Protein AF-0000000078994897 (afdb_homodimer)

Solvent-accessible surface area (backbone atoms only — not comparable to full-atom values): 41738 Å² total; per-residue (Å²): 117,84,34,31,36,23,27,8,14,18,35,46,46,76,31,21,68,74,25,34,82,73,49,19,31,22,26,33,24,10,27,49,63,30,30,24,38,32,39,39,35,63,34,94,44,81,50,21,41,32,46,32,30,36,81,76,73,40,74,50,73,43,49,36,66,59,52,46,52,52,48,50,54,30,48,75,69,43,41,49,60,52,37,66,70,35,56,87,54,79,42,62,71,50,51,52,51,43,41,67,72,74,37,57,92,31,67,86,41,96,52,30,40,62,53,49,26,49,51,55,50,36,59,70,41,26,62,81,69,56,29,31,27,38,30,34,36,64,60,49,63,79,89,48,70,35,31,51,64,22,8,45,21,33,21,48,32,46,48,33,25,41,73,43,60,76,38,77,67,85,66,46,60,48,72,66,47,45,51,53,29,31,36,46,8,40,46,26,28,31,51,60,67,60,77,67,88,52,58,53,23,43,22,11,38,65,11,17,28,34,37,32,30,45,43,93,88,68,48,71,46,77,44,78,40,81,60,56,77,66,38,56,27,38,40,35,36,52,81,36,79,62,53,58,69,57,47,53,50,52,38,49,50,47,36,71,74,37,43,71,34,41,51,32,43,35,50,15,38,20,42,44,18,53,52,48,51,51,42,45,57,63,56,46,85,84,49,48,62,55,52,39,49,50,37,34,27,49,32,14,48,40,37,32,59,65,30,52,32,65,74,51,47,51,53,35,44,50,34,51,71,67,64,38,48,26,40,26,68,32,55,65,34,46,26,32,24,32,40,32,43,50,43,91,80,59,50,70,66,57,52,51,50,54,48,47,49,40,31,73,76,65,63,31,47,71,42,81,37,25,46,18,42,71,21,32,31,37,35,60,48,79,81,43,58,67,71,57,44,52,52,51,52,49,50,46,63,34,64,77,58,62,57,68,55,49,36,44,56,61,66,34,98,79,20,83,57,73,74,24,74,118,82,35,32,36,23,26,8,14,18,35,46,48,75,31,22,68,74,25,34,82,74,49,19,31,23,25,35,25,10,29,52,62,30,31,25,39,33,40,37,35,62,33,95,43,82,50,20,40,32,44,34,30,37,82,76,74,41,72,51,74,43,49,38,67,60,51,46,53,52,48,52,56,30,48,75,70,43,42,50,60,50,39,68,69,34,55,87,54,82,42,62,70,50,51,53,52,44,41,69,73,73,37,58,92,33,67,87,41,95,53,30,39,61,52,50,26,49,51,55,49,36,58,70,39,25,61,81,68,56,29,31,25,39,32,34,38,65,57,47,65,81,89,48,71,34,31,53,63,22,8,46,21,32,20,49,33,45,49,34,27,41,73,43,60,78,40,77,68,85,64,46,60,48,73,67,48,45,51,52,29,32,35,47,8,42,45,26,29,31,50,60,68,59,76,66,89,51,58,52,22,44,22,9,36,66,12,17,26,33,38,33,31,45,44,93,87,68,47,72,48,79,44,77,38,82,61,57,77,68,38,56,26,38,38,35,37,52,82,37,76,63,52,57,68,56,46,53,50,53,39,48,51,47,35,69,76,38,44,72,33,39,51,32,44,36,49,16,37,20,43,43,16,53,53,50,50,54,42,46,58,62,57,44,85,85,50,46,61,54,52,40,49,50,38,35,27,50,32,14,47,40,37,31,59,65,28,53,34,64,75,49,47,51,53,36,45,50,36,52,72,67,64,36,48,27,42,27,66,32,54,65,35,46,27,32,25,33,42,32,44,50,43,92,82,58,49,70,66,57,51,51,51,52,49,48,49,41,32,73,75,65,62,30,46,71,40,82,35,25,45,17,42,72,20,33,30,37,35,62,47,79,82,44,58,65,72,56,44,53,51,52,53,51,49,46,64,34,64,79,58,62,56,69,56,49,34,45,54,60,67,34,96,78,21,83,56,74,75,26,75

InterPro domains:
  IPR006203 GHMP kinase, ATP-binding, conserved site [PS00627] (140-151)
  IPR006204 GHMP kinase N-terminal domain [PF00288] (130-207)
  IPR006205 Mevalonate kinase [PTHR43290] (4-378)
  IPR006205 Mevalonate kinase [TIGR00549] (8-340)
  IPR013750 GHMP kinase, C-terminal domain [PF08544] (280-352)
  IPR014721 Small ribosomal subunit protein uS5 domain 2-type fold, subgroup [G3DSA:3.30.230.10] (6-376)
  IPR020568 Ribosomal protein uS5 domain 2-type superfamily [SSF54211] (3-216)
  IPR036554 GHMP kinase, C-terminal domain superfamily [G3DSA:3.30.70.890] (228-373)
  IPR036554 GHMP kinase, C-terminal domain superfamily [SSF55060] (228-382)

Foldseek 3Di:
DFKKKKKWFFKFWQFQFLLLVVFFKTKMFGWQQWMKMKIKDFAPDWQWEWEAELQVPDIDIDGLVQLVVLLVVCVVVCNLVVQLVDLPDHRPVSLVSCCVRPQVVCVPPPCSLVVSLLSSLLSNAPSPDIRMYMFMDTNDDPPLQRLRQLRSLLRSLLVSNCNSVVFVDDFAQDPVNLVSSLSRSNVSVCSRPVDDLSQRNNNRRAWFMWMWTQDPVGHIDIDDLRDADWFKKKKKALVDDDDLVVLSVLLVVVCVVCVVPVVVLSVVSSVLNVVLSVCRSVPDPVCPLVNLVSSQVRQVSCVVSVQAEPSQVVLQVLCVVLVFTHKHATHSHPGRMMMGGGDPPDDPVSVVVSQCCCCVVRNMDMDITTTIDGHMWMFGPVVADPVLVVVLVCQSNDSDHDSVRCSCAPPDPNHRTDIHD/DFKKKKKWFFKFWQFQFLLLVVFFKTKMFGWQQWMKMKIKDFAPDWQWEWEAELQVPDIDIDGLVQLVVLLVVCVVVCNLVVQLVDLPDHRPVSLVSCCVRPQVVCVPPPCSLVVSLLSSLLSNAPSPDIRMYMFMDTNDDPPLNRLRQLRSLLRSLLVSNCNSVVDVDDFAQDPVNLVSSLSRSNVSVCSRPVDDLSQRNNNRSAWFMWMWGQDPVGDIDIDDLRDADWFKKKKKALVQDDDLVVLSVLLVVVCVVCVVPVVVLSVVSSVLNVVLSVCRSVPDPVCPLVNLVSSQVRQVSCVVSVQAEPSQVVLQVLCVVLVFTHKHATHSHPGRMMMGGGDPPDDPVSVVVSQCCCCVVRNMDMDITTTIDGHMWMFGPVVADPVLVVVLVCQSNDSDHDSVRCSCAPPDPNHRTDIHD

Organism: Vanderwaltozyma polyspora (strain ATCC 22028 / DSM 70294 / BCRC 21397 / CBS 2163 / NBRC 10782 / NRRL Y-8283 / UCD 57-17) (NCBI:txid436907)

pLDDT: mean 93.04, std 5.74, range [71.88, 98.69]

Sequence (842 aa):
MIPFITSAPGKVIIFGEHSAVYNEPAVAASVSSLRTFLLVEDGAHRDTVALNFPDIKFHHEWRHSEIHQVIKLAEADGLLTKARKDTNNLSQPLVTLLEEKLLGSLKESLHFHAAFCFIYLYVCLCPNVNHVKFSLKSTLPIGAGLGSSASISVALSLAMAKLGGHIKSTESLTSADKKYINSWSFIGEKCIHGTPSGIDNAVATYGNAVLFKKEDNGSTNFQFIDNFPKIPMILTYTRIPRSTKVLVSNVRELVEKYPSIFKPILQSMGHLANDGADILRNLNDKNYNDLLELVRVNHGLLVSLGVSHPGLEIIKSLSDTMDLGSTKLTGAGGGGCSLTILKKDVTQDQIKTFKSILKEKHNYGTYDTDLGGMGCSFVSLDSIPEKDAIVIKAILEARESPREQLTKFLFSDESVLTWKFMIPFITSAPGKVIIFGEHSAVYNEPAVAASVSSLRTFLLVEDGAHRDTVALNFPDIKFHHEWRHSEIHQVIKLAEADGLLTKARKDTNNLSQPLVTLLEEKLLGSLKESLHFHAAFCFIYLYVCLCPNVNHVKFSLKSTLPIGAGLGSSASISVALSLAMAKLGGHIKSTESLTSADKKYINSWSFIGEKCIHGTPSGIDNAVATYGNAVLFKKEDNGSTNFQFIDNFPKIPMILTYTRIPRSTKVLVSNVRELVEKYPSIFKPILQSMGHLANDGADILRNLNDKNYNDLLELVRVNHGLLVSLGVSHPGLEIIKSLSDTMDLGSTKLTGAGGGGCSLTILKKDVTQDQIKTFKSILKEKHNYGTYDTDLGGMGCSFVSLDSIPEKDAIVIKAILEARESPREQLTKFLFSDESVLTWKF

Radius of gyration: 34.96 Å; Cα contacts (8 Å, |Δi|>4): 1777; chains: 2; bounding box: 51×105×79 Å

Structure (mmCIF, N/CA/C/O backbone):
data_AF-0000000078994897-model_v1
#
loop_
_entity.id
_entity.type
_entity.pdbx_description
1 polymer 'Mevalonate kinase'
#
loop_
_atom_site.group_PDB
_atom_site.id
_atom_site.type_symbol
_atom_site.label_atom_id
_atom_site.label_alt_id
_atom_site.label_comp_id
_atom_site.label_asym_id
_atom_site.label_entity_id
_atom_site.label_seq_id
_atom_site.pdbx_PDB_ins_code
_atom_site.Cartn_x
_atom_site.Cartn_y
_atom_site.Cartn_z
_atom_site.occupancy
_atom_site.B_iso_or_equiv
_atom_site.auth_seq_id
_atom_site.auth_comp_id
_atom_site.auth_asym_id
_atom_site.auth_atom_id
_atom_site.pdbx_PDB_model_num
ATOM 1 N N . MET A 1 1 ? -1.262 52.562 16.922 1 82.62 1 MET A N 1
ATOM 2 C CA . MET A 1 1 ? -0.143 51.656 17.094 1 82.62 1 MET A CA 1
ATOM 3 C C . MET A 1 1 ? 0.505 51.312 15.75 1 82.62 1 MET A C 1
ATOM 5 O O . MET A 1 1 ? -0.115 51.5 14.695 1 82.62 1 MET A O 1
ATOM 9 N N . ILE A 1 2 ? 1.735 50.906 15.695 1 87.5 2 ILE A N 1
ATOM 10 C CA . ILE A 1 2 ? 2.385 50.438 14.469 1 87.5 2 ILE A CA 1
ATOM 11 C C . ILE A 1 2 ? 1.785 49.094 14.047 1 87.5 2 ILE A C 1
ATOM 13 O O . ILE A 1 2 ? 1.849 48.125 14.789 1 87.5 2 ILE A O 1
ATOM 17 N N . PRO A 1 3 ? 1.134 49.125 12.953 1 94.81 3 PRO A N 1
ATOM 18 C CA . PRO A 1 3 ? 0.557 47.875 12.492 1 94.81 3 PRO A CA 1
ATOM 19 C C . PRO A 1 3 ? 1.609 46.781 12.281 1 94.81 3 PRO A C 1
ATOM 21 O O . PRO A 1 3 ? 2.734 47.062 11.867 1 94.81 3 PRO A O 1
ATOM 24 N N . PHE A 1 4 ? 1.253 45.562 12.578 1 95.06 4 PHE A N 1
ATOM 25 C CA . PHE A 1 4 ? 2.16 44.469 12.344 1 95.06 4 PHE A CA 1
ATOM 26 C C . PHE A 1 4 ? 1.387 43.219 11.938 1 95.06 4 PHE A C 1
ATOM 28 O O . PHE A 1 4 ? 0.161 43.156 12.062 1 95.06 4 PHE A O 1
ATOM 35 N N . ILE A 1 5 ? 2.09 42.25 11.367 1 95.5 5 ILE A N 1
ATOM 36 C CA . ILE A 1 5 ? 1.519 41 10.914 1 95.5 5 ILE A CA 1
ATOM 37 C C . ILE A 1 5 ? 2.197 39.812 11.633 1 95.5 5 ILE A C 1
ATOM 39 O O . ILE A 1 5 ? 3.418 39.812 11.812 1 95.5 5 ILE A O 1
ATOM 43 N N . THR A 1 6 ? 1.427 38.938 12.141 1 96.88 6 THR A N 1
ATOM 44 C CA . THR A 1 6 ? 1.946 37.656 12.586 1 96.88 6 THR A CA 1
ATOM 45 C C . THR A 1 6 ? 1.545 36.531 11.617 1 96.88 6 THR A C 1
ATOM 47 O O . THR A 1 6 ? 0.562 36.656 10.883 1 96.88 6 THR A O 1
ATOM 50 N N . SER A 1 7 ? 2.328 35.531 11.547 1 96.19 7 SER A N 1
ATOM 51 C CA . SER A 1 7 ? 2.074 34.406 10.641 1 96.19 7 SER A CA 1
ATOM 52 C C . SER A 1 7 ? 2.516 33.094 11.242 1 96.19 7 SER A C 1
ATOM 54 O O . SER A 1 7 ? 3.43 33.031 12.07 1 96.19 7 SER A O 1
ATOM 56 N N . ALA A 1 8 ? 1.842 32.062 10.945 1 97.06 8 ALA A N 1
ATOM 57 C CA . ALA A 1 8 ? 2.176 30.719 11.352 1 97.06 8 ALA A CA 1
ATOM 58 C C . ALA A 1 8 ? 1.811 29.703 10.258 1 97.06 8 ALA A C 1
ATOM 60 O O . ALA A 1 8 ? 0.775 29.844 9.602 1 97.06 8 ALA A O 1
ATOM 61 N N . PRO A 1 9 ? 2.633 28.719 10.07 1 96.31 9 PRO A N 1
ATOM 62 C CA . PRO A 1 9 ? 2.395 27.75 9 1 96.31 9 PRO A CA 1
ATOM 63 C C . PRO A 1 9 ? 1.43 26.641 9.414 1 96.31 9 PRO A C 1
ATOM 65 O O . PRO A 1 9 ? 1.145 26.484 10.609 1 96.31 9 PRO A O 1
ATOM 68 N N . GLY A 1 10 ? 0.905 26 8.398 1 95.69 10 GLY A N 1
ATOM 69 C CA . GLY A 1 10 ? 0.245 24.719 8.641 1 95.69 10 GLY A CA 1
ATOM 70 C C . GLY A 1 10 ? 1.218 23.562 8.82 1 95.69 10 GLY A C 1
ATOM 71 O O . GLY A 1 10 ? 2.418 23.781 9 1 95.69 10 GLY A O 1
ATOM 72 N N . LYS A 1 11 ? 0.668 22.406 8.922 1 95.62 11 LYS A N 1
ATOM 73 C CA . LYS A 1 11 ? 1.518 21.234 9.148 1 95.62 11 LYS A CA 1
ATOM 74 C C . LYS A 1 11 ? 1.029 20.031 8.352 1 95.62 11 LYS A C 1
ATOM 76 O O . LYS A 1 11 ? -0.136 19.984 7.949 1 95.62 11 LYS A O 1
ATOM 81 N N . VAL A 1 12 ? 1.956 19.094 8.117 1 96.75 12 VAL A N 1
ATOM 82 C CA . VAL A 1 12 ? 1.629 17.781 7.594 1 96.75 12 VAL A CA 1
ATOM 83 C C . VAL A 1 12 ? 2.285 16.703 8.461 1 96.75 12 VAL A C 1
ATOM 85 O O . VAL A 1 12 ? 3.303 16.953 9.109 1 96.75 12 VAL A O 1
ATOM 88 N N . ILE A 1 13 ? 1.679 15.617 8.523 1 96.38 13 ILE A N 1
ATOM 89 C CA . ILE A 1 13 ? 2.314 14.453 9.125 1 96.38 13 ILE A CA 1
ATOM 90 C C . ILE A 1 13 ? 3.088 13.672 8.062 1 96.38 13 ILE A C 1
ATOM 92 O O . ILE A 1 13 ? 2.518 13.25 7.055 1 96.38 13 ILE A O 1
ATOM 96 N N . ILE A 1 14 ? 4.379 13.469 8.32 1 97.38 14 ILE A N 1
ATOM 97 C CA . ILE A 1 14 ? 5.223 12.766 7.355 1 97.38 14 ILE A CA 1
ATOM 98 C C . ILE A 1 14 ? 5.207 11.266 7.652 1 97.38 14 ILE A C 1
ATOM 100 O O . ILE A 1 14 ? 5.152 10.445 6.734 1 97.38 14 ILE A O 1
ATOM 104 N N . PHE A 1 15 ? 5.406 10.969 8.914 1 98.12 15 PHE A N 1
ATOM 105 C CA . PHE A 1 15 ? 5.441 9.578 9.344 1 98.12 15 PHE A CA 1
ATOM 106 C C . PHE A 1 15 ? 4.672 9.391 10.641 1 98.12 15 PHE A C 1
ATOM 108 O O . PHE A 1 15 ? 4.59 10.312 11.461 1 98.12 15 PHE A O 1
ATOM 115 N N . GLY A 1 16 ? 4.102 8.18 10.812 1 97.19 16 GLY A N 1
ATOM 116 C CA . GLY A 1 16 ? 3.533 7.82 12.102 1 97.19 16 GLY A CA 1
ATOM 117 C C . GLY A 1 16 ? 2.027 7.996 12.156 1 97.19 16 GLY A C 1
ATOM 118 O O . GLY A 1 16 ? 1.431 7.926 13.234 1 97.19 16 GLY A O 1
ATOM 119 N N . GLU A 1 17 ? 1.338 8.258 11.023 1 94.88 17 GLU A N 1
ATOM 120 C CA . GLU A 1 17 ? -0.122 8.289 11.008 1 94.88 17 GLU A CA 1
ATOM 121 C C . GLU A 1 17 ? -0.71 7.016 11.609 1 94.88 17 GLU A C 1
ATOM 123 O O . GLU A 1 17 ? -0.296 5.91 11.266 1 94.88 17 GLU A O 1
ATOM 128 N N . HIS A 1 18 ? -1.644 7.102 12.531 1 95.69 18 HIS A N 1
ATOM 129 C CA . HIS A 1 18 ? -2.367 6.012 13.172 1 95.69 18 HIS A CA 1
ATOM 130 C C . HIS A 1 18 ? -1.477 5.266 14.156 1 95.69 18 HIS A C 1
ATOM 132 O O . HIS A 1 18 ? -1.926 4.887 15.242 1 95.69 18 HIS A O 1
ATOM 138 N N . SER A 1 19 ? -0.193 5.043 13.828 1 96.81 19 SER A N 1
ATOM 139 C CA . SER A 1 19 ? 0.668 4.332 14.766 1 96.81 19 SER A CA 1
ATOM 140 C C . SER A 1 19 ? 0.91 5.156 16.031 1 96.81 19 SER A C 1
ATOM 142 O O . SER A 1 19 ? 1.141 4.602 17.109 1 96.81 19 SER A O 1
ATOM 144 N N . ALA A 1 20 ? 0.803 6.465 15.953 1 93.94 20 ALA A N 1
ATOM 145 C CA . ALA A 1 20 ? 0.969 7.344 17.109 1 93.94 20 ALA A CA 1
ATOM 146 C C . ALA A 1 20 ? -0.084 7.059 18.172 1 93.94 20 ALA A C 1
ATOM 148 O O . ALA A 1 20 ? 0.171 7.227 19.375 1 93.94 20 ALA A O 1
ATOM 149 N N . VAL A 1 21 ? -1.275 6.684 17.719 1 92 21 VAL A N 1
ATOM 150 C CA . VAL A 1 21 ? -2.359 6.328 18.641 1 92 21 VAL A CA 1
ATOM 151 C C . VAL A 1 21 ? -1.939 5.145 19.5 1 92 21 VAL A C 1
ATOM 153 O O . VAL A 1 21 ? -2.449 4.969 20.609 1 92 21 VAL A O 1
ATOM 156 N N . TYR A 1 22 ? -1.032 4.359 19.016 1 95.12 22 TYR A N 1
ATOM 157 C CA . TYR A 1 22 ? -0.548 3.182 19.734 1 95.12 22 TYR A CA 1
ATOM 158 C C . TYR A 1 22 ? 0.834 3.43 20.312 1 95.12 22 TYR A C 1
ATOM 160 O O . TYR A 1 22 ? 1.657 2.516 20.391 1 95.12 22 TYR A O 1
ATOM 168 N N . ASN A 1 23 ? 1.147 4.668 20.562 1 94.25 23 ASN A N 1
ATOM 169 C CA . ASN A 1 23 ? 2.326 5.125 21.281 1 94.25 23 ASN A CA 1
ATOM 170 C C . ASN A 1 23 ? 3.6 4.93 20.469 1 94.25 23 ASN A C 1
ATOM 172 O O . ASN A 1 23 ? 4.684 4.77 21.031 1 94.25 23 ASN A O 1
ATOM 176 N N . GLU A 1 24 ? 3.484 4.801 19.203 1 96.94 24 GLU A N 1
ATOM 177 C CA . GLU A 1 24 ? 4.652 4.848 18.328 1 96.94 24 GLU A CA 1
ATOM 178 C C . GLU A 1 24 ? 5.016 6.285 17.969 1 96.94 24 GLU A C 1
ATOM 180 O O . GLU A 1 24 ? 4.152 7.168 17.953 1 96.94 24 GLU A O 1
ATOM 185 N N . PRO A 1 25 ? 6.289 6.562 17.688 1 97.06 25 PRO A N 1
ATOM 186 C CA . PRO A 1 25 ? 6.691 7.918 17.328 1 97.06 25 PRO A CA 1
ATOM 187 C C . PRO A 1 25 ? 6.109 8.359 15.977 1 97.06 25 PRO A C 1
ATOM 189 O O . PRO A 1 25 ? 5.797 7.52 15.133 1 97.06 25 PRO A O 1
ATOM 192 N N . ALA A 1 26 ? 5.984 9.625 15.836 1 97.06 26 ALA A N 1
ATOM 193 C CA . ALA A 1 26 ? 5.512 10.227 14.594 1 97.06 26 ALA A CA 1
ATOM 194 C C . ALA A 1 26 ? 6.297 11.5 14.273 1 97.06 26 ALA A C 1
ATOM 196 O O . ALA A 1 26 ? 6.914 12.094 15.156 1 97.06 26 ALA A O 1
ATOM 197 N N . VAL A 1 27 ? 6.336 11.906 13.031 1 97.81 27 VAL A N 1
ATOM 198 C CA . VAL A 1 27 ? 7.035 13.102 12.57 1 97.81 27 VAL A CA 1
ATOM 199 C C . VAL A 1 27 ? 6.059 14.023 11.852 1 97.81 27 VAL A C 1
ATOM 201 O O . VAL A 1 27 ? 5.375 13.609 10.914 1 97.81 27 VAL A O 1
ATOM 204 N N . ALA A 1 28 ? 5.934 15.203 12.297 1 97.12 28 ALA A N 1
ATOM 205 C CA . ALA A 1 28 ? 5.168 16.25 11.633 1 97.12 28 ALA A CA 1
ATOM 206 C C . ALA A 1 28 ? 6.066 17.422 11.242 1 97.12 28 ALA A C 1
ATOM 208 O O . ALA A 1 28 ? 7.098 17.656 11.867 1 97.12 28 ALA A O 1
ATOM 209 N N . ALA A 1 29 ? 5.703 18.062 10.203 1 97.44 29 ALA A N 1
ATOM 210 C CA . ALA A 1 29 ? 6.52 19.172 9.711 1 97.44 29 ALA A CA 1
ATOM 211 C C . ALA A 1 29 ? 5.641 20.344 9.25 1 97.44 29 ALA A C 1
ATOM 213 O O . ALA A 1 29 ? 4.469 20.141 8.922 1 97.44 29 ALA A O 1
ATOM 214 N N . SER A 1 30 ? 6.207 21.516 9.281 1 96.56 30 SER A N 1
ATOM 215 C CA . SER A 1 30 ? 5.516 22.703 8.781 1 96.56 30 SER A CA 1
ATOM 216 C C . SER A 1 30 ? 5.488 22.734 7.258 1 96.56 30 SER A C 1
ATOM 218 O O . SER A 1 30 ? 6.297 22.062 6.605 1 96.56 30 SER A O 1
ATOM 220 N N . VAL A 1 31 ? 4.531 23.359 6.75 1 94.62 31 VAL A N 1
ATOM 221 C CA . VAL A 1 31 ? 4.438 23.641 5.316 1 94.62 31 VAL A CA 1
ATOM 222 C C . VAL A 1 31 ? 4.777 25.094 5.047 1 94.62 31 VAL A C 1
ATOM 224 O O . VAL A 1 31 ? 4.066 26 5.496 1 94.62 31 VAL A O 1
ATOM 227 N N . SER A 1 32 ? 5.723 25.359 4.266 1 89.25 32 SER A N 1
ATOM 228 C CA . SER A 1 32 ? 6.363 26.656 4.191 1 89.25 32 SER A CA 1
ATOM 229 C C . SER A 1 32 ? 5.414 27.719 3.615 1 89.25 32 SER A C 1
ATOM 231 O O . SER A 1 32 ? 5.371 28.844 4.094 1 89.25 32 SER A O 1
ATOM 233 N N . SER A 1 33 ? 4.66 27.344 2.602 1 88.88 33 SER A N 1
ATOM 234 C CA . SER A 1 33 ? 3.939 28.359 1.846 1 88.88 33 SER A CA 1
ATOM 235 C C . SER A 1 33 ? 2.461 28.391 2.225 1 88.88 33 SER A C 1
ATOM 237 O O . SER A 1 33 ? 1.693 29.188 1.692 1 88.88 33 SER A O 1
ATOM 239 N N . LEU A 1 34 ? 2.039 27.562 3 1 92.62 34 LEU A N 1
ATOM 240 C CA . LEU A 1 34 ? 0.669 27.562 3.5 1 92.62 34 LEU A CA 1
ATOM 241 C C . LEU A 1 34 ? 0.618 28.016 4.953 1 92.62 34 LEU A C 1
ATOM 243 O O . LEU A 1 34 ? 0.968 27.25 5.859 1 92.62 34 LEU A O 1
ATOM 247 N N . ARG A 1 35 ? 0.092 29.25 5.09 1 93.94 35 ARG A N 1
ATOM 24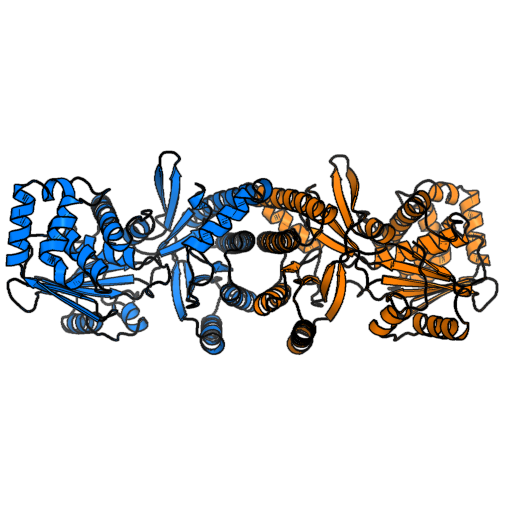8 C CA . ARG A 1 35 ? 0.196 29.891 6.395 1 93.94 35 ARG A CA 1
ATOM 249 C C . ARG A 1 35 ? -1.063 30.688 6.715 1 93.94 35 ARG A C 1
ATOM 251 O O . ARG A 1 35 ? -1.878 30.953 5.828 1 93.94 35 ARG A O 1
ATOM 258 N N . THR A 1 36 ? -1.191 30.984 7.93 1 94.62 36 THR A N 1
ATOM 259 C CA . THR A 1 36 ? -2.146 31.969 8.406 1 94.62 36 THR A CA 1
ATOM 260 C C . THR A 1 36 ? -1.461 33.312 8.633 1 94.62 36 THR A C 1
ATOM 262 O O . THR A 1 36 ? -0.346 33.375 9.156 1 94.62 36 THR A O 1
ATOM 265 N N . PHE A 1 37 ? -2.131 34.344 8.172 1 94.75 37 PHE A N 1
ATOM 266 C CA . PHE A 1 37 ? -1.66 35.719 8.391 1 94.75 37 PHE A CA 1
ATOM 267 C C . PHE A 1 37 ? -2.662 36.5 9.227 1 94.75 37 PHE A C 1
ATOM 269 O O . PHE A 1 37 ? -3.867 36.438 8.977 1 94.75 37 PHE A O 1
ATOM 276 N N . LEU A 1 38 ? -2.133 37.188 10.172 1 96.75 38 LEU A N 1
ATOM 277 C CA . LEU A 1 38 ? -2.951 38 11.055 1 96.75 38 LEU A CA 1
ATOM 278 C C . LEU A 1 38 ? -2.447 39.438 11.078 1 96.75 38 LEU A C 1
ATOM 280 O O . LEU A 1 38 ? -1.332 39.688 11.531 1 96.75 38 LEU A O 1
ATOM 284 N N . LEU A 1 39 ? -3.244 40.312 10.57 1 96.56 39 LEU A N 1
ATOM 285 C CA . LEU A 1 39 ? -2.938 41.75 10.594 1 96.56 39 LEU A CA 1
ATOM 286 C C . LEU A 1 39 ? -3.531 42.406 11.836 1 96.56 39 LEU A C 1
ATOM 288 O O . LEU A 1 39 ? -4.723 42.25 12.117 1 96.56 39 LEU A O 1
ATOM 292 N N . VAL A 1 40 ? -2.684 43.062 12.547 1 97.56 40 VAL A N 1
ATOM 293 C CA . VAL A 1 40 ? -3.121 43.844 13.711 1 97.56 40 VAL A CA 1
ATOM 294 C C . VAL A 1 40 ? -2.939 45.312 13.453 1 97.56 40 VAL A C 1
ATOM 296 O O . VAL A 1 40 ? -1.842 45.781 13.109 1 97.56 40 VAL A O 1
ATOM 299 N N . GLU A 1 41 ? -3.986 46 13.594 1 96.25 41 GLU A N 1
ATOM 300 C CA . GLU A 1 41 ? -3.947 47.469 13.375 1 96.25 41 GLU A CA 1
ATOM 301 C C . GLU A 1 41 ? -4.984 48.156 14.242 1 96.25 41 GLU A C 1
ATOM 303 O O . GLU A 1 41 ? -5.734 47.531 14.977 1 96.25 41 GLU A O 1
ATOM 308 N N . ASP A 1 42 ? -4.941 49.469 14.148 1 95.19 42 ASP A N 1
ATOM 309 C CA . ASP A 1 42 ? -5.922 50.25 14.898 1 95.19 42 ASP A CA 1
ATOM 310 C C . ASP A 1 42 ? -7.336 50 14.375 1 95.19 42 ASP A C 1
ATOM 312 O O . ASP A 1 42 ? -7.551 49.875 13.172 1 95.19 42 ASP A O 1
ATOM 316 N N . GLY A 1 43 ? -8.203 49.844 15.359 1 91.44 43 GLY A N 1
ATOM 317 C CA . GLY A 1 43 ? -9.602 49.688 14.984 1 91.44 43 GLY A CA 1
ATOM 318 C C . GLY A 1 43 ? -10.227 51 14.477 1 91.44 43 GLY A C 1
ATOM 319 O O . GLY A 1 43 ? -9.617 52.062 14.57 1 91.44 43 GLY A O 1
ATOM 320 N N . ALA A 1 44 ? -11.383 50.812 13.93 1 84.62 44 ALA A N 1
ATOM 321 C CA . ALA A 1 44 ? -12.109 51.938 13.367 1 84.62 44 ALA A CA 1
ATOM 322 C C . ALA A 1 44 ? -12.625 52.875 14.461 1 84.62 44 ALA A C 1
ATOM 324 O O . ALA A 1 44 ? -12.742 54.094 14.266 1 84.62 44 ALA A O 1
ATOM 325 N N . HIS A 1 45 ? -13.047 52.281 15.539 1 88.25 45 HIS A N 1
ATOM 326 C CA . HIS A 1 45 ? -13.664 53.062 16.625 1 88.25 45 HIS A CA 1
ATOM 327 C C . HIS A 1 45 ? -12.883 52.906 17.922 1 88.25 45 HIS A C 1
ATOM 329 O O . HIS A 1 45 ? -12.266 51.875 18.156 1 88.25 45 HIS A O 1
ATOM 335 N N . ARG A 1 46 ? -13.062 53.969 18.609 1 89.06 46 ARG A N 1
ATOM 336 C CA . ARG A 1 46 ? -12.461 53.906 19.938 1 89.06 46 ARG A CA 1
ATOM 337 C C . ARG A 1 46 ? -13.219 52.906 20.828 1 89.06 46 ARG A C 1
ATOM 339 O O . ARG A 1 46 ? -14.359 52.562 20.531 1 89.06 46 ARG A O 1
ATOM 346 N N . ASP A 1 47 ? -12.664 52.25 21.734 1 93.31 47 ASP A N 1
ATOM 347 C CA . ASP A 1 47 ? -13.234 51.344 22.719 1 93.31 47 ASP A CA 1
ATOM 348 C C . ASP A 1 47 ? -13.688 50.031 22.078 1 93.31 47 ASP A C 1
ATOM 350 O O . ASP A 1 47 ? -14.719 49.469 22.453 1 93.31 47 ASP A O 1
ATOM 354 N N . THR A 1 48 ? -13.078 49.688 20.984 1 94.75 48 THR A N 1
ATOM 355 C CA . THR A 1 48 ? -13.516 48.469 20.312 1 94.75 48 THR A CA 1
ATOM 356 C C . THR A 1 48 ? -12.352 47.5 20.141 1 94.75 48 THR A C 1
ATOM 358 O O . THR A 1 48 ? -11.203 47.938 19.984 1 94.75 48 THR A O 1
ATOM 361 N N . VAL A 1 49 ? -12.641 46.25 20.234 1 96.5 49 VAL A N 1
ATOM 362 C CA . VAL A 1 49 ? -11.789 45.125 19.844 1 96.5 49 VAL A CA 1
ATOM 363 C C . VAL A 1 49 ? -12.484 44.281 18.766 1 96.5 49 VAL A C 1
ATOM 365 O O . VAL A 1 49 ? -13.586 43.781 18.984 1 96.5 49 VAL A O 1
ATOM 368 N N . ALA A 1 50 ? -11.828 44.188 17.609 1 96.25 50 ALA A N 1
ATOM 369 C CA . ALA A 1 50 ? -12.523 43.562 16.484 1 96.25 50 ALA A CA 1
ATOM 370 C C . ALA A 1 50 ? -11.75 42.375 15.938 1 96.25 50 ALA A C 1
ATOM 372 O O . ALA A 1 50 ? -10.516 42.375 15.93 1 96.25 50 ALA A O 1
ATOM 373 N N . LEU A 1 51 ? -12.438 41.375 15.539 1 95.88 51 LEU A N 1
ATOM 374 C CA . LEU A 1 51 ? -11.93 40.25 14.797 1 95.88 51 LEU A CA 1
ATOM 375 C C . LEU A 1 51 ? -12.586 40.156 13.422 1 95.88 51 LEU A C 1
ATOM 377 O O . LEU A 1 51 ? -13.812 40.125 13.32 1 95.88 51 LEU A O 1
ATOM 381 N N . ASN A 1 52 ? -11.781 40.219 12.406 1 95.31 52 ASN A N 1
ATOM 382 C CA . ASN A 1 52 ? -12.211 40.062 11.023 1 95.31 52 ASN A CA 1
ATOM 383 C C . ASN A 1 52 ? -11.594 38.844 10.352 1 95.31 52 ASN A C 1
ATOM 385 O O . ASN A 1 52 ? -10.367 38.719 10.273 1 95.31 52 ASN A O 1
ATOM 389 N N . PHE A 1 53 ? -12.352 37.906 9.984 1 93.12 53 PHE A N 1
ATOM 390 C CA . PHE A 1 53 ? -11.945 36.688 9.273 1 93.12 53 PHE A CA 1
ATOM 391 C C . PHE A 1 53 ? -12.68 36.562 7.949 1 93.12 53 PHE A C 1
ATOM 393 O O . PHE A 1 53 ? -13.609 35.781 7.82 1 93.12 53 PHE A O 1
ATOM 400 N N . PRO A 1 54 ? -12.148 37.219 6.887 1 91.25 54 PRO A N 1
ATOM 401 C CA . PRO A 1 54 ? -12.859 37.312 5.609 1 91.25 54 PRO A CA 1
ATOM 402 C C . PRO A 1 54 ? -13.086 35.938 4.965 1 91.25 54 PRO A C 1
ATOM 404 O O . PRO A 1 54 ? -14.102 35.719 4.297 1 91.25 54 PRO A O 1
ATOM 407 N N . ASP A 1 55 ? -12.164 35 5.121 1 87.5 55 ASP A N 1
ATOM 408 C CA . ASP A 1 55 ? -12.242 33.719 4.461 1 87.5 55 ASP A CA 1
ATOM 409 C C . ASP A 1 55 ? -13.516 32.969 4.852 1 87.5 55 ASP A C 1
ATOM 411 O O . ASP A 1 55 ? -14.023 32.156 4.086 1 87.5 55 ASP A O 1
ATOM 415 N N . ILE A 1 56 ? -14.039 33.219 6.09 1 86.06 56 ILE A N 1
ATOM 416 C CA . ILE A 1 56 ? -15.25 32.531 6.543 1 86.06 56 ILE A CA 1
ATOM 417 C C . ILE A 1 56 ? -16.359 33.562 6.75 1 86.06 56 ILE A C 1
ATOM 419 O O . ILE A 1 56 ? -17.344 33.281 7.438 1 86.06 56 ILE A O 1
ATOM 423 N N . LYS A 1 57 ? -16.234 34.781 6.258 1 87.25 57 LYS A N 1
ATOM 424 C CA . LYS A 1 57 ? -17.219 35.875 6.305 1 87.25 57 LYS A CA 1
ATOM 425 C C . LYS A 1 57 ? -17.609 36.219 7.742 1 87.25 57 LYS A C 1
ATOM 427 O O . LYS A 1 57 ? -18.797 36.312 8.062 1 87.25 57 LYS A O 1
ATOM 432 N N . PHE A 1 58 ? -16.609 36.281 8.523 1 91.31 58 PHE A N 1
ATOM 433 C CA . PHE A 1 58 ? -16.859 36.562 9.93 1 91.31 58 PHE A CA 1
ATOM 434 C C . PHE A 1 58 ? -16.234 37.906 10.32 1 91.31 58 PHE A C 1
ATOM 436 O O . PHE A 1 58 ? -15.055 38.156 10.086 1 91.31 58 PHE A O 1
ATOM 443 N N . HIS A 1 59 ? -17.016 38.781 10.859 1 92.81 59 HIS A N 1
ATOM 444 C CA . HIS A 1 59 ? -16.609 40.062 11.438 1 92.81 59 HIS A CA 1
ATOM 445 C C . HIS A 1 59 ? -17.391 40.375 12.719 1 92.81 59 HIS A C 1
ATOM 447 O O . HIS A 1 59 ? -18.609 40.344 12.719 1 92.81 59 HIS A O 1
ATOM 453 N N . HIS A 1 60 ? -16.672 40.625 13.727 1 93.56 60 HIS A N 1
ATOM 454 C 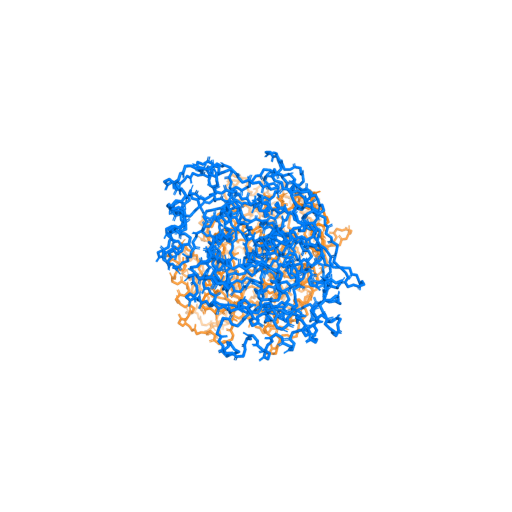CA . HIS A 1 60 ? -17.328 40.938 14.992 1 93.56 60 HIS A CA 1
ATOM 455 C C . HIS A 1 60 ? -16.531 41.969 15.781 1 93.56 60 HIS A C 1
ATOM 457 O O . HIS A 1 60 ? -15.297 41.938 15.789 1 93.56 60 HIS A O 1
ATOM 463 N N . GLU A 1 61 ? -17.266 42.844 16.469 1 94.19 61 GLU A N 1
ATOM 464 C CA . GLU A 1 61 ? -16.672 43.875 17.297 1 94.19 61 GLU A CA 1
ATOM 465 C C . GLU A 1 61 ? -17.234 43.812 18.719 1 94.19 61 GLU A C 1
ATOM 467 O O . GLU A 1 61 ? -18.453 43.75 18.922 1 94.19 61 GLU A O 1
ATOM 472 N N . TRP A 1 62 ? -16.391 43.75 19.625 1 94.94 62 TRP A N 1
ATOM 473 C CA . TRP A 1 62 ? -16.766 43.875 21.031 1 94.94 62 TRP A CA 1
ATOM 474 C C . TRP A 1 62 ? -16.406 45.25 21.562 1 94.94 62 TRP A C 1
ATOM 476 O O . TRP A 1 62 ? -15.406 45.844 21.172 1 94.94 62 TRP A O 1
ATOM 486 N N . ARG A 1 63 ? -17.219 45.75 22.453 1 94.81 63 ARG A N 1
ATOM 487 C CA . ARG A 1 63 ? -16.844 46.938 23.188 1 94.81 63 ARG A CA 1
ATOM 488 C C . ARG A 1 63 ? -15.836 46.625 24.281 1 94.81 63 ARG A C 1
ATOM 490 O O . ARG A 1 63 ? -16.031 45.688 25.062 1 94.81 63 ARG A O 1
ATOM 497 N N . HIS A 1 64 ? -14.82 47.344 24.203 1 95.31 64 HIS A N 1
ATOM 498 C CA . HIS A 1 64 ? -13.773 47.125 25.188 1 95.31 64 HIS A CA 1
ATOM 499 C C . HIS A 1 64 ? -14.305 47.312 26.609 1 95.31 64 HIS A C 1
ATOM 501 O O . HIS A 1 64 ? -13.898 46.594 27.531 1 95.31 64 HIS A O 1
ATOM 507 N N . SER A 1 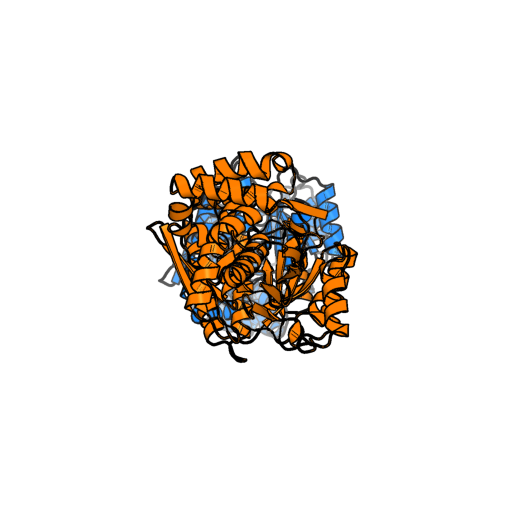65 ? -15.203 48.25 26.797 1 94.44 65 SER A N 1
ATOM 508 C CA . SER A 1 65 ? -15.797 48.531 28.109 1 94.44 65 SER A CA 1
ATOM 509 C C . SER A 1 65 ? -16.547 47.281 28.625 1 94.44 65 SER A C 1
ATOM 511 O O . SER A 1 65 ? -16.484 47 29.812 1 94.44 65 SER A O 1
ATOM 513 N N . GLU A 1 66 ? -17.188 46.625 27.75 1 94.12 66 GLU A N 1
ATOM 514 C CA . GLU A 1 66 ? -17.891 45.406 28.125 1 94.12 66 GLU A CA 1
ATOM 515 C C . GLU A 1 66 ? -16.906 44.312 28.516 1 94.12 66 GLU A C 1
ATOM 517 O O . GLU A 1 66 ? -17.125 43.594 29.484 1 94.12 66 GLU A O 1
ATOM 522 N N . ILE A 1 67 ? -15.852 44.125 27.734 1 95.75 67 ILE A N 1
ATOM 523 C CA . ILE A 1 67 ? -14.82 43.156 28.031 1 95.75 67 ILE A CA 1
ATOM 524 C C . ILE A 1 67 ? -14.18 43.469 29.375 1 95.75 67 ILE A C 1
ATOM 526 O O . ILE A 1 67 ? -13.945 42.562 30.172 1 95.75 67 ILE A O 1
ATOM 530 N N . HIS A 1 68 ? -13.953 44.75 29.578 1 94 68 HIS A N 1
ATOM 531 C CA . HIS A 1 68 ? -13.297 45.188 30.812 1 94 68 HIS A CA 1
ATOM 532 C C . HIS A 1 68 ? -14.141 44.844 32.031 1 94 68 HIS A C 1
ATOM 534 O O . HIS A 1 68 ? -13.602 44.469 33.062 1 94 68 HIS A O 1
ATOM 540 N N . GLN A 1 69 ? -15.43 45 31.922 1 94 69 GLN A N 1
ATOM 541 C CA . GLN A 1 69 ? -16.328 44.625 33 1 94 69 GLN A CA 1
ATOM 542 C C . GLN A 1 69 ? -16.203 43.125 33.344 1 94 69 GLN A C 1
ATOM 544 O O . GLN A 1 69 ? -16.188 42.75 34.5 1 94 69 GLN A O 1
ATOM 549 N N . VAL A 1 70 ? -16.125 42.406 32.344 1 93.31 70 VAL A N 1
ATOM 550 C CA . VAL A 1 70 ? -16.016 40.969 32.5 1 93.31 70 VAL A CA 1
ATOM 551 C C . VAL A 1 70 ? -14.664 40.594 33.094 1 93.31 70 VAL A C 1
ATOM 553 O O . VAL A 1 70 ? -14.57 39.719 33.969 1 93.31 70 VAL A O 1
ATOM 556 N N . ILE A 1 71 ? -13.648 41.281 32.688 1 92.75 71 ILE A N 1
ATOM 557 C CA . ILE A 1 71 ? -12.305 41.062 33.188 1 92.75 71 ILE A CA 1
ATOM 558 C C . ILE A 1 71 ? -12.273 41.375 34.688 1 92.75 71 ILE A C 1
ATOM 560 O O . ILE A 1 71 ? -11.68 40.625 35.469 1 92.75 71 ILE A O 1
ATOM 564 N N . LYS A 1 72 ? -12.906 42.438 35.031 1 93.31 72 LYS A N 1
ATOM 565 C CA . LYS A 1 72 ? -12.961 42.844 36.438 1 93.31 72 LYS A CA 1
ATOM 566 C C . LYS A 1 72 ? -13.648 41.75 37.281 1 93.31 72 LYS A C 1
ATOM 568 O O . LYS A 1 72 ? -13.203 41.438 38.406 1 93.31 72 LYS A O 1
ATOM 573 N N . LEU A 1 73 ? -14.688 41.281 36.781 1 90.81 73 LEU A N 1
ATOM 574 C CA . LEU A 1 73 ? -15.398 40.188 37.469 1 90.81 73 LEU A CA 1
ATOM 575 C C . LEU A 1 73 ? -14.516 38.969 37.594 1 90.81 73 LEU A C 1
ATOM 577 O O . LEU A 1 73 ? -14.492 38.344 38.656 1 90.81 73 LEU A O 1
ATOM 581 N N . ALA A 1 74 ? -13.797 38.625 36.562 1 89.81 74 ALA A N 1
ATOM 582 C CA . ALA A 1 74 ? -12.953 37.438 36.562 1 89.81 74 ALA A CA 1
ATOM 583 C C . ALA A 1 74 ? -11.742 37.594 37.469 1 89.81 74 ALA A C 1
ATOM 585 O O . ALA A 1 74 ? -11.273 36.625 38.094 1 89.81 74 ALA A O 1
ATOM 586 N N . GLU A 1 75 ? -11.312 38.812 37.531 1 88.69 75 GLU A N 1
ATOM 587 C CA . GLU A 1 75 ? -10.18 39.094 38.406 1 88.69 75 GLU A CA 1
ATOM 588 C C . GLU A 1 75 ? -10.586 39 39.875 1 88.69 75 GLU A C 1
ATOM 590 O O . GLU A 1 75 ? -9.828 38.5 40.719 1 88.69 75 GLU A O 1
ATOM 595 N N . ALA A 1 76 ? -11.688 39.594 40.125 1 86.06 76 ALA A N 1
ATOM 596 C CA . ALA A 1 76 ? -12.18 39.625 41.5 1 86.06 76 ALA A CA 1
ATOM 597 C C . ALA A 1 76 ? -12.32 38.219 42.062 1 86.06 76 ALA A C 1
ATOM 599 O O . ALA A 1 76 ? -12.07 37.969 43.25 1 86.06 76 ALA A O 1
ATOM 600 N N . ASP A 1 77 ? -12.578 37.281 41.281 1 85.75 77 ASP A N 1
ATOM 601 C CA . ASP A 1 77 ? -12.805 35.906 41.719 1 85.75 77 ASP A CA 1
ATOM 602 C C . ASP A 1 77 ? -11.578 35.031 41.469 1 85.75 77 ASP A C 1
ATOM 604 O O . ASP A 1 77 ? -11.617 33.812 41.656 1 85.75 77 ASP A O 1
ATOM 608 N N . GLY A 1 78 ? -10.508 35.688 41 1 90.06 78 GLY A N 1
ATOM 609 C CA . GLY A 1 78 ? -9.258 35 40.781 1 90.06 78 GLY A CA 1
ATOM 610 C C . GLY A 1 78 ? -9.289 34.062 39.562 1 90.06 78 GLY A C 1
ATOM 611 O O . GLY A 1 78 ? -8.391 33.25 39.406 1 90.06 78 GLY A O 1
ATOM 612 N N . LEU A 1 79 ? -10.375 34.125 38.844 1 91.12 79 LEU A N 1
ATOM 613 C CA . LEU A 1 79 ? -10.562 33.281 37.688 1 91.12 79 LEU A CA 1
ATOM 614 C C . LEU A 1 79 ? -9.492 33.531 36.656 1 91.12 79 LEU A C 1
ATOM 616 O O . LEU A 1 79 ? -8.977 32.562 36.031 1 91.12 79 LEU A O 1
ATOM 620 N N . LEU A 1 80 ? -9.148 34.719 36.406 1 93.44 80 LEU A N 1
ATOM 621 C CA . LEU A 1 80 ? -8.18 35.094 35.375 1 93.44 80 LEU A CA 1
ATOM 622 C C . LEU A 1 80 ? -6.773 34.656 35.781 1 93.44 80 LEU A C 1
ATOM 624 O O . LEU A 1 80 ? -5.996 34.188 34.938 1 93.44 80 LEU A O 1
ATOM 628 N N . THR A 1 81 ? -6.398 34.812 37.031 1 93.31 81 THR A N 1
ATOM 629 C CA . THR A 1 81 ? -5.098 34.406 37.562 1 93.31 81 THR A CA 1
ATOM 630 C C . THR A 1 81 ? -4.926 32.906 37.406 1 93.31 81 THR A C 1
ATOM 632 O O . THR A 1 81 ? -3.861 32.438 37 1 93.31 81 THR A O 1
ATOM 635 N N . LYS A 1 82 ? -5.953 32.219 37.688 1 93.81 82 LYS A N 1
ATOM 636 C CA . LYS A 1 82 ? -5.922 30.781 37.562 1 93.81 82 LYS A CA 1
ATOM 637 C C . LYS A 1 82 ? -5.762 30.359 36.125 1 93.81 82 LYS A C 1
ATOM 639 O O . LYS A 1 82 ? -5.012 29.422 35.812 1 93.81 82 LYS A O 1
ATOM 644 N N . ALA A 1 83 ? -6.461 30.984 35.281 1 94.56 83 ALA A N 1
ATOM 645 C CA . ALA A 1 83 ? -6.398 30.688 33.844 1 94.56 83 ALA A CA 1
ATOM 646 C C . ALA A 1 83 ? -5.004 30.953 33.281 1 94.56 83 ALA A C 1
ATOM 648 O O . ALA A 1 83 ? -4.504 30.188 32.438 1 94.56 83 ALA A O 1
ATOM 649 N N . ARG A 1 84 ? -4.367 31.984 33.75 1 94.75 84 ARG A N 1
ATOM 650 C CA . ARG A 1 84 ? -3.053 32.406 33.25 1 94.75 84 ARG A CA 1
ATOM 651 C C . ARG A 1 84 ? -1.966 31.453 33.781 1 94.75 84 ARG A C 1
ATOM 653 O O . ARG A 1 84 ? -0.928 31.281 33.125 1 94.75 84 ARG A O 1
ATOM 660 N N . LYS A 1 85 ? -2.23 30.797 34.844 1 92.75 85 LYS A N 1
ATOM 661 C CA . LYS A 1 85 ? -1.247 29.906 35.438 1 92.75 85 LYS A CA 1
ATOM 662 C C . LYS A 1 85 ? -1.326 28.5 34.844 1 92.75 85 LYS A C 1
ATOM 664 O O . LYS A 1 85 ? -0.328 27.781 34.812 1 92.75 85 LYS A O 1
ATOM 669 N N . ASP A 1 86 ? -2.49 28.172 34.406 1 93.5 86 ASP A N 1
ATOM 670 C CA . ASP A 1 86 ? -2.689 26.844 33.875 1 93.5 86 ASP A CA 1
ATOM 671 C C . ASP A 1 86 ? -2.822 26.875 32.344 1 93.5 86 ASP A C 1
ATOM 673 O O . ASP A 1 86 ? -3.93 26.984 31.812 1 93.5 86 ASP A O 1
ATOM 677 N N . THR A 1 87 ? -1.723 26.594 31.688 1 91.25 87 THR A N 1
ATOM 678 C CA . THR A 1 87 ? -1.761 26.625 30.234 1 91.25 87 THR A CA 1
ATOM 679 C C . THR A 1 87 ? -1.896 25.203 29.672 1 91.25 87 THR A C 1
ATOM 681 O O . THR A 1 87 ? -1.562 24.969 28.516 1 91.25 87 THR A O 1
ATOM 684 N N . ASN A 1 88 ? -2.326 24.266 30.469 1 89.25 88 ASN A N 1
ATOM 685 C CA . ASN A 1 88 ? -2.596 22.906 30.016 1 89.25 88 ASN A CA 1
ATOM 686 C C . ASN A 1 88 ? -4.094 22.641 29.859 1 89.25 88 ASN A C 1
ATOM 688 O O . ASN A 1 88 ? -4.504 21.734 29.141 1 89.25 88 ASN A O 1
ATOM 692 N N . ASN A 1 89 ? -4.875 23.5 30.609 1 92.12 89 ASN A N 1
ATOM 693 C CA . ASN A 1 89 ? -6.32 23.297 30.594 1 92.12 89 ASN A CA 1
ATOM 694 C C . ASN A 1 89 ? -7.074 24.609 30.484 1 92.12 89 ASN A C 1
ATOM 696 O O . ASN A 1 89 ? -6.609 25.641 30.969 1 92.12 89 ASN A O 1
ATOM 700 N N . LEU A 1 90 ? -8.227 24.516 29.844 1 93.56 90 LEU A N 1
ATOM 701 C CA . LEU A 1 90 ? -9.133 25.656 29.844 1 93.56 90 LEU A CA 1
ATOM 702 C C . LEU A 1 90 ? -9.75 25.859 31.219 1 93.56 90 LEU A C 1
ATOM 704 O O . LEU A 1 90 ? -10.109 24.891 31.906 1 93.56 90 LEU A O 1
ATOM 708 N N . SER A 1 91 ? -9.836 27.062 31.625 1 94.38 91 SER A N 1
ATOM 709 C CA . SER A 1 91 ? -10.539 27.391 32.844 1 94.38 91 SER A CA 1
ATOM 710 C C . SER A 1 91 ? -12.047 27.391 32.625 1 94.38 91 SER A C 1
ATOM 712 O O . SER A 1 91 ? -12.602 28.344 32.062 1 94.38 91 SER A O 1
ATOM 714 N N . GLN A 1 92 ? -12.656 26.406 33.219 1 93.75 92 GLN A N 1
ATOM 715 C CA . GLN A 1 92 ? -14.086 26.234 32.969 1 93.75 92 GLN A CA 1
ATOM 716 C C . GLN A 1 92 ? -14.883 27.406 33.531 1 93.75 92 GLN A C 1
ATOM 718 O O . GLN A 1 92 ? -15.828 27.875 32.875 1 93.75 92 GLN A O 1
ATOM 723 N N . PRO A 1 93 ? -14.531 27.859 34.688 1 94.5 93 PRO A N 1
ATOM 724 C CA . PRO A 1 93 ? -15.266 29.031 35.188 1 94.5 93 PRO A CA 1
ATOM 725 C C . PRO A 1 93 ? -15.117 30.25 34.281 1 94.5 93 PRO A C 1
ATOM 727 O O . PRO A 1 93 ? -16.078 30.984 34.062 1 94.5 93 PRO A O 1
ATOM 730 N N . LEU A 1 94 ? -13.945 30.5 33.812 1 95 94 LEU A N 1
ATOM 731 C CA . LEU A 1 94 ? -13.734 31.609 32.875 1 95 94 LEU A CA 1
ATOM 732 C C . LEU A 1 94 ? -14.523 31.391 31.594 1 95 94 LEU A C 1
ATOM 734 O O . LEU A 1 94 ? -15.102 32.344 31.047 1 95 94 LEU A O 1
ATOM 738 N N . VAL A 1 95 ? -14.516 30.172 31.047 1 95 95 VAL A N 1
ATOM 739 C CA . VAL A 1 95 ? -15.25 29.828 29.844 1 95 95 VAL A CA 1
ATOM 740 C C . VAL A 1 95 ? -16.734 30.156 30.016 1 95 95 VAL A C 1
ATOM 742 O O . VAL A 1 95 ? -17.328 30.781 29.141 1 95 95 VAL A O 1
ATOM 745 N N . THR A 1 96 ? -17.266 29.75 31.156 1 94.44 96 THR A N 1
ATOM 746 C CA . THR A 1 96 ? -18.672 29.984 31.422 1 94.44 96 THR A CA 1
ATOM 747 C C . THR A 1 96 ? -18.969 31.484 31.453 1 94.44 96 THR A C 1
ATOM 749 O O . THR A 1 96 ? -19.969 31.938 30.891 1 94.44 96 THR A O 1
ATOM 752 N N . LEU A 1 97 ? -18.141 32.219 32.062 1 94.44 97 LEU A N 1
ATOM 753 C CA . LEU A 1 97 ? -18.312 33.656 32.188 1 94.44 97 LEU A CA 1
ATOM 754 C C . LEU A 1 97 ? -18.266 34.312 30.797 1 94.44 97 LEU A C 1
ATOM 756 O O . LEU A 1 97 ? -19.109 35.156 30.469 1 94.44 97 LEU A O 1
ATOM 760 N N . LEU A 1 98 ? -17.297 33.938 29.953 1 94.88 98 LEU A N 1
ATOM 761 C CA . LEU A 1 98 ? -17.125 34.531 28.625 1 94.88 98 LEU A CA 1
ATOM 762 C C . LEU A 1 98 ? -18.312 34.188 27.719 1 94.88 98 LEU A C 1
ATOM 764 O O . LEU A 1 98 ? -18.781 35 26.938 1 94.88 98 LEU A O 1
ATOM 768 N N . GLU A 1 99 ? -18.734 32.969 27.766 1 93.88 99 GLU A N 1
ATOM 769 C CA . GLU A 1 99 ? -19.859 32.531 26.953 1 93.88 99 GLU A CA 1
ATOM 770 C C . GLU A 1 99 ? -21.125 33.281 27.297 1 93.88 99 GLU A C 1
ATOM 772 O O . GLU A 1 99 ? -21.891 33.688 26.406 1 93.88 99 GLU A O 1
ATOM 777 N N . GLU A 1 100 ? -21.312 33.5 28.594 1 93.12 100 GLU A N 1
ATOM 778 C CA . GLU A 1 100 ? -22.531 34.156 29.062 1 93.12 100 GLU A CA 1
ATOM 779 C C . GLU A 1 100 ? -22.5 35.656 28.75 1 93.12 100 GLU A C 1
ATOM 781 O O . GLU A 1 100 ? -23.531 36.219 28.391 1 93.12 100 GLU A O 1
ATOM 786 N N . LYS A 1 101 ? -21.375 36.25 28.797 1 93.75 101 LYS A N 1
ATOM 787 C CA . LYS A 1 101 ? -21.344 37.688 28.797 1 93.75 101 LYS A CA 1
ATOM 788 C C . LYS A 1 101 ? -20.891 38.25 27.438 1 93.75 101 LYS A C 1
ATOM 790 O O . LYS A 1 101 ? -21.266 39.344 27.047 1 93.75 101 LYS A O 1
ATOM 795 N N . LEU A 1 102 ? -20.047 37.469 26.781 1 93.81 102 LEU A N 1
ATOM 796 C CA . LEU A 1 102 ? -19.422 38.094 25.625 1 93.81 102 LEU A CA 1
ATOM 797 C C . LEU A 1 102 ? -19.75 37.312 24.344 1 93.81 102 LEU A C 1
ATOM 799 O O . LEU A 1 102 ? -19.609 37.812 23.234 1 93.81 102 LEU A O 1
ATOM 803 N N . LEU A 1 103 ? -20.172 36 24.406 1 92.25 103 LEU A N 1
ATOM 804 C CA . LEU A 1 103 ? -20.312 35.156 23.219 1 92.25 103 LEU A CA 1
ATOM 805 C C . LEU A 1 103 ? -21.75 34.688 23.047 1 92.25 103 LEU A C 1
ATOM 807 O O . LEU A 1 103 ? -22.031 33.844 22.203 1 92.25 103 LEU A O 1
ATOM 811 N N . GLY A 1 104 ? -22.641 35.125 23.844 1 86 104 GLY A N 1
ATOM 812 C CA . GLY A 1 104 ? -24.031 34.688 23.828 1 86 104 GLY A CA 1
ATOM 813 C C . GLY A 1 104 ? -24.672 34.781 22.453 1 86 104 GLY A C 1
ATOM 814 O O . GLY A 1 104 ? -25.375 33.844 22.031 1 86 104 GLY A O 1
ATOM 815 N N . SER A 1 105 ? -24.344 35.781 21.719 1 82 105 SER A N 1
ATOM 816 C CA . SER A 1 105 ? -24.984 36 20.422 1 82 105 SER A CA 1
ATOM 817 C C . SER A 1 105 ? -24.391 35.094 19.344 1 82 105 SER A C 1
ATOM 819 O O . SER A 1 105 ? -24.984 34.938 18.281 1 82 105 SER A O 1
ATOM 821 N N . LEU A 1 106 ? -23.328 34.438 19.641 1 85.62 106 LEU A N 1
ATOM 822 C CA . LEU A 1 106 ? -22.609 33.656 18.641 1 85.62 106 LEU A CA 1
ATOM 823 C C . LEU A 1 106 ? -22.75 32.156 18.938 1 85.62 106 LEU A C 1
ATOM 825 O O . LEU A 1 106 ? -22.234 31.328 18.188 1 85.62 106 LEU A O 1
ATOM 829 N N . LYS A 1 107 ? -23.391 31.75 19.922 1 81.44 107 LYS A N 1
ATOM 830 C CA . LYS A 1 107 ? -23.438 30.375 20.391 1 81.44 107 LYS A CA 1
ATOM 831 C C . LYS A 1 107 ? -23.938 29.422 19.312 1 81.44 107 LYS A C 1
ATOM 833 O O . LYS A 1 107 ? -23.453 28.297 19.172 1 81.44 107 LYS A O 1
ATOM 838 N N . GLU A 1 108 ? -24.734 29.906 18.531 1 77 108 GLU A N 1
ATOM 839 C CA . GLU A 1 108 ? -25.312 29.016 17.516 1 77 108 GLU A CA 1
ATOM 840 C C . GLU A 1 108 ? -24.688 29.266 16.156 1 77 108 GLU A C 1
ATOM 842 O O . GLU A 1 108 ? -25.094 28.656 15.156 1 77 108 GLU A O 1
ATOM 847 N N . SER A 1 109 ? -23.656 29.984 16.234 1 77.38 109 SER A N 1
ATOM 848 C CA . SER A 1 109 ? -23.047 30.344 14.953 1 77.38 109 SER A CA 1
ATOM 849 C C . SER A 1 109 ? -21.906 29.406 14.594 1 77.38 109 SER A C 1
ATOM 851 O O . SER A 1 109 ? -21.312 28.781 15.477 1 77.38 109 SER A O 1
ATOM 853 N N . LEU A 1 110 ? -21.672 29.266 13.297 1 74.94 110 LEU A N 1
ATOM 854 C CA . LEU A 1 110 ? -20.562 28.484 12.781 1 74.94 110 LEU A CA 1
ATOM 855 C C . LEU A 1 110 ? -19.219 29.109 13.164 1 74.94 110 LEU A C 1
ATOM 857 O O . LEU A 1 110 ? -18.172 28.469 13.078 1 74.94 110 LEU A O 1
ATOM 861 N N . HIS A 1 111 ? -19.375 30.281 13.727 1 86.19 111 HIS A N 1
ATOM 862 C CA . HIS A 1 111 ? -18.172 31.047 13.992 1 86.19 111 HIS A CA 1
ATOM 863 C C . HIS A 1 111 ? -17.844 31.062 15.484 1 86.19 111 HIS A C 1
ATOM 865 O O . HIS A 1 111 ? -16.875 31.688 15.906 1 86.19 111 HIS A O 1
ATOM 871 N N . PHE A 1 112 ? -18.594 30.406 16.219 1 89.62 112 PHE A N 1
ATOM 872 C CA . PHE A 1 112 ? -18.484 30.438 17.672 1 89.62 112 PHE A CA 1
ATOM 873 C C . PHE A 1 112 ? -17.078 30.094 18.125 1 89.62 112 PHE A C 1
ATOM 875 O O . PHE A 1 112 ? -16.484 30.797 18.938 1 89.62 112 PHE A O 1
ATOM 882 N N . HIS A 1 113 ? -16.5 29.078 17.547 1 89.31 113 HIS A N 1
ATOM 883 C CA . HIS A 1 113 ? -15.211 28.578 18.031 1 89.31 113 HIS A CA 1
ATOM 884 C C . HIS A 1 113 ? -14.086 29.562 17.734 1 89.31 113 HIS A C 1
ATOM 886 O O . HIS A 1 113 ? -13.164 29.719 18.531 1 89.31 113 HIS A O 1
ATOM 892 N N . ALA A 1 114 ? -14.18 30.172 16.625 1 89.38 114 ALA A N 1
ATOM 893 C CA . ALA A 1 114 ? -13.188 31.188 16.297 1 89.38 114 ALA A CA 1
ATOM 894 C C . ALA A 1 114 ? -13.281 32.375 17.25 1 89.38 114 ALA A C 1
ATOM 896 O O . ALA A 1 114 ? -12.266 32.875 17.719 1 89.38 114 ALA A O 1
ATOM 897 N N . ALA A 1 115 ? -14.484 32.812 17.5 1 94.25 115 ALA A N 1
ATOM 898 C CA . ALA A 1 115 ? -14.719 33.938 18.422 1 94.25 115 ALA A CA 1
ATOM 899 C C . ALA A 1 115 ? -14.312 33.562 19.844 1 94.25 115 ALA A C 1
ATOM 901 O O . ALA A 1 115 ? -13.711 34.406 20.547 1 94.25 115 ALA A O 1
ATOM 902 N N . PHE A 1 116 ? -14.68 32.375 20.203 1 95.56 116 PHE A N 1
ATOM 903 C CA . PHE A 1 116 ? -14.359 31.891 21.531 1 95.56 116 PHE A CA 1
ATOM 904 C C . PHE A 1 116 ? -12.852 31.859 21.75 1 95.56 116 PHE A C 1
ATOM 906 O O . PHE A 1 116 ? -12.352 32.375 22.75 1 95.56 116 PHE A O 1
ATOM 913 N N . CYS A 1 117 ? -12.117 31.266 20.797 1 96.06 117 CYS A N 1
ATOM 914 C CA . CYS A 1 117 ? -10.664 31.219 20.859 1 96.06 117 CYS A CA 1
ATOM 915 C C . CYS A 1 117 ? -10.078 32.625 20.953 1 96.06 117 CYS A C 1
ATOM 917 O O . CYS A 1 117 ? -9.219 32.906 21.797 1 96.06 117 CYS A O 1
ATOM 919 N N . PHE A 1 118 ? -10.602 33.5 20.219 1 97.06 118 PHE A N 1
ATOM 920 C CA . PHE A 1 118 ? -10.133 34.875 20.172 1 97.06 118 PHE A CA 1
ATOM 921 C C . PHE A 1 118 ? -10.305 35.562 21.516 1 97.06 118 PHE A C 1
ATOM 923 O O . PHE A 1 118 ? -9.352 36.125 22.062 1 97.06 118 PHE A O 1
ATOM 930 N N . ILE A 1 119 ? -11.461 35.531 22.031 1 96.88 119 ILE A N 1
ATOM 931 C CA . ILE A 1 119 ? -11.797 36.281 23.234 1 96.88 119 ILE A CA 1
ATOM 932 C C . ILE A 1 119 ? -11.062 35.688 24.438 1 96.88 119 ILE A C 1
ATOM 934 O O . ILE A 1 119 ? -10.609 36.406 25.312 1 96.88 119 ILE A O 1
ATOM 938 N N . TYR A 1 120 ? -11.016 34.375 24.484 1 97.31 120 TYR A N 1
ATOM 939 C CA . TYR A 1 120 ? -10.312 33.75 25.594 1 97.31 120 TYR A CA 1
ATOM 940 C C . TYR A 1 120 ? -8.852 34.156 25.641 1 97.31 120 TYR A C 1
ATOM 942 O O . TYR A 1 120 ? -8.344 34.562 26.703 1 97.31 120 TYR A O 1
ATOM 950 N N . LEU A 1 121 ? -8.211 34.094 24.516 1 98 121 LEU A N 1
ATOM 951 C CA . LEU A 1 121 ? -6.809 34.469 24.453 1 98 121 LEU A CA 1
ATOM 952 C C . LEU A 1 121 ? -6.641 35.969 24.719 1 98 121 LEU A C 1
ATOM 954 O O . LEU A 1 121 ? -5.699 36.375 25.406 1 98 121 LEU A O 1
ATOM 958 N N . TYR A 1 122 ? -7.527 36.75 24.203 1 97.94 122 TYR A N 1
ATOM 959 C CA . TYR A 1 122 ? -7.465 38.188 24.391 1 97.94 122 TYR A CA 1
ATOM 960 C C . TYR A 1 122 ? -7.52 38.562 25.859 1 97.94 122 TYR A C 1
ATOM 962 O O . TYR A 1 122 ? -6.672 39.312 26.344 1 97.94 122 TYR A O 1
ATOM 970 N N . VAL A 1 123 ? -8.453 38 26.531 1 97.12 123 VAL A N 1
ATOM 971 C CA . VAL A 1 123 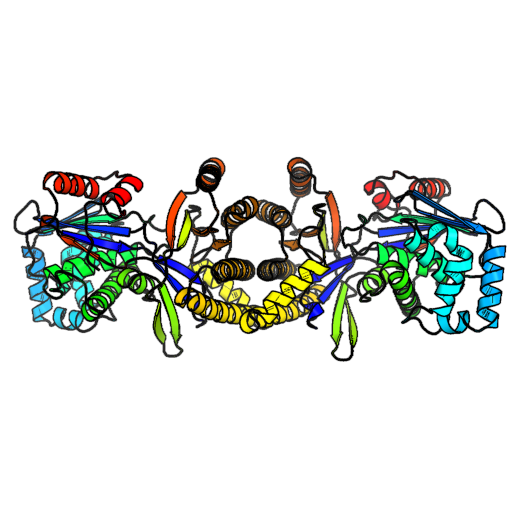? -8.672 38.375 27.938 1 97.12 123 VAL A CA 1
ATOM 972 C C . VAL A 1 123 ? -7.488 37.906 28.781 1 97.12 123 VAL A C 1
ATOM 974 O O . VAL A 1 123 ? -7.105 38.562 29.75 1 97.12 123 VAL A O 1
ATOM 977 N N . CYS A 1 124 ? -6.895 36.875 28.375 1 97 124 CYS A N 1
ATOM 978 C CA . CYS A 1 124 ? -5.801 36.312 29.156 1 97 124 CYS A CA 1
ATOM 979 C C . CYS A 1 124 ? -4.484 37 28.828 1 97 124 CYS A C 1
ATOM 981 O O . CYS A 1 124 ? -3.637 37.188 29.703 1 97 124 CYS A O 1
ATOM 983 N N . LEU A 1 125 ? -4.32 37.438 27.594 1 97.31 125 LEU A N 1
ATOM 984 C CA . LEU A 1 125 ? -2.979 37.812 27.156 1 97.31 125 LEU A CA 1
ATOM 985 C C . LEU A 1 125 ? -2.859 39.312 27 1 97.31 125 LEU A C 1
ATOM 987 O O . LEU A 1 125 ? -1.771 39.875 27.156 1 97.31 125 LEU A O 1
ATOM 991 N N . CYS A 1 126 ? -3.947 40 26.625 1 96.56 126 CYS A N 1
ATOM 992 C CA . CYS A 1 126 ? -3.83 41.438 26.391 1 96.56 126 CYS A CA 1
ATOM 993 C C . CYS A 1 126 ? -5.141 42.156 26.703 1 96.56 126 CYS A C 1
ATOM 995 O O . CYS A 1 126 ? -5.652 42.906 25.875 1 96.56 126 CYS A O 1
ATOM 997 N N . PRO A 1 127 ? -5.621 42 27.906 1 93.88 127 PRO A N 1
ATOM 998 C CA . PRO A 1 127 ? -6.945 42.5 28.266 1 93.88 127 PRO A CA 1
ATOM 999 C C . PRO A 1 127 ? -7.02 44.031 28.25 1 93.88 127 PRO A C 1
ATOM 1001 O O . PRO A 1 127 ? -8.109 44.594 28.172 1 93.88 127 PRO A O 1
ATOM 1004 N N . ASN A 1 128 ? -5.938 44.719 28.297 1 93.12 128 ASN A N 1
ATOM 1005 C CA . ASN A 1 128 ? -5.949 46.188 28.406 1 93.12 128 ASN A CA 1
ATOM 1006 C C . ASN A 1 128 ? -5.785 46.844 27.047 1 93.12 128 ASN A C 1
ATOM 1008 O O . ASN A 1 128 ? -5.859 48.062 26.938 1 93.12 128 ASN A O 1
ATOM 1012 N N . VAL A 1 129 ? -5.504 46.062 26.062 1 95.19 129 VAL A N 1
ATOM 1013 C CA . VAL A 1 129 ? -5.328 46.625 24.719 1 95.19 129 VAL A CA 1
ATOM 1014 C C . VAL A 1 129 ? -6.691 46.969 24.141 1 95.19 129 VAL A C 1
ATOM 1016 O O . VAL A 1 129 ? -7.59 46.125 24.078 1 95.19 129 VAL A O 1
ATOM 1019 N N . ASN A 1 130 ? -6.859 48.188 23.844 1 94.75 130 ASN A N 1
ATOM 1020 C CA . ASN A 1 130 ? -8.094 48.688 23.266 1 94.75 130 ASN A CA 1
ATOM 1021 C C . ASN A 1 130 ? -7.863 49.312 21.875 1 94.75 130 ASN A C 1
ATOM 1023 O O . ASN A 1 130 ? -6.723 49.406 21.422 1 94.75 130 ASN A O 1
ATOM 1027 N N . HIS A 1 131 ? -8.961 49.562 21.125 1 96.06 131 HIS A N 1
ATOM 1028 C CA . HIS A 1 131 ? -8.891 50.188 19.812 1 96.06 131 HIS A CA 1
ATOM 1029 C C . HIS A 1 131 ? -8.016 49.406 18.859 1 96.06 131 HIS A C 1
ATOM 1031 O O . HIS A 1 131 ? -7.074 49.938 18.266 1 96.06 131 HIS A O 1
ATOM 1037 N N . VAL A 1 132 ? -8.32 48.125 18.766 1 97.12 132 VAL A N 1
ATOM 1038 C CA . VAL A 1 132 ? -7.473 47.219 17.969 1 97.12 132 VAL A CA 1
ATOM 1039 C C . VAL A 1 132 ? -8.344 46.344 17.078 1 97.12 132 VAL A C 1
ATOM 1041 O O . VAL A 1 132 ? -9.445 45.969 17.469 1 97.12 132 VAL A O 1
ATOM 1044 N N . LYS A 1 133 ? -7.914 46.094 15.891 1 97 133 LYS A N 1
ATOM 1045 C CA . LYS A 1 133 ? -8.562 45.188 14.922 1 97 133 LYS A CA 1
ATOM 1046 C C . LYS A 1 133 ? -7.617 44.094 14.492 1 97 133 LYS A C 1
ATOM 1048 O O . LYS A 1 133 ? -6.465 44.344 14.133 1 97 133 LYS A O 1
ATOM 1053 N N . PHE A 1 134 ? -8.094 42.875 14.617 1 97.62 134 PHE A N 1
ATOM 1054 C CA . PHE A 1 134 ? -7.398 41.719 14.141 1 97.62 134 PHE A CA 1
ATOM 1055 C C . PHE A 1 134 ? -8.031 41.188 12.852 1 97.62 134 PHE A C 1
ATOM 1057 O O . PHE A 1 134 ? -9.219 40.844 12.828 1 97.62 134 PHE A O 1
ATOM 1064 N N . SER A 1 135 ? -7.277 41.125 11.773 1 96.25 135 SER A N 1
ATOM 1065 C CA . SER A 1 135 ? -7.762 40.562 10.508 1 96.25 135 SER A CA 1
ATOM 1066 C C . SER A 1 135 ? -7 39.281 10.133 1 96.25 135 SER A C 1
ATOM 1068 O O . SER A 1 135 ? -5.781 39.312 9.953 1 96.25 135 SER A O 1
ATOM 1070 N N . LEU A 1 136 ? -7.742 38.25 10 1 94.69 136 LEU A N 1
ATOM 1071 C CA . LEU A 1 136 ? -7.164 36.938 9.758 1 94.69 136 LEU A CA 1
ATOM 1072 C C . LEU A 1 136 ? -7.359 36.531 8.305 1 94.69 136 LEU A C 1
ATOM 1074 O O . LEU A 1 136 ? -8.445 36.688 7.742 1 94.69 136 LEU A O 1
ATOM 1078 N N . LYS A 1 137 ? -6.293 36.031 7.699 1 92.94 137 LYS A N 1
ATOM 1079 C CA . LYS A 1 137 ? -6.312 35.406 6.375 1 92.94 137 LYS A CA 1
ATOM 1080 C C . LYS A 1 137 ? -5.516 34.125 6.363 1 92.94 137 LYS A C 1
ATOM 1082 O O . LYS A 1 137 ? -4.383 34.062 6.852 1 92.94 137 LYS A O 1
ATOM 1087 N N . SER A 1 138 ? -6.105 33.094 5.855 1 91.56 138 SER A N 1
ATOM 1088 C CA . SER A 1 138 ? -5.414 31.797 5.844 1 91.56 138 SER A CA 1
ATOM 1089 C C . SER A 1 138 ? -5.297 31.25 4.426 1 91.56 138 SER A C 1
ATOM 1091 O O . SER A 1 138 ? -6.25 31.312 3.646 1 91.56 138 SER A O 1
ATOM 1093 N N . THR A 1 139 ? -4.113 30.781 4.059 1 90.31 139 THR A N 1
ATOM 1094 C CA . THR A 1 139 ? -3.916 30.125 2.77 1 90.31 139 THR A CA 1
ATOM 1095 C C . THR A 1 139 ? -4.098 28.625 2.895 1 90.31 139 THR A C 1
ATOM 1097 O O . THR A 1 139 ? -4.008 27.891 1.902 1 90.31 139 THR A O 1
ATOM 1100 N N . LEU A 1 140 ? -4.363 28.141 4.102 1 89.94 140 LEU A N 1
ATOM 1101 C CA . LEU A 1 140 ? -4.652 26.734 4.328 1 89.94 140 LEU A CA 1
ATOM 1102 C C . LEU A 1 140 ? -6.102 26.406 3.977 1 89.94 140 LEU A C 1
ATOM 1104 O O . LEU A 1 140 ? -7.02 27.125 4.391 1 89.94 140 LEU A O 1
ATOM 1108 N N . PRO A 1 141 ? -6.246 25.344 3.174 1 84 141 PRO A N 1
ATOM 1109 C CA . PRO A 1 141 ? -7.637 24.938 2.984 1 84 141 PRO A CA 1
ATOM 1110 C C . PRO A 1 141 ? -8.312 24.5 4.289 1 84 141 PRO A C 1
ATOM 1112 O O . PRO A 1 141 ? -7.754 23.703 5.039 1 84 141 PRO A O 1
ATOM 1115 N N . ILE A 1 142 ? -9.43 25.047 4.531 1 75.06 142 ILE A N 1
ATOM 1116 C CA . ILE A 1 142 ? -10.141 24.797 5.777 1 75.06 142 ILE A CA 1
ATOM 1117 C C . ILE A 1 142 ? -10.656 23.359 5.801 1 75.06 142 ILE A C 1
ATOM 1119 O O . ILE A 1 142 ? -11.258 22.891 4.828 1 75.06 142 ILE A O 1
ATOM 1123 N N . GLY A 1 143 ? -10.383 22.734 6.844 1 75.5 143 GLY A N 1
ATOM 1124 C CA . GLY A 1 143 ? -10.922 21.391 7.035 1 75.5 143 GLY A CA 1
ATOM 1125 C C . GLY A 1 143 ? -10.109 20.312 6.336 1 75.5 143 GLY A C 1
ATOM 1126 O O . GLY A 1 143 ? -10.523 19.156 6.277 1 75.5 143 GLY A O 1
ATOM 1127 N N . ALA A 1 144 ? -8.969 20.656 5.812 1 81.69 144 ALA A N 1
ATOM 1128 C CA . ALA A 1 144 ? -8.172 19.719 5.027 1 81.69 144 ALA A CA 1
ATOM 1129 C C . ALA A 1 144 ? -7.215 18.938 5.922 1 81.69 144 ALA A C 1
ATOM 1131 O O . ALA A 1 144 ? -6.508 18.031 5.453 1 81.69 144 ALA A O 1
ATOM 1132 N N . GLY A 1 145 ? -7.199 19.203 7.18 1 85.56 145 GLY A N 1
ATOM 1133 C CA . GLY A 1 145 ? -6.332 18.484 8.094 1 85.56 145 GLY A CA 1
ATOM 1134 C C . GLY A 1 145 ? -4.895 18.969 8.07 1 85.56 145 GLY A C 1
ATOM 1135 O O . GLY A 1 145 ? -3.98 18.25 8.469 1 85.56 145 GLY A O 1
ATOM 1136 N N . LEU A 1 146 ? -4.68 20.188 7.703 1 91.12 146 LEU A N 1
ATOM 1137 C CA . LEU A 1 146 ? -3.336 20.734 7.547 1 91.12 146 LEU A CA 1
ATOM 1138 C C . LEU A 1 146 ? -2.973 21.625 8.727 1 91.12 146 LEU A C 1
ATOM 1140 O O . LEU A 1 146 ? -2.014 22.391 8.656 1 91.12 146 LEU A O 1
ATOM 1144 N N . GLY A 1 147 ? -3.803 21.609 9.773 1 92.06 147 GLY A N 1
ATOM 1145 C CA . GLY A 1 147 ? -3.484 22.344 10.984 1 92.06 147 GLY A CA 1
ATOM 1146 C C . GLY A 1 147 ? -3.908 23.812 10.93 1 92.06 147 GLY A C 1
ATOM 1147 O O . GLY A 1 147 ? -3.221 24.688 11.461 1 92.06 147 GLY A O 1
ATOM 1148 N N . SER A 1 148 ? -5.031 24.078 10.266 1 91.62 148 SER A N 1
ATOM 1149 C CA . SER A 1 148 ? -5.504 25.453 10.125 1 91.62 148 SER A CA 1
ATOM 1150 C C . SER A 1 148 ? -5.832 26.062 11.484 1 91.62 148 SER A C 1
ATOM 1152 O O . SER A 1 148 ? -5.473 27.219 11.758 1 91.62 148 SER A O 1
ATOM 1154 N N . SER A 1 149 ? -6.52 25.297 12.32 1 92.38 149 SER A N 1
ATOM 1155 C CA . SER A 1 149 ? -6.895 25.812 13.633 1 92.38 149 SER A CA 1
ATOM 1156 C C . SER A 1 149 ? -5.66 26.141 14.469 1 92.38 149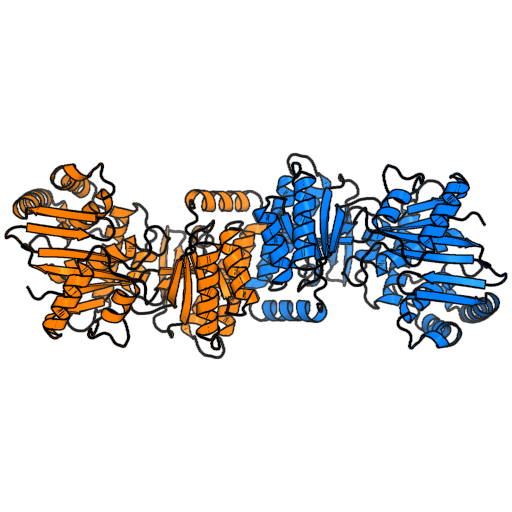 SER A C 1
ATOM 1158 O O . SER A 1 149 ? -5.609 27.172 15.133 1 92.38 149 SER A O 1
ATOM 1160 N N . ALA A 1 150 ? -4.688 25.234 14.422 1 95.12 150 ALA A N 1
ATOM 1161 C CA . ALA A 1 150 ? -3.449 25.469 15.164 1 95.12 150 ALA A CA 1
ATOM 1162 C C . ALA A 1 150 ? -2.705 26.688 14.633 1 95.12 150 ALA A C 1
ATOM 1164 O O . ALA A 1 150 ? -2.162 27.469 15.406 1 95.12 150 ALA A O 1
ATOM 1165 N N . SER A 1 151 ? -2.664 26.781 13.344 1 96.19 151 SER A N 1
ATOM 1166 C CA . SER A 1 151 ? -2.008 27.922 12.727 1 96.19 151 SER A CA 1
ATOM 1167 C C . SER A 1 151 ? -2.65 29.234 13.164 1 96.19 151 SER A C 1
ATOM 1169 O O . SER A 1 151 ? -1.951 30.203 13.461 1 96.19 151 SER A O 1
ATOM 1171 N N . ILE A 1 152 ? -3.932 29.266 13.242 1 95.69 152 ILE A N 1
ATOM 1172 C CA . ILE A 1 152 ? -4.68 30.438 13.688 1 95.69 152 ILE A CA 1
ATOM 1173 C C . ILE A 1 152 ? -4.375 30.719 15.156 1 95.69 152 ILE A C 1
ATOM 1175 O O . ILE A 1 152 ? -4.094 31.859 15.523 1 95.69 152 ILE A O 1
ATOM 1179 N N . SER A 1 153 ? -4.426 29.703 15.945 1 97.25 153 SER A N 1
ATOM 1180 C CA . SER A 1 153 ? -4.176 29.859 17.375 1 97.25 153 SER A CA 1
ATOM 1181 C C . SER A 1 153 ? -2.775 30.391 17.641 1 97.25 153 SER A C 1
ATOM 1183 O O . SER A 1 153 ? -2.584 31.234 18.516 1 97.25 153 SER A O 1
ATOM 1185 N N . VAL A 1 154 ? -1.848 29.906 16.859 1 98.25 154 VAL A N 1
ATOM 1186 C CA . VAL A 1 154 ? -0.466 30.344 17.031 1 98.25 154 VAL A CA 1
ATOM 1187 C C . VAL A 1 154 ? -0.329 31.797 16.609 1 98.25 154 VAL A C 1
ATOM 1189 O O . VAL A 1 154 ? 0.307 32.594 17.297 1 98.25 154 VAL A O 1
ATOM 1192 N N . ALA A 1 155 ? -0.897 32.188 15.516 1 97.94 155 ALA A N 1
ATOM 1193 C CA . ALA A 1 155 ? -0.839 33.562 15.039 1 97.94 155 ALA A CA 1
ATOM 1194 C C . ALA A 1 155 ? -1.479 34.531 16.031 1 97.94 155 ALA A C 1
ATOM 1196 O O . ALA A 1 155 ? -0.94 35.594 16.312 1 97.94 155 ALA A O 1
ATOM 1197 N N . LEU A 1 156 ? -2.561 34.156 16.562 1 98.31 156 LEU A N 1
ATOM 1198 C CA . LEU A 1 156 ? -3.266 34.969 17.562 1 98.31 156 LEU A CA 1
ATOM 1199 C C . LEU A 1 156 ? -2.451 35.062 18.844 1 98.31 156 LEU A C 1
ATOM 1201 O O . LEU A 1 156 ? -2.314 36.156 19.406 1 98.31 156 LEU A O 1
ATOM 1205 N N . SER A 1 157 ? -1.976 33.938 19.297 1 98.62 157 SER A N 1
ATOM 1206 C CA . SER A 1 157 ? -1.2 33.938 20.547 1 98.62 157 SER A CA 1
ATOM 1207 C C . SER A 1 157 ? 0.03 34.812 20.438 1 98.62 157 SER A C 1
ATOM 1209 O O . SER A 1 157 ? 0.354 35.562 21.375 1 98.62 157 SER A O 1
ATOM 1211 N N . LEU A 1 158 ? 0.71 34.719 19.328 1 98.38 158 LEU A N 1
ATOM 1212 C CA . LEU A 1 158 ? 1.887 35.562 19.109 1 98.38 158 LEU A CA 1
ATOM 1213 C C . LEU A 1 158 ? 1.514 37.031 19.125 1 98.38 158 LEU A C 1
ATOM 1215 O O . LEU A 1 158 ? 2.162 37.844 19.797 1 98.38 158 LEU A O 1
ATOM 1219 N N . ALA A 1 159 ? 0.49 37.406 18.406 1 98.12 159 ALA A N 1
ATOM 1220 C CA . ALA A 1 159 ? 0.066 38.812 18.312 1 98.12 159 ALA A CA 1
ATOM 1221 C C . ALA A 1 159 ? -0.346 39.344 19.672 1 98.12 159 ALA A C 1
ATOM 1223 O O . ALA A 1 159 ? 0.077 40.438 20.062 1 98.12 159 ALA A O 1
ATOM 1224 N N . MET A 1 160 ? -1.104 38.625 20.359 1 98.31 160 MET A N 1
ATOM 1225 C CA . MET A 1 160 ? -1.654 39.094 21.625 1 98.31 160 MET A CA 1
ATOM 1226 C C . MET A 1 160 ? -0.585 39.094 22.719 1 98.31 160 MET A C 1
ATOM 1228 O O . MET A 1 160 ? -0.597 39.938 23.594 1 98.31 160 MET A O 1
ATOM 1232 N N . ALA A 1 161 ? 0.3 38.125 22.625 1 98.12 161 ALA A N 1
ATOM 1233 C CA . ALA A 1 161 ? 1.437 38.156 23.547 1 98.12 161 ALA A CA 1
ATOM 1234 C C . ALA A 1 161 ? 2.285 39.406 23.344 1 98.12 161 ALA A C 1
ATOM 1236 O O . ALA A 1 161 ? 2.779 40 24.297 1 98.12 161 ALA A O 1
ATOM 1237 N N . LYS A 1 162 ? 2.504 39.781 22.141 1 96.62 162 LYS A N 1
ATOM 1238 C CA . LYS A 1 162 ? 3.25 41 21.844 1 96.62 162 LYS A CA 1
ATOM 1239 C C . LYS A 1 162 ? 2.51 42.219 22.359 1 96.62 162 LYS A C 1
ATOM 1241 O O . LYS A 1 162 ? 3.104 43.094 23 1 96.62 162 LYS A O 1
ATOM 1246 N N . LEU A 1 163 ? 1.246 42.281 22.078 1 97 163 LEU A N 1
ATOM 1247 C CA . LEU A 1 163 ? 0.428 43.406 22.484 1 97 163 LEU A CA 1
ATOM 1248 C C . LEU A 1 163 ? 0.379 43.5 24 1 97 163 LEU A C 1
ATOM 1250 O O . LEU A 1 163 ? 0.348 44.625 24.547 1 97 163 LEU A O 1
ATOM 1254 N N . GLY A 1 164 ? 0.322 42.344 24.641 1 96.44 164 GLY A N 1
ATOM 1255 C CA . GLY A 1 164 ? 0.222 42.344 26.094 1 96.44 164 GLY A CA 1
ATOM 1256 C C . GLY A 1 164 ? 1.555 42.531 26.781 1 96.44 164 GLY A C 1
ATOM 1257 O O . GLY A 1 164 ? 1.612 42.656 28.016 1 96.44 164 GLY A O 1
ATOM 1258 N N . GLY A 1 165 ? 2.619 42.5 26.016 1 95.81 165 GLY A N 1
ATOM 1259 C CA . GLY A 1 165 ? 3.936 42.781 26.578 1 95.81 165 GLY A CA 1
ATOM 1260 C C . GLY A 1 165 ? 4.621 41.531 27.109 1 95.81 165 GLY A C 1
ATOM 1261 O O . GLY A 1 165 ? 5.629 41.625 27.812 1 95.81 165 GLY A O 1
ATOM 1262 N N . HIS A 1 166 ? 4.117 40.438 26.797 1 95.94 166 HIS A N 1
ATOM 1263 C CA . HIS A 1 166 ? 4.719 39.188 27.234 1 95.94 166 HIS A CA 1
ATOM 1264 C C . HIS A 1 166 ? 5.926 38.812 26.375 1 95.94 166 HIS A C 1
ATOM 1266 O O . HIS A 1 166 ? 6.785 38.031 26.797 1 95.94 166 HIS A O 1
ATOM 1272 N N . ILE A 1 167 ? 5.895 39.281 25.156 1 94.62 167 ILE A N 1
ATOM 1273 C CA . ILE A 1 167 ? 6.992 39.125 24.203 1 94.62 167 ILE A CA 1
ATOM 1274 C C . ILE A 1 167 ? 7.492 40.5 23.781 1 94.62 167 ILE A C 1
ATOM 1276 O O . ILE A 1 167 ? 6.734 41.312 23.219 1 94.62 167 ILE A O 1
ATOM 1280 N N . LYS A 1 168 ? 8.719 40.75 24.047 1 89.81 168 LYS A N 1
ATOM 1281 C CA . LYS A 1 168 ? 9.266 42.062 23.766 1 89.81 168 LYS A CA 1
ATOM 1282 C C . LYS A 1 168 ? 10.281 42.031 22.625 1 89.81 168 LYS A C 1
ATOM 1284 O O . LYS A 1 168 ? 10.766 43.062 22.188 1 89.81 168 LYS A O 1
ATOM 1289 N N . SER A 1 169 ? 10.539 40.812 22.188 1 84.62 169 SER A N 1
ATOM 1290 C CA . SER A 1 169 ? 11.523 40.656 21.125 1 84.62 169 SER A CA 1
ATOM 1291 C C . SER A 1 169 ? 11.141 41.438 19.891 1 84.62 169 SER A C 1
ATOM 1293 O O . SER A 1 169 ? 9.992 41.406 19.453 1 84.62 169 SER A O 1
ATOM 1295 N N . THR A 1 170 ? 12.109 42.188 19.359 1 83.19 170 THR A N 1
ATOM 1296 C CA . THR A 1 170 ? 11.859 42.969 18.156 1 83.19 170 THR A CA 1
ATOM 1297 C C . THR A 1 170 ? 12.594 42.406 16.953 1 83.19 170 THR A C 1
ATOM 1299 O O . THR A 1 170 ? 12.258 42.688 15.812 1 83.19 170 THR A O 1
ATOM 1302 N N . GLU A 1 171 ? 13.562 41.625 17.156 1 86.81 171 GLU A N 1
ATOM 1303 C CA . GLU A 1 171 ? 14.375 41.094 16.047 1 86.81 171 GLU A CA 1
ATOM 1304 C C . GLU A 1 171 ? 14.086 39.625 15.797 1 86.81 171 GLU A C 1
ATOM 1306 O O . GLU A 1 171 ? 13.914 39.219 14.648 1 86.81 171 GLU A O 1
ATOM 1311 N N . SER A 1 172 ? 14.195 38.812 16.812 1 92.19 172 SER A N 1
ATOM 1312 C CA . SER A 1 172 ? 13.93 37.375 16.688 1 92.19 172 SER A CA 1
ATOM 1313 C C . SER A 1 172 ? 13.258 36.844 17.953 1 92.19 172 SER A C 1
ATOM 1315 O O . SER A 1 172 ? 13.516 37.312 19.062 1 92.19 172 SER A O 1
ATOM 1317 N N . LEU A 1 173 ? 12.398 35.906 17.703 1 95.25 173 LEU A N 1
ATOM 1318 C CA . LEU A 1 173 ? 11.758 35.25 18.844 1 95.25 173 LEU A CA 1
ATOM 1319 C C . LEU A 1 173 ? 12.75 34.375 19.578 1 95.25 173 LEU A C 1
ATOM 1321 O O . LEU A 1 173 ? 13.461 33.562 18.969 1 95.25 173 LEU A O 1
ATOM 1325 N N . THR A 1 174 ? 12.828 34.469 20.844 1 94.94 174 THR A N 1
ATOM 1326 C CA . THR A 1 174 ? 13.664 33.594 21.672 1 94.94 174 THR A CA 1
ATOM 1327 C C . THR A 1 174 ? 12.984 32.25 21.922 1 94.94 174 THR A C 1
ATOM 1329 O O . THR A 1 174 ? 11.797 32.094 21.625 1 94.94 174 THR A O 1
ATOM 1332 N N . SER A 1 175 ? 13.766 31.328 22.484 1 93.38 175 SER A N 1
ATOM 1333 C CA . SER A 1 175 ? 13.195 30.047 22.859 1 93.38 175 SER A CA 1
ATOM 1334 C C . SER A 1 175 ? 12.078 30.203 23.891 1 93.38 175 SER A C 1
ATOM 1336 O O . SER A 1 175 ? 11.094 29.469 23.859 1 93.38 175 SER A O 1
ATOM 1338 N N . ALA A 1 176 ? 12.273 31.109 24.766 1 95.44 176 ALA A N 1
ATOM 1339 C CA . ALA A 1 176 ? 11.258 31.375 25.781 1 95.44 176 ALA A CA 1
ATOM 1340 C C . ALA A 1 176 ? 9.992 31.953 25.156 1 95.44 176 ALA A C 1
ATOM 1342 O O . ALA A 1 176 ? 8.883 31.625 25.594 1 95.44 176 ALA A O 1
ATOM 1343 N N . ASP A 1 177 ? 10.164 32.844 24.234 1 97 177 ASP A N 1
ATOM 1344 C CA . ASP A 1 177 ? 9.023 33.375 23.5 1 97 177 ASP A CA 1
ATOM 1345 C C . ASP A 1 177 ? 8.219 32.281 22.844 1 97 177 ASP A C 1
ATOM 1347 O O . ASP A 1 177 ? 6.988 32.219 22.969 1 97 177 ASP A O 1
ATOM 1351 N N . LYS A 1 178 ? 8.914 31.406 22.156 1 96.38 178 LYS A N 1
ATOM 1352 C CA . LYS A 1 178 ? 8.266 30.312 21.422 1 96.38 178 LYS A CA 1
ATOM 1353 C C . LYS A 1 178 ? 7.543 29.375 22.375 1 96.38 178 LYS A C 1
ATOM 1355 O O . LYS A 1 178 ? 6.449 28.891 22.062 1 96.38 178 LYS A O 1
ATOM 1360 N N . LYS A 1 179 ? 8.195 29.094 23.453 1 95.88 179 LYS A N 1
ATOM 1361 C CA . LYS A 1 179 ? 7.555 28.25 24.453 1 95.88 179 LYS A CA 1
ATOM 1362 C C . LYS A 1 179 ? 6.254 28.875 24.953 1 95.88 179 LYS A C 1
ATOM 1364 O O . LYS A 1 179 ? 5.25 28.172 25.109 1 95.88 179 LYS A O 1
ATOM 1369 N N . TYR A 1 180 ? 6.336 30.156 25.219 1 97.12 180 TYR A N 1
ATOM 1370 C CA . TYR A 1 180 ? 5.168 30.891 25.672 1 97.12 180 TYR A CA 1
ATOM 1371 C C . TYR A 1 180 ? 4.055 30.859 24.641 1 97.12 180 TYR A C 1
ATOM 1373 O O . TYR A 1 180 ? 2.902 30.562 24.969 1 97.12 180 TYR A O 1
ATOM 1381 N N . ILE A 1 181 ? 4.371 31.094 23.391 1 97.94 181 ILE A N 1
ATOM 1382 C CA . ILE A 1 181 ? 3.42 31.078 22.281 1 97.94 181 ILE A CA 1
ATOM 1383 C C . ILE A 1 181 ? 2.814 29.688 22.141 1 97.94 181 ILE A C 1
ATOM 1385 O O . ILE A 1 181 ? 1.601 29.547 21.984 1 97.94 181 ILE A O 1
ATOM 1389 N N . ASN A 1 182 ? 3.635 28.703 22.219 1 96.94 182 ASN A N 1
ATOM 1390 C CA . ASN A 1 182 ? 3.191 27.312 22.078 1 96.94 182 ASN A CA 1
ATOM 1391 C C . ASN A 1 182 ? 2.199 26.922 23.172 1 96.94 182 ASN A C 1
ATOM 1393 O O . ASN A 1 182 ? 1.202 26.25 22.891 1 96.94 182 ASN A O 1
ATOM 1397 N N . SER A 1 183 ? 2.486 27.297 24.359 1 96.5 183 SER A N 1
ATOM 1398 C CA . SER A 1 183 ? 1.61 26.984 25.469 1 96.5 183 SER A CA 1
ATOM 1399 C C . SER A 1 183 ? 0.231 27.609 25.297 1 96.5 183 SER A C 1
ATOM 1401 O O . SER A 1 183 ? -0.788 26.938 25.5 1 96.5 183 SER A O 1
ATOM 1403 N N . TRP A 1 184 ? 0.215 28.797 24.891 1 97.56 184 TRP A N 1
ATOM 1404 C CA . TRP A 1 184 ? -1.058 29.5 24.766 1 97.56 184 TRP A CA 1
ATOM 1405 C C . TRP A 1 184 ? -1.797 29.062 23.5 1 97.56 184 TRP A C 1
ATOM 1407 O O . TRP A 1 184 ? -3.029 29.047 23.469 1 97.56 184 TRP A O 1
ATOM 1417 N N . SER A 1 185 ? -1.001 28.797 22.453 1 97.62 185 SER A N 1
ATOM 1418 C CA . SER A 1 185 ? -1.66 28.281 21.266 1 97.62 185 SER A CA 1
ATOM 1419 C C . SER A 1 185 ? -2.316 26.938 21.531 1 97.62 185 SER A C 1
ATOM 1421 O O . SER A 1 185 ? -3.346 26.609 20.938 1 97.62 185 SER A O 1
ATOM 1423 N N . PHE A 1 186 ? -1.758 26.156 22.422 1 95.69 186 PHE A N 1
ATOM 1424 C CA . PHE A 1 186 ? -2.387 24.922 22.844 1 95.69 186 PHE A CA 1
ATOM 1425 C C . PHE A 1 186 ? -3.756 25.188 23.469 1 95.69 186 PHE A C 1
ATOM 1427 O O . PHE A 1 186 ? -4.723 24.484 23.172 1 95.69 186 PHE A O 1
ATOM 1434 N N . ILE A 1 187 ? -3.811 26.172 24.266 1 96.19 187 ILE A N 1
ATOM 1435 C CA . ILE A 1 187 ? -5.066 26.594 24.875 1 96.19 187 ILE A CA 1
ATOM 1436 C C . ILE A 1 187 ? -6.039 27.047 23.781 1 96.19 187 ILE A C 1
ATOM 1438 O O . ILE A 1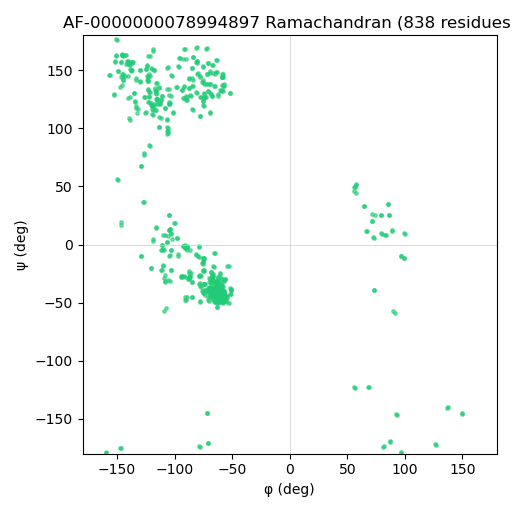 187 ? -7.23 26.719 23.844 1 96.19 187 ILE A O 1
ATOM 1442 N N . GLY A 1 188 ? -5.5 27.812 22.844 1 96.19 188 GLY A N 1
ATOM 1443 C CA . GLY A 1 188 ? -6.336 28.203 21.719 1 96.19 188 GLY A CA 1
ATOM 1444 C C . GLY A 1 188 ? -6.938 27.016 20.984 1 96.19 188 GLY A C 1
ATOM 1445 O O . GLY A 1 188 ? -8.117 27.031 20.641 1 96.19 188 GLY A O 1
ATOM 1446 N N . GLU A 1 189 ? -6.137 26.016 20.75 1 94.19 189 GLU A N 1
ATOM 1447 C CA . GLU A 1 189 ? -6.613 24.812 20.078 1 94.19 189 GLU A CA 1
ATOM 1448 C C . GLU A 1 189 ? -7.691 24.109 20.906 1 94.19 189 GLU A C 1
ATOM 1450 O O . GLU A 1 189 ? -8.625 23.531 20.344 1 94.19 189 GLU A O 1
ATOM 1455 N N . LYS A 1 190 ? -7.547 24.094 22.172 1 94 190 LYS A N 1
ATOM 1456 C CA . LYS A 1 190 ? -8.562 23.5 23.047 1 94 190 LYS A CA 1
ATOM 1457 C C . LYS A 1 190 ? -9.891 24.234 22.906 1 94 190 LYS A C 1
ATOM 1459 O O . LYS A 1 190 ? -10.953 23.625 23.016 1 94 190 LYS A O 1
ATOM 1464 N N . CYS A 1 191 ? -9.812 25.516 22.672 1 93.62 191 CYS A N 1
ATOM 1465 C CA . CYS A 1 191 ? -11.016 26.297 22.453 1 93.62 191 CYS A CA 1
ATOM 1466 C C . CYS A 1 191 ? -11.727 25.859 21.188 1 93.62 191 CYS A C 1
ATOM 1468 O O . CYS A 1 191 ? -12.961 25.859 21.125 1 93.62 191 CYS A O 1
ATOM 1470 N N . ILE A 1 192 ? -10.961 25.484 20.219 1 87.75 192 ILE A N 1
ATOM 1471 C CA . ILE A 1 192 ? -11.516 25.203 18.906 1 87.75 192 ILE A CA 1
ATOM 1472 C C . ILE A 1 192 ? -11.891 23.719 18.812 1 87.75 192 ILE A C 1
ATOM 1474 O O . ILE A 1 192 ? -12.961 23.375 18.297 1 87.75 192 ILE A O 1
ATOM 1478 N N . HIS A 1 193 ? -11 22.812 19.281 1 80 193 HIS A N 1
ATOM 1479 C CA . HIS A 1 193 ? -11.156 21.375 19.047 1 80 193 HIS A CA 1
ATOM 1480 C C . HIS A 1 193 ? -11.477 20.641 20.344 1 80 193 HIS A C 1
ATOM 1482 O O . HIS A 1 193 ? -11.945 19.5 20.312 1 80 193 HIS A O 1
ATOM 1488 N N . GLY A 1 194 ? -11.188 21.141 21.406 1 77.12 194 GLY A N 1
ATOM 1489 C CA . GLY A 1 194 ? -11.43 20.484 22.688 1 77.12 194 GLY A CA 1
ATOM 1490 C C . GLY A 1 194 ? -10.258 19.656 23.156 1 77.12 194 GLY A C 1
ATOM 1491 O O . GLY A 1 194 ? -9.672 19.922 24.203 1 77.12 194 GLY A O 1
ATOM 1492 N N . THR A 1 195 ? -9.805 18.594 22.297 1 78.81 195 THR A N 1
ATOM 1493 C CA . THR A 1 195 ? -8.742 17.703 22.734 1 78.81 195 THR A CA 1
ATOM 1494 C C . THR A 1 195 ? -7.617 17.641 21.703 1 78.81 195 THR A C 1
ATOM 1496 O O . THR A 1 195 ? -7.438 16.625 21.031 1 78.81 195 THR A O 1
ATOM 1499 N N . PRO A 1 196 ? -6.832 18.641 21.734 1 82.94 196 PRO A N 1
ATOM 1500 C CA . PRO A 1 196 ? -5.695 18.625 20.797 1 82.94 196 PRO A CA 1
ATOM 1501 C C . PRO A 1 196 ? -4.52 17.797 21.312 1 82.94 196 PRO A C 1
ATOM 1503 O O . PRO A 1 196 ? -4.391 17.594 22.531 1 82.94 196 PRO A O 1
ATOM 1506 N N . SER A 1 197 ? -3.67 17.328 20.484 1 78.19 197 SER A N 1
ATOM 1507 C CA . SER A 1 197 ? -2.494 16.547 20.859 1 78.19 197 SER A CA 1
ATOM 1508 C C . SER A 1 197 ? -1.31 17.453 21.172 1 78.19 197 SER A C 1
ATOM 1510 O O . SER A 1 197 ? -0.36 17.031 21.844 1 78.19 197 SER A O 1
ATOM 1512 N N . GLY A 1 198 ? -1.34 18.656 20.641 1 88.31 198 GLY A N 1
ATOM 1513 C CA . GLY A 1 198 ? -0.245 19.594 20.859 1 88.31 198 GLY A CA 1
ATOM 1514 C C . GLY A 1 198 ? 0.766 19.594 19.719 1 88.31 198 GLY A C 1
ATOM 1515 O O . GLY A 1 198 ? 1.61 20.484 19.641 1 88.31 198 GLY A O 1
ATOM 1516 N N . ILE A 1 199 ? 0.693 18.719 18.859 1 90.31 199 ILE A N 1
ATOM 1517 C CA . ILE A 1 199 ? 1.688 18.594 17.797 1 90.31 199 ILE A CA 1
ATOM 1518 C C . ILE A 1 199 ? 1.469 19.688 16.75 1 90.31 199 ILE A C 1
ATOM 1520 O O . ILE A 1 199 ? 2.43 20.234 16.203 1 90.31 199 ILE A O 1
ATOM 1524 N N . ASP A 1 200 ? 0.265 19.953 16.453 1 93.56 200 ASP A N 1
ATOM 1525 C CA . ASP A 1 200 ? -0.039 20.938 15.414 1 93.56 200 ASP A CA 1
ATOM 1526 C C . ASP A 1 200 ? 0.487 22.312 15.797 1 93.56 200 ASP A C 1
ATOM 1528 O O . ASP A 1 200 ? 1.18 22.969 15.008 1 93.56 200 ASP A O 1
ATOM 1532 N N . ASN A 1 201 ? 0.149 22.734 17.031 1 95.5 201 ASN A N 1
ATOM 1533 C CA . ASN A 1 201 ? 0.619 24.047 17.453 1 95.5 201 ASN A CA 1
ATOM 1534 C C . ASN A 1 201 ? 2.131 24.062 17.656 1 95.5 201 ASN A C 1
ATOM 1536 O O . ASN A 1 201 ? 2.779 25.094 17.453 1 95.5 201 ASN A O 1
ATOM 1540 N N . ALA A 1 202 ? 2.691 22.922 18.031 1 95.12 202 ALA A N 1
ATOM 1541 C CA . ALA A 1 202 ? 4.145 22.859 18.156 1 95.12 202 ALA A CA 1
ATOM 1542 C C . ALA A 1 202 ? 4.82 23.094 16.812 1 95.12 202 ALA A C 1
ATOM 1544 O O . ALA A 1 202 ? 5.738 23.906 16.703 1 95.12 202 ALA A O 1
ATOM 1545 N N . VAL A 1 203 ? 4.367 22.453 15.844 1 96.56 203 VAL A N 1
ATOM 1546 C CA . VAL A 1 203 ? 4.953 22.594 14.516 1 96.56 203 VAL A CA 1
ATOM 1547 C C . VAL A 1 203 ? 4.727 24 14 1 96.56 203 VAL A C 1
ATOM 1549 O O . VAL A 1 203 ? 5.629 24.609 13.414 1 96.56 203 VAL A O 1
ATOM 1552 N N . ALA A 1 204 ? 3.557 24.484 14.18 1 97.19 204 ALA A N 1
ATOM 1553 C CA . ALA A 1 204 ? 3.234 25.828 13.719 1 97.19 204 ALA A CA 1
ATOM 1554 C C . ALA A 1 204 ? 4.09 26.875 14.43 1 97.19 204 ALA A C 1
ATOM 1556 O O . ALA A 1 204 ? 4.441 27.906 13.852 1 97.19 204 ALA A O 1
ATOM 1557 N N . THR A 1 205 ? 4.426 26.656 15.664 1 97.62 205 THR A N 1
ATOM 1558 C CA . THR A 1 205 ? 5.203 27.594 16.453 1 97.62 205 THR A CA 1
ATOM 1559 C C . THR A 1 205 ? 6.684 27.531 16.094 1 97.62 205 THR A C 1
ATOM 1561 O O . THR A 1 205 ? 7.316 28.547 15.828 1 97.62 205 THR A O 1
ATOM 1564 N N . TYR A 1 206 ? 7.191 26.375 16.062 1 96.06 206 TYR A N 1
ATOM 1565 C CA . TYR A 1 206 ? 8.641 26.219 15.984 1 96.06 206 TYR A CA 1
ATOM 1566 C C . TYR A 1 206 ? 9.102 26.062 14.547 1 96.06 206 TYR A C 1
ATOM 1568 O O . TYR A 1 206 ? 10.258 26.344 14.219 1 96.06 206 TYR A O 1
ATOM 1576 N N . GLY A 1 207 ? 8.266 25.562 13.688 1 95.69 207 GLY A N 1
ATOM 1577 C CA . GLY A 1 207 ? 8.633 25.328 12.297 1 95.69 207 GLY A CA 1
ATOM 1578 C C . GLY A 1 207 ? 9.406 24.031 12.094 1 95.69 207 GLY A C 1
ATOM 1579 O O . GLY A 1 207 ? 9.492 23.203 13.008 1 95.69 207 GLY A O 1
ATOM 1580 N N . ASN A 1 208 ? 9.844 23.859 10.898 1 95.94 208 ASN A N 1
ATOM 1581 C CA . ASN A 1 208 ? 10.617 22.688 10.516 1 95.94 208 ASN A CA 1
ATOM 1582 C C . ASN A 1 208 ? 9.859 21.406 10.82 1 95.94 208 ASN A C 1
ATOM 1584 O O . ASN A 1 208 ? 8.742 21.203 10.336 1 95.94 208 ASN A O 1
ATOM 1588 N N . ALA A 1 209 ? 10.516 20.516 11.641 1 97.19 209 ALA A N 1
ATOM 1589 C CA . ALA A 1 209 ? 9.836 19.25 11.93 1 97.19 209 ALA A CA 1
ATOM 1590 C C . ALA A 1 209 ? 9.953 18.891 13.406 1 97.19 209 ALA A C 1
ATOM 1592 O O . ALA A 1 209 ? 10.82 19.406 14.117 1 97.19 209 ALA A O 1
ATOM 1593 N N . VAL A 1 210 ? 9.031 18.094 13.82 1 96.31 210 VAL A N 1
ATOM 1594 C CA . VAL A 1 210 ? 9 17.641 15.203 1 96.31 210 VAL A CA 1
ATOM 1595 C C . VAL A 1 210 ? 8.742 16.141 15.242 1 96.31 210 VAL A C 1
ATOM 1597 O O . VAL A 1 210 ? 7.816 15.641 14.586 1 96.31 210 VAL A O 1
ATOM 1600 N N . LEU A 1 211 ? 9.648 15.406 15.883 1 96.88 211 LEU A N 1
ATOM 1601 C CA . LEU A 1 211 ? 9.398 14.016 16.25 1 96.88 211 LEU A CA 1
ATOM 1602 C C . LEU A 1 211 ? 8.695 13.93 17.594 1 96.88 211 LEU A C 1
ATOM 1604 O O . LEU A 1 211 ? 9.141 14.547 18.578 1 96.88 211 LEU A O 1
ATOM 1608 N N . PHE A 1 212 ? 7.598 13.211 17.672 1 94 212 PHE A N 1
ATOM 1609 C CA . PHE A 1 212 ? 6.879 13.148 18.938 1 94 212 PHE A CA 1
ATOM 1610 C C . PHE A 1 212 ? 6.418 11.727 19.219 1 94 212 PHE A C 1
ATOM 1612 O O . PHE A 1 212 ? 6.293 10.906 18.312 1 94 212 PHE A O 1
ATOM 1619 N N . LYS A 1 213 ? 6.207 11.469 20.438 1 94.69 213 LYS A N 1
ATOM 1620 C CA . LYS A 1 213 ? 5.746 10.164 20.922 1 94.69 213 LYS A CA 1
ATOM 1621 C C . LYS A 1 213 ? 4.953 10.297 22.219 1 94.69 213 LYS A C 1
ATOM 1623 O O . LYS A 1 213 ? 5.379 11 23.141 1 94.69 213 LYS A O 1
ATOM 1628 N N . LYS A 1 214 ? 3.834 9.719 22.203 1 90.62 214 LYS A N 1
ATOM 1629 C CA . LYS A 1 214 ? 3.057 9.656 23.438 1 90.62 214 LYS A CA 1
ATOM 1630 C C . LYS A 1 214 ? 3.648 8.641 24.422 1 90.62 214 LYS A C 1
ATOM 1632 O O . LYS A 1 214 ? 3.955 7.508 24.031 1 90.62 214 LYS A O 1
ATOM 1637 N N . GLU A 1 215 ? 3.822 9.086 25.594 1 88.94 215 GLU A N 1
ATOM 1638 C CA . GLU A 1 215 ? 4.375 8.211 26.625 1 88.94 215 GLU A CA 1
ATOM 1639 C C . GLU A 1 215 ? 3.27 7.488 27.391 1 88.94 215 GLU A C 1
ATOM 1641 O O . GLU A 1 215 ? 2.096 7.852 27.281 1 88.94 215 GLU A O 1
ATOM 1646 N N . ASP A 1 216 ? 3.658 6.539 28.141 1 86.62 216 ASP A N 1
ATOM 1647 C CA . ASP A 1 216 ? 2.703 5.723 28.875 1 86.62 216 ASP A CA 1
ATOM 1648 C C . ASP A 1 216 ? 1.958 6.555 29.922 1 86.62 216 ASP A C 1
ATOM 1650 O O . ASP A 1 216 ? 0.805 6.266 30.25 1 86.62 216 ASP A O 1
ATOM 1654 N N . ASN A 1 217 ? 2.654 7.523 30.422 1 84.12 217 ASN A N 1
ATOM 1655 C CA . ASN A 1 217 ? 2.045 8.344 31.469 1 84.12 217 ASN A CA 1
ATOM 1656 C C . ASN A 1 217 ? 1.076 9.367 30.875 1 84.12 217 ASN A C 1
ATOM 1658 O O . ASN A 1 217 ? 0.528 10.195 31.594 1 84.12 217 ASN A O 1
ATOM 1662 N N . GLY A 1 218 ? 1.01 9.336 29.578 1 78.38 218 GLY A N 1
ATOM 1663 C CA . GLY A 1 218 ? 0.05 10.219 28.922 1 78.38 218 GLY A CA 1
ATOM 1664 C C . GLY A 1 218 ? 0.679 11.484 28.375 1 78.38 218 GLY A C 1
ATOM 1665 O O . GLY A 1 218 ? 0.073 12.18 27.562 1 78.38 218 GLY A O 1
ATOM 1666 N N . SER A 1 219 ? 1.846 11.711 28.734 1 82.31 219 SER A N 1
ATOM 1667 C CA . SER A 1 219 ? 2.533 12.898 28.219 1 82.31 219 SER A CA 1
ATOM 1668 C C . SER A 1 219 ? 3.084 12.656 26.812 1 82.31 219 SER A C 1
ATOM 1670 O O . SER A 1 219 ? 3.221 11.516 26.391 1 82.31 219 SER A O 1
ATOM 1672 N N . THR A 1 220 ? 3.291 13.789 26.125 1 85.75 220 THR A N 1
ATOM 1673 C CA . THR A 1 220 ? 3.883 13.688 24.797 1 85.75 220 THR A CA 1
ATOM 1674 C C . THR A 1 220 ? 5.297 14.258 24.797 1 85.75 220 THR A C 1
ATOM 1676 O O . THR A 1 220 ? 5.523 15.383 25.266 1 85.75 220 THR A O 1
ATOM 1679 N N . ASN A 1 221 ? 6.176 13.516 24.328 1 90.75 221 ASN A N 1
ATOM 1680 C CA . ASN A 1 221 ? 7.555 13.969 24.172 1 90.75 221 ASN A CA 1
ATOM 1681 C C . ASN A 1 221 ? 7.809 14.539 22.781 1 90.75 221 ASN A C 1
ATOM 1683 O O . ASN A 1 221 ? 7.383 13.961 21.781 1 90.75 221 ASN A O 1
ATOM 1687 N N . PHE A 1 222 ? 8.461 15.727 22.797 1 91.75 222 PHE A N 1
ATOM 1688 C CA . PHE A 1 222 ? 8.766 16.391 21.531 1 91.75 222 PHE A CA 1
ATOM 1689 C C . PHE A 1 222 ? 10.273 16.484 21.328 1 91.75 222 PHE A C 1
ATOM 1691 O O . PHE A 1 222 ? 11.016 16.812 22.25 1 91.75 222 PHE A O 1
ATOM 1698 N N . GLN A 1 223 ? 10.703 16.078 20.219 1 94.44 223 GLN A N 1
ATOM 1699 C CA . GLN A 1 223 ? 12.062 16.328 19.75 1 94.44 223 GLN A CA 1
ATOM 1700 C C . GLN A 1 223 ? 12.062 17.141 18.453 1 94.44 223 GLN A C 1
ATOM 1702 O O . GLN A 1 223 ? 11.672 16.641 17.406 1 94.44 223 GLN A O 1
ATOM 1707 N N . PHE A 1 224 ? 12.625 18.359 18.531 1 94 224 PHE A N 1
ATOM 1708 C CA . PHE A 1 224 ? 12.594 19.266 17.391 1 94 224 PHE A CA 1
ATOM 1709 C C . PHE A 1 224 ? 13.734 18.969 16.422 1 94 224 PHE A C 1
ATOM 1711 O O . PHE A 1 224 ? 14.852 18.656 16.844 1 94 224 PHE A O 1
ATOM 1718 N N . ILE A 1 225 ? 13.367 18.984 15.227 1 94.81 225 ILE A N 1
ATOM 1719 C CA . ILE A 1 225 ? 14.336 18.875 14.141 1 94.81 225 ILE A CA 1
ATOM 1720 C C . ILE A 1 225 ? 14.516 20.234 13.469 1 94.81 225 ILE A C 1
ATOM 1722 O O . ILE A 1 225 ? 13.773 20.578 12.555 1 94.81 225 ILE A O 1
ATOM 1726 N N . ASP A 1 226 ? 15.484 21.016 13.812 1 87.25 226 ASP A N 1
ATOM 1727 C CA . ASP A 1 226 ? 15.547 22.453 13.617 1 87.25 226 ASP A CA 1
ATOM 1728 C C . ASP A 1 226 ? 16.125 22.812 12.25 1 87.25 226 ASP A C 1
ATOM 1730 O O . ASP A 1 226 ? 15.859 23.875 11.703 1 87.25 226 ASP A O 1
ATOM 1734 N N . ASN A 1 227 ? 16.953 21.969 11.805 1 84.94 227 ASN A N 1
ATOM 1735 C CA . ASN A 1 227 ? 17.578 22.5 10.594 1 84.94 227 ASN A CA 1
ATOM 1736 C C . ASN A 1 227 ? 17.75 21.422 9.531 1 84.94 227 ASN A C 1
ATOM 1738 O O . ASN A 1 227 ? 18.469 20.438 9.75 1 84.94 227 ASN A O 1
ATOM 1742 N N . PHE A 1 228 ? 16.922 21.562 8.484 1 87.5 228 PHE A N 1
ATOM 1743 C CA . PHE A 1 228 ? 17.094 20.859 7.227 1 87.5 228 PHE A CA 1
ATOM 1744 C C . PHE A 1 228 ? 16.578 21.688 6.062 1 87.5 228 PHE A C 1
ATOM 1746 O O . PHE A 1 228 ? 15.773 22.609 6.254 1 87.5 228 PHE A O 1
ATOM 1753 N N . PRO A 1 229 ? 17.203 21.5 4.883 1 90.44 229 PRO A N 1
ATOM 1754 C CA . PRO A 1 229 ? 16.719 22.266 3.729 1 90.44 229 PRO A CA 1
ATOM 1755 C C . PRO A 1 229 ? 15.242 22 3.42 1 90.44 229 PRO A C 1
ATOM 1757 O O . PRO A 1 229 ? 14.766 20.875 3.574 1 90.44 229 PRO A O 1
ATOM 1760 N N . LYS A 1 230 ? 14.594 23.078 2.982 1 91.94 230 LYS A N 1
ATOM 1761 C CA . LYS A 1 230 ? 13.211 22.906 2.537 1 91.94 230 LYS A CA 1
ATOM 1762 C C . LYS A 1 230 ? 13.125 21.875 1.418 1 91.94 230 LYS A C 1
ATOM 1764 O O . LYS A 1 230 ? 13.969 21.844 0.522 1 91.94 230 LYS A O 1
ATOM 1769 N N . ILE A 1 231 ? 12.195 21.031 1.484 1 95.69 231 ILE A N 1
ATOM 1770 C CA . ILE A 1 231 ? 12.031 19.953 0.514 1 95.69 231 ILE A CA 1
ATOM 1771 C C . ILE A 1 231 ? 10.82 20.234 -0.371 1 95.69 231 ILE A C 1
ATOM 1773 O O . ILE A 1 231 ? 9.688 20.297 0.117 1 95.69 231 ILE A O 1
ATOM 1777 N N . PRO A 1 232 ? 11.062 20.391 -1.688 1 96.06 232 PRO A N 1
ATOM 1778 C CA . PRO A 1 232 ? 9.938 20.688 -2.578 1 96.06 232 PRO A CA 1
ATOM 1779 C C . PRO A 1 232 ? 8.875 19.578 -2.572 1 96.06 232 PRO A C 1
ATOM 1781 O O . PRO A 1 232 ? 9.219 18.391 -2.682 1 96.06 232 PRO A O 1
ATOM 1784 N N . MET A 1 233 ? 7.641 19.984 -2.443 1 96.81 233 MET A N 1
ATOM 1785 C CA . MET A 1 233 ? 6.547 19.016 -2.418 1 96.81 233 MET A CA 1
ATOM 1786 C C . MET A 1 233 ? 5.262 19.641 -2.955 1 96.81 233 MET A C 1
ATOM 1788 O O . MET A 1 233 ? 5.137 20.859 -3.023 1 96.81 233 MET A O 1
ATOM 1792 N N . ILE A 1 234 ? 4.355 18.828 -3.41 1 97.25 234 ILE A N 1
ATOM 1793 C CA . ILE A 1 234 ? 3.014 19.234 -3.811 1 97.25 234 ILE A CA 1
ATOM 1794 C C . ILE A 1 234 ? 1.986 18.641 -2.85 1 97.25 234 ILE A C 1
ATOM 1796 O O . ILE A 1 234 ? 1.945 17.422 -2.648 1 97.25 234 ILE A O 1
ATOM 1800 N N . LEU A 1 235 ? 1.251 19.516 -2.256 1 96.69 235 LEU A N 1
ATOM 1801 C CA . LEU A 1 235 ? 0.104 19.062 -1.476 1 96.69 235 LEU A CA 1
ATOM 1802 C C . LEU A 1 235 ? -1.145 18.984 -2.346 1 96.69 235 LEU A C 1
ATOM 1804 O O . LEU A 1 235 ? -1.459 19.922 -3.086 1 96.69 235 LEU A O 1
ATOM 1808 N N . THR A 1 236 ? -1.77 17.859 -2.314 1 97.5 236 THR A N 1
ATOM 1809 C CA . THR A 1 236 ? -2.998 17.672 -3.078 1 97.5 236 THR A CA 1
ATOM 1810 C C . THR A 1 236 ? -4.184 17.438 -2.148 1 97.5 236 THR A C 1
ATOM 1812 O O . THR A 1 236 ? -4.145 16.562 -1.294 1 97.5 236 THR A O 1
ATOM 1815 N N . TYR A 1 237 ? -5.184 18.25 -2.314 1 96.25 237 TYR A N 1
ATOM 1816 C CA . TYR A 1 237 ? -6.43 18.125 -1.567 1 96.25 237 TYR A CA 1
ATOM 1817 C C . TYR A 1 237 ? -7.512 17.469 -2.412 1 96.25 237 TYR A C 1
ATOM 1819 O O . TYR A 1 237 ? -7.988 18.047 -3.389 1 96.25 237 TYR A O 1
ATOM 1827 N N . THR A 1 238 ? -7.938 16.219 -1.983 1 96.31 238 THR A N 1
ATOM 1828 C CA . THR A 1 238 ? -8.867 15.43 -2.785 1 96.31 238 THR A CA 1
ATOM 1829 C C . THR A 1 238 ? -10.281 15.992 -2.689 1 96.31 238 THR A C 1
ATOM 1831 O O . THR A 1 238 ? -11.141 15.664 -3.512 1 96.31 238 THR A O 1
ATOM 1834 N N . ARG A 1 239 ? -10.578 16.75 -1.61 1 94.88 239 ARG A N 1
ATOM 1835 C CA . ARG A 1 239 ? -11.898 17.297 -1.307 1 94.88 239 ARG A CA 1
ATOM 1836 C C . ARG A 1 239 ? -12.891 16.188 -0.983 1 94.88 239 ARG A C 1
ATOM 1838 O O . ARG A 1 239 ? -14.109 16.406 -1 1 94.88 239 ARG A O 1
ATOM 1845 N N . ILE A 1 240 ? -12.383 14.969 -0.795 1 94.06 240 ILE A N 1
ATOM 1846 C CA . ILE A 1 240 ? -13.203 13.852 -0.358 1 94.06 240 ILE A CA 1
ATOM 1847 C C . ILE A 1 240 ? -13.328 13.859 1.164 1 94.06 240 ILE A C 1
ATOM 1849 O O . ILE A 1 240 ? -12.328 13.758 1.875 1 94.06 240 ILE A O 1
ATOM 1853 N N . PRO A 1 241 ? -14.578 14.047 1.572 1 91.75 241 PRO A N 1
ATOM 1854 C CA . PRO A 1 241 ? -14.766 14.094 3.023 1 91.75 241 PRO A CA 1
ATOM 1855 C C . PRO A 1 241 ? -14.414 12.766 3.703 1 91.75 241 PRO A C 1
ATOM 1857 O O . PRO A 1 241 ? -14.602 11.703 3.111 1 91.75 241 PRO A O 1
ATOM 1860 N N . ARG A 1 242 ? -13.953 12.883 4.883 1 90.75 242 ARG A N 1
ATOM 1861 C CA . ARG A 1 242 ? -13.586 11.711 5.668 1 90.75 242 ARG A CA 1
ATOM 1862 C C . ARG A 1 242 ? -13.883 11.93 7.148 1 90.75 242 ARG A C 1
ATOM 1864 O O . ARG A 1 242 ? -14.117 13.062 7.582 1 90.75 242 ARG A O 1
ATOM 1871 N N . SER A 1 243 ? -13.922 10.875 7.863 1 91.75 243 SER A N 1
ATOM 1872 C CA . SER A 1 243 ? -14.094 10.898 9.312 1 91.75 243 SER A CA 1
ATOM 1873 C C . SER A 1 243 ? -12.898 10.266 10.016 1 91.75 243 SER A C 1
ATOM 1875 O O . SER A 1 243 ? -12.711 9.055 9.961 1 91.75 243 SER A O 1
ATOM 1877 N N . THR A 1 244 ? -12.188 11.07 10.68 1 89.69 244 THR A N 1
ATOM 1878 C CA . THR A 1 244 ? -11.031 10.586 11.43 1 89.69 244 THR A CA 1
ATOM 1879 C C . THR A 1 244 ? -11.453 9.523 12.438 1 89.69 244 THR A C 1
ATOM 1881 O O . THR A 1 244 ? -10.781 8.492 12.578 1 89.69 244 THR A O 1
ATOM 1884 N N . LYS A 1 245 ? -12.547 9.797 13.102 1 91.06 245 LYS A N 1
ATOM 1885 C CA . LYS A 1 245 ? -13.055 8.883 14.117 1 91.06 245 LYS A CA 1
ATOM 1886 C C . LYS A 1 245 ? -13.312 7.496 13.539 1 91.06 245 LYS A C 1
ATOM 1888 O O . LYS A 1 245 ? -12.953 6.484 14.141 1 91.06 245 LYS A O 1
ATOM 1893 N N . VAL A 1 246 ? -13.883 7.477 12.367 1 95.5 246 VAL A N 1
ATOM 1894 C CA . VAL A 1 246 ? -14.211 6.211 11.719 1 95.5 246 VAL A CA 1
ATOM 1895 C C . VAL A 1 246 ? -12.93 5.492 11.305 1 95.5 246 VAL A C 1
ATOM 1897 O O . VAL A 1 246 ? -12.797 4.281 11.5 1 95.5 246 VAL A O 1
ATOM 1900 N N . LEU A 1 247 ? -12.008 6.188 10.75 1 96.06 247 LEU A N 1
ATOM 1901 C CA . LEU A 1 247 ? -10.758 5.59 10.305 1 96.06 247 LEU A CA 1
ATOM 1902 C C . LEU A 1 247 ? -9.984 5.004 11.484 1 96.06 247 LEU A C 1
ATOM 1904 O O . LEU A 1 247 ? -9.461 3.889 11.391 1 96.06 247 LEU A O 1
ATOM 1908 N N . VAL A 1 248 ? -9.953 5.707 12.594 1 95.56 248 VAL A N 1
ATOM 1909 C CA . VAL A 1 248 ? -9.25 5.254 13.789 1 95.56 248 VAL A CA 1
ATOM 1910 C C . VAL A 1 248 ? -9.945 4.02 14.367 1 95.56 248 VAL A C 1
ATOM 1912 O O . VAL A 1 248 ? -9.281 3.07 14.789 1 95.56 248 VAL A O 1
ATOM 1915 N N . SER A 1 249 ? -11.234 4.082 14.352 1 97.19 249 SER A N 1
ATOM 1916 C CA . SER A 1 249 ? -12.008 2.947 14.852 1 97.19 249 SER A CA 1
ATOM 1917 C C . SER A 1 249 ? -11.773 1.703 14 1 97.19 249 SER A C 1
ATOM 1919 O O . SER A 1 249 ? -11.641 0.598 14.531 1 97.19 249 SER A O 1
ATOM 1921 N N . ASN A 1 250 ? -11.734 1.885 12.688 1 97.31 250 ASN A N 1
ATOM 1922 C CA . ASN A 1 250 ? -11.5 0.764 11.789 1 97.31 250 ASN A CA 1
ATOM 1923 C C . ASN A 1 250 ? -10.133 0.131 12.023 1 97.31 250 ASN A C 1
ATOM 1925 O O . ASN A 1 250 ? -10 -1.094 12.008 1 97.31 250 ASN A O 1
ATOM 1929 N N . VAL A 1 251 ? -9.117 0.932 12.211 1 98.06 251 VAL A N 1
ATOM 1930 C CA . VAL A 1 251 ? -7.777 0.422 12.477 1 98.06 251 VAL A CA 1
ATOM 1931 C C . VAL A 1 251 ? -7.77 -0.342 13.805 1 98.06 251 VAL A C 1
ATOM 1933 O O . VAL A 1 251 ? -7.164 -1.41 13.906 1 98.06 251 VAL A O 1
ATOM 1936 N N . ARG A 1 252 ? -8.453 0.236 14.773 1 97.81 252 ARG A N 1
ATOM 1937 C CA . ARG A 1 252 ? -8.539 -0.427 16.078 1 97.81 252 ARG A CA 1
ATOM 1938 C C . ARG A 1 252 ? -9.164 -1.811 15.938 1 97.81 252 ARG A C 1
ATOM 1940 O O . ARG A 1 252 ? -8.688 -2.775 16.531 1 97.81 252 ARG A O 1
ATOM 1947 N N . GLU A 1 253 ? -10.203 -1.882 15.211 1 97.81 253 GLU A N 1
ATOM 1948 C CA . GLU A 1 253 ? -10.875 -3.16 14.992 1 97.81 253 GLU A CA 1
ATOM 1949 C C . GLU A 1 253 ? -9.93 -4.18 14.359 1 97.81 253 GLU A C 1
ATOM 1951 O O . GLU A 1 253 ? -9.93 -5.352 14.742 1 97.81 253 GLU A O 1
ATOM 1956 N N . LEU A 1 254 ? -9.141 -3.787 13.406 1 97.56 254 LEU A N 1
ATOM 1957 C CA . LEU A 1 254 ? -8.18 -4.672 12.75 1 97.56 254 LEU A CA 1
ATOM 1958 C C . LEU A 1 254 ? -7.113 -5.141 13.734 1 97.56 254 LEU A C 1
ATOM 1960 O O . LEU A 1 254 ? -6.758 -6.32 13.75 1 97.56 254 LEU A O 1
ATOM 1964 N N . VAL A 1 255 ? -6.621 -4.219 14.531 1 98.19 255 VAL A N 1
ATOM 1965 C CA . VAL A 1 255 ? -5.57 -4.531 15.492 1 98.19 255 VAL A CA 1
ATOM 1966 C C . VAL A 1 255 ? -6.098 -5.527 16.531 1 98.19 255 VAL A C 1
ATOM 1968 O O . VAL A 1 255 ? -5.383 -6.441 16.938 1 98.19 255 VAL A O 1
ATOM 1971 N N . GLU A 1 256 ? -7.328 -5.297 16.922 1 98.06 256 GLU A N 1
ATOM 1972 C CA . GLU A 1 256 ? -7.938 -6.191 17.906 1 98.06 256 GLU A CA 1
ATOM 1973 C C . GLU A 1 256 ? -8.211 -7.566 17.297 1 98.06 256 GLU A C 1
ATOM 1975 O O . GLU A 1 256 ? -8.023 -8.586 17.969 1 98.06 256 GLU A O 1
ATOM 1980 N N . LYS A 1 257 ? -8.625 -7.609 16.078 1 97.12 257 LYS A N 1
ATOM 1981 C CA . LYS A 1 257 ? -9 -8.852 15.414 1 97.12 257 LYS A CA 1
ATOM 1982 C C . LYS A 1 257 ? -7.762 -9.664 15.039 1 97.12 257 LYS A C 1
ATOM 1984 O O . LYS A 1 257 ? -7.773 -10.891 15.125 1 97.12 257 LYS A O 1
ATOM 1989 N N . TYR A 1 258 ? -6.707 -8.977 14.539 1 97.94 258 TYR A N 1
ATOM 1990 C CA . TYR A 1 258 ? -5.484 -9.633 14.086 1 97.94 258 TYR A CA 1
ATOM 1991 C C . TYR A 1 258 ? -4.254 -8.992 14.719 1 97.94 258 TYR A C 1
ATOM 1993 O O . TYR A 1 258 ? -3.383 -8.477 14.016 1 97.94 258 TYR A O 1
ATOM 2001 N N . PRO A 1 259 ? -4.062 -9.125 16 1 98.12 259 PRO A N 1
ATOM 2002 C CA . PRO A 1 259 ? -2.949 -8.445 16.672 1 98.12 259 PRO A CA 1
ATOM 2003 C C . PRO A 1 259 ? -1.586 -8.922 16.172 1 98.12 259 PRO A C 1
ATOM 2005 O O . PRO A 1 259 ? -0.644 -8.133 16.094 1 98.12 259 PRO A O 1
ATOM 2008 N N . SER A 1 260 ? -1.476 -10.156 15.828 1 97.94 260 SER A N 1
ATOM 2009 C CA . SER A 1 260 ? -0.191 -10.695 15.398 1 97.94 260 SER A CA 1
ATOM 2010 C C . SER A 1 260 ? 0.241 -10.094 14.062 1 97.94 260 SER A C 1
ATOM 2012 O O . SER A 1 260 ? 1.435 -10.023 13.766 1 97.94 260 SER A O 1
ATOM 2014 N N . ILE A 1 261 ? -0.729 -9.68 13.258 1 98.44 261 ILE A N 1
ATOM 2015 C CA . ILE A 1 261 ? -0.44 -9.086 11.953 1 98.44 261 ILE A CA 1
ATOM 2016 C C . ILE A 1 261 ? -0.157 -7.594 12.109 1 98.44 261 ILE A C 1
ATOM 2018 O O . ILE A 1 261 ? 0.842 -7.086 11.602 1 98.44 261 ILE A O 1
ATOM 2022 N N . PHE A 1 262 ? -0.98 -6.918 12.883 1 98.62 262 PHE A N 1
ATOM 2023 C CA . PHE A 1 262 ? -0.988 -5.461 12.797 1 98.62 262 PHE A CA 1
ATOM 2024 C C . PHE A 1 262 ? -0.05 -4.852 13.828 1 98.62 262 PHE A C 1
ATOM 2026 O O . PHE A 1 262 ? 0.498 -3.768 13.617 1 98.62 262 PHE A O 1
ATOM 2033 N N . LYS A 1 263 ? 0.236 -5.484 14.977 1 98.12 263 LYS A N 1
ATOM 2034 C CA . LYS A 1 263 ? 1.16 -4.93 15.961 1 98.12 263 LYS A CA 1
ATOM 2035 C C . LYS A 1 263 ? 2.559 -4.77 15.367 1 98.12 263 LYS A C 1
ATOM 2037 O O . LYS A 1 263 ? 3.186 -3.717 15.523 1 98.12 263 LYS A O 1
ATOM 2042 N N . PRO A 1 264 ? 3.029 -5.785 14.625 1 98.31 264 PRO A N 1
ATOM 2043 C CA . PRO A 1 264 ? 4.332 -5.59 13.992 1 98.31 264 PRO A CA 1
ATOM 2044 C C . PRO A 1 264 ? 4.316 -4.473 12.945 1 98.31 264 PRO A C 1
ATOM 2046 O O . PRO A 1 264 ? 5.316 -3.775 12.766 1 98.31 264 PRO A O 1
ATOM 2049 N N . ILE A 1 265 ? 3.23 -4.332 12.242 1 98.5 265 ILE A N 1
ATOM 2050 C CA . ILE A 1 265 ? 3.113 -3.27 11.25 1 98.5 265 ILE A CA 1
ATOM 2051 C C . ILE A 1 265 ? 3.246 -1.909 11.93 1 98.5 265 ILE A C 1
ATOM 2053 O O . ILE A 1 265 ? 3.998 -1.048 11.469 1 98.5 265 ILE A O 1
ATOM 2057 N N . LEU A 1 266 ? 2.543 -1.756 13.078 1 98.5 266 LEU A N 1
ATOM 2058 C CA . LEU A 1 266 ? 2.588 -0.504 13.828 1 98.5 266 LEU A CA 1
ATOM 2059 C C . LEU A 1 266 ? 3.988 -0.245 14.367 1 98.5 266 LEU A C 1
ATOM 2061 O O . LEU A 1 266 ? 4.461 0.894 14.359 1 98.5 266 LEU A O 1
ATOM 2065 N N . GLN A 1 267 ? 4.633 -1.258 14.781 1 98.06 267 GLN A N 1
ATOM 2066 C CA . GLN A 1 267 ? 6.012 -1.143 15.25 1 98.06 267 GLN A CA 1
ATOM 2067 C C . GLN A 1 267 ? 6.938 -0.694 14.117 1 98.06 267 GLN A C 1
ATOM 2069 O O . GLN A 1 267 ? 7.824 0.135 14.328 1 98.06 267 GLN A O 1
ATOM 2074 N N . SER A 1 268 ? 6.75 -1.309 12.984 1 98.62 268 SER A N 1
ATOM 2075 C CA . SER A 1 268 ? 7.527 -0.919 11.812 1 98.62 268 SER A CA 1
ATOM 2076 C C . SER A 1 268 ? 7.344 0.561 11.492 1 98.62 268 SER A C 1
ATOM 2078 O O . SER A 1 268 ? 8.305 1.246 11.133 1 98.62 268 SER A O 1
ATOM 2080 N N . MET A 1 269 ? 6.16 1.05 11.617 1 98.62 269 MET A N 1
ATOM 2081 C CA . MET A 1 269 ? 5.875 2.459 11.367 1 98.62 269 MET A CA 1
ATOM 2082 C C . MET A 1 269 ? 6.613 3.35 12.359 1 98.62 269 MET A C 1
ATOM 2084 O O . MET A 1 269 ? 7.078 4.434 12.008 1 98.62 269 MET A O 1
ATOM 2088 N N . GLY A 1 270 ? 6.66 2.916 13.641 1 98.5 270 GLY A N 1
ATOM 2089 C CA . GLY A 1 270 ? 7.438 3.646 14.625 1 98.5 270 GLY A CA 1
ATOM 2090 C C . GLY A 1 270 ? 8.914 3.746 14.273 1 98.5 270 GLY A C 1
ATOM 2091 O O . GLY A 1 270 ? 9.508 4.82 14.367 1 98.5 270 GLY A O 1
ATOM 2092 N N . HIS A 1 271 ? 9.461 2.607 13.875 1 98.62 271 HIS A N 1
ATOM 2093 C CA . HIS A 1 271 ? 10.859 2.59 13.461 1 98.62 271 HIS A CA 1
ATOM 2094 C C . HIS A 1 271 ? 11.078 3.469 12.234 1 98.62 271 HIS A C 1
ATOM 2096 O O . HIS A 1 271 ? 12.109 4.141 12.125 1 98.62 271 HIS A O 1
ATOM 2102 N N . LEU A 1 272 ? 10.133 3.391 11.359 1 98.69 272 LEU A N 1
ATOM 2103 C CA . LEU A 1 272 ? 10.188 4.211 10.156 1 98.69 272 LEU A CA 1
ATOM 2104 C C . LEU A 1 272 ? 10.219 5.695 10.508 1 98.69 272 LEU A C 1
ATOM 2106 O O . LEU A 1 272 ? 10.984 6.461 9.922 1 98.69 272 LEU A O 1
ATOM 2110 N N . ALA A 1 273 ? 9.406 6.109 11.461 1 98.44 273 ALA A N 1
ATOM 2111 C CA . ALA A 1 273 ? 9.383 7.5 11.914 1 98.44 273 ALA A CA 1
ATOM 2112 C C . ALA A 1 273 ? 10.734 7.914 12.492 1 98.44 273 ALA A C 1
ATOM 2114 O O . ALA A 1 273 ? 11.227 9.008 12.211 1 98.44 273 ALA A O 1
ATOM 2115 N N . ASN A 1 274 ? 11.297 7.043 13.258 1 98.25 274 ASN A N 1
ATOM 2116 C CA . ASN A 1 274 ? 12.602 7.328 13.836 1 98.25 274 ASN A CA 1
ATOM 2117 C C . ASN A 1 274 ? 13.672 7.469 12.758 1 98.25 274 ASN A C 1
ATOM 2119 O O . ASN A 1 274 ? 14.477 8.406 12.789 1 98.25 274 ASN A O 1
ATOM 2123 N N . ASP A 1 275 ? 13.703 6.492 11.867 1 98.19 275 ASP A N 1
ATOM 2124 C CA . ASP A 1 275 ? 14.68 6.543 10.781 1 98.19 275 ASP A CA 1
ATOM 2125 C C . ASP A 1 275 ? 14.453 7.773 9.906 1 98.19 275 ASP A C 1
ATOM 2127 O O . ASP A 1 275 ? 15.414 8.398 9.453 1 98.19 275 ASP A O 1
ATOM 2131 N N . GLY A 1 276 ? 13.164 8.078 9.617 1 97.88 276 GLY A N 1
ATOM 2132 C CA . GLY A 1 276 ? 12.844 9.281 8.859 1 97.88 276 GLY A CA 1
ATOM 2133 C C . GLY A 1 276 ? 13.328 10.555 9.531 1 97.88 276 GLY A C 1
ATOM 2134 O O . GLY A 1 276 ? 13.867 11.445 8.875 1 97.88 276 GLY A O 1
ATOM 2135 N N . ALA A 1 277 ? 13.102 10.656 10.852 1 97.44 277 ALA A N 1
ATOM 2136 C CA . ALA A 1 277 ? 13.578 11.805 11.609 1 97.44 277 ALA A CA 1
ATOM 2137 C C . ALA A 1 277 ? 15.094 11.938 11.516 1 97.44 277 ALA A C 1
ATOM 2139 O O . ALA A 1 277 ? 15.625 13.047 11.391 1 97.44 277 ALA A O 1
ATOM 2140 N N . ASP A 1 278 ? 15.758 10.82 11.586 1 97.25 278 ASP A N 1
ATOM 2141 C CA . ASP A 1 278 ? 17.219 10.82 11.484 1 97.25 278 ASP A CA 1
ATOM 2142 C C . ASP A 1 278 ? 17.672 11.312 10.117 1 97.25 278 ASP A C 1
ATOM 2144 O O . ASP A 1 278 ? 18.656 12.047 10.008 1 97.25 278 ASP A O 1
ATOM 2148 N N . ILE A 1 279 ? 17.031 10.867 9.125 1 97.44 279 ILE A N 1
ATOM 2149 C CA . ILE A 1 279 ? 17.344 11.312 7.777 1 97.44 279 ILE A CA 1
ATOM 2150 C C . ILE A 1 279 ? 17.156 12.828 7.672 1 97.44 279 ILE A C 1
ATOM 2152 O O . ILE A 1 279 ? 18.016 13.531 7.129 1 97.44 279 ILE A O 1
ATOM 2156 N N . LEU A 1 280 ? 16.047 13.352 8.203 1 96.94 280 LEU A N 1
ATOM 2157 C CA . LEU A 1 280 ? 15.766 14.781 8.148 1 96.94 280 LEU A CA 1
ATOM 2158 C C . LEU A 1 280 ? 16.828 15.578 8.898 1 96.94 280 LEU A C 1
ATOM 2160 O O . LEU A 1 280 ? 17.266 16.641 8.438 1 96.94 280 LEU A O 1
ATOM 2164 N N . ARG A 1 281 ? 17.312 15.07 10.023 1 95.88 281 ARG A N 1
ATOM 2165 C CA . ARG A 1 281 ? 18.312 15.742 10.836 1 95.88 281 ARG A CA 1
ATOM 2166 C C . ARG A 1 281 ? 19.625 15.93 10.062 1 95.88 281 ARG A C 1
ATOM 2168 O O . ARG A 1 281 ? 20.344 16.906 10.266 1 95.88 281 ARG A O 1
ATOM 2175 N N . ASN A 1 282 ? 19.812 15.031 9.148 1 95.38 282 ASN A N 1
ATOM 2176 C CA . ASN A 1 282 ? 21.078 15.047 8.406 1 95.38 282 ASN A CA 1
ATOM 2177 C C . ASN A 1 282 ? 20.844 15.055 6.898 1 95.38 282 ASN A C 1
ATOM 2179 O O . ASN A 1 282 ? 21.578 14.43 6.145 1 95.38 282 ASN A O 1
ATOM 2183 N N . LEU A 1 283 ? 19.859 15.727 6.527 1 95.38 283 LEU A N 1
ATOM 2184 C CA . LEU A 1 283 ? 19.422 15.641 5.133 1 95.38 283 LEU A CA 1
ATOM 2185 C C . LEU A 1 283 ? 20.469 16.25 4.207 1 95.38 283 LEU A C 1
ATOM 2187 O O . LEU A 1 283 ? 20.984 17.344 4.461 1 95.38 283 LEU A O 1
ATOM 2191 N N . ASN A 1 284 ? 20.875 15.516 3.215 1 94 284 ASN A N 1
ATOM 2192 C CA . ASN A 1 284 ? 21.766 15.938 2.148 1 94 284 ASN A CA 1
ATOM 2193 C C . ASN A 1 284 ? 21.422 15.258 0.825 1 94 284 ASN A C 1
ATOM 2195 O O . ASN A 1 284 ? 20.406 14.586 0.711 1 94 284 ASN A O 1
ATOM 2199 N N . ASP A 1 285 ? 22.188 15.461 -0.189 1 91.88 285 ASP A N 1
ATOM 2200 C CA . ASP A 1 285 ? 21.906 14.938 -1.521 1 91.88 285 ASP A CA 1
ATOM 2201 C C . ASP A 1 285 ? 21.984 13.414 -1.545 1 91.88 285 ASP A C 1
ATOM 2203 O O . ASP A 1 285 ? 21.266 12.758 -2.293 1 91.88 285 ASP A O 1
ATOM 2207 N N . LYS A 1 286 ? 22.797 12.844 -0.658 1 91.19 286 LYS A N 1
ATOM 2208 C CA . LYS A 1 286 ? 23.062 11.406 -0.67 1 91.19 286 LYS A CA 1
ATOM 2209 C C . LYS A 1 286 ? 21.906 10.625 -0.057 1 91.19 286 LYS A C 1
ATOM 2211 O O . LYS A 1 286 ? 21.641 9.492 -0.459 1 91.19 286 LYS A O 1
ATOM 2216 N N . ASN A 1 287 ? 21.219 11.188 0.928 1 95.06 287 ASN A N 1
ATOM 2217 C CA . ASN A 1 287 ? 20.188 10.43 1.612 1 95.06 287 ASN A CA 1
ATOM 2218 C C . ASN A 1 287 ? 18.797 10.953 1.273 1 95.06 287 ASN A C 1
ATOM 2220 O O . ASN A 1 287 ? 17.812 10.594 1.924 1 95.06 287 ASN A O 1
ATOM 2224 N N . TYR A 1 288 ? 18.75 11.891 0.296 1 97.31 288 TYR A N 1
ATOM 2225 C CA . TYR A 1 288 ? 17.453 12.398 -0.166 1 97.31 288 TYR A CA 1
ATOM 2226 C C . TYR A 1 288 ? 16.594 11.266 -0.706 1 97.31 288 TYR A C 1
ATOM 2228 O O . TYR A 1 288 ? 15.391 11.203 -0.42 1 97.31 288 TYR A O 1
ATOM 2236 N N . ASN A 1 289 ? 17.219 10.414 -1.401 1 96.12 289 ASN A N 1
ATOM 2237 C CA . ASN A 1 289 ? 16.5 9.289 -1.968 1 96.12 289 ASN A CA 1
ATOM 2238 C C . ASN A 1 289 ? 16.016 8.328 -0.882 1 96.12 289 ASN A C 1
ATOM 2240 O O . ASN A 1 289 ? 14.984 7.664 -1.047 1 96.12 289 ASN A O 1
ATOM 2244 N N . ASP A 1 290 ? 16.734 8.266 0.223 1 97.44 290 ASP A N 1
ATOM 2245 C CA . ASP A 1 290 ? 16.297 7.453 1.356 1 97.44 290 ASP A CA 1
ATOM 2246 C C . ASP A 1 290 ? 14.984 7.984 1.933 1 97.44 290 ASP A C 1
ATOM 2248 O O . ASP A 1 290 ? 14.117 7.203 2.334 1 97.44 290 ASP A O 1
ATOM 2252 N N . LEU A 1 291 ? 14.891 9.281 1.965 1 97.88 291 LEU A N 1
ATOM 2253 C CA . LEU A 1 291 ? 13.648 9.891 2.436 1 97.88 291 LEU A CA 1
ATOM 2254 C C . LEU A 1 291 ? 12.484 9.508 1.531 1 97.88 291 LEU A C 1
ATOM 2256 O O . LEU A 1 291 ? 11.414 9.133 2.016 1 97.88 291 LEU A O 1
ATOM 2260 N N . LEU A 1 292 ? 12.719 9.625 0.227 1 97.81 292 LEU A N 1
ATOM 2261 C CA . LEU A 1 292 ? 11.688 9.258 -0.737 1 97.81 292 LEU A CA 1
ATOM 2262 C C . LEU A 1 292 ? 11.266 7.801 -0.556 1 97.81 292 LEU A C 1
ATOM 2264 O O . LEU A 1 292 ? 10.078 7.48 -0.625 1 97.81 292 LEU A O 1
ATOM 2268 N N . GLU A 1 293 ? 12.227 6.969 -0.295 1 97.38 293 GLU A N 1
ATOM 2269 C CA . GLU A 1 293 ? 11.969 5.547 -0.087 1 97.38 293 GLU A CA 1
ATOM 2270 C C . GLU A 1 293 ? 11.094 5.32 1.14 1 97.38 293 GLU A C 1
ATOM 2272 O O . GLU A 1 293 ? 10.125 4.555 1.083 1 97.38 293 GLU A O 1
ATOM 2277 N N . LEU A 1 294 ? 11.367 5.969 2.195 1 98.38 294 LEU A N 1
ATOM 2278 C CA . LEU A 1 294 ? 10.609 5.785 3.428 1 98.38 294 LEU A CA 1
ATOM 2279 C C . LEU A 1 294 ? 9.188 6.312 3.273 1 98.38 294 LEU A C 1
ATOM 2281 O O . LEU A 1 294 ? 8.25 5.762 3.855 1 98.38 294 LEU A O 1
ATOM 2285 N N . VAL A 1 295 ? 9.047 7.355 2.484 1 98.38 295 VAL A N 1
ATOM 2286 C CA . VAL A 1 295 ? 7.719 7.895 2.215 1 98.38 295 VAL A CA 1
ATOM 2287 C C . VAL A 1 295 ? 6.883 6.855 1.471 1 98.38 295 VAL A C 1
ATOM 2289 O O . VAL A 1 295 ? 5.719 6.621 1.812 1 98.38 295 VAL A O 1
ATOM 2292 N N . ARG A 1 296 ? 7.504 6.258 0.512 1 96.94 296 ARG A N 1
ATOM 2293 C CA . ARG A 1 296 ? 6.824 5.203 -0.238 1 96.94 296 ARG A CA 1
ATOM 2294 C C . ARG A 1 296 ? 6.457 4.035 0.67 1 96.94 296 ARG A C 1
ATOM 2296 O O . ARG A 1 296 ? 5.34 3.52 0.605 1 96.94 296 ARG A O 1
ATOM 2303 N N . VAL A 1 297 ? 7.398 3.588 1.478 1 98.31 297 VAL A N 1
ATOM 2304 C CA . VAL A 1 297 ? 7.18 2.477 2.398 1 98.31 297 VAL A CA 1
ATOM 2305 C C . VAL A 1 297 ? 6.012 2.797 3.328 1 98.31 297 VAL A C 1
ATOM 2307 O O . VAL A 1 297 ? 5.133 1.959 3.545 1 98.31 297 VAL A O 1
ATOM 2310 N N . ASN A 1 298 ? 6.043 3.982 3.832 1 98.62 298 ASN A N 1
ATOM 2311 C CA . ASN A 1 298 ? 5.004 4.383 4.777 1 98.62 298 ASN A CA 1
ATOM 2312 C C . ASN A 1 298 ? 3.621 4.352 4.133 1 98.62 298 ASN A C 1
ATOM 2314 O O . ASN A 1 298 ? 2.641 3.969 4.773 1 98.62 298 ASN A O 1
ATOM 2318 N N . HIS A 1 299 ? 3.516 4.832 2.904 1 98.31 299 HIS A N 1
ATOM 2319 C CA . HIS A 1 299 ? 2.221 4.793 2.236 1 98.31 299 HIS A CA 1
ATOM 2320 C C . HIS A 1 299 ? 1.702 3.365 2.121 1 98.31 299 HIS A C 1
ATOM 2322 O O . HIS A 1 299 ? 0.511 3.113 2.322 1 98.31 299 HIS A O 1
ATOM 2328 N N . GLY A 1 300 ? 2.588 2.475 1.762 1 97.81 300 GLY A N 1
ATOM 2329 C CA . GLY A 1 300 ? 2.195 1.076 1.684 1 97.81 300 GLY A CA 1
ATOM 2330 C C . GLY A 1 300 ? 1.661 0.533 2.994 1 97.81 300 GLY A C 1
ATOM 2331 O O . GLY A 1 300 ? 0.676 -0.208 3.01 1 97.81 300 GLY A O 1
ATOM 2332 N N . LEU A 1 301 ? 2.32 0.844 4.066 1 98.62 301 LEU A N 1
ATOM 2333 C CA . LEU A 1 301 ? 1.873 0.398 5.383 1 98.62 301 LEU A CA 1
ATOM 2334 C C . LEU A 1 301 ? 0.498 0.97 5.711 1 98.62 301 LEU A C 1
ATOM 2336 O O . LEU A 1 301 ? -0.342 0.281 6.297 1 98.62 301 LEU A O 1
ATOM 2340 N N . LEU A 1 302 ? 0.307 2.219 5.312 1 98.44 302 LEU A N 1
ATOM 2341 C CA . LEU A 1 302 ? -0.991 2.842 5.543 1 98.44 302 LEU A CA 1
ATOM 2342 C C . LEU A 1 302 ? -2.076 2.158 4.719 1 98.44 302 LEU A C 1
ATOM 2344 O O . LEU A 1 302 ? -3.211 2.01 5.18 1 98.44 302 LEU A O 1
ATOM 2348 N N . VAL A 1 303 ? -1.759 1.766 3.518 1 96.94 303 VAL A N 1
ATOM 2349 C CA . VAL A 1 303 ? -2.684 0.989 2.697 1 96.94 303 VAL A CA 1
ATOM 2350 C C . VAL A 1 303 ? -3.02 -0.323 3.4 1 96.94 303 VAL A C 1
ATOM 2352 O O . VAL A 1 303 ? -4.18 -0.748 3.416 1 96.94 303 VAL A O 1
ATOM 2355 N N . SER A 1 304 ? -2.035 -0.958 3.975 1 97.75 304 SER A N 1
ATOM 2356 C CA . SER A 1 304 ? -2.25 -2.209 4.699 1 97.75 304 SER A CA 1
ATOM 2357 C C . SER A 1 304 ? -3.195 -2.01 5.879 1 97.75 304 SER A C 1
ATOM 2359 O O . SER A 1 304 ? -3.973 -2.906 6.215 1 97.75 304 SER A O 1
ATOM 2361 N N . LEU A 1 305 ? -3.123 -0.837 6.457 1 98.06 305 LEU A N 1
ATOM 2362 C CA . LEU A 1 305 ? -3.992 -0.528 7.586 1 98.06 305 LEU A CA 1
ATOM 2363 C C . LEU A 1 305 ? -5.418 -0.248 7.117 1 98.06 305 LEU A C 1
ATOM 2365 O O . LEU A 1 305 ? -6.344 -0.197 7.93 1 98.06 305 LEU A O 1
ATOM 2369 N N . GLY A 1 306 ? -5.586 -0.037 5.836 1 96.38 306 GLY A N 1
ATOM 2370 C CA . GLY A 1 306 ? -6.914 0.178 5.277 1 96.38 306 GLY A CA 1
ATOM 2371 C C . GLY A 1 306 ? -7.359 1.627 5.34 1 96.38 306 GLY A C 1
ATOM 2372 O O . GLY A 1 306 ? -8.555 1.914 5.352 1 96.38 306 GLY A O 1
ATOM 2373 N N . VAL A 1 307 ? -6.367 2.549 5.371 1 97.56 307 VAL A N 1
ATOM 2374 C CA . VAL A 1 307 ? -6.781 3.922 5.641 1 97.56 307 VAL A CA 1
ATOM 2375 C C . VAL A 1 307 ? -6.633 4.766 4.375 1 97.56 307 VAL A C 1
ATOM 2377 O O . VAL A 1 307 ? -6.965 5.953 4.371 1 97.56 307 VAL A O 1
ATOM 2380 N N . SER A 1 308 ? -6.094 4.199 3.324 1 96.06 308 SER A N 1
ATOM 2381 C CA . SER A 1 308 ? -6.059 4.938 2.066 1 96.06 308 SER A CA 1
ATOM 2382 C C . SER A 1 308 ? -7.449 5.066 1.46 1 96.06 308 SER A C 1
ATOM 2384 O O . SER A 1 308 ? -8.453 4.879 2.15 1 96.06 308 SER A O 1
ATOM 2386 N N . HIS A 1 309 ? -7.539 5.527 0.29 1 94.88 309 HIS A N 1
ATOM 2387 C CA . HIS A 1 309 ? -8.75 5.746 -0.491 1 94.88 309 HIS A CA 1
ATOM 2388 C C . HIS A 1 309 ? -8.453 5.754 -1.986 1 94.88 309 HIS A C 1
ATOM 2390 O O . HIS A 1 309 ? -7.383 6.203 -2.406 1 94.88 309 HIS A O 1
ATOM 2396 N N . PRO A 1 310 ? -9.445 5.227 -2.807 1 93.06 310 PRO A N 1
ATOM 2397 C CA . PRO A 1 310 ? -9.211 5.25 -4.25 1 93.06 310 PRO A CA 1
ATOM 2398 C C . PRO A 1 310 ? -8.805 6.633 -4.758 1 93.06 310 PRO A C 1
ATOM 2400 O O . PRO A 1 310 ? -7.957 6.742 -5.648 1 93.06 310 PRO A O 1
ATOM 2403 N N . GLY A 1 311 ? -9.422 7.648 -4.215 1 94.56 311 GLY A N 1
ATOM 2404 C CA . GLY A 1 311 ? -9.062 9.008 -4.602 1 94.56 311 GLY A CA 1
ATOM 2405 C C . GLY A 1 311 ? -7.621 9.352 -4.289 1 94.56 311 GLY A C 1
ATOM 2406 O O . GLY A 1 311 ? -6.969 10.055 -5.062 1 94.56 311 GLY A O 1
ATOM 2407 N N . LEU A 1 312 ? -7.102 8.914 -3.207 1 96.19 312 LEU A N 1
ATOM 2408 C CA . LEU A 1 312 ? -5.707 9.125 -2.838 1 96.19 312 LEU A CA 1
ATOM 2409 C C . LEU A 1 312 ? -4.773 8.305 -3.721 1 96.19 312 LEU A C 1
ATOM 2411 O O . LEU A 1 312 ? -3.701 8.766 -4.105 1 96.19 312 LEU A O 1
ATOM 2415 N N . GLU A 1 313 ? -5.23 7.102 -4.035 1 95 313 GLU A N 1
ATOM 2416 C CA . GLU A 1 313 ? -4.422 6.207 -4.855 1 95 313 GLU A CA 1
ATOM 2417 C C . GLU A 1 313 ? -4.27 6.742 -6.273 1 95 313 GLU A C 1
ATOM 2419 O O . GLU A 1 313 ? -3.246 6.508 -6.926 1 95 313 GLU A O 1
ATOM 2424 N N . ILE A 1 314 ? -5.211 7.438 -6.734 1 94.06 314 ILE A N 1
ATOM 2425 C CA . ILE A 1 314 ? -5.125 8.078 -8.039 1 94.06 314 ILE A CA 1
ATOM 2426 C C . ILE A 1 314 ? -3.932 9.031 -8.07 1 94.06 314 ILE A C 1
ATOM 2428 O O . ILE A 1 314 ? -3.178 9.062 -9.047 1 94.06 314 ILE A O 1
ATOM 2432 N N . ILE A 1 315 ? -3.773 9.789 -7.004 1 96.81 315 ILE A N 1
ATOM 2433 C CA . ILE A 1 315 ? -2.678 10.75 -6.918 1 96.81 315 ILE A CA 1
ATOM 2434 C C . ILE A 1 315 ? -1.343 10.008 -6.922 1 96.81 315 ILE A C 1
ATOM 2436 O O . ILE A 1 315 ? -0.423 10.375 -7.656 1 96.81 315 ILE A O 1
ATOM 2440 N N . LYS A 1 316 ? -1.298 9.047 -6.09 1 96.31 316 LYS A N 1
ATOM 2441 C CA . LYS A 1 316 ? -0.073 8.258 -5.977 1 96.31 316 LYS A CA 1
ATOM 2442 C C . LYS A 1 316 ? 0.29 7.609 -7.309 1 96.31 316 LYS A C 1
ATOM 2444 O O . LYS A 1 316 ? 1.447 7.652 -7.73 1 96.31 316 LYS A O 1
ATOM 2449 N N . SER A 1 317 ? -0.691 6.98 -7.934 1 92.5 317 SER A N 1
ATOM 2450 C CA . SER A 1 317 ? -0.469 6.297 -9.203 1 92.5 317 SER A CA 1
ATOM 2451 C C . SER A 1 317 ? 0.009 7.273 -10.281 1 92.5 317 SER A C 1
ATOM 2453 O O . SER A 1 317 ? 0.905 6.949 -11.062 1 92.5 317 SER A O 1
ATOM 2455 N N . LEU A 1 318 ? -0.606 8.359 -10.352 1 94.5 318 LEU A N 1
ATOM 2456 C CA . LEU A 1 318 ? -0.214 9.367 -11.328 1 94.5 318 LEU A CA 1
ATOM 2457 C C . LEU A 1 318 ? 1.21 9.852 -11.07 1 94.5 318 LEU A C 1
ATOM 2459 O O . LEU A 1 318 ? 2.002 9.992 -12 1 94.5 318 LEU A O 1
ATOM 2463 N N . SER A 1 319 ? 1.503 10.164 -9.805 1 96.88 319 SER A N 1
ATOM 2464 C CA . SER A 1 319 ? 2.846 10.594 -9.43 1 96.88 319 SER A CA 1
ATOM 2465 C C . SER A 1 319 ? 3.889 9.555 -9.82 1 96.88 319 SER A C 1
ATOM 2467 O O . SER A 1 319 ? 4.953 9.898 -10.336 1 96.88 319 SER A O 1
ATOM 2469 N N . ASP A 1 320 ? 3.568 8.289 -9.578 1 94.44 320 ASP A N 1
ATOM 2470 C CA . ASP A 1 320 ? 4.48 7.203 -9.93 1 94.44 320 ASP A CA 1
ATOM 2471 C C . ASP A 1 320 ? 4.684 7.121 -11.438 1 94.44 320 ASP A C 1
ATOM 2473 O O . ASP A 1 320 ? 5.816 6.98 -11.914 1 94.44 320 ASP A O 1
ATOM 2477 N N . THR A 1 321 ? 3.582 7.141 -12.141 1 92 321 THR A N 1
ATOM 2478 C CA . THR A 1 321 ? 3.631 7.02 -13.594 1 92 321 THR A CA 1
ATOM 2479 C C . THR A 1 321 ? 4.469 8.141 -14.203 1 92 321 THR A C 1
ATOM 2481 O O . THR A 1 321 ? 5.199 7.922 -15.172 1 92 321 THR A O 1
ATOM 2484 N N . MET A 1 322 ? 4.41 9.289 -13.633 1 95.25 322 MET A N 1
ATOM 2485 C CA . MET A 1 322 ? 5.121 10.461 -14.156 1 95.25 322 MET A CA 1
ATOM 2486 C C . MET A 1 322 ? 6.512 10.57 -13.539 1 95.25 322 MET A C 1
ATOM 2488 O O . MET A 1 322 ? 7.273 11.477 -13.883 1 95.25 322 MET A O 1
ATOM 2492 N N . ASP A 1 323 ? 6.809 9.68 -12.648 1 94.88 323 ASP A N 1
ATOM 2493 C CA . ASP A 1 323 ? 8.109 9.625 -11.984 1 94.88 323 ASP A CA 1
ATOM 2494 C C . ASP A 1 323 ? 8.438 10.945 -11.297 1 94.88 323 ASP A C 1
ATOM 2496 O O . ASP A 1 323 ? 9.523 11.492 -11.477 1 94.88 323 ASP A O 1
ATOM 2500 N N . LEU A 1 324 ? 7.52 11.484 -10.516 1 97.44 324 LEU A N 1
ATOM 2501 C CA . LEU A 1 324 ? 7.652 12.797 -9.891 1 97.44 324 LEU A CA 1
ATOM 2502 C C . LEU A 1 324 ? 8.383 12.695 -8.555 1 97.44 324 LEU A C 1
ATOM 2504 O O . LEU A 1 324 ? 9 13.656 -8.109 1 97.44 324 LEU A O 1
ATOM 2508 N N . GLY A 1 325 ? 8.281 11.586 -7.91 1 97.25 325 GLY A N 1
ATOM 2509 C CA . GLY A 1 325 ? 8.781 11.375 -6.562 1 97.25 325 GLY A CA 1
ATOM 2510 C C . GLY A 1 325 ? 7.977 10.359 -5.777 1 97.25 325 GLY A C 1
ATOM 2511 O O . GLY A 1 325 ? 7.555 9.336 -6.324 1 97.25 325 GLY A O 1
ATOM 2512 N N . SER A 1 326 ? 7.836 10.578 -4.473 1 97.75 326 SER A N 1
ATOM 2513 C CA . SER A 1 326 ? 7.074 9.664 -3.631 1 97.75 326 SER A CA 1
ATOM 2514 C C . SER A 1 326 ? 5.852 10.352 -3.031 1 97.75 326 SER A C 1
ATOM 2516 O O . SER A 1 326 ? 5.941 11.477 -2.539 1 97.75 326 SER A O 1
ATOM 2518 N N . THR A 1 327 ? 4.73 9.672 -3.152 1 98 327 THR A N 1
ATOM 2519 C CA . THR A 1 327 ? 3.453 10.203 -2.695 1 98 327 THR A CA 1
ATOM 2520 C C . THR A 1 327 ? 2.891 9.359 -1.555 1 98 327 THR A C 1
ATOM 2522 O O . THR A 1 327 ? 2.98 8.133 -1.585 1 98 327 THR A O 1
ATOM 2525 N N . LYS A 1 328 ? 2.354 9.977 -0.584 1 98.06 328 LYS A N 1
ATOM 2526 C CA . LYS A 1 328 ? 1.607 9.297 0.471 1 98.06 328 LYS A CA 1
ATOM 2527 C C . LYS A 1 328 ? 0.464 10.172 0.983 1 98.06 328 LYS A C 1
ATOM 2529 O O . LYS A 1 328 ? 0.489 11.391 0.828 1 98.06 328 LYS A O 1
ATOM 2534 N N . LEU A 1 329 ? -0.448 9.492 1.528 1 97.75 329 LEU A N 1
ATOM 2535 C CA . LEU A 1 329 ? -1.481 10.266 2.211 1 97.75 329 LEU A CA 1
ATOM 2536 C C . LEU A 1 329 ? -0.936 10.898 3.488 1 97.75 329 LEU A C 1
ATOM 2538 O O . LEU A 1 329 ? 0.073 10.438 4.027 1 97.75 329 LEU A O 1
ATOM 2542 N N . THR A 1 330 ? -1.479 11.938 3.979 1 96.88 330 THR A N 1
ATOM 2543 C CA . THR A 1 330 ? -1.141 12.562 5.25 1 96.88 330 THR A CA 1
ATOM 2544 C C . THR A 1 330 ? -2.396 12.812 6.082 1 96.88 330 THR A C 1
ATOM 2546 O O . THR A 1 330 ? -3.447 13.156 5.535 1 96.88 330 THR A O 1
ATOM 2549 N N . GLY A 1 331 ? -2.242 12.57 7.375 1 92.88 331 GLY A N 1
ATOM 2550 C CA . GLY A 1 331 ? -3.393 12.664 8.258 1 92.88 331 GLY A CA 1
ATOM 2551 C C . GLY A 1 331 ? -4.105 11.336 8.453 1 92.88 331 GLY A C 1
ATOM 2552 O O . GLY A 1 331 ? -3.467 10.281 8.492 1 92.88 331 GLY A O 1
ATOM 2553 N N . ALA A 1 332 ? -5.41 11.391 8.609 1 91.69 332 ALA A N 1
ATOM 2554 C CA . ALA A 1 332 ? -6.184 10.203 8.945 1 91.69 332 ALA A CA 1
ATOM 2555 C C . ALA A 1 332 ? -6.387 9.312 7.727 1 91.69 332 ALA A C 1
ATOM 2557 O O . ALA A 1 332 ? -6.555 8.094 7.855 1 91.69 332 ALA A O 1
ATOM 2558 N N . GLY A 1 333 ? -6.379 9.859 6.562 1 94.56 333 GLY A N 1
ATOM 2559 C CA . GLY A 1 333 ? -6.684 9.109 5.355 1 94.56 333 GLY A CA 1
ATOM 2560 C C . GLY A 1 333 ? -8.172 9.062 5.039 1 94.56 333 GLY A C 1
ATOM 2561 O O . GLY A 1 333 ? -8.953 9.836 5.602 1 94.56 333 GLY A O 1
ATOM 2562 N N . GLY A 1 334 ? -8.523 8.203 4.066 1 94.88 334 GLY A N 1
ATOM 2563 C CA . GLY A 1 334 ? -9.914 8.102 3.65 1 94.88 334 GLY A CA 1
ATOM 2564 C C . GLY A 1 334 ? -10.336 9.211 2.705 1 94.88 334 GLY A C 1
ATOM 2565 O O . GLY A 1 334 ? -11.508 9.281 2.314 1 94.88 334 GLY A O 1
ATOM 2566 N N . GLY A 1 335 ? -9.531 9.961 2.252 1 95.12 335 GLY A N 1
ATOM 2567 C CA . GLY A 1 335 ? -9.664 11.188 1.487 1 95.12 335 GLY A CA 1
ATOM 2568 C C . GLY A 1 335 ? -8.711 12.281 1.941 1 95.12 335 GLY A C 1
ATOM 2569 O O . GLY A 1 335 ? -7.523 12.031 2.148 1 95.12 335 GLY A O 1
ATOM 2570 N N . GLY A 1 336 ? -9.133 13.445 1.988 1 94.38 336 GLY A N 1
ATOM 2571 C CA . GLY A 1 336 ? -8.305 14.523 2.502 1 94.38 336 GLY A CA 1
ATOM 2572 C C . GLY A 1 336 ? -7.121 14.836 1.611 1 94.38 336 GLY A C 1
ATOM 2573 O O . GLY A 1 336 ? -7.285 15.078 0.414 1 94.38 336 GLY A O 1
ATOM 2574 N N . CYS A 1 337 ? -5.902 14.734 2.223 1 96.56 337 CYS A N 1
ATOM 2575 C CA . CYS A 1 337 ? -4.758 15.266 1.497 1 96.56 337 CYS A CA 1
ATOM 2576 C C . CYS A 1 337 ? -3.684 14.203 1.311 1 96.56 337 CYS A C 1
ATOM 2578 O O . CYS A 1 337 ? -3.619 13.234 2.076 1 96.56 337 CYS A O 1
ATOM 2580 N N . SER A 1 338 ? -2.928 14.398 0.294 1 97.62 338 SER A N 1
ATOM 2581 C CA . SER A 1 338 ? -1.685 13.672 0.067 1 97.62 338 SER A CA 1
ATOM 2582 C C . SER A 1 338 ? -0.512 14.633 -0.125 1 97.62 338 SER A C 1
ATOM 2584 O O . SER A 1 338 ? -0.707 15.797 -0.47 1 97.62 338 SER A O 1
ATOM 2586 N N . LEU A 1 339 ? 0.616 14.18 0.234 1 98.06 339 LEU A N 1
ATOM 2587 C CA . LEU A 1 339 ? 1.825 14.93 -0.08 1 98.06 339 LEU A CA 1
ATOM 2588 C C . LEU A 1 339 ? 2.697 14.172 -1.073 1 98.06 339 LEU A C 1
ATOM 2590 O O . LEU A 1 339 ? 2.805 12.945 -0.999 1 98.06 339 LEU A O 1
ATOM 2594 N N . THR A 1 340 ? 3.211 14.836 -2.078 1 98.44 340 THR A N 1
ATOM 2595 C CA . THR A 1 340 ? 4.164 14.32 -3.055 1 98.44 340 THR A CA 1
ATOM 2596 C C . THR A 1 340 ? 5.512 15.023 -2.92 1 98.44 340 THR A C 1
ATOM 2598 O O . THR A 1 340 ? 5.668 16.172 -3.352 1 98.44 340 THR A O 1
ATOM 2601 N N . ILE A 1 341 ? 6.449 14.336 -2.279 1 98.25 341 ILE A N 1
ATOM 2602 C CA . ILE A 1 341 ? 7.809 14.859 -2.232 1 98.25 341 ILE A CA 1
ATOM 2603 C C . ILE A 1 341 ? 8.484 14.672 -3.59 1 98.25 341 ILE A C 1
ATOM 2605 O O . ILE A 1 341 ? 8.555 13.555 -4.105 1 98.25 341 ILE A O 1
ATOM 2609 N N . LEU A 1 342 ? 9.008 15.758 -4.145 1 98.19 342 LEU A N 1
ATOM 2610 C CA . LEU A 1 342 ? 9.492 15.742 -5.52 1 98.19 342 LEU A CA 1
ATOM 2611 C C . LEU A 1 342 ? 10.945 15.289 -5.586 1 98.19 342 LEU A C 1
ATOM 2613 O O . LEU A 1 342 ? 11.742 15.625 -4.707 1 98.19 342 LEU A O 1
ATOM 2617 N N . LYS A 1 343 ? 11.219 14.523 -6.664 1 96.75 343 LYS A N 1
ATOM 2618 C CA . LYS A 1 343 ? 12.609 14.258 -7.008 1 96.75 343 LYS A CA 1
ATOM 2619 C C . LYS A 1 343 ? 13.336 15.547 -7.379 1 96.75 343 LYS A C 1
ATOM 2621 O O . LYS A 1 343 ? 12.711 16.516 -7.816 1 96.75 343 LYS A O 1
ATOM 2626 N N . LYS A 1 344 ? 14.633 15.5 -7.289 1 94.25 344 LYS A N 1
ATOM 2627 C CA . LYS A 1 344 ? 15.438 16.703 -7.504 1 94.25 344 LYS A CA 1
ATOM 2628 C C . LYS A 1 344 ? 15.391 17.141 -8.961 1 94.25 344 LYS A C 1
ATOM 2630 O O . LYS A 1 344 ? 15.516 18.328 -9.266 1 94.25 344 LYS A O 1
ATOM 2635 N N . ASP A 1 345 ? 15.109 16.234 -9.852 1 94.62 345 ASP A N 1
ATOM 2636 C CA . ASP A 1 345 ? 15.234 16.547 -11.273 1 94.62 345 ASP A CA 1
ATOM 2637 C C . ASP A 1 345 ? 13.859 16.766 -11.906 1 94.62 345 ASP A C 1
ATOM 2639 O O . ASP A 1 345 ? 13.742 16.844 -13.133 1 94.62 345 ASP A O 1
ATOM 2643 N N . VAL A 1 346 ? 12.844 16.922 -11.141 1 96.56 346 VAL A N 1
ATOM 2644 C CA . VAL A 1 346 ? 11.5 17.141 -11.68 1 96.56 346 VAL A CA 1
ATOM 2645 C C . VAL A 1 346 ? 11.43 18.516 -12.328 1 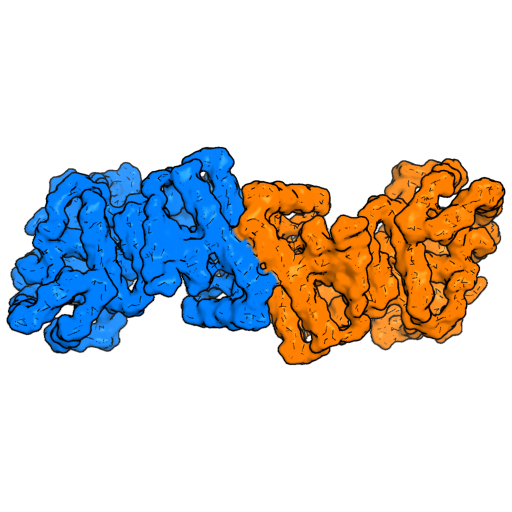96.56 346 VAL A C 1
ATOM 2647 O O . VAL A 1 346 ? 11.969 19.484 -11.805 1 96.56 346 VAL A O 1
ATOM 2650 N N . THR A 1 347 ? 10.789 18.609 -13.477 1 96.5 347 THR A N 1
ATOM 2651 C CA . THR A 1 347 ? 10.688 19.875 -14.203 1 96.5 347 THR A CA 1
ATOM 2652 C C . THR A 1 347 ? 9.375 20.578 -13.875 1 96.5 347 THR A C 1
ATOM 2654 O O . THR A 1 347 ? 8.406 19.938 -13.461 1 96.5 347 THR A O 1
ATOM 2657 N N . GLN A 1 348 ? 9.328 21.844 -14.133 1 95.5 348 GLN A N 1
ATOM 2658 C CA . GLN A 1 348 ? 8.109 22.625 -13.922 1 95.5 348 GLN A CA 1
ATOM 2659 C C . GLN A 1 348 ? 6.992 22.141 -14.844 1 95.5 348 GLN A C 1
ATOM 2661 O O . GLN A 1 348 ? 5.816 22.172 -14.477 1 95.5 348 GLN A O 1
ATOM 2666 N N . ASP A 1 349 ? 7.383 21.703 -15.945 1 97.12 349 ASP A N 1
ATOM 2667 C CA . ASP A 1 349 ? 6.387 21.188 -16.891 1 97.12 349 ASP A CA 1
ATOM 2668 C C . ASP A 1 349 ? 5.711 19.938 -16.359 1 97.12 349 ASP A C 1
ATOM 2670 O O . ASP A 1 349 ? 4.504 19.75 -16.516 1 97.12 349 ASP A O 1
ATOM 2674 N N . GLN A 1 350 ? 6.488 19.078 -15.766 1 97.25 350 GLN A N 1
ATOM 2675 C CA . GLN A 1 350 ? 5.93 17.875 -15.156 1 97.25 350 GLN A CA 1
ATOM 2676 C C . GLN A 1 350 ? 4.957 18.234 -14.039 1 97.25 350 GLN A C 1
ATOM 2678 O O . GLN A 1 350 ? 3.885 17.625 -13.93 1 97.25 350 GLN A O 1
ATOM 2683 N N . ILE A 1 351 ? 5.355 19.188 -13.312 1 97.56 351 ILE A N 1
ATOM 2684 C CA . ILE A 1 351 ? 4.535 19.625 -12.188 1 97.56 351 ILE A CA 1
ATOM 2685 C C . ILE A 1 351 ? 3.219 20.203 -12.703 1 97.56 351 ILE A C 1
ATOM 2687 O O . ILE A 1 351 ? 2.145 19.859 -12.203 1 97.56 351 ILE A O 1
ATOM 2691 N N . LYS A 1 352 ? 3.303 21.031 -13.672 1 97.44 352 LYS A N 1
ATOM 2692 C CA . LYS A 1 352 ? 2.115 21.656 -14.258 1 97.44 352 LYS A CA 1
ATOM 2693 C C . LYS A 1 352 ? 1.169 20.594 -14.828 1 97.44 352 LYS A C 1
ATOM 2695 O O . LYS A 1 352 ? -0.049 20.688 -14.664 1 97.44 352 LYS A O 1
ATOM 2700 N N . THR A 1 353 ? 1.722 19.672 -15.516 1 98.12 353 THR A N 1
ATOM 2701 C CA . THR A 1 353 ? 0.919 18.609 -16.109 1 98.12 353 THR A CA 1
ATOM 2702 C C . THR A 1 353 ? 0.224 17.797 -15.016 1 98.12 353 THR A C 1
ATOM 2704 O O . THR A 1 353 ? -0.965 17.484 -15.133 1 98.12 353 THR A O 1
ATOM 2707 N N . PHE A 1 354 ? 1.013 17.438 -14.047 1 97.69 354 PHE A N 1
ATOM 2708 C CA . PHE A 1 354 ? 0.472 16.703 -12.922 1 97.69 354 PHE A CA 1
ATOM 2709 C C . PHE A 1 354 ? -0.72 17.422 -12.312 1 97.69 354 PHE A C 1
ATOM 2711 O O . PHE A 1 354 ? -1.795 16.844 -12.148 1 97.69 354 PHE A O 1
ATOM 2718 N N . LYS A 1 355 ? -0.567 18.688 -12.031 1 97.94 355 LYS A N 1
ATOM 2719 C CA . LYS A 1 355 ? -1.601 19.516 -11.406 1 97.94 355 LYS A CA 1
ATOM 2720 C C . LYS A 1 355 ? -2.816 19.656 -12.312 1 97.94 355 LYS A C 1
ATOM 2722 O O . LYS A 1 355 ? -3.957 19.578 -11.852 1 97.94 355 LYS A O 1
ATOM 2727 N N . SER A 1 356 ? -2.594 19.812 -13.547 1 98.12 356 SER A N 1
ATOM 2728 C CA . SER A 1 356 ? -3.676 20 -14.508 1 98.12 356 SER A CA 1
ATOM 2729 C C . SER A 1 356 ? -4.539 18.75 -14.609 1 98.12 356 SER A C 1
ATOM 2731 O O . SER A 1 356 ? -5.77 18.844 -14.641 1 98.12 356 SER A O 1
ATOM 2733 N N . ILE A 1 357 ? -3.891 17.609 -14.609 1 97.19 357 ILE A N 1
ATOM 2734 C CA . ILE A 1 357 ? -4.621 16.344 -14.711 1 97.19 357 ILE A CA 1
ATOM 2735 C C . ILE A 1 357 ? -5.512 16.172 -13.484 1 97.19 357 ILE A C 1
ATOM 2737 O O . ILE A 1 357 ? -6.691 15.82 -13.609 1 97.19 357 ILE A O 1
ATOM 2741 N N . LEU A 1 358 ? -4.965 16.391 -12.352 1 97.75 358 LEU A N 1
ATOM 2742 C CA . LEU A 1 358 ? -5.711 16.203 -11.109 1 97.75 358 LEU A CA 1
ATOM 2743 C C . LEU A 1 358 ? -6.879 17.188 -11.023 1 97.75 358 LEU A C 1
ATOM 2745 O O . LEU A 1 358 ? -7.961 16.828 -10.555 1 97.75 358 LEU A O 1
ATOM 2749 N N . LYS A 1 359 ? -6.652 18.391 -11.469 1 97.5 359 LYS A N 1
ATOM 2750 C CA . LYS A 1 359 ? -7.711 19.406 -11.445 1 97.5 359 LYS A CA 1
ATOM 2751 C C . LYS A 1 359 ? -8.789 19.094 -12.469 1 97.5 359 LYS A C 1
ATOM 2753 O O . LYS A 1 359 ? -9.977 19.062 -12.141 1 97.5 359 LYS A O 1
ATOM 2758 N N . GLU A 1 360 ? -8.43 18.797 -13.672 1 97.69 360 GLU A N 1
ATOM 2759 C CA . GLU A 1 360 ? -9.367 18.641 -14.781 1 97.69 360 GLU A CA 1
ATOM 2760 C C . GLU A 1 360 ? -10.148 17.344 -14.664 1 97.69 360 GLU A C 1
ATOM 2762 O O . GLU A 1 360 ? -11.352 17.312 -14.922 1 97.69 360 GLU A O 1
ATOM 2767 N N . LYS A 1 361 ? -9.5 16.312 -14.25 1 95.19 361 LYS A N 1
ATOM 2768 C CA . LYS A 1 361 ? -10.141 15 -14.273 1 95.19 361 LYS A CA 1
ATOM 2769 C C . LYS A 1 361 ? -10.852 14.719 -12.953 1 95.19 361 LYS A C 1
ATOM 2771 O O . LYS A 1 361 ? -11.844 13.984 -12.922 1 95.19 361 LYS A O 1
ATOM 2776 N N . HIS A 1 362 ? -10.328 15.328 -11.875 1 95.69 362 HIS A N 1
ATOM 2777 C CA . HIS A 1 362 ? -10.844 14.891 -10.586 1 95.69 362 HIS A CA 1
ATOM 2778 C C . HIS A 1 362 ? -11.281 16.078 -9.727 1 95.69 362 HIS A C 1
ATOM 2780 O O . HIS A 1 362 ? -11.859 15.891 -8.656 1 95.69 362 HIS A O 1
ATOM 2786 N N . ASN A 1 363 ? -10.969 17.297 -10.133 1 97.12 363 ASN A N 1
ATOM 2787 C CA . ASN A 1 363 ? -11.289 18.531 -9.406 1 97.12 363 ASN A CA 1
ATOM 2788 C C . ASN A 1 363 ? -10.555 18.594 -8.07 1 97.12 363 ASN A C 1
ATOM 2790 O O . ASN A 1 363 ? -11.109 19.047 -7.074 1 97.12 363 ASN A O 1
ATOM 2794 N N . TYR A 1 364 ? -9.383 18.047 -8.016 1 97.25 364 TYR A N 1
ATOM 2795 C CA . TYR A 1 364 ? -8.555 18.125 -6.816 1 97.25 364 TYR A CA 1
ATOM 2796 C C . TYR A 1 364 ? -7.848 19.484 -6.727 1 97.25 364 TYR A C 1
ATOM 2798 O O . TYR A 1 364 ? -7.637 20.141 -7.746 1 97.25 364 TYR A O 1
ATOM 2806 N N . GLY A 1 365 ? -7.625 20 -5.516 1 95.25 365 GLY A N 1
ATOM 2807 C CA . GLY A 1 365 ? -6.789 21.172 -5.293 1 95.25 365 GLY A CA 1
ATOM 2808 C C . GLY A 1 365 ? -5.32 20.828 -5.117 1 95.25 365 GLY A C 1
ATOM 2809 O O . GLY A 1 365 ? -4.984 19.828 -4.469 1 95.25 365 GLY A O 1
ATOM 2810 N N . THR A 1 366 ? -4.461 21.562 -5.77 1 95.38 366 THR A N 1
ATOM 2811 C CA . THR A 1 366 ? -3.029 21.312 -5.652 1 95.38 366 THR A CA 1
ATOM 2812 C C . THR A 1 366 ? -2.303 22.562 -5.184 1 95.38 366 THR A C 1
ATOM 2814 O O . THR A 1 366 ? -2.656 23.688 -5.578 1 95.38 366 THR A O 1
ATOM 2817 N N . TYR A 1 367 ? -1.301 22.391 -4.301 1 93 367 TYR A N 1
ATOM 2818 C CA . TYR A 1 367 ? -0.552 23.484 -3.709 1 93 367 TYR A CA 1
ATOM 2819 C C . TYR A 1 367 ? 0.946 23.219 -3.748 1 93 367 TYR A C 1
ATOM 2821 O O . TYR A 1 367 ? 1.422 22.25 -3.139 1 93 367 TYR A O 1
ATOM 2829 N N . ASP A 1 368 ? 1.617 24.094 -4.461 1 92.06 368 ASP A N 1
ATOM 2830 C CA . ASP A 1 368 ? 3.074 24.031 -4.387 1 92.06 368 ASP A CA 1
ATOM 2831 C C . ASP A 1 368 ? 3.576 24.547 -3.041 1 92.06 368 ASP A C 1
ATOM 2833 O O . ASP A 1 368 ? 3.189 25.641 -2.604 1 92.06 368 ASP A O 1
ATOM 2837 N N . THR A 1 369 ? 4.359 23.766 -2.396 1 91.75 369 THR A N 1
ATOM 2838 C CA . THR A 1 369 ? 4.938 24.188 -1.124 1 91.75 369 THR A CA 1
ATOM 2839 C C . THR A 1 369 ? 6.184 23.359 -0.804 1 91.75 369 THR A C 1
ATOM 2841 O O . THR A 1 369 ? 6.688 22.625 -1.659 1 91.75 369 THR A O 1
ATOM 2844 N N . ASP A 1 370 ? 6.758 23.672 0.327 1 93.62 370 ASP A N 1
ATOM 2845 C CA . ASP A 1 370 ? 7.922 22.938 0.795 1 93.62 370 ASP A CA 1
ATOM 2846 C C . ASP A 1 370 ? 7.668 22.312 2.17 1 93.62 370 ASP A C 1
ATOM 2848 O O . ASP A 1 370 ? 6.902 22.859 2.967 1 93.62 370 ASP A O 1
ATOM 2852 N N . LEU A 1 371 ? 8.258 21.188 2.254 1 94 371 LEU A N 1
ATOM 2853 C CA . LEU A 1 371 ? 8.312 20.578 3.578 1 94 371 LEU A CA 1
ATOM 2854 C C . LEU A 1 371 ? 9.352 21.281 4.453 1 94 371 LEU A C 1
ATOM 2856 O O . LEU A 1 371 ? 10.508 21.422 4.059 1 94 371 LEU A O 1
ATOM 2860 N N . GLY A 1 372 ? 8.859 21.734 5.559 1 93.5 372 GLY A N 1
ATOM 2861 C CA . GLY A 1 372 ? 9.727 22.484 6.457 1 93.5 372 GLY A CA 1
ATOM 2862 C C . GLY A 1 372 ? 9.602 23.984 6.289 1 93.5 372 GLY A C 1
ATOM 2863 O O . GLY A 1 372 ? 8.852 24.453 5.434 1 93.5 372 GLY A O 1
ATOM 2864 N N . GLY A 1 373 ? 10.383 24.719 7.055 1 91.62 373 GLY A N 1
ATOM 2865 C CA . GLY A 1 373 ? 10.375 26.172 7.004 1 91.62 373 GLY A CA 1
ATOM 2866 C C . GLY A 1 373 ? 10.156 26.812 8.359 1 91.62 373 GLY A C 1
ATOM 2867 O O . GLY A 1 373 ? 10.086 26.125 9.375 1 91.62 373 GLY A O 1
ATOM 2868 N N . MET A 1 374 ? 9.984 28.078 8.281 1 92.06 374 MET A N 1
ATOM 2869 C CA . MET A 1 374 ? 9.938 28.891 9.492 1 92.06 374 MET A CA 1
ATOM 2870 C C . MET A 1 374 ? 8.609 28.703 10.227 1 92.06 374 MET A C 1
ATOM 2872 O O . MET A 1 374 ? 7.555 28.625 9.594 1 92.06 374 MET A O 1
ATOM 2876 N N . GLY A 1 375 ? 8.703 28.609 11.57 1 95.38 375 GLY A N 1
ATOM 2877 C CA . GLY A 1 375 ? 7.5 28.609 12.391 1 95.38 375 GLY A CA 1
ATOM 2878 C C . GLY A 1 375 ? 6.812 29.969 12.453 1 95.38 375 GLY A C 1
ATOM 2879 O O . GLY A 1 375 ? 6.797 30.703 11.461 1 95.38 375 GLY A O 1
ATOM 2880 N N . CYS A 1 376 ? 6.262 30.281 13.531 1 97.19 376 CYS A N 1
ATOM 2881 C CA . CYS A 1 376 ? 5.559 31.547 13.656 1 97.19 376 CYS A CA 1
ATOM 2882 C C . CYS A 1 376 ? 6.523 32.719 13.531 1 97.19 376 CYS A C 1
ATOM 2884 O O . CYS A 1 376 ? 7.695 32.594 13.883 1 97.19 376 CYS A O 1
ATOM 2886 N N . SER A 1 377 ? 6.066 33.75 13 1 96.12 377 SER A N 1
ATOM 2887 C CA . SER A 1 377 ? 6.871 34.938 12.703 1 96.12 377 SER A CA 1
ATOM 2888 C C . SER A 1 377 ? 6.023 36.219 12.75 1 96.12 377 SER A C 1
ATOM 2890 O O . SER A 1 377 ? 4.793 36.156 12.766 1 96.12 377 SER A O 1
ATOM 2892 N N . PHE A 1 378 ? 6.715 37.312 12.852 1 95.69 378 PHE A N 1
ATOM 2893 C CA . PHE A 1 378 ? 6.023 38.594 12.852 1 95.69 378 PHE A CA 1
ATOM 2894 C C . PHE A 1 378 ? 6.82 39.625 12.078 1 95.69 378 PHE A C 1
ATOM 2896 O O . PHE A 1 378 ? 8.016 39.469 11.836 1 95.69 378 PHE A O 1
ATOM 2903 N N . VAL A 1 379 ? 6.152 40.594 11.586 1 94.31 379 VAL A N 1
ATOM 2904 C CA . VAL A 1 379 ? 6.805 41.719 10.891 1 94.31 379 VAL A CA 1
ATOM 2905 C C . VAL A 1 379 ? 6.043 43 11.156 1 94.31 379 VAL A C 1
ATOM 2907 O O . VAL A 1 379 ? 4.812 43 11.219 1 94.31 379 VAL A O 1
ATOM 2910 N N . SER A 1 380 ? 6.785 44.031 11.406 1 93.12 380 SER A N 1
ATOM 2911 C CA . SER A 1 380 ? 6.199 45.344 11.547 1 93.12 380 SER A CA 1
ATOM 2912 C C . SER A 1 380 ? 6.023 46.031 10.18 1 93.12 380 SER A C 1
ATOM 2914 O O . SER A 1 380 ? 6.867 45.875 9.297 1 93.12 380 SER A O 1
ATOM 2916 N N . LEU A 1 381 ? 4.992 46.75 9.984 1 91.81 381 LEU A N 1
ATOM 2917 C CA . LEU A 1 381 ? 4.73 47.375 8.695 1 91.81 381 LEU A CA 1
ATOM 2918 C C . LEU A 1 381 ? 5.383 48.75 8.625 1 91.81 381 LEU A C 1
ATOM 2920 O O . LEU A 1 381 ? 5.363 49.406 7.582 1 91.81 381 LEU A O 1
ATOM 2924 N N . ASP A 1 382 ? 5.953 49.156 9.688 1 88.06 382 ASP A N 1
ATOM 2925 C CA . ASP A 1 382 ? 6.66 50.438 9.672 1 88.06 382 ASP A CA 1
ATOM 2926 C C . ASP A 1 382 ? 7.98 50.312 8.914 1 88.06 382 ASP A C 1
ATOM 2928 O O . ASP A 1 382 ? 8.57 51.344 8.531 1 88.06 382 ASP A O 1
ATOM 2932 N N . SER A 1 383 ? 8.352 49.062 8.664 1 80.44 383 SER A N 1
ATOM 2933 C CA . SER A 1 383 ? 9.641 48.844 8.031 1 80.44 383 SER A CA 1
ATOM 2934 C C . SER A 1 383 ? 9.523 48.844 6.508 1 80.44 383 SER A C 1
ATOM 2936 O O . SER A 1 383 ? 10.531 48.75 5.801 1 80.44 383 SER A O 1
ATOM 2938 N N . ILE A 1 384 ? 8.305 49 6.012 1 86.06 384 ILE A N 1
ATOM 2939 C CA . ILE A 1 384 ? 8.133 48.938 4.562 1 86.06 384 ILE A CA 1
ATOM 2940 C C . ILE A 1 384 ? 7.516 50.25 4.07 1 86.06 384 ILE A C 1
ATOM 2942 O O . ILE A 1 384 ? 6.965 51.031 4.859 1 86.06 384 ILE A O 1
ATOM 2946 N N . PRO A 1 385 ? 7.637 50.5 2.738 1 88.62 385 PRO A N 1
ATOM 2947 C CA . PRO A 1 385 ? 7.004 51.688 2.188 1 88.62 385 PRO A CA 1
ATOM 2948 C C . PRO A 1 385 ? 5.496 51.719 2.404 1 88.62 385 PRO A C 1
ATOM 2950 O O . PRO A 1 385 ? 4.836 50.688 2.318 1 88.62 385 PRO A O 1
ATOM 2953 N N . GLU A 1 386 ? 5.035 52.875 2.566 1 90.88 386 GLU A N 1
ATOM 2954 C CA . GLU A 1 386 ? 3.621 53.062 2.869 1 90.88 386 GLU A CA 1
ATOM 2955 C C . GLU A 1 386 ? 2.738 52.469 1.769 1 90.88 386 GLU A C 1
ATOM 2957 O O . GLU A 1 386 ? 1.676 51.906 2.047 1 90.88 386 GLU A O 1
ATOM 2962 N N . LYS A 1 387 ? 3.117 52.656 0.543 1 91.12 387 LYS A N 1
ATOM 2963 C CA . LYS A 1 387 ? 2.346 52.156 -0.582 1 91.12 387 LYS A CA 1
ATOM 2964 C C . LYS A 1 387 ? 2.193 50.625 -0.49 1 91.12 387 LYS A C 1
ATOM 2966 O O . LYS A 1 387 ? 1.123 50.094 -0.78 1 91.12 387 LYS A O 1
ATOM 2971 N N . ASP A 1 388 ? 3.236 50 -0.103 1 90 388 ASP A N 1
ATOM 2972 C CA . ASP A 1 388 ? 3.209 48.562 0.035 1 90 388 ASP A CA 1
ATOM 2973 C C . ASP A 1 388 ? 2.346 48.125 1.221 1 90 388 ASP A C 1
ATOM 2975 O O . ASP A 1 388 ? 1.629 47.125 1.147 1 90 388 ASP A O 1
ATOM 2979 N N . ALA A 1 389 ? 2.463 48.875 2.223 1 90.69 389 ALA A N 1
ATOM 2980 C CA . ALA A 1 389 ? 1.665 48.594 3.412 1 90.69 389 ALA A CA 1
ATOM 2981 C C . ALA A 1 389 ? 0.173 48.656 3.102 1 90.69 389 ALA A C 1
ATOM 2983 O O . ALA A 1 389 ? -0.61 47.844 3.584 1 90.69 389 ALA A O 1
ATOM 2984 N N . ILE A 1 390 ? -0.203 49.625 2.32 1 90.62 390 ILE A N 1
ATOM 2985 C CA . ILE A 1 390 ? -1.6 49.781 1.943 1 90.62 390 ILE A CA 1
ATOM 2986 C C . ILE A 1 390 ? -2.078 48.594 1.13 1 90.62 390 ILE A C 1
ATOM 2988 O O . ILE A 1 390 ? -3.184 48.094 1.345 1 90.62 390 ILE A O 1
ATOM 2992 N N . VAL A 1 391 ? -1.253 48.156 0.285 1 87.94 391 VAL A N 1
ATOM 2993 C CA . VAL A 1 391 ? -1.59 47.031 -0.571 1 87.94 391 VAL A CA 1
ATOM 2994 C C . VAL A 1 391 ? -1.737 45.781 0.276 1 87.94 391 VAL A C 1
ATOM 2996 O O . VAL A 1 391 ? -2.682 45 0.092 1 87.94 391 VAL A O 1
ATOM 2999 N N . ILE A 1 392 ? -0.844 45.594 1.166 1 90.06 392 ILE A N 1
ATOM 3000 C CA . ILE A 1 392 ? -0.839 44.406 2.027 1 90.06 392 ILE A CA 1
ATOM 3001 C C . ILE A 1 392 ? -2.105 44.375 2.881 1 90.06 392 ILE A C 1
ATOM 3003 O O . ILE A 1 392 ? -2.766 43.344 2.998 1 90.06 392 ILE A O 1
ATOM 3007 N N . LYS A 1 393 ? -2.43 45.5 3.422 1 90.94 393 LYS A N 1
ATOM 3008 C CA . LYS A 1 393 ? -3.637 45.594 4.238 1 90.94 393 LYS A CA 1
ATOM 3009 C C . LYS A 1 393 ? -4.883 45.281 3.418 1 90.94 393 LYS A C 1
ATOM 3011 O O . LYS A 1 393 ? -5.773 44.562 3.883 1 90.94 393 LYS A O 1
ATOM 3016 N N . ALA A 1 394 ? -4.879 45.719 2.203 1 89 394 ALA A N 1
ATOM 3017 C CA . ALA A 1 394 ? -6.02 45.469 1.318 1 89 394 ALA A CA 1
ATOM 3018 C C . ALA A 1 394 ? -6.168 44 0.994 1 89 394 ALA A C 1
ATOM 3020 O O . ALA A 1 394 ? -7.281 43.469 0.946 1 89 394 ALA A O 1
ATOM 3021 N N . ILE A 1 395 ? -5.09 43.406 0.835 1 88.19 395 ILE A N 1
ATOM 3022 C CA . ILE A 1 395 ? -5.098 42 0.477 1 88.19 395 ILE A CA 1
ATOM 3023 C C . ILE A 1 395 ? -5.586 41.156 1.66 1 88.19 395 ILE A C 1
ATOM 3025 O O . ILE A 1 395 ? -6.367 40.219 1.486 1 88.19 395 ILE A O 1
ATOM 3029 N N . LEU A 1 396 ? -5.172 41.5 2.832 1 90.88 396 LEU A N 1
ATOM 3030 C CA . LEU A 1 396 ? -5.477 40.719 4.027 1 90.88 396 LEU A CA 1
ATOM 3031 C C . LEU A 1 396 ? -6.918 40.938 4.469 1 90.88 396 LEU A C 1
ATOM 3033 O O . LEU A 1 396 ? -7.496 40.125 5.172 1 90.88 396 LEU A O 1
ATOM 3037 N N . GLU A 1 397 ? -7.527 42 3.947 1 89.38 397 GLU A N 1
ATOM 3038 C CA . GLU A 1 397 ? -8.891 42.344 4.359 1 89.38 397 GLU A CA 1
ATOM 3039 C C . GLU A 1 397 ? -9.898 41.969 3.273 1 89.38 397 GLU A C 1
ATOM 3041 O O . GLU A 1 397 ? -11.102 41.938 3.521 1 89.38 397 GLU A O 1
ATOM 3046 N N . ALA A 1 398 ? -9.344 41.625 2.17 1 85.69 398 ALA A N 1
ATOM 3047 C CA . ALA A 1 398 ? -10.219 41.281 1.052 1 85.69 398 ALA A CA 1
ATOM 3048 C C . ALA A 1 398 ? -10.797 39.875 1.208 1 85.69 398 ALA A C 1
ATOM 3050 O O . ALA A 1 398 ? -10.117 38.969 1.687 1 85.69 398 ALA A O 1
ATOM 3051 N N . ARG A 1 399 ? -12.031 39.75 0.768 1 82.06 399 ARG A N 1
ATOM 3052 C CA . ARG A 1 399 ? -12.68 38.438 0.814 1 82.06 399 ARG A CA 1
ATOM 3053 C C . ARG A 1 399 ? -12.023 37.469 -0.156 1 82.06 399 ARG A C 1
ATOM 3055 O O . ARG A 1 399 ? -11.828 36.281 0.168 1 82.06 399 ARG A O 1
ATOM 3062 N N . GLU A 1 400 ? -11.766 38.031 -1.296 1 78.81 400 GLU A N 1
ATOM 3063 C CA . GLU A 1 400 ? -11.133 37.156 -2.283 1 78.81 400 GLU A CA 1
ATOM 3064 C C . GLU A 1 400 ? -9.703 37.625 -2.568 1 78.81 400 GLU A C 1
ATOM 3066 O O . GLU A 1 400 ? -9.461 38.781 -2.873 1 78.81 400 GLU A O 1
ATOM 3071 N N . SER A 1 401 ? -8.797 36.906 -2.15 1 77.69 401 SER A N 1
ATOM 3072 C CA . SER A 1 401 ? -7.387 37.062 -2.486 1 77.69 401 SER A CA 1
ATOM 3073 C C . SER A 1 401 ? -6.766 35.719 -2.908 1 77.69 401 SER A C 1
ATOM 3075 O O . SER A 1 401 ? -6.68 34.812 -2.109 1 77.69 401 SER A O 1
ATOM 3077 N N . PRO A 1 402 ? -6.34 35.719 -4.191 1 76.75 402 PRO A N 1
ATOM 3078 C CA . PRO A 1 402 ? -5.734 34.469 -4.629 1 76.75 402 PRO A CA 1
ATOM 3079 C C . PRO A 1 402 ? -4.523 34.062 -3.787 1 76.75 402 PRO A C 1
ATOM 3081 O O . PRO A 1 402 ? -3.73 34.938 -3.396 1 76.75 402 PRO A O 1
ATOM 3084 N N . ARG A 1 403 ? -4.379 32.875 -3.441 1 78.5 403 ARG A N 1
ATOM 3085 C CA . ARG A 1 403 ? -3.291 32.312 -2.635 1 78.5 403 ARG A CA 1
ATOM 3086 C C . ARG A 1 403 ? -1.933 32.719 -3.207 1 78.5 403 ARG A C 1
ATOM 3088 O O . ARG A 1 403 ? -1.01 33.031 -2.461 1 78.5 403 ARG A O 1
ATOM 3095 N N . GLU A 1 404 ? -1.854 32.656 -4.434 1 74.69 404 GLU A N 1
ATOM 3096 C CA . GLU A 1 404 ? -0.589 32.969 -5.094 1 74.69 404 GLU A CA 1
ATOM 3097 C C . GLU A 1 404 ? -0.15 34.375 -4.805 1 74.69 404 GLU A C 1
ATOM 3099 O O . GLU A 1 404 ? 1.039 34.656 -4.621 1 74.69 404 GLU A O 1
ATOM 3104 N N . GLN A 1 405 ? -1.097 35.188 -4.766 1 74.62 405 GLN A N 1
ATOM 3105 C CA . GLN A 1 405 ? -0.802 36.594 -4.5 1 74.62 405 GLN A CA 1
ATOM 3106 C C . GLN A 1 405 ? -0.371 36.812 -3.051 1 74.62 405 GLN A C 1
ATOM 3108 O O . GLN A 1 405 ? 0.571 37.531 -2.779 1 74.62 405 GLN A O 1
ATOM 3113 N N . LEU A 1 406 ? -1.032 36.125 -2.227 1 80.81 406 LEU A N 1
ATOM 3114 C CA . LEU A 1 406 ? -0.723 36.219 -0.805 1 80.81 406 LEU A CA 1
ATOM 3115 C C . LEU A 1 406 ? 0.696 35.75 -0.521 1 80.81 406 LEU A C 1
ATOM 3117 O O . LEU A 1 406 ? 1.465 36.438 0.155 1 80.81 406 LEU A O 1
ATOM 3121 N N . THR A 1 407 ? 1.007 34.625 -1.085 1 76.62 407 THR A N 1
ATOM 3122 C CA . THR A 1 407 ? 2.318 34.062 -0.831 1 76.62 407 THR A CA 1
ATOM 3123 C C . THR A 1 407 ? 3.42 34.906 -1.454 1 76.62 407 THR A C 1
ATOM 3125 O O . THR A 1 407 ? 4.469 35.125 -0.84 1 76.62 407 THR A O 1
ATOM 3128 N N . LYS A 1 408 ? 3.197 35.375 -2.588 1 73.88 408 LYS A N 1
ATOM 3129 C CA . LYS A 1 408 ? 4.184 36.188 -3.275 1 73.88 408 LYS A CA 1
ATOM 3130 C C . LYS A 1 408 ? 4.426 37.5 -2.525 1 73.88 408 LYS A C 1
ATOM 3132 O O . LYS A 1 408 ? 5.574 37.906 -2.32 1 73.88 408 LYS A O 1
ATOM 3137 N N . PHE A 1 409 ? 3.383 38.062 -2.023 1 78.44 409 PHE A N 1
ATOM 3138 C CA . PHE A 1 409 ? 3.49 39.406 -1.43 1 78.44 409 PHE A CA 1
ATOM 3139 C C . PHE A 1 409 ? 3.889 39.312 0.039 1 78.44 409 PHE A C 1
ATOM 3141 O O . PHE A 1 409 ? 4.547 40.188 0.566 1 78.44 409 PHE A O 1
ATOM 3148 N N . LEU A 1 410 ? 3.545 38.156 0.558 1 82.5 410 LEU A N 1
ATOM 3149 C CA . LEU A 1 410 ? 3.676 38.125 2.012 1 82.5 410 LEU A CA 1
ATOM 3150 C C . LEU A 1 410 ? 4.828 37.25 2.441 1 82.5 410 LEU A C 1
ATOM 3152 O O . LEU A 1 410 ? 5.387 37.406 3.527 1 82.5 410 LEU A O 1
ATOM 3156 N N . PHE A 1 411 ? 5.203 36.188 1.642 1 78.75 411 PHE A N 1
ATOM 3157 C CA . PHE A 1 411 ? 6.148 35.25 2.23 1 78.75 411 PHE A CA 1
ATOM 3158 C C . PHE A 1 411 ? 7.086 34.688 1.169 1 78.75 411 PHE A C 1
ATOM 3160 O O . PHE A 1 411 ? 7.977 33.906 1.478 1 78.75 411 PHE A O 1
ATOM 3167 N N . SER A 1 412 ? 7.301 35.219 0.037 1 73.88 412 SER A N 1
ATOM 3168 C CA . SER A 1 412 ? 8.258 34.75 -0.961 1 73.88 412 SER A CA 1
ATOM 3169 C C . SER A 1 412 ? 9.602 35.438 -0.812 1 73.88 412 SER A C 1
ATOM 3171 O O . SER A 1 412 ? 9.734 36.406 -0.037 1 73.88 412 SER A O 1
ATOM 3173 N N . ASP A 1 413 ? 10.609 34.812 -1.363 1 72.19 413 ASP A N 1
ATOM 3174 C CA . ASP A 1 413 ? 11.93 35.438 -1.355 1 72.19 413 ASP A CA 1
ATOM 3175 C C . ASP A 1 413 ? 11.867 36.844 -1.959 1 72.19 413 ASP A C 1
ATOM 3177 O O . ASP A 1 413 ? 12.719 37.688 -1.672 1 72.19 413 ASP A O 1
ATOM 3181 N N . GLU A 1 414 ? 10.836 37.062 -2.662 1 72.12 414 GLU A N 1
ATOM 3182 C CA . GLU A 1 414 ? 10.695 38.344 -3.34 1 72.12 414 GLU A CA 1
ATOM 3183 C C . GLU A 1 414 ? 9.812 39.312 -2.541 1 72.12 414 GLU A C 1
ATOM 3185 O O . GLU A 1 414 ? 9.562 40.438 -2.967 1 72.12 414 GLU A O 1
ATOM 3190 N N . SER A 1 415 ? 9.461 38.844 -1.383 1 78.31 415 SER A N 1
ATOM 3191 C CA . SER A 1 415 ? 8.555 39.656 -0.582 1 78.31 415 SER A CA 1
ATOM 3192 C C . SER A 1 415 ? 9.266 40.875 -0.029 1 78.31 415 SER A C 1
ATOM 3194 O O . SER A 1 415 ? 10.469 40.844 0.242 1 78.31 415 SER A O 1
ATOM 3196 N N . VAL A 1 416 ? 8.539 41.938 0.094 1 75.5 416 VAL A N 1
ATOM 3197 C CA . VAL A 1 416 ? 9.07 43.188 0.651 1 75.5 416 VAL A CA 1
ATOM 3198 C C . VAL A 1 416 ? 9.203 43.062 2.166 1 75.5 416 VAL A C 1
ATOM 3200 O O . VAL A 1 416 ? 9.844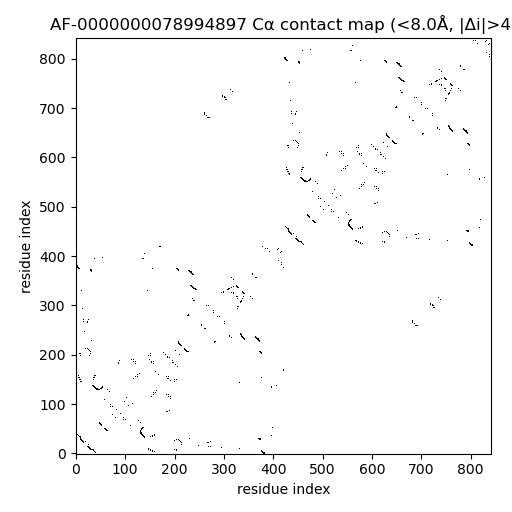 43.875 2.812 1 75.5 416 VAL A O 1
ATOM 3203 N N . LEU A 1 417 ? 8.594 42 2.602 1 86.56 417 LEU A N 1
ATOM 3204 C CA . LEU A 1 417 ? 8.57 41.812 4.051 1 86.56 417 LEU A CA 1
ATOM 3205 C C . LEU A 1 417 ? 9.758 40.969 4.52 1 86.56 417 LEU A C 1
ATOM 3207 O O . LEU A 1 417 ? 10.141 40 3.859 1 86.56 417 LEU A O 1
ATOM 3211 N N . THR A 1 418 ? 10.367 41.438 5.633 1 85.5 418 THR A N 1
ATOM 3212 C CA . THR A 1 418 ? 11.406 40.688 6.305 1 85.5 418 THR A CA 1
ATOM 3213 C C . THR A 1 418 ? 10.875 40.094 7.613 1 85.5 418 THR A C 1
ATOM 3215 O O . THR A 1 418 ? 10.875 40.781 8.641 1 85.5 418 THR A O 1
ATOM 3218 N N . TRP A 1 419 ? 10.562 38.875 7.613 1 89.25 419 TRP A N 1
ATOM 3219 C CA . TRP A 1 419 ? 9.922 38.219 8.742 1 89.25 419 TRP A CA 1
ATOM 3220 C C . TRP A 1 419 ? 10.93 37.938 9.852 1 89.25 419 TRP A C 1
ATOM 3222 O O . TRP A 1 419 ? 12.078 37.562 9.57 1 89.25 419 TRP A O 1
ATOM 3232 N N . LYS A 1 420 ? 10.477 38.156 11.07 1 88.56 420 LYS A N 1
ATOM 3233 C CA . LYS A 1 420 ? 11.25 37.844 12.258 1 88.56 420 LYS A CA 1
ATOM 3234 C C . LYS A 1 420 ? 10.742 36.562 12.914 1 88.56 420 LYS A C 1
ATOM 3236 O O . LYS A 1 420 ? 9.531 36.375 13.094 1 88.56 420 LYS A O 1
ATOM 3241 N N . PHE A 1 421 ? 11.609 35.625 13.18 1 89.38 421 PHE A N 1
ATOM 3242 C CA . PHE A 1 421 ? 11.172 34.344 13.688 1 89.38 421 PHE A CA 1
ATOM 3243 C C . PHE A 1 421 ? 12.156 33.812 14.727 1 89.38 421 PHE A C 1
ATOM 3245 O O . PHE A 1 421 ? 13.32 34.219 14.758 1 89.38 421 PHE A O 1
ATOM 3252 N N . MET B 1 1 ? -3.559 -48.156 -28.203 1 82.62 1 MET B N 1
ATOM 3253 C CA . MET B 1 1 ? -3.914 -47.938 -26.797 1 82.62 1 MET B CA 1
ATOM 3254 C C . MET B 1 1 ? -5.16 -47.062 -26.672 1 82.62 1 MET B C 1
ATOM 3256 O O . MET B 1 1 ? -5.512 -46.344 -27.594 1 82.62 1 MET B O 1
ATOM 3260 N N . ILE B 1 2 ? -5.898 -47.125 -25.594 1 87.31 2 ILE B N 1
ATOM 3261 C CA . ILE B 1 2 ? -7.012 -46.219 -25.328 1 87.31 2 ILE B CA 1
ATOM 3262 C C . ILE B 1 2 ? -6.484 -44.812 -25.047 1 87.31 2 ILE B C 1
ATOM 3264 O O . ILE B 1 2 ? -5.73 -44.625 -24.094 1 87.31 2 ILE B O 1
ATOM 3268 N N . PRO B 1 3 ? -6.777 -43.938 -25.922 1 94.75 3 PRO B N 1
ATOM 3269 C CA . PRO B 1 3 ? -6.312 -42.562 -25.688 1 94.75 3 PRO B CA 1
ATOM 3270 C C . PRO B 1 3 ? -6.832 -42 -24.375 1 94.75 3 PRO B C 1
ATOM 3272 O O . PRO B 1 3 ? -7.953 -42.281 -23.969 1 94.75 3 PRO B O 1
ATOM 3275 N N . PHE B 1 4 ? -6.031 -41.219 -23.734 1 95 4 PHE B N 1
ATOM 3276 C CA . PHE B 1 4 ? -6.461 -40.531 -22.5 1 95 4 PHE B CA 1
ATOM 3277 C C . PHE B 1 4 ? -5.828 -39.156 -22.391 1 95 4 PHE B C 1
ATOM 3279 O O . PHE B 1 4 ? -4.906 -38.812 -23.125 1 95 4 PHE B O 1
ATOM 3286 N N . ILE B 1 5 ? -6.387 -38.344 -21.516 1 95.38 5 ILE B N 1
ATOM 3287 C CA . ILE B 1 5 ? -5.922 -36.969 -21.281 1 95.38 5 ILE B CA 1
ATOM 3288 C C . ILE B 1 5 ? -5.543 -36.812 -19.812 1 95.38 5 ILE B C 1
ATOM 3290 O O . ILE B 1 5 ? -6.246 -37.312 -18.922 1 95.38 5 ILE B O 1
ATOM 3294 N N . THR B 1 6 ? -4.406 -36.281 -19.562 1 96.81 6 THR B N 1
ATOM 3295 C CA . THR B 1 6 ? -4.059 -35.812 -18.219 1 96.81 6 THR B CA 1
ATOM 3296 C C . THR B 1 6 ? -4.098 -34.281 -18.156 1 96.81 6 THR B C 1
ATOM 3298 O O . THR B 1 6 ? -3.963 -33.594 -19.188 1 96.81 6 THR B O 1
ATOM 3301 N N . SER B 1 7 ? -4.359 -33.75 -17.016 1 96.06 7 SER B N 1
ATOM 3302 C CA . SER B 1 7 ? -4.457 -32.312 -16.828 1 96.06 7 SER B CA 1
ATOM 3303 C C . SER B 1 7 ? -3.939 -31.906 -15.461 1 96.06 7 SER B C 1
ATOM 3305 O O . SER B 1 7 ? -3.988 -32.688 -14.508 1 96.06 7 SER B O 1
ATOM 3307 N N . ALA B 1 8 ? -3.383 -30.797 -15.383 1 97 8 ALA B N 1
ATOM 3308 C CA . ALA B 1 8 ? -2.916 -30.188 -14.133 1 97 8 ALA B CA 1
ATOM 3309 C C . ALA B 1 8 ? -3.096 -28.672 -14.156 1 97 8 ALA B C 1
ATOM 3311 O O . ALA B 1 8 ? -2.875 -28.031 -15.188 1 97 8 ALA B O 1
ATOM 3312 N N . PRO B 1 9 ? -3.479 -28.109 -13.055 1 96.25 9 PRO B N 1
ATOM 3313 C CA . PRO B 1 9 ? -3.738 -26.672 -13.008 1 96.25 9 PRO B CA 1
ATOM 3314 C C . PRO B 1 9 ? -2.469 -25.844 -12.789 1 96.25 9 PRO B C 1
ATOM 3316 O O . PRO B 1 9 ? -1.426 -26.391 -12.43 1 96.25 9 PRO B O 1
ATOM 3319 N N . GLY B 1 10 ? -2.596 -24.578 -13.117 1 95.62 10 GLY B N 1
ATOM 3320 C CA . GLY B 1 10 ? -1.595 -23.641 -12.664 1 95.62 10 GLY B CA 1
ATOM 3321 C C . GLY B 1 10 ? -1.771 -23.234 -11.211 1 95.62 10 GLY B C 1
ATOM 3322 O O . GLY B 1 10 ? -2.521 -23.875 -10.469 1 95.62 10 GLY B O 1
ATOM 3323 N N . LYS B 1 11 ? -0.989 -22.297 -10.805 1 95.69 11 LYS B N 1
ATOM 3324 C CA . LYS B 1 11 ? -1.045 -21.875 -9.406 1 95.69 11 LYS B CA 1
ATOM 3325 C C . LYS B 1 11 ? -0.884 -20.359 -9.273 1 95.69 11 LYS B C 1
ATOM 3327 O O . LYS B 1 11 ? -0.349 -19.719 -10.172 1 95.69 11 LYS B O 1
ATOM 3332 N N . VAL B 1 12 ? -1.37 -19.844 -8.148 1 96.75 12 VAL B N 1
ATOM 3333 C CA . VAL B 1 12 ? -1.094 -18.484 -7.727 1 96.75 12 VAL B CA 1
ATOM 3334 C C . VAL B 1 12 ? -0.623 -18.469 -6.273 1 96.75 12 VAL B C 1
ATOM 3336 O O . VAL B 1 12 ? -0.947 -19.375 -5.504 1 96.75 12 VAL B O 1
ATOM 3339 N N . ILE B 1 13 ? 0.156 -17.547 -5.965 1 96.44 13 ILE B N 1
ATOM 3340 C CA . ILE B 1 13 ? 0.493 -17.297 -4.566 1 96.44 13 ILE B CA 1
ATOM 3341 C C . ILE B 1 13 ? -0.502 -16.312 -3.963 1 96.44 13 ILE B C 1
ATOM 3343 O O . ILE B 1 13 ? -0.663 -15.195 -4.465 1 96.44 13 ILE B O 1
ATOM 3347 N N . ILE B 1 14 ? -1.134 -16.719 -2.869 1 97.31 14 ILE B N 1
ATOM 3348 C CA . ILE B 1 14 ? -2.133 -15.867 -2.227 1 97.31 14 ILE B CA 1
ATOM 3349 C C . ILE B 1 14 ? -1.463 -14.992 -1.172 1 97.31 14 ILE B C 1
ATOM 3351 O O . ILE B 1 14 ? -1.791 -13.812 -1.039 1 97.31 14 ILE B O 1
ATOM 3355 N N . PHE B 1 15 ? -0.657 -15.641 -0.368 1 98.12 15 PHE B N 1
ATOM 3356 C CA . PHE B 1 15 ? 0.037 -14.938 0.703 1 98.12 15 PHE B CA 1
ATOM 3357 C C . PHE B 1 15 ? 1.485 -15.398 0.806 1 98.12 15 PHE B C 1
ATOM 3359 O O . PHE B 1 15 ? 1.801 -16.547 0.482 1 98.12 15 PHE B O 1
ATOM 3366 N N . GLY B 1 16 ? 2.357 -14.477 1.248 1 97.12 16 GLY B N 1
ATOM 3367 C CA . GLY B 1 16 ? 3.717 -14.867 1.587 1 97.12 16 GLY B CA 1
ATOM 3368 C C . GLY B 1 16 ? 4.719 -14.555 0.49 1 97.12 16 GLY B C 1
ATOM 3369 O O . GLY B 1 16 ? 5.867 -15 0.546 1 97.12 16 GLY B O 1
ATOM 3370 N N . GLU B 1 17 ? 4.34 -13.805 -0.576 1 94.88 17 GLU B N 1
ATOM 3371 C CA . GLU B 1 17 ? 5.301 -13.367 -1.584 1 94.88 17 GLU B CA 1
ATOM 3372 C C . GLU B 1 17 ? 6.496 -12.672 -0.94 1 94.88 17 GLU B C 1
ATOM 3374 O O . GLU B 1 17 ? 6.332 -11.797 -0.087 1 94.88 17 GLU B O 1
ATOM 3379 N N . HIS B 1 18 ? 7.707 -13.031 -1.268 1 95.62 18 HIS B N 1
ATOM 3380 C CA . HIS B 1 18 ? 8.969 -12.453 -0.815 1 95.62 18 HIS B CA 1
ATOM 3381 C C . HIS B 1 18 ? 9.258 -12.828 0.634 1 95.62 18 HIS B C 1
ATOM 3383 O O . HIS B 1 18 ? 10.406 -13.109 0.987 1 95.62 18 HIS B O 1
ATOM 3389 N N . SER B 1 19 ? 8.242 -12.859 1.506 1 96.81 19 SER B N 1
ATOM 3390 C CA . SER B 1 19 ? 8.508 -13.211 2.895 1 96.81 19 SER B CA 1
ATOM 3391 C C . SER B 1 19 ? 8.938 -14.672 3.02 1 96.81 19 SER B C 1
ATOM 3393 O O . SER B 1 19 ? 9.68 -15.031 3.938 1 96.81 19 SER B O 1
ATOM 3395 N N . ALA B 1 20 ? 8.555 -15.516 2.092 1 93.88 20 ALA B N 1
ATOM 3396 C CA . ALA B 1 20 ? 8.945 -16.922 2.09 1 93.88 20 ALA B CA 1
ATOM 3397 C C . ALA B 1 20 ? 10.453 -17.078 1.971 1 93.88 20 ALA B C 1
ATOM 3399 O O . ALA B 1 20 ? 11.031 -18.031 2.494 1 93.88 20 ALA B O 1
ATOM 3400 N N . VAL B 1 21 ? 11.078 -16.156 1.23 1 91.81 21 VAL B N 1
ATOM 3401 C CA . VAL B 1 21 ? 12.531 -16.156 1.073 1 91.81 21 VAL B CA 1
ATOM 3402 C C . VAL B 1 21 ? 13.195 -16 2.438 1 91.81 21 VAL B C 1
ATOM 3404 O O . VAL B 1 21 ? 14.336 -16.422 2.633 1 91.81 21 VAL B O 1
ATOM 3407 N N . TYR B 1 22 ? 12.5 -15.406 3.359 1 95.06 22 TYR B N 1
ATOM 3408 C CA . TYR B 1 22 ? 13.016 -15.172 4.703 1 95.06 22 TYR B CA 1
ATOM 3409 C C . TYR B 1 22 ? 12.398 -16.141 5.703 1 95.06 22 TYR B C 1
ATOM 3411 O O . TYR B 1 22 ? 12.18 -15.797 6.863 1 95.06 22 TYR B O 1
ATOM 3419 N N . ASN B 1 23 ? 11.969 -17.281 5.219 1 94.06 23 ASN B N 1
ATOM 3420 C CA . ASN B 1 23 ? 11.523 -18.422 6.004 1 94.06 23 ASN B CA 1
ATOM 3421 C C . ASN B 1 23 ? 10.18 -18.156 6.672 1 94.06 23 ASN B C 1
ATOM 3423 O O . ASN B 1 23 ? 9.875 -18.719 7.723 1 94.06 23 ASN B O 1
ATOM 3427 N N . GLU B 1 24 ? 9.453 -17.234 6.184 1 96.88 24 GLU B N 1
ATOM 3428 C CA . GLU B 1 24 ? 8.062 -17.062 6.605 1 96.88 24 GLU B CA 1
ATOM 3429 C C . GLU B 1 24 ? 7.133 -17.969 5.801 1 96.88 24 GLU B C 1
ATOM 3431 O O . GLU B 1 24 ? 7.434 -18.312 4.656 1 96.88 24 GLU B O 1
ATOM 3436 N N . PRO B 1 25 ? 6.004 -18.375 6.383 1 97 25 PRO B N 1
ATOM 3437 C CA . PRO B 1 25 ? 5.062 -19.219 5.648 1 97 25 PRO B CA 1
ATOM 3438 C C . PRO B 1 25 ? 4.418 -18.5 4.465 1 97 25 PRO B C 1
ATOM 3440 O O . PRO B 1 25 ? 4.316 -17.266 4.469 1 97 25 PRO B O 1
ATOM 3443 N N . ALA B 1 26 ? 4.012 -19.266 3.521 1 97 26 ALA B N 1
ATOM 3444 C CA . ALA B 1 26 ? 3.309 -18.766 2.344 1 97 26 ALA B CA 1
ATOM 3445 C C . ALA B 1 26 ? 2.176 -19.703 1.936 1 97 26 ALA B C 1
ATOM 3447 O O . ALA B 1 26 ? 2.166 -20.875 2.311 1 97 26 ALA B O 1
ATOM 3448 N N . VAL B 1 27 ? 1.189 -19.203 1.234 1 97.81 27 VAL B N 1
ATOM 3449 C CA . VAL B 1 27 ? 0.04 -19.969 0.77 1 97.81 27 VAL B CA 1
ATOM 3450 C C . VAL B 1 27 ? -0.069 -19.875 -0.75 1 97.81 27 VAL B C 1
ATOM 3452 O O . VAL B 1 27 ? -0.111 -18.766 -1.305 1 97.81 27 VAL B O 1
ATOM 3455 N N . ALA B 1 28 ? -0.05 -20.953 -1.406 1 97.06 28 ALA B N 1
ATOM 3456 C CA . ALA B 1 28 ? -0.303 -21.047 -2.842 1 97.06 28 ALA B CA 1
ATOM 3457 C C . ALA B 1 28 ? -1.536 -21.891 -3.131 1 97.06 28 ALA B C 1
ATOM 3459 O O . ALA B 1 28 ? -1.886 -22.781 -2.346 1 97.06 28 ALA B O 1
ATOM 3460 N N . ALA B 1 29 ? -2.186 -21.578 -4.184 1 97.38 29 ALA B N 1
ATOM 3461 C CA . ALA B 1 29 ? -3.404 -22.312 -4.527 1 97.38 29 ALA B CA 1
ATOM 3462 C C . ALA B 1 29 ? -3.479 -22.578 -6.031 1 97.38 29 ALA B C 1
ATOM 3464 O O . ALA B 1 29 ? -2.852 -21.875 -6.82 1 97.38 29 ALA B O 1
ATOM 3465 N N . SER B 1 30 ? -4.207 -23.609 -6.387 1 96.5 30 SER B N 1
ATOM 3466 C CA . SER B 1 30 ? -4.441 -23.922 -7.793 1 96.5 30 SER B CA 1
ATOM 3467 C C . SER B 1 30 ? -5.453 -22.969 -8.406 1 96.5 30 SER B C 1
ATOM 3469 O O . SER B 1 30 ? -6.23 -22.328 -7.691 1 96.5 30 SER B O 1
ATOM 3471 N N . VAL B 1 31 ? -5.348 -22.797 -9.648 1 94.56 31 VAL B N 1
ATOM 3472 C CA . VAL B 1 31 ? -6.324 -22.047 -10.43 1 94.56 31 VAL B CA 1
ATOM 3473 C C . VAL B 1 31 ? -7.191 -23.016 -11.234 1 94.56 31 VAL B C 1
ATOM 3475 O O . VAL B 1 31 ? -6.691 -23.719 -12.117 1 94.56 31 VAL B O 1
ATOM 3478 N N . SER B 1 32 ? -8.43 -22.984 -11.07 1 89 32 SER B N 1
ATOM 3479 C CA . SER B 1 32 ? -9.32 -24.062 -11.5 1 89 32 SER B CA 1
ATOM 3480 C C . SER B 1 32 ? -9.391 -24.141 -13.023 1 89 32 SER B C 1
ATOM 3482 O O . SER B 1 32 ? -9.391 -25.234 -13.594 1 89 32 SER B O 1
ATOM 3484 N N . SER B 1 33 ? -9.438 -23 -13.672 1 88.88 33 SER B N 1
ATOM 3485 C CA . SER B 1 33 ? -9.773 -23.016 -15.094 1 88.88 33 SER B CA 1
ATOM 3486 C C . SER B 1 33 ? -8.531 -22.828 -15.953 1 88.88 33 SER B C 1
ATOM 3488 O O . SER B 1 33 ? -8.617 -22.828 -17.188 1 88.88 33 SER B O 1
ATOM 3490 N N . LEU B 1 34 ? -7.469 -22.609 -15.43 1 92.56 34 LEU B N 1
ATOM 3491 C CA . LEU B 1 34 ? -6.203 -22.5 -16.141 1 92.56 34 LEU B CA 1
ATOM 3492 C C . LEU B 1 34 ? -5.336 -23.734 -15.906 1 92.56 34 LEU B C 1
ATOM 3494 O O . LEU B 1 34 ? -4.734 -23.875 -14.844 1 92.56 34 LEU B O 1
ATOM 3498 N N . ARG B 1 35 ? -5.266 -24.531 -17 1 93.75 35 ARG B N 1
ATOM 3499 C CA . ARG B 1 35 ? -4.656 -25.844 -16.844 1 93.75 35 ARG B CA 1
ATOM 3500 C C . ARG B 1 35 ? -3.84 -26.234 -18.062 1 93.75 35 ARG B C 1
ATOM 3502 O O . ARG B 1 35 ? -3.963 -25.594 -19.125 1 93.75 35 ARG B O 1
ATOM 3509 N N . THR B 1 36 ? -3.025 -27.172 -17.875 1 94.5 36 THR B N 1
ATOM 3510 C CA . THR B 1 36 ? -2.369 -27.875 -18.969 1 94.5 36 THR B CA 1
ATOM 3511 C C . THR B 1 36 ? -3.094 -29.188 -19.281 1 94.5 36 THR B C 1
ATOM 3513 O O . THR B 1 36 ? -3.51 -29.906 -18.359 1 94.5 36 THR B O 1
ATOM 3516 N N . PHE B 1 37 ? -3.275 -29.422 -20.562 1 94.62 37 PHE B N 1
ATOM 3517 C CA . PHE B 1 37 ? -3.865 -30.672 -21.031 1 94.62 37 PHE B CA 1
ATOM 3518 C C . PHE B 1 37 ? -2.873 -31.453 -21.891 1 94.62 37 PHE B C 1
ATOM 3520 O O . PHE B 1 37 ? -2.217 -30.875 -22.766 1 94.62 37 PHE B O 1
ATOM 3527 N N . LEU B 1 38 ? -2.787 -32.688 -21.594 1 96.69 38 LEU B N 1
ATOM 3528 C CA . LEU B 1 38 ? -1.897 -33.562 -22.328 1 96.69 38 LEU B CA 1
ATOM 3529 C C . LEU B 1 38 ? -2.664 -34.75 -22.891 1 96.69 38 LEU B C 1
ATOM 3531 O O . LEU B 1 38 ? -3.191 -35.594 -22.141 1 96.69 38 LEU B O 1
ATOM 3535 N N . LEU B 1 39 ? -2.738 -34.812 -24.188 1 96.44 39 LEU B N 1
ATOM 3536 C CA . LEU B 1 39 ? -3.363 -35.938 -24.875 1 96.44 39 LEU B CA 1
ATOM 3537 C C . LEU B 1 39 ? -2.33 -37 -25.219 1 96.44 39 LEU B C 1
ATOM 3539 O O . LEU B 1 39 ? -1.298 -36.719 -25.812 1 96.44 39 LEU B O 1
ATOM 3543 N N . VAL B 1 40 ? -2.609 -38.188 -24.797 1 97.44 40 VAL B N 1
ATOM 3544 C CA . VAL B 1 40 ? -1.768 -39.344 -25.141 1 97.44 40 VAL B CA 1
ATOM 3545 C C . VAL B 1 40 ? -2.523 -40.281 -26.062 1 97.44 40 VAL B C 1
ATOM 3547 O O . VAL B 1 40 ? -3.627 -40.75 -25.734 1 97.44 40 VAL B O 1
ATOM 3550 N N . GLU B 1 41 ? -1.937 -40.531 -27.156 1 96.19 41 GLU B N 1
ATOM 3551 C CA . GLU B 1 41 ? -2.549 -41.438 -28.125 1 96.19 41 GLU B CA 1
ATOM 3552 C C . GLU B 1 41 ? -1.488 -42.156 -28.953 1 96.19 41 GLU B C 1
ATOM 3554 O O . GLU B 1 41 ? -0.29 -41.938 -28.766 1 96.19 41 GLU B O 1
ATOM 3559 N N . ASP B 1 42 ? -1.982 -43.031 -29.781 1 95.12 42 ASP B N 1
ATOM 3560 C CA . ASP B 1 42 ? -1.062 -43.75 -30.656 1 95.12 42 ASP B CA 1
ATOM 3561 C C . ASP B 1 42 ? -0.375 -42.812 -31.641 1 95.12 42 ASP B C 1
ATOM 3563 O O . ASP B 1 42 ? -1.007 -41.906 -32.156 1 95.12 42 ASP B O 1
ATOM 3567 N N . GLY B 1 43 ? 0.911 -43.062 -31.75 1 91.38 43 GLY B N 1
ATOM 3568 C CA . GLY B 1 43 ? 1.647 -42.281 -32.719 1 91.38 43 GLY B CA 1
ATOM 3569 C C . GLY B 1 43 ? 1.34 -42.688 -34.156 1 91.38 43 GLY B C 1
ATOM 3570 O O . GLY B 1 43 ? 0.66 -43.688 -34.406 1 91.38 43 GLY B O 1
ATOM 3571 N N . ALA B 1 44 ? 1.804 -41.844 -35.031 1 84.62 44 ALA B N 1
ATOM 3572 C CA . ALA B 1 44 ? 1.565 -42.094 -36.469 1 84.62 44 ALA B CA 1
ATOM 3573 C C . ALA B 1 44 ? 2.375 -43.281 -36.969 1 84.62 44 ALA B C 1
ATOM 3575 O O . ALA B 1 44 ? 1.961 -43.938 -37.906 1 84.62 44 ALA B O 1
ATOM 3576 N N . HIS B 1 45 ? 3.553 -43.406 -36.469 1 88.19 45 HIS B N 1
ATOM 3577 C CA . HIS B 1 45 ? 4.469 -44.438 -36.969 1 88.19 45 HIS B CA 1
ATOM 3578 C C . HIS B 1 45 ? 4.848 -45.406 -35.844 1 88.19 45 HIS B C 1
ATOM 3580 O O . HIS B 1 45 ? 4.922 -45 -34.688 1 88.19 45 HIS B O 1
ATOM 3586 N N . ARG B 1 46 ? 5.094 -46.531 -36.406 1 88.81 46 ARG B N 1
ATOM 3587 C CA . ARG B 1 46 ? 5.598 -47.531 -35.438 1 88.81 46 ARG B CA 1
ATOM 3588 C C . ARG B 1 46 ? 7 -47.156 -34.969 1 88.81 46 ARG B C 1
ATOM 3590 O O . ARG B 1 46 ? 7.688 -46.344 -35.594 1 88.81 46 ARG B O 1
ATOM 3597 N N . ASP B 1 47 ? 7.457 -47.406 -33.812 1 93.31 47 ASP B N 1
ATOM 3598 C CA . ASP B 1 47 ? 8.781 -47.25 -33.219 1 93.31 47 ASP B CA 1
ATOM 3599 C C . ASP B 1 47 ? 9.055 -45.781 -32.938 1 93.31 47 ASP B C 1
ATOM 3601 O O . ASP B 1 47 ? 10.18 -45.281 -33.125 1 93.31 47 ASP B O 1
ATOM 3605 N N . THR B 1 48 ? 8.016 -45 -32.75 1 94.75 48 THR B N 1
ATOM 3606 C CA . THR B 1 48 ? 8.242 -43.594 -32.5 1 94.75 48 THR B CA 1
ATOM 3607 C C . THR B 1 48 ? 7.629 -43.156 -31.188 1 94.75 48 THR B C 1
ATOM 3609 O O . THR B 1 48 ? 6.625 -43.719 -30.75 1 94.75 48 THR B O 1
ATOM 3612 N N . VAL B 1 49 ? 8.273 -42.219 -30.562 1 96.5 49 VAL B N 1
ATOM 3613 C CA . VAL B 1 49 ? 7.781 -41.438 -29.422 1 96.5 49 VAL B CA 1
ATOM 3614 C C . VAL B 1 49 ? 7.777 -39.969 -29.781 1 96.5 49 VAL B C 1
ATOM 3616 O O . VAL B 1 49 ? 8.82 -39.406 -30.109 1 96.5 49 VAL B O 1
ATOM 3619 N N . ALA B 1 50 ? 6.586 -39.344 -29.703 1 96.19 50 ALA B N 1
ATOM 3620 C CA . ALA B 1 50 ? 6.48 -38 -30.219 1 96.19 50 ALA B CA 1
ATOM 3621 C C . ALA B 1 50 ? 5.961 -37.031 -29.141 1 96.19 50 ALA B C 1
ATOM 3623 O O . ALA B 1 50 ? 5.121 -37.406 -28.328 1 96.19 50 ALA B O 1
ATOM 3624 N N . LEU B 1 51 ? 6.473 -35.875 -29.125 1 95.81 51 LEU B N 1
ATOM 3625 C CA . LEU B 1 51 ? 5.977 -34.75 -28.344 1 95.81 51 LEU B CA 1
ATOM 3626 C C . LEU B 1 51 ? 5.527 -33.594 -29.234 1 95.81 51 LEU B C 1
ATOM 3628 O O . LEU B 1 51 ? 6.297 -33.125 -30.078 1 95.81 51 LEU B O 1
ATOM 3632 N N . ASN B 1 52 ? 4.277 -33.25 -29.141 1 95.25 52 ASN B N 1
ATOM 3633 C CA . ASN B 1 52 ? 3.682 -32.156 -29.875 1 95.25 52 ASN B CA 1
ATOM 3634 C C . ASN B 1 52 ? 3.191 -31.047 -28.922 1 95.25 52 ASN B C 1
ATOM 3636 O O . ASN B 1 52 ? 2.344 -31.297 -28.062 1 95.25 52 ASN B O 1
ATOM 3640 N N . PHE B 1 53 ? 3.74 -29.906 -28.984 1 93 53 PHE B N 1
ATOM 3641 C CA . PHE B 1 53 ? 3.363 -28.734 -28.203 1 93 53 PHE B CA 1
ATOM 3642 C C . PHE B 1 53 ? 3.008 -27.578 -29.125 1 93 53 PHE B C 1
ATOM 3644 O O . PHE B 1 53 ? 3.803 -26.641 -29.297 1 93 53 PHE B O 1
ATOM 3651 N N . PRO B 1 54 ? 1.752 -27.516 -29.578 1 91.12 54 PRO B N 1
ATOM 3652 C CA . PRO B 1 54 ? 1.346 -26.547 -30.609 1 91.12 54 PRO B CA 1
ATOM 3653 C C . PRO B 1 54 ? 1.487 -25.094 -30.125 1 91.12 54 PRO B C 1
ATOM 3655 O O . PRO B 1 54 ? 1.788 -24.219 -30.938 1 91.12 54 PRO B O 1
ATOM 3658 N N . ASP B 1 55 ? 1.257 -24.828 -28.859 1 87.38 55 ASP B N 1
ATOM 3659 C CA . ASP B 1 55 ? 1.266 -23.469 -28.344 1 87.38 55 ASP B CA 1
ATOM 3660 C C . ASP B 1 55 ? 2.617 -22.797 -28.578 1 87.38 55 ASP B C 1
ATOM 3662 O O . ASP B 1 55 ? 2.699 -21.578 -28.672 1 87.38 55 ASP B O 1
ATOM 3666 N N . ILE B 1 56 ? 3.715 -23.609 -28.609 1 85.81 56 ILE B N 1
ATOM 3667 C CA . ILE B 1 56 ? 5.043 -23.031 -28.812 1 85.81 56 ILE B CA 1
ATOM 3668 C C . ILE B 1 56 ? 5.617 -23.547 -30.141 1 85.81 56 ILE B C 1
ATOM 3670 O O . ILE B 1 56 ? 6.828 -23.469 -30.359 1 85.81 56 ILE B O 1
ATOM 3674 N N . LYS B 1 57 ? 4.824 -24.125 -31.031 1 87.06 57 LYS B N 1
ATOM 3675 C CA . LYS B 1 57 ? 5.176 -24.625 -32.344 1 87.06 57 LYS B CA 1
ATOM 3676 C C . LYS B 1 57 ? 6.309 -25.641 -32.281 1 87.06 57 LYS B C 1
ATOM 3678 O O . LYS B 1 57 ? 7.285 -25.547 -33.031 1 87.06 57 LYS B O 1
ATOM 3683 N N . PHE B 1 58 ? 6.141 -26.516 -31.344 1 91.19 58 PHE B N 1
ATOM 3684 C CA . PHE B 1 58 ? 7.16 -27.547 -31.172 1 91.19 58 PHE B CA 1
ATOM 3685 C C . PHE B 1 58 ? 6.602 -28.922 -31.453 1 91.19 58 PHE B C 1
ATOM 3687 O O . PHE B 1 58 ? 5.57 -29.312 -30.906 1 91.19 58 PHE B O 1
ATOM 3694 N N . HIS B 1 59 ? 7.215 -29.641 -32.344 1 92.62 59 HIS B N 1
ATOM 3695 C CA . HIS B 1 59 ? 6.938 -31.047 -32.656 1 92.62 59 HIS B CA 1
ATOM 3696 C C . HIS B 1 59 ? 8.227 -31.828 -32.875 1 92.62 59 HIS B C 1
ATOM 3698 O O . HIS B 1 59 ? 9.07 -31.422 -33.688 1 92.62 59 HIS B O 1
ATOM 3704 N N . HIS B 1 60 ? 8.344 -32.875 -32.188 1 93.44 60 HIS B N 1
ATOM 3705 C CA . HIS B 1 60 ? 9.539 -33.688 -32.344 1 93.44 60 HIS B CA 1
ATOM 3706 C C . HIS B 1 60 ? 9.211 -35.188 -32.156 1 93.44 60 HIS B C 1
ATOM 3708 O O . HIS B 1 60 ? 8.398 -35.531 -31.312 1 93.44 60 HIS B O 1
ATOM 3714 N N . GLU B 1 61 ? 9.891 -36 -32.938 1 94.12 61 GLU B N 1
ATOM 3715 C CA . GLU B 1 61 ? 9.734 -37.438 -32.875 1 94.12 61 GLU B CA 1
ATOM 3716 C C . GLU B 1 61 ? 11.086 -38.125 -32.688 1 94.12 61 GLU B C 1
ATOM 3718 O O . GLU B 1 61 ? 12.055 -37.844 -33.375 1 94.12 61 GLU B O 1
ATOM 3723 N N . TRP B 1 62 ? 11.148 -38.906 -31.734 1 94.94 62 TRP B N 1
ATOM 3724 C CA . TRP B 1 62 ? 12.305 -39.781 -31.516 1 94.94 62 TRP B CA 1
ATOM 3725 C C . TRP B 1 62 ? 12.008 -41.219 -31.953 1 94.94 62 TRP B C 1
ATOM 3727 O O . TRP B 1 62 ? 10.883 -41.688 -31.812 1 94.94 62 TRP B O 1
ATOM 3737 N N . ARG B 1 63 ? 13.016 -41.875 -32.469 1 94.75 63 ARG B N 1
ATOM 3738 C CA . ARG B 1 63 ? 12.883 -43.281 -32.688 1 94.75 63 ARG B CA 1
ATOM 3739 C C . ARG B 1 63 ? 13.039 -44.094 -31.391 1 94.75 63 ARG B C 1
ATOM 3741 O O . ARG B 1 63 ? 13.977 -43.844 -30.625 1 94.75 63 ARG B O 1
ATOM 3748 N N . HIS B 1 64 ? 12.062 -44.875 -31.203 1 95.44 64 HIS B N 1
ATOM 3749 C CA . HIS B 1 64 ? 12.102 -45.625 -29.969 1 95.44 64 HIS B CA 1
ATOM 3750 C C . HIS B 1 64 ? 13.359 -46.5 -29.906 1 95.44 64 HIS B C 1
ATOM 3752 O O . HIS B 1 64 ? 13.922 -46.719 -28.828 1 95.44 64 HIS B O 1
ATOM 3758 N N . SER B 1 65 ? 13.805 -47.031 -31.047 1 94.5 65 SER B N 1
ATOM 3759 C CA . SER B 1 65 ? 15.008 -47.844 -31.109 1 94.5 65 SER B CA 1
ATOM 3760 C C . SER B 1 65 ? 16.234 -47.094 -30.625 1 94.5 65 SER B C 1
ATOM 3762 O O . SER B 1 65 ? 17.094 -47.656 -29.938 1 94.5 65 SER B O 1
ATOM 3764 N N . GLU B 1 66 ? 16.281 -45.875 -30.969 1 94.19 66 GLU B N 1
ATOM 3765 C CA . GLU B 1 66 ? 17.375 -45.031 -30.5 1 94.19 66 GLU B CA 1
ATOM 3766 C C . GLU B 1 66 ? 17.312 -44.781 -29 1 94.19 66 GLU B C 1
ATOM 3768 O O . GLU B 1 66 ? 18.328 -44.844 -28.312 1 94.19 66 GLU B O 1
ATOM 3773 N N . ILE B 1 67 ? 16.125 -44.5 -28.484 1 95.81 67 ILE B N 1
ATOM 3774 C CA . ILE B 1 67 ? 15.922 -44.312 -27.047 1 95.81 67 ILE B CA 1
ATOM 3775 C C . ILE B 1 67 ? 16.297 -45.594 -26.312 1 95.81 67 ILE B C 1
ATOM 3777 O O . ILE B 1 67 ? 16.953 -45.531 -25.266 1 95.81 67 ILE B O 1
ATOM 3781 N N . HIS B 1 68 ? 15.875 -46.688 -26.906 1 94.12 68 HIS B N 1
ATOM 3782 C CA . HIS B 1 68 ? 16.125 -48 -26.281 1 94.12 68 HIS B CA 1
ATOM 3783 C C . HIS B 1 68 ? 17.625 -48.25 -26.141 1 94.12 68 HIS B C 1
ATOM 3785 O O . HIS B 1 68 ? 18.062 -48.812 -25.141 1 94.12 68 HIS B O 1
ATOM 3791 N N . GLN B 1 69 ? 18.391 -47.906 -27.141 1 94 69 GLN B N 1
ATOM 3792 C CA . GLN B 1 69 ? 19.844 -48.062 -27.062 1 94 69 GLN B CA 1
ATOM 3793 C C . GLN B 1 69 ? 20.422 -47.25 -25.906 1 94 69 GLN B C 1
ATOM 3795 O O . GLN B 1 69 ? 21.312 -47.719 -25.203 1 94 69 GLN B O 1
ATOM 3800 N N . VAL B 1 70 ? 19.922 -46.125 -25.781 1 93.31 70 VAL B N 1
ATOM 3801 C CA . VAL B 1 70 ? 20.391 -45.219 -24.719 1 93.31 70 VAL B CA 1
ATOM 3802 C C . VAL B 1 70 ? 19.984 -45.781 -23.359 1 93.31 70 VAL B C 1
ATOM 3804 O O . VAL B 1 70 ? 20.766 -45.75 -22.391 1 93.31 70 VAL B O 1
ATOM 3807 N N . ILE B 1 71 ? 18.812 -46.312 -23.266 1 92.75 71 ILE B N 1
ATOM 3808 C CA . ILE B 1 71 ? 18.312 -46.906 -22.031 1 92.75 71 ILE B CA 1
ATOM 3809 C C . ILE B 1 71 ? 19.203 -48.094 -21.641 1 92.75 71 ILE B C 1
ATOM 3811 O O . ILE B 1 71 ? 19.562 -48.25 -20.469 1 92.75 71 ILE B O 1
ATOM 3815 N N . LYS B 1 72 ? 19.531 -48.875 -22.625 1 93.44 72 LYS B N 1
ATOM 3816 C CA . LYS B 1 72 ? 20.391 -50.031 -22.375 1 93.44 72 LYS B CA 1
ATOM 3817 C C . LYS B 1 72 ? 21.75 -49.594 -21.828 1 93.44 72 LYS B C 1
ATOM 3819 O O . LYS B 1 72 ? 22.281 -50.219 -20.906 1 93.44 72 LYS B O 1
ATOM 3824 N N . LEU B 1 73 ? 22.281 -48.594 -22.391 1 90.62 73 LEU B N 1
ATOM 3825 C CA . LEU B 1 73 ? 23.547 -48.062 -21.922 1 90.62 73 LEU B CA 1
ATOM 3826 C C . LEU B 1 73 ? 23.406 -47.562 -20.484 1 90.62 73 LEU B C 1
ATOM 3828 O O . LEU B 1 73 ? 24.297 -47.781 -19.656 1 90.62 73 LEU B O 1
ATOM 3832 N N . ALA B 1 74 ? 22.344 -46.875 -20.172 1 90 74 ALA B N 1
ATOM 3833 C CA . ALA B 1 74 ? 22.109 -46.312 -18.859 1 90 74 ALA B CA 1
ATOM 3834 C C . ALA B 1 74 ? 21.859 -47.375 -17.812 1 90 74 ALA B C 1
ATOM 3836 O O . ALA B 1 74 ? 22.234 -47.219 -16.656 1 90 74 ALA B O 1
ATOM 3837 N N . GLU B 1 75 ? 21.266 -48.406 -18.25 1 88.88 75 GLU B N 1
ATOM 3838 C CA . GLU B 1 75 ? 21 -49.5 -17.328 1 88.88 75 GLU B CA 1
ATOM 3839 C C . GLU B 1 75 ? 22.281 -50.25 -17 1 88.88 75 GLU B C 1
ATOM 3841 O O . GLU B 1 75 ? 22.484 -50.688 -15.852 1 88.88 75 GLU B O 1
ATOM 3846 N N . ALA B 1 76 ? 23.016 -50.469 -18.031 1 86.19 76 ALA B N 1
ATOM 3847 C CA . ALA B 1 76 ? 24.25 -51.219 -17.859 1 86.19 76 ALA B CA 1
ATOM 3848 C C . ALA B 1 76 ? 25.156 -50.562 -16.812 1 86.19 76 ALA B C 1
ATOM 3850 O O . ALA B 1 76 ? 25.828 -51.25 -16.031 1 86.19 76 ALA B O 1
ATOM 3851 N N . ASP B 1 77 ? 25.109 -49.312 -16.656 1 85.75 77 ASP B N 1
ATOM 3852 C CA . ASP B 1 77 ? 25.984 -48.594 -15.742 1 85.75 77 ASP B CA 1
ATOM 3853 C C . ASP B 1 77 ? 25.219 -48.156 -14.484 1 85.75 77 ASP B C 1
ATOM 3855 O O . ASP B 1 77 ? 25.734 -47.406 -13.672 1 85.75 77 ASP B O 1
ATOM 3859 N N . GLY B 1 78 ? 23.953 -48.656 -14.391 1 89.94 78 GLY B N 1
ATOM 3860 C CA . GLY B 1 78 ? 23.172 -48.375 -13.195 1 89.94 78 GLY B CA 1
ATOM 3861 C C . GLY B 1 78 ? 22.672 -46.969 -13.109 1 89.94 78 GLY B C 1
ATOM 3862 O O . GLY B 1 78 ? 22.203 -46.531 -12.055 1 89.94 78 GLY B O 1
ATOM 3863 N N . LEU B 1 79 ? 22.906 -46.219 -14.164 1 91.06 79 LEU B N 1
ATOM 3864 C CA . LEU B 1 79 ? 22.531 -44.812 -14.188 1 91.06 79 LEU B CA 1
ATOM 3865 C C . LEU B 1 79 ? 21.031 -44.656 -14.031 1 91.06 79 LEU B C 1
ATOM 3867 O O . LEU B 1 79 ? 20.578 -43.75 -13.328 1 91.06 79 LEU B O 1
ATOM 3871 N N . LEU B 1 80 ? 20.281 -45.438 -14.656 1 93.44 80 LEU B N 1
ATOM 3872 C CA . LEU B 1 80 ? 18.812 -45.344 -14.633 1 93.44 80 LEU B CA 1
ATOM 3873 C C . LEU B 1 80 ? 18.281 -45.719 -13.258 1 93.44 80 LEU B C 1
ATOM 3875 O O . LEU B 1 80 ? 17.344 -45.094 -12.766 1 93.44 80 LEU B O 1
ATOM 3879 N N . THR B 1 81 ? 18.812 -46.781 -12.633 1 93.38 81 THR B N 1
ATOM 3880 C CA . THR B 1 81 ? 18.406 -47.188 -11.297 1 93.38 81 THR B CA 1
ATOM 3881 C C . THR B 1 81 ? 18.656 -46.062 -10.289 1 93.38 81 THR B C 1
ATOM 3883 O O . THR B 1 81 ? 17.812 -45.812 -9.43 1 93.38 81 THR B O 1
ATOM 3886 N N . LYS B 1 82 ? 19.75 -45.469 -10.445 1 93.81 82 LYS B N 1
ATOM 3887 C CA . LYS B 1 82 ? 20.094 -44.375 -9.555 1 93.81 82 LYS B CA 1
ATOM 3888 C C . LYS B 1 82 ? 19.141 -43.188 -9.742 1 93.81 82 LYS B C 1
ATOM 3890 O O . LYS B 1 82 ? 18.719 -42.562 -8.766 1 93.81 82 LYS B O 1
ATOM 3895 N N . ALA B 1 83 ? 18.859 -42.906 -10.945 1 94.56 83 ALA B N 1
ATOM 3896 C CA . ALA B 1 83 ? 17.953 -41.781 -11.258 1 94.56 83 ALA B CA 1
ATOM 3897 C C . ALA B 1 83 ? 16.547 -42.062 -10.711 1 94.56 83 ALA B C 1
ATOM 3899 O O . ALA B 1 83 ? 15.891 -41.125 -10.211 1 94.56 83 ALA B O 1
ATOM 3900 N N . ARG B 1 84 ? 16.109 -43.281 -10.75 1 94.75 84 ARG B N 1
ATOM 3901 C CA . ARG B 1 84 ? 14.773 -43.656 -10.312 1 94.75 84 ARG B CA 1
ATOM 3902 C C . ARG B 1 84 ? 14.68 -43.656 -8.789 1 94.75 84 ARG B C 1
ATOM 3904 O O . ARG B 1 84 ? 13.594 -43.438 -8.234 1 94.75 84 ARG B O 1
ATOM 3911 N N . LYS B 1 85 ? 15.773 -43.781 -8.141 1 92.69 85 LYS B N 1
ATOM 3912 C CA . LYS B 1 85 ? 15.797 -43.812 -6.68 1 92.69 85 LYS B CA 1
ATOM 3913 C C . LYS B 1 85 ? 15.883 -42.438 -6.074 1 92.69 85 LYS B C 1
ATOM 3915 O O . LYS B 1 85 ? 15.406 -42.188 -4.965 1 92.69 85 LYS B O 1
ATOM 3920 N N . ASP B 1 86 ? 16.484 -41.562 -6.812 1 93.44 86 ASP B N 1
ATOM 3921 C CA . ASP B 1 86 ? 16.672 -40.219 -6.312 1 93.44 86 ASP B CA 1
ATOM 3922 C C . ASP B 1 86 ? 15.719 -39.25 -7.008 1 93.44 86 ASP B C 1
ATOM 3924 O O . ASP B 1 86 ? 16.078 -38.625 -8.016 1 93.44 86 ASP B O 1
ATOM 3928 N N . THR B 1 87 ? 14.625 -38.969 -6.348 1 91.25 87 THR B N 1
ATOM 3929 C CA . THR B 1 87 ? 13.664 -38.062 -6.949 1 91.25 87 THR B CA 1
ATOM 3930 C C . THR B 1 87 ? 13.812 -36.656 -6.355 1 91.25 87 THR B C 1
ATOM 3932 O O . THR B 1 87 ? 12.875 -35.844 -6.414 1 91.25 87 THR B O 1
ATOM 3935 N N . ASN B 1 88 ? 14.93 -36.375 -5.73 1 89.12 88 ASN B N 1
ATOM 3936 C CA . ASN B 1 88 ? 15.227 -35.031 -5.219 1 89.12 88 ASN B CA 1
ATOM 3937 C C . ASN B 1 88 ? 16.219 -34.281 -6.117 1 89.12 88 ASN B C 1
ATOM 3939 O O . ASN B 1 88 ? 16.297 -33.062 -6.086 1 89.12 88 ASN B O 1
ATOM 3943 N N . ASN B 1 89 ? 16.984 -35.125 -6.902 1 92.06 89 ASN B N 1
ATOM 3944 C CA . ASN B 1 89 ? 18 -34.5 -7.746 1 92.06 89 ASN B CA 1
ATOM 3945 C C . ASN B 1 89 ? 18.031 -35.156 -9.133 1 92.06 89 ASN B C 1
ATOM 3947 O O . ASN B 1 89 ? 17.734 -36.344 -9.289 1 92.06 89 ASN B O 1
ATOM 3951 N N . LEU B 1 90 ? 18.422 -34.344 -10.086 1 93.5 90 LEU B N 1
ATOM 3952 C CA . LEU B 1 90 ? 18.672 -34.875 -11.422 1 93.5 90 LEU B CA 1
ATOM 3953 C C . LEU B 1 90 ? 19.953 -35.688 -11.438 1 93.5 90 LEU B C 1
ATOM 3955 O O . LEU B 1 90 ? 20.953 -35.344 -10.805 1 93.5 90 LEU B O 1
ATOM 3959 N N . SER B 1 91 ? 19.906 -36.781 -12.102 1 94.31 91 SER B N 1
ATOM 3960 C CA . SER B 1 91 ? 21.109 -37.562 -12.305 1 94.31 91 SER B CA 1
ATOM 3961 C C . SER B 1 91 ? 21.984 -36.969 -13.406 1 94.31 91 SER B C 1
ATOM 3963 O O . SER B 1 91 ? 21.688 -37.125 -14.594 1 94.31 91 SER B O 1
ATOM 3965 N N . GLN B 1 92 ? 23.078 -36.469 -12.969 1 93.75 92 GLN B N 1
ATOM 3966 C CA . GLN B 1 92 ? 23.922 -35.75 -13.906 1 93.75 92 GLN B CA 1
ATOM 3967 C C . GLN B 1 92 ? 24.484 -36.688 -14.977 1 93.75 92 GLN B C 1
ATOM 3969 O O . GLN B 1 92 ? 24.547 -36.312 -16.156 1 93.75 92 GLN B O 1
ATOM 3974 N N . PRO B 1 93 ? 24.875 -37.844 -14.594 1 94.5 93 PRO B N 1
ATOM 3975 C CA . PRO B 1 93 ? 25.344 -38.781 -15.633 1 94.5 93 PRO B CA 1
ATOM 3976 C C . PRO B 1 93 ? 24.25 -39.094 -16.656 1 94.5 93 PRO B C 1
ATOM 3978 O O . PRO B 1 93 ? 24.547 -39.188 -17.859 1 94.5 93 PRO B O 1
ATOM 3981 N N . LEU B 1 94 ? 23.078 -39.312 -16.203 1 95.06 94 LEU B N 1
ATOM 3982 C CA . LEU B 1 94 ? 21.984 -39.594 -17.125 1 95.06 94 LEU B CA 1
ATOM 3983 C C . LEU B 1 94 ? 21.703 -38.375 -18.016 1 95.06 94 LEU B C 1
ATOM 3985 O O . LEU B 1 94 ? 21.453 -38.5 -19.219 1 95.06 94 LEU B O 1
ATOM 3989 N N . VAL B 1 95 ? 21.734 -37.156 -17.438 1 94.94 95 VAL B N 1
ATOM 3990 C CA . VAL B 1 95 ? 21.516 -35.906 -18.172 1 94.94 95 VAL B CA 1
ATOM 3991 C C . VAL B 1 95 ? 22.531 -35.812 -19.312 1 94.94 95 VAL B C 1
ATOM 3993 O O . VAL B 1 95 ? 22.156 -35.5 -20.453 1 94.94 95 VAL B O 1
ATOM 3996 N N . THR B 1 96 ? 23.781 -36.062 -18.969 1 94.38 96 THR B N 1
ATOM 3997 C CA . THR B 1 96 ? 24.844 -36 -19.969 1 94.38 96 THR B CA 1
ATOM 3998 C C . THR B 1 96 ? 24.594 -36.969 -21.109 1 94.38 96 THR B C 1
ATOM 4000 O O . THR B 1 96 ? 24.75 -36.625 -22.281 1 94.38 96 THR B O 1
ATOM 4003 N N . LEU B 1 97 ? 24.234 -38.156 -20.781 1 94.5 97 LEU B N 1
ATOM 4004 C CA . LEU B 1 97 ? 23.969 -39.188 -21.766 1 94.5 97 LEU B CA 1
ATOM 4005 C C . LEU B 1 97 ? 22.812 -38.781 -22.688 1 94.5 97 LEU B C 1
ATOM 4007 O O . LEU B 1 97 ? 22.906 -38.906 -23.906 1 94.5 97 LEU B O 1
ATOM 4011 N N . LEU B 1 98 ? 21.688 -38.281 -22.141 1 94.81 98 LEU B N 1
ATOM 4012 C CA . LEU B 1 98 ? 20.516 -37.875 -22.906 1 94.81 98 LEU B CA 1
ATOM 4013 C C . LEU B 1 98 ? 20.828 -36.688 -23.812 1 94.81 98 LEU B C 1
ATOM 4015 O O . LEU B 1 98 ? 20.359 -36.656 -24.953 1 94.81 98 LEU B O 1
ATOM 4019 N N . GLU B 1 99 ? 21.516 -35.75 -23.312 1 93.81 99 GLU B N 1
ATOM 4020 C CA . GLU B 1 99 ? 21.875 -34.562 -24.078 1 93.81 99 GLU B CA 1
ATOM 4021 C C . GLU B 1 99 ? 22.734 -34.938 -25.297 1 93.81 99 GLU B C 1
ATOM 4023 O O . GLU B 1 99 ? 22.531 -34.406 -26.391 1 93.81 99 GLU B O 1
ATOM 4028 N N . GLU B 1 100 ? 23.656 -35.844 -25.047 1 93 100 GLU B N 1
ATOM 4029 C CA . GLU B 1 100 ? 24.578 -36.219 -26.109 1 93 100 GLU B CA 1
ATOM 4030 C C . GLU B 1 100 ? 23.891 -37.094 -27.156 1 93 100 GLU B C 1
ATOM 4032 O O . GLU B 1 100 ? 24.156 -36.969 -28.359 1 93 100 GLU B O 1
ATOM 4037 N N . LYS B 1 101 ? 22.984 -37.906 -26.75 1 93.69 101 LYS B N 1
ATOM 4038 C CA . LYS B 1 101 ? 22.5 -38.938 -27.656 1 93.69 101 LYS B CA 1
ATOM 4039 C C . LYS B 1 101 ? 21.125 -38.594 -28.219 1 93.69 101 LYS B C 1
ATOM 4041 O O . LYS B 1 101 ? 20.781 -39.031 -29.328 1 93.69 101 LYS B O 1
ATOM 4046 N N . LEU B 1 102 ? 20.344 -37.906 -27.438 1 93.69 102 LEU B N 1
ATOM 4047 C CA . LEU B 1 102 ? 18.953 -37.781 -27.859 1 93.69 102 LEU B CA 1
ATOM 4048 C C . LEU B 1 102 ? 18.562 -36.312 -28.062 1 93.69 102 LEU B C 1
ATOM 4050 O O . LEU B 1 102 ? 17.562 -36.031 -28.719 1 93.69 102 LEU B O 1
ATOM 4054 N N . LEU B 1 103 ? 19.297 -35.312 -27.484 1 91.94 103 LEU B N 1
ATOM 4055 C CA . LEU B 1 103 ? 18.859 -33.906 -27.5 1 91.94 103 LEU B CA 1
ATOM 4056 C C . LEU B 1 103 ? 19.844 -33.031 -28.234 1 91.94 103 LEU B C 1
ATOM 4058 O O . LEU B 1 103 ? 19.734 -31.797 -28.203 1 91.94 103 LEU B O 1
ATOM 4062 N N . GLY B 1 104 ? 20.859 -33.562 -28.781 1 85.69 104 GLY B N 1
ATOM 4063 C CA . GLY B 1 104 ? 21.922 -32.812 -29.438 1 85.69 104 GLY B CA 1
ATOM 4064 C C . GLY B 1 104 ? 21.391 -31.812 -30.453 1 85.69 104 GLY B C 1
ATOM 4065 O O . GLY B 1 104 ? 21.875 -30.672 -30.5 1 85.69 104 GLY B O 1
ATOM 4066 N N . SER B 1 105 ? 20.375 -32.156 -31.172 1 81.62 105 SER B N 1
ATOM 4067 C CA . SER B 1 105 ? 19.875 -31.312 -32.25 1 81.62 105 SER B CA 1
ATOM 4068 C C . SER B 1 105 ? 19.031 -30.156 -31.688 1 81.62 105 SER B C 1
ATOM 4070 O O . SER B 1 105 ? 18.75 -29.188 -32.406 1 81.62 105 SER B O 1
ATOM 4072 N N . LEU B 1 106 ? 18.703 -30.203 -30.422 1 85 106 LEU B N 1
ATOM 4073 C CA . LEU B 1 106 ? 17.797 -29.219 -29.844 1 85 106 LEU B CA 1
ATOM 4074 C C . LEU B 1 106 ? 18.531 -28.312 -28.875 1 85 106 LEU B C 1
ATOM 4076 O O . LEU B 1 106 ? 17.922 -27.391 -28.312 1 85 106 LEU B O 1
ATOM 4080 N N . LYS B 1 107 ? 19.75 -28.438 -28.641 1 80.69 107 LYS B N 1
ATOM 4081 C CA . LYS B 1 107 ? 20.531 -27.75 -27.609 1 80.69 107 LYS B CA 1
ATOM 4082 C C . LYS B 1 107 ? 20.422 -26.234 -27.766 1 80.69 107 LYS B C 1
ATOM 4084 O O . LYS B 1 107 ? 20.344 -25.5 -26.781 1 80.69 107 LYS B O 1
ATOM 4089 N N . GLU B 1 108 ? 20.281 -25.828 -28.906 1 76.06 108 GLU B N 1
ATOM 4090 C CA . GLU B 1 108 ? 20.281 -24.375 -29.125 1 76.06 108 GLU B CA 1
ATOM 4091 C C . GLU B 1 108 ? 18.859 -23.875 -29.391 1 76.06 108 GLU B C 1
ATOM 4093 O O . GLU B 1 108 ? 18.656 -22.688 -29.672 1 76.06 108 GLU B O 1
ATOM 4098 N N . SER B 1 109 ? 17.984 -24.766 -29.109 1 76.31 109 SER B N 1
ATOM 4099 C CA . SER B 1 109 ? 16.609 -24.391 -29.438 1 76.31 109 SER B CA 1
ATOM 4100 C C . SER B 1 109 ? 15.891 -23.844 -28.219 1 76.31 109 SER B C 1
ATOM 4102 O O . SER B 1 109 ? 16.266 -24.141 -27.078 1 76.31 109 SER B O 1
ATOM 4104 N N . LEU B 1 110 ? 14.906 -23 -28.469 1 74.62 110 LEU B N 1
ATOM 4105 C CA . LEU B 1 110 ? 14.047 -22.469 -27.422 1 74.62 110 LEU B CA 1
ATOM 4106 C C . LEU B 1 110 ? 13.211 -23.562 -26.781 1 74.62 110 LEU B C 1
ATOM 4108 O O . LEU B 1 110 ? 12.641 -23.375 -25.703 1 74.62 110 LEU B O 1
ATOM 4112 N N . HIS B 1 111 ? 13.328 -24.703 -27.406 1 86 111 HIS B N 1
ATOM 4113 C CA . HIS B 1 111 ? 12.461 -25.797 -26.984 1 86 111 HIS B CA 1
ATOM 4114 C C . HIS B 1 111 ? 13.234 -26.844 -26.203 1 86 111 HIS B C 1
ATOM 4116 O O . HIS B 1 111 ? 12.672 -27.875 -25.797 1 86 111 HIS B O 1
ATOM 4122 N N . PHE B 1 112 ? 14.438 -26.625 -26 1 89.38 112 PHE B N 1
ATOM 4123 C CA . PHE B 1 112 ? 15.328 -27.594 -25.406 1 89.38 112 PHE B CA 1
ATOM 4124 C C . PHE B 1 112 ? 14.781 -28.078 -24.062 1 89.38 112 PHE B C 1
ATOM 4126 O O . PHE B 1 112 ? 14.711 -29.281 -23.812 1 89.38 112 PHE B O 1
ATOM 4133 N N . HIS B 1 113 ? 14.336 -27.172 -23.234 1 89.12 113 HIS B N 1
ATOM 4134 C CA . HIS B 1 113 ? 13.945 -27.516 -21.875 1 89.12 113 HIS B CA 1
ATOM 4135 C C . HIS B 1 113 ? 12.688 -28.375 -21.859 1 89.12 113 HIS B C 1
ATOM 4137 O O . HIS B 1 113 ? 12.555 -29.281 -21.047 1 89.12 113 HIS B O 1
ATOM 4143 N N . ALA B 1 114 ? 11.812 -28.078 -22.75 1 89.25 114 ALA B N 1
ATOM 4144 C CA . ALA B 1 114 ? 10.609 -28.906 -22.844 1 89.25 114 ALA B CA 1
ATOM 4145 C C . ALA B 1 114 ? 10.945 -30.312 -23.312 1 89.25 114 ALA B C 1
ATOM 4147 O O . ALA B 1 114 ? 10.43 -31.297 -22.766 1 89.25 114 ALA B O 1
ATOM 4148 N N . ALA B 1 115 ? 11.797 -30.422 -24.281 1 94.19 115 ALA B N 1
ATOM 4149 C CA . ALA B 1 115 ? 12.219 -31.719 -24.812 1 94.19 115 ALA B CA 1
ATOM 4150 C C . ALA B 1 115 ? 13.016 -32.5 -23.766 1 94.19 115 ALA B C 1
ATOM 4152 O O . ALA B 1 115 ? 12.828 -33.719 -23.609 1 94.19 115 ALA B O 1
ATOM 4153 N N . PHE B 1 116 ? 13.867 -31.75 -23.109 1 95.5 116 PHE B N 1
ATOM 4154 C CA . PHE B 1 116 ? 14.703 -32.375 -22.078 1 95.5 116 PHE B CA 1
ATOM 4155 C C . PHE B 1 116 ? 13.844 -32.938 -20.953 1 95.5 116 PHE B C 1
ATOM 4157 O O . PHE B 1 116 ? 14.023 -34.094 -20.562 1 95.5 116 PHE B O 1
ATOM 4164 N N . CYS B 1 117 ? 12.891 -32.156 -20.453 1 96 117 CYS B N 1
ATOM 4165 C CA . CYS B 1 117 ? 11.961 -32.625 -19.422 1 96 117 CYS B CA 1
ATOM 4166 C C . CYS B 1 117 ? 11.203 -33.844 -19.891 1 96 117 CYS B C 1
ATOM 4168 O O . CYS B 1 117 ? 11.102 -34.844 -19.172 1 96 117 CYS B O 1
ATOM 4170 N N . PHE B 1 118 ? 10.789 -33.844 -21.094 1 96.94 118 PHE B N 1
ATOM 4171 C CA . PHE B 1 118 ? 10.016 -34.906 -21.672 1 96.94 118 PHE B CA 1
ATOM 4172 C C . PHE B 1 118 ? 10.828 -36.219 -21.703 1 96.94 118 PHE B C 1
ATOM 4174 O O . PHE B 1 118 ? 10.375 -37.25 -21.219 1 96.94 118 PHE B O 1
ATOM 4181 N N . ILE B 1 119 ? 11.977 -36.156 -22.266 1 96.81 119 ILE B N 1
ATOM 4182 C CA . ILE B 1 119 ? 12.781 -37.344 -22.5 1 96.81 119 ILE B CA 1
ATOM 4183 C C . ILE B 1 119 ? 13.273 -37.906 -21.172 1 96.81 119 ILE B C 1
ATOM 4185 O O . ILE B 1 119 ? 13.328 -39.125 -20.984 1 96.81 119 ILE B O 1
ATOM 4189 N N . TYR B 1 120 ? 13.672 -37.062 -20.297 1 97.31 120 TYR B N 1
ATOM 4190 C CA . TYR B 1 120 ? 14.133 -37.5 -18.984 1 97.31 120 TYR B CA 1
ATOM 4191 C C . TYR B 1 120 ? 13.047 -38.281 -18.266 1 97.31 120 TYR B C 1
ATOM 4193 O O . TYR B 1 120 ? 13.297 -39.375 -17.766 1 97.31 120 TYR B O 1
ATOM 4201 N N . LEU B 1 121 ? 11.883 -37.719 -18.219 1 98 121 LEU B N 1
ATOM 4202 C CA . LEU B 1 121 ? 10.773 -38.406 -17.547 1 98 121 LEU B CA 1
ATOM 4203 C C . LEU B 1 121 ? 10.383 -39.656 -18.281 1 98 121 LEU B C 1
ATOM 4205 O O . LEU B 1 121 ? 10.086 -40.688 -17.656 1 98 121 LEU B O 1
ATOM 4209 N N . TYR B 1 122 ? 10.398 -39.594 -19.562 1 97.94 122 TYR B N 1
ATOM 4210 C CA . TYR B 1 122 ? 10.039 -40.75 -20.375 1 97.94 122 TYR B CA 1
ATOM 4211 C C . TYR B 1 122 ? 10.953 -41.938 -20.078 1 97.94 122 TYR B C 1
ATOM 4213 O O . TYR B 1 122 ? 10.477 -43.062 -19.797 1 97.94 122 TYR B O 1
ATOM 4221 N N . VAL B 1 123 ? 12.203 -41.688 -20.094 1 97.12 123 VAL B N 1
ATOM 4222 C CA . VAL B 1 123 ? 13.18 -42.781 -19.938 1 97.12 123 VAL B CA 1
ATOM 4223 C C . VAL B 1 123 ? 13.094 -43.344 -18.516 1 97.12 123 VAL B C 1
ATOM 4225 O O . VAL B 1 123 ? 13.289 -44.531 -18.312 1 97.12 123 VAL B O 1
ATOM 4228 N N . CYS B 1 124 ? 12.734 -42.562 -17.609 1 97 124 CYS B N 1
ATOM 4229 C CA . CYS B 1 124 ? 12.688 -43 -16.219 1 97 124 CYS B CA 1
ATOM 4230 C C . CYS B 1 124 ? 11.367 -43.688 -15.906 1 97 124 CYS B C 1
ATOM 4232 O O . CYS B 1 124 ? 11.328 -44.625 -15.117 1 97 124 CYS B O 1
ATOM 4234 N N . LEU B 1 125 ? 10.297 -43.25 -16.562 1 97.31 125 LEU B N 1
ATOM 4235 C CA . LEU B 1 125 ? 8.984 -43.656 -16.062 1 97.31 125 LEU B CA 1
ATOM 4236 C C . LEU B 1 125 ? 8.336 -44.688 -17.016 1 97.31 125 LEU B C 1
ATOM 4238 O O . LEU B 1 125 ? 7.523 -45.5 -16.578 1 97.31 125 LEU B O 1
ATOM 4242 N N . CYS B 1 126 ? 8.609 -44.594 -18.312 1 96.62 126 CYS B N 1
ATOM 4243 C CA . CYS B 1 126 ? 7.938 -45.469 -19.234 1 96.62 126 CYS B CA 1
ATOM 4244 C C . CYS B 1 126 ? 8.812 -45.781 -20.453 1 96.62 126 CYS B C 1
ATOM 4246 O O . CYS B 1 126 ? 8.375 -45.656 -21.594 1 96.62 126 CYS B O 1
ATOM 4248 N N . PRO B 1 127 ? 9.992 -46.281 -20.219 1 94 127 PRO B N 1
ATOM 4249 C CA . PRO B 1 127 ? 10.977 -46.469 -21.297 1 94 127 PRO B CA 1
ATOM 4250 C C . PRO B 1 127 ? 10.547 -47.5 -22.328 1 94 127 PRO B C 1
ATOM 4252 O O . PRO B 1 127 ? 11.062 -47.531 -23.438 1 94 127 PRO B O 1
ATOM 4255 N N . ASN B 1 128 ? 9.633 -48.344 -22.016 1 93.31 128 ASN B N 1
ATOM 4256 C CA . ASN B 1 128 ? 9.273 -49.438 -22.906 1 93.31 128 ASN B CA 1
ATOM 4257 C C . ASN B 1 128 ? 8.047 -49.094 -23.75 1 93.31 128 ASN B C 1
ATOM 4259 O O . ASN B 1 128 ? 7.648 -49.875 -24.609 1 93.31 128 ASN B O 1
ATOM 4263 N N . VAL B 1 129 ? 7.434 -48.031 -23.422 1 95.25 129 VAL B N 1
ATOM 4264 C CA . VAL B 1 129 ? 6.25 -47.625 -24.172 1 95.25 129 VAL B CA 1
ATOM 4265 C C . VAL B 1 129 ? 6.664 -47.062 -25.547 1 95.25 129 VAL B C 1
ATOM 4267 O O . VAL B 1 129 ? 7.469 -46.156 -25.625 1 95.25 129 VAL B O 1
ATOM 4270 N N . ASN B 1 130 ? 6.207 -47.688 -26.562 1 94.88 130 ASN B N 1
ATOM 4271 C CA . ASN B 1 130 ? 6.496 -47.281 -27.922 1 94.88 130 ASN B CA 1
ATOM 4272 C C . ASN B 1 130 ? 5.227 -46.906 -28.688 1 94.88 130 ASN B C 1
ATOM 4274 O O . ASN B 1 130 ? 4.121 -47.062 -28.156 1 94.88 130 ASN B O 1
ATOM 4278 N N . HIS B 1 131 ? 5.375 -46.281 -29.875 1 96.06 131 HIS B N 1
ATOM 4279 C CA . HIS B 1 131 ? 4.25 -45.906 -30.734 1 96.06 131 HIS B CA 1
ATOM 4280 C C . HIS B 1 131 ? 3.262 -45 -30 1 96.06 131 HIS B C 1
ATOM 4282 O O . HIS B 1 131 ? 2.068 -45.312 -29.938 1 96.06 131 HIS B O 1
ATOM 4288 N N . VAL B 1 132 ? 3.803 -43.938 -29.406 1 97.06 132 VAL B N 1
ATOM 4289 C CA . VAL B 1 132 ? 2.967 -43.094 -28.594 1 97.06 132 VAL B CA 1
ATOM 4290 C C . VAL B 1 132 ? 3.223 -41.625 -28.953 1 97.06 132 VAL B C 1
ATOM 4292 O O . VAL B 1 132 ? 4.352 -41.25 -29.281 1 97.06 132 VAL B O 1
ATOM 4295 N N . LYS B 1 133 ? 2.219 -40.812 -28.953 1 97 133 LYS B N 1
ATOM 4296 C CA . LYS B 1 133 ? 2.279 -39.375 -29.188 1 97 133 LYS B CA 1
ATOM 4297 C C . LYS B 1 133 ? 1.694 -38.594 -28.016 1 97 133 LYS B C 1
ATOM 4299 O O . LYS B 1 133 ? 0.598 -38.906 -27.547 1 97 133 LYS B O 1
ATOM 4304 N N . PHE B 1 134 ? 2.463 -37.688 -27.531 1 97.56 134 PHE B N 1
ATOM 4305 C CA . PHE B 1 134 ? 2.035 -36.781 -26.484 1 97.56 134 PHE B CA 1
ATOM 4306 C C . PHE B 1 134 ? 1.759 -35.406 -27.062 1 97.56 134 PHE B C 1
ATOM 4308 O O . PHE B 1 134 ? 2.646 -34.781 -27.656 1 97.56 134 PHE B O 1
ATOM 4315 N N . SER B 1 135 ? 0.544 -34.875 -26.938 1 96.06 135 SER B N 1
ATOM 4316 C CA . SER B 1 135 ? 0.193 -33.562 -27.391 1 96.06 135 SER B CA 1
ATOM 4317 C C . SER B 1 135 ? -0.185 -32.656 -26.219 1 96.06 135 SER B C 1
ATOM 4319 O O . SER B 1 135 ? -1.138 -32.938 -25.5 1 96.06 135 SER B O 1
ATOM 4321 N N . LEU B 1 136 ? 0.535 -31.594 -26.109 1 94.62 136 LEU B N 1
ATOM 4322 C CA . LEU B 1 136 ? 0.389 -30.688 -24.969 1 94.62 136 LEU B CA 1
ATOM 4323 C C . LEU B 1 136 ? -0.32 -29.406 -25.391 1 94.62 136 LEU B C 1
ATOM 4325 O O . LEU B 1 136 ? -0.018 -28.844 -26.453 1 94.62 136 LEU B O 1
ATOM 4329 N N . LYS B 1 137 ? -1.285 -29 -24.594 1 92.88 137 LYS B N 1
ATOM 4330 C CA . LYS B 1 137 ? -1.968 -27.719 -24.719 1 92.88 137 LYS B CA 1
ATOM 4331 C C . LYS B 1 137 ? -2.117 -27.047 -23.359 1 92.88 137 LYS B C 1
ATOM 4333 O O . LYS B 1 137 ? -2.545 -27.672 -22.391 1 92.88 137 LYS B O 1
ATOM 4338 N N . SER B 1 138 ? -1.75 -25.812 -23.297 1 91.5 138 SER B N 1
ATOM 4339 C CA . SER B 1 138 ? -1.831 -25.109 -22.016 1 91.5 138 SER B CA 1
ATOM 4340 C C . SER B 1 138 ? -2.695 -23.859 -22.125 1 91.5 138 SER B C 1
ATOM 4342 O O . SER B 1 138 ? -2.592 -23.109 -23.109 1 91.5 138 SER B O 1
ATOM 4344 N N . THR B 1 139 ? -3.592 -23.656 -21.188 1 90.38 139 THR B N 1
ATOM 4345 C CA . THR B 1 139 ? -4.395 -22.438 -21.125 1 90.38 139 THR B CA 1
ATOM 4346 C C . THR B 1 139 ? -3.73 -21.406 -20.234 1 90.38 139 THR B C 1
ATOM 4348 O O . THR B 1 139 ? -4.238 -20.281 -20.094 1 90.38 139 THR B O 1
ATOM 4351 N N . LEU B 1 140 ? -2.598 -21.75 -19.656 1 90.06 140 LEU B N 1
ATOM 4352 C CA . LEU B 1 140 ? -1.818 -20.797 -18.859 1 90.06 140 LEU B CA 1
ATOM 4353 C C . LEU B 1 140 ? -0.979 -19.906 -19.766 1 90.06 140 LEU B C 1
ATOM 4355 O O . LEU B 1 140 ? -0.303 -20.391 -20.672 1 90.06 140 LEU B O 1
ATOM 4359 N N . PRO B 1 141 ? -1.088 -18.594 -19.484 1 84.31 141 PRO B N 1
ATOM 4360 C CA . PRO B 1 141 ? -0.144 -17.75 -20.219 1 84.31 141 PRO B CA 1
ATOM 4361 C C . PRO B 1 141 ? 1.313 -18.062 -19.906 1 84.31 141 PRO B C 1
ATOM 4363 O O . PRO B 1 141 ? 1.688 -18.141 -18.734 1 84.31 141 PRO B O 1
ATOM 4366 N N . ILE B 1 142 ? 2.066 -18.281 -20.906 1 75.56 142 ILE B N 1
ATOM 4367 C CA . ILE B 1 142 ? 3.459 -18.672 -20.75 1 75.56 142 ILE B CA 1
ATOM 4368 C C . ILE B 1 142 ? 4.27 -17.516 -20.172 1 75.56 142 ILE B C 1
ATOM 4370 O O . ILE B 1 142 ? 4.164 -16.375 -20.656 1 75.56 142 ILE B O 1
ATOM 4374 N N . GLY B 1 143 ? 4.977 -17.797 -19.188 1 75.81 143 GLY B N 1
ATOM 4375 C CA . GLY B 1 143 ? 5.879 -16.797 -18.625 1 75.81 143 GLY B CA 1
ATOM 4376 C C . GLY B 1 143 ? 5.195 -15.844 -17.656 1 75.81 143 GLY B C 1
ATOM 4377 O O . GLY B 1 143 ? 5.793 -14.859 -17.234 1 75.81 143 GLY B O 1
ATOM 4378 N N . ALA B 1 144 ? 3.973 -16.109 -17.312 1 81.69 144 ALA B N 1
ATOM 4379 C CA . ALA B 1 144 ? 3.201 -15.188 -16.484 1 81.69 144 ALA B CA 1
ATOM 4380 C C . ALA B 1 144 ? 3.396 -15.492 -15 1 81.69 144 ALA B C 1
ATOM 4382 O O . ALA B 1 144 ? 2.877 -14.781 -14.141 1 81.69 144 ALA B O 1
ATOM 4383 N N . GLY B 1 145 ? 4.148 -16.5 -14.68 1 85.69 145 GLY B N 1
ATOM 4384 C CA . GLY B 1 145 ? 4.395 -16.844 -13.289 1 85.69 145 GLY B CA 1
ATOM 4385 C C . GLY B 1 145 ? 3.256 -17.609 -12.648 1 85.69 145 GLY B C 1
ATOM 4386 O O . GLY B 1 145 ? 3.125 -17.641 -11.43 1 85.69 145 GLY B O 1
ATOM 4387 N N . LEU B 1 146 ? 2.492 -18.297 -13.43 1 91.12 146 LEU B N 1
ATOM 4388 C CA . LEU B 1 146 ? 1.312 -19 -12.945 1 91.12 146 LEU B CA 1
ATOM 4389 C C . LEU B 1 146 ? 1.585 -20.5 -12.82 1 91.12 146 LEU B C 1
ATOM 4391 O O . LEU B 1 146 ? 0.652 -21.297 -12.711 1 91.12 146 LEU B O 1
ATOM 4395 N N . GLY B 1 147 ? 2.846 -20.906 -12.969 1 92.12 147 GLY B N 1
ATOM 4396 C CA . GLY B 1 147 ? 3.219 -22.297 -12.758 1 92.12 147 GLY B CA 1
ATOM 4397 C C . GLY B 1 147 ? 3.02 -23.156 -13.992 1 92.12 147 GLY B C 1
ATOM 4398 O O . GLY B 1 147 ? 2.641 -24.328 -13.883 1 92.12 147 GLY B O 1
ATOM 4399 N N . SER B 1 148 ? 3.25 -22.578 -15.18 1 91.62 148 SER B N 1
ATOM 4400 C CA . SER B 1 148 ? 3.053 -23.312 -16.422 1 91.62 148 SER B CA 1
ATOM 4401 C C . SER B 1 148 ? 4 -24.5 -16.5 1 91.62 148 SER B C 1
ATOM 4403 O O . SER B 1 148 ? 3.59 -25.609 -16.891 1 91.62 148 SER B O 1
ATOM 4405 N N . SER B 1 149 ? 5.262 -24.281 -16.156 1 92.31 149 SER B N 1
ATOM 4406 C CA . SER B 1 149 ? 6.234 -25.359 -16.234 1 92.31 149 SER B CA 1
ATOM 4407 C C . SER B 1 149 ? 5.863 -26.516 -15.289 1 92.31 149 SER B C 1
ATOM 4409 O O . SER B 1 149 ? 5.953 -27.688 -15.664 1 92.31 149 SER B O 1
ATOM 4411 N N . ALA B 1 150 ? 5.453 -26.141 -14.078 1 95.12 150 ALA B N 1
ATOM 4412 C CA . ALA B 1 150 ? 5.047 -27.156 -13.109 1 95.12 150 ALA B CA 1
ATOM 4413 C C . ALA B 1 150 ? 3.814 -27.922 -13.594 1 95.12 150 ALA B C 1
ATOM 4415 O O . ALA B 1 150 ? 3.73 -29.141 -13.438 1 95.12 150 ALA B O 1
ATOM 4416 N N . SER B 1 151 ? 2.891 -27.188 -14.117 1 96.12 151 SER B N 1
ATOM 4417 C CA . SER B 1 151 ? 1.679 -27.797 -14.648 1 96.12 151 SER B CA 1
ATOM 4418 C C . SER B 1 151 ? 2.006 -28.812 -15.742 1 96.12 151 SER B C 1
ATOM 4420 O O . SER B 1 151 ? 1.439 -29.906 -15.773 1 96.12 151 SER B O 1
ATOM 4422 N N . ILE B 1 152 ? 2.914 -28.469 -16.578 1 95.62 152 ILE B N 1
ATOM 4423 C CA . ILE B 1 152 ? 3.354 -29.344 -17.656 1 95.62 152 ILE B CA 1
ATOM 4424 C C . ILE B 1 152 ? 4.051 -30.578 -17.078 1 95.62 152 ILE B C 1
ATOM 4426 O O . ILE B 1 152 ? 3.756 -31.703 -17.469 1 95.62 152 ILE B O 1
ATOM 4430 N N . SER B 1 153 ? 4.934 -30.344 -16.172 1 97.25 153 SER B N 1
ATOM 4431 C CA . SER B 1 153 ? 5.68 -31.438 -15.547 1 97.25 153 SER B CA 1
ATOM 4432 C C . SER B 1 153 ? 4.742 -32.438 -14.859 1 97.25 153 SER B C 1
ATOM 4434 O O . SER B 1 153 ? 4.953 -33.625 -14.922 1 97.25 153 SER B O 1
ATOM 4436 N N . VAL B 1 154 ? 3.75 -31.875 -14.211 1 98.25 154 VAL B N 1
ATOM 4437 C CA . VAL B 1 154 ? 2.797 -32.719 -13.5 1 98.25 154 VAL B CA 1
ATOM 4438 C C . VAL B 1 154 ? 1.973 -33.531 -14.5 1 98.25 154 VAL B C 1
ATOM 4440 O O . VAL B 1 154 ? 1.771 -34.719 -14.32 1 98.25 154 VAL B O 1
ATOM 4443 N N . ALA B 1 155 ? 1.496 -32.938 -15.547 1 97.94 155 ALA B N 1
ATOM 4444 C CA . ALA B 1 155 ? 0.713 -33.625 -16.562 1 97.94 155 ALA B CA 1
ATOM 4445 C C . ALA B 1 155 ? 1.525 -34.75 -17.219 1 97.94 155 ALA B C 1
ATOM 4447 O O . ALA B 1 155 ? 1.016 -35.844 -17.438 1 97.94 155 ALA B O 1
ATOM 4448 N N . LEU B 1 156 ? 2.721 -34.469 -17.516 1 98.31 156 LEU B N 1
ATOM 4449 C CA . LEU B 1 156 ? 3.619 -35.438 -18.125 1 98.31 156 LEU B CA 1
ATOM 4450 C C . LEU B 1 156 ? 3.896 -36.594 -17.156 1 98.31 156 LEU B C 1
ATOM 4452 O O . LEU B 1 156 ? 3.838 -37.781 -17.547 1 98.31 156 LEU B O 1
ATOM 4456 N N . SER B 1 157 ? 4.238 -36.25 -15.945 1 98.62 157 SER B N 1
ATOM 4457 C CA . SER B 1 157 ? 4.551 -37.281 -14.938 1 98.62 157 SER B CA 1
ATOM 4458 C C . SER B 1 157 ? 3.375 -38.219 -14.727 1 98.62 157 SER B C 1
ATOM 4460 O O . SER B 1 157 ? 3.561 -39.438 -14.617 1 98.62 157 SER B O 1
ATOM 4462 N N . LEU B 1 158 ? 2.205 -37.656 -14.625 1 98.31 158 LEU B N 1
ATOM 4463 C CA . LEU B 1 158 ? 1.009 -38.469 -14.453 1 98.31 158 LEU B CA 1
ATOM 4464 C C . LEU B 1 158 ? 0.808 -39.406 -15.641 1 98.31 158 LEU B C 1
ATOM 4466 O O . LEU B 1 158 ? 0.58 -40.594 -15.461 1 98.31 158 LEU B O 1
ATOM 4470 N N . ALA B 1 159 ? 0.905 -38.906 -16.828 1 98.12 159 ALA B N 1
ATOM 4471 C CA . ALA B 1 159 ? 0.695 -39.688 -18.047 1 98.12 159 ALA B CA 1
ATOM 4472 C C . ALA B 1 159 ? 1.721 -40.812 -18.141 1 98.12 159 ALA B C 1
ATOM 4474 O O . ALA B 1 159 ? 1.363 -41.969 -18.391 1 98.12 159 ALA B O 1
ATOM 4475 N N . MET B 1 160 ? 2.918 -40.5 -17.922 1 98.31 160 MET B N 1
ATOM 4476 C CA . MET B 1 160 ? 3.998 -41.469 -18.109 1 98.31 160 MET B CA 1
ATOM 4477 C C . MET B 1 160 ? 4.008 -42.5 -16.969 1 98.31 160 MET B C 1
ATOM 4479 O O . MET B 1 160 ? 4.348 -43.656 -17.188 1 98.31 160 MET B O 1
ATOM 4483 N N . ALA B 1 161 ? 3.648 -42.031 -15.805 1 98.12 161 ALA B N 1
ATOM 4484 C CA . ALA B 1 161 ? 3.49 -42.969 -14.711 1 98.12 161 ALA B CA 1
ATOM 4485 C C . ALA B 1 161 ? 2.395 -44 -15.016 1 98.12 161 ALA B C 1
ATOM 4487 O O . ALA B 1 161 ? 2.529 -45.188 -14.695 1 98.12 161 ALA B O 1
ATOM 4488 N N . LYS B 1 162 ? 1.326 -43.562 -15.562 1 96.62 162 LYS B N 1
ATOM 4489 C CA . LYS B 1 162 ? 0.249 -44.469 -15.945 1 96.62 162 LYS B CA 1
ATOM 4490 C C . LYS B 1 162 ? 0.708 -45.438 -17.031 1 96.62 162 LYS B C 1
ATOM 4492 O O . LYS B 1 162 ? 0.478 -46.656 -16.938 1 96.62 162 LYS B O 1
ATOM 4497 N N . LEU B 1 163 ? 1.366 -44.906 -18.031 1 97 163 LEU B N 1
ATOM 4498 C CA . LEU B 1 163 ? 1.846 -45.688 -19.141 1 97 163 LEU B CA 1
ATOM 4499 C C . LEU B 1 163 ? 2.863 -46.719 -18.672 1 97 163 LEU B C 1
ATOM 4501 O O . LEU B 1 163 ? 2.906 -47.844 -19.172 1 97 163 LEU B O 1
ATOM 4505 N N . GLY B 1 164 ? 3.693 -46.312 -17.719 1 96.5 164 GLY B N 1
ATOM 4506 C CA . GLY B 1 164 ? 4.742 -47.188 -17.219 1 96.5 164 GLY B CA 1
ATOM 4507 C C . GLY B 1 164 ? 4.246 -48.188 -16.188 1 96.5 164 GLY B C 1
ATOM 4508 O O . GLY B 1 164 ? 4.996 -49.062 -15.75 1 96.5 164 GLY B O 1
ATOM 4509 N N . GLY B 1 165 ? 3.014 -48 -15.758 1 95.81 165 GLY B N 1
ATOM 4510 C CA . GLY B 1 165 ? 2.418 -48.969 -14.828 1 95.81 165 GLY B CA 1
ATOM 4511 C C . GLY B 1 165 ? 2.691 -48.625 -13.375 1 95.81 165 GLY B C 1
ATOM 4512 O O . GLY B 1 165 ? 2.455 -49.438 -12.492 1 95.81 165 GLY B O 1
ATOM 4513 N N . HIS B 1 166 ? 3.168 -47.5 -13.125 1 95.94 166 HIS B N 1
ATOM 4514 C CA . HIS B 1 166 ? 3.438 -47.094 -11.758 1 95.94 166 HIS B CA 1
ATOM 4515 C C . HIS B 1 166 ? 2.156 -46.656 -11.047 1 95.94 166 HIS B C 1
ATOM 4517 O O . HIS B 1 166 ? 2.098 -46.625 -9.82 1 95.94 166 HIS B O 1
ATOM 4523 N N . ILE B 1 167 ? 1.206 -46.188 -11.844 1 94.69 167 ILE B N 1
ATOM 4524 C CA . ILE B 1 167 ? -0.127 -45.844 -11.375 1 94.69 167 ILE B CA 1
ATOM 4525 C C . ILE B 1 167 ? -1.174 -46.688 -12.086 1 94.69 167 ILE B C 1
ATOM 4527 O O . ILE B 1 167 ? -1.275 -46.656 -13.312 1 94.69 167 ILE B O 1
ATOM 4531 N N . LYS B 1 168 ? -1.883 -47.406 -11.32 1 90.19 168 LYS B N 1
ATOM 4532 C CA . LYS B 1 168 ? -2.838 -48.344 -11.914 1 90.19 168 LYS B CA 1
ATOM 4533 C C . LYS B 1 168 ? -4.273 -47.906 -11.641 1 90.19 168 LYS B C 1
ATOM 4535 O O . LYS B 1 168 ? -5.219 -48.5 -12.164 1 90.19 168 LYS B O 1
ATOM 4540 N N . SER B 1 169 ? -4.391 -46.844 -10.859 1 84.5 169 SER B N 1
ATOM 4541 C CA . SER B 1 169 ? -5.723 -46.375 -10.5 1 84.5 169 SER B CA 1
ATOM 4542 C C . SER B 1 169 ? -6.535 -46.031 -11.734 1 84.5 169 SER B C 1
ATOM 4544 O O . SER B 1 169 ? -6.039 -45.344 -12.641 1 84.5 169 SER B O 1
ATOM 4546 N N . THR B 1 170 ? -7.766 -46.5 -11.781 1 82.88 170 THR B N 1
ATOM 4547 C CA . THR B 1 170 ? -8.641 -46.219 -12.906 1 82.88 170 THR B CA 1
ATOM 4548 C C . THR B 1 170 ? -9.758 -45.281 -12.484 1 82.88 170 THR B C 1
ATOM 4550 O O . THR B 1 170 ? -10.414 -44.656 -13.336 1 82.88 170 THR B O 1
ATOM 4553 N N . GLU B 1 171 ? -10.016 -45.125 -11.266 1 86.75 171 GLU B N 1
ATOM 4554 C CA . GLU B 1 171 ? -11.133 -44.312 -10.797 1 86.75 171 GLU B CA 1
ATOM 4555 C C . GLU B 1 171 ? -10.648 -43.031 -10.148 1 86.75 171 GLU B C 1
ATOM 4557 O O . GLU B 1 171 ? -11.148 -41.938 -10.453 1 86.75 171 GLU B O 1
ATOM 4562 N N . SER B 1 172 ? -9.828 -43.125 -9.148 1 92 172 SER B N 1
ATOM 4563 C CA . SER B 1 172 ? -9.289 -41.969 -8.469 1 92 172 SER B CA 1
ATOM 4564 C C . SER B 1 172 ? -7.824 -42.156 -8.094 1 92 172 SER B C 1
ATOM 4566 O O . SER B 1 172 ? -7.402 -43.281 -7.816 1 92 172 SER B O 1
ATOM 4568 N N . LEU B 1 173 ? -7.117 -41.094 -8.156 1 95.19 173 LEU B N 1
ATOM 4569 C CA . LEU B 1 173 ? -5.719 -41.156 -7.734 1 95.19 173 LEU B CA 1
ATOM 4570 C C . LEU B 1 173 ? -5.617 -41.312 -6.223 1 95.19 173 LEU B C 1
ATOM 4572 O O . LEU B 1 173 ? -6.277 -40.594 -5.473 1 95.19 173 LEU B O 1
ATOM 4576 N N . THR B 1 174 ? -4.848 -42.188 -5.75 1 94.81 174 THR B N 1
ATOM 4577 C CA . THR B 1 174 ? -4.59 -42.375 -4.324 1 94.81 174 THR B CA 1
ATOM 4578 C C . THR B 1 174 ? -3.557 -41.375 -3.83 1 94.81 174 THR B C 1
ATOM 4580 O O . THR B 1 174 ? -2.91 -40.688 -4.629 1 94.81 174 THR B O 1
ATOM 4583 N N . SER B 1 175 ? -3.43 -41.312 -2.508 1 93.25 175 SER B N 1
ATOM 4584 C CA . SER B 1 175 ? -2.402 -40.469 -1.922 1 93.25 175 SER B CA 1
ATOM 4585 C C . SER B 1 175 ? -1.009 -40.875 -2.381 1 93.25 175 SER B C 1
ATOM 4587 O O . SER B 1 175 ? -0.135 -40.031 -2.582 1 93.25 175 SER B O 1
ATOM 4589 N N . ALA B 1 176 ? -0.821 -42.125 -2.496 1 95.31 176 ALA B N 1
ATOM 4590 C CA . ALA B 1 176 ? 0.466 -42.625 -2.949 1 95.31 176 ALA B CA 1
ATOM 4591 C C . ALA B 1 176 ? 0.728 -42.25 -4.406 1 95.31 176 ALA B C 1
ATOM 4593 O O . ALA B 1 176 ? 1.865 -41.969 -4.781 1 95.31 176 ALA B O 1
ATOM 4594 N N . ASP B 1 177 ? -0.294 -42.344 -5.211 1 96.88 177 ASP B N 1
ATOM 4595 C CA . ASP B 1 177 ? -0.172 -41.906 -6.602 1 96.88 177 ASP B CA 1
ATOM 4596 C C . ASP B 1 177 ? 0.26 -40.469 -6.691 1 96.88 177 ASP B C 1
ATOM 4598 O O . ASP B 1 177 ? 1.189 -40.125 -7.43 1 96.88 177 ASP B O 1
ATOM 4602 N N . LYS B 1 178 ? -0.409 -39.625 -5.926 1 96.31 178 LYS B N 1
ATOM 4603 C CA . LYS B 1 178 ? -0.132 -38.188 -5.953 1 96.31 178 LYS B CA 1
ATOM 4604 C C . LYS B 1 178 ? 1.285 -37.906 -5.469 1 96.31 178 LYS B C 1
ATOM 4606 O O . LYS B 1 178 ? 1.964 -37.031 -6.016 1 96.31 178 LYS B O 1
ATOM 4611 N N . LYS B 1 179 ? 1.656 -38.594 -4.441 1 95.69 179 LYS B N 1
ATOM 4612 C CA . LYS B 1 179 ? 3.021 -38.438 -3.951 1 95.69 179 LYS B CA 1
ATOM 4613 C C . LYS B 1 179 ? 4.039 -38.781 -5.035 1 95.69 179 LYS B C 1
ATOM 4615 O O . LYS B 1 179 ? 5.043 -38.062 -5.199 1 95.69 179 LYS B O 1
ATOM 4620 N N . TYR B 1 180 ? 3.771 -39.875 -5.688 1 97 180 TYR B N 1
ATOM 4621 C CA . TYR B 1 180 ? 4.637 -40.344 -6.766 1 97 180 TYR B CA 1
ATOM 4622 C C . TYR B 1 180 ? 4.703 -39.312 -7.887 1 97 180 TYR B C 1
ATOM 4624 O O . TYR B 1 180 ? 5.789 -38.938 -8.344 1 97 180 TYR B O 1
ATOM 4632 N N . ILE B 1 181 ? 3.568 -38.781 -8.305 1 97.88 181 ILE B N 1
ATOM 4633 C CA . ILE B 1 181 ? 3.475 -37.781 -9.359 1 97.88 181 ILE B CA 1
ATOM 4634 C C . ILE B 1 181 ? 4.219 -36.5 -8.922 1 97.88 181 ILE B C 1
ATOM 4636 O O . ILE B 1 181 ? 4.98 -35.938 -9.703 1 97.88 181 ILE B O 1
ATOM 4640 N N . ASN B 1 182 ? 4.023 -36.125 -7.715 1 96.81 182 ASN B N 1
ATOM 4641 C CA . ASN B 1 182 ? 4.648 -34.906 -7.188 1 96.81 182 ASN B CA 1
ATOM 4642 C C . ASN B 1 182 ? 6.172 -35 -7.191 1 96.81 182 ASN B C 1
ATOM 4644 O O . ASN B 1 182 ? 6.867 -34.062 -7.539 1 96.81 182 ASN B O 1
ATOM 4648 N N . SER B 1 183 ? 6.652 -36.125 -6.793 1 96.44 183 SER B N 1
ATOM 4649 C CA . SER B 1 183 ? 8.094 -36.344 -6.746 1 96.44 183 SER B CA 1
ATOM 4650 C C . SER B 1 183 ? 8.711 -36.219 -8.141 1 96.44 183 SER B C 1
ATOM 4652 O O . SER B 1 183 ? 9.742 -35.562 -8.32 1 96.44 183 SER B O 1
ATOM 4654 N N . TRP B 1 184 ? 8.086 -36.812 -9.07 1 97.5 184 TRP B N 1
ATOM 4655 C CA . TRP B 1 184 ? 8.641 -36.844 -10.414 1 97.5 184 TRP B CA 1
ATOM 4656 C C . TRP B 1 184 ? 8.43 -35.5 -11.109 1 97.5 184 TRP B C 1
ATOM 4658 O O . TRP B 1 184 ? 9.242 -35.094 -11.938 1 97.5 184 TRP B O 1
ATOM 4668 N N . SER B 1 185 ? 7.266 -34.906 -10.805 1 97.62 185 SER B N 1
ATOM 4669 C CA . SER B 1 185 ? 7.07 -33.562 -11.375 1 97.62 185 SER B CA 1
ATOM 4670 C C . SER B 1 185 ? 8.109 -32.594 -10.852 1 97.62 185 SER B C 1
ATOM 4672 O O . SER B 1 185 ? 8.508 -31.656 -11.555 1 97.62 185 SER B O 1
ATOM 4674 N N . PHE B 1 186 ? 8.57 -32.781 -9.656 1 95.56 186 PHE B N 1
ATOM 4675 C CA . PHE B 1 186 ? 9.664 -31.969 -9.117 1 95.56 186 PHE B CA 1
ATOM 4676 C C . PHE B 1 186 ? 10.914 -32.125 -9.969 1 95.56 186 PHE B C 1
ATOM 4678 O O . PHE B 1 186 ? 11.586 -31.141 -10.289 1 95.56 186 PHE B O 1
ATOM 4685 N N . ILE B 1 187 ? 11.188 -33.312 -10.328 1 96.12 187 ILE B N 1
ATOM 4686 C CA . ILE B 1 187 ? 12.312 -33.594 -11.211 1 96.12 187 ILE B CA 1
ATOM 4687 C C . ILE B 1 187 ? 12.102 -32.938 -12.562 1 96.12 187 ILE B C 1
ATOM 4689 O O . ILE B 1 187 ? 13.031 -32.375 -13.141 1 96.12 187 ILE B O 1
ATOM 4693 N N . GLY B 1 188 ? 10.867 -33.062 -13.055 1 96.12 188 GLY B N 1
ATOM 4694 C CA . GLY B 1 188 ? 10.555 -32.344 -14.289 1 96.12 188 GLY B CA 1
ATOM 4695 C C . GLY B 1 188 ? 10.828 -30.875 -14.219 1 96.12 188 GLY B C 1
ATOM 4696 O O . GLY B 1 188 ? 11.391 -30.297 -15.156 1 96.12 188 GLY B O 1
ATOM 4697 N N . GLU B 1 189 ? 10.438 -30.25 -13.133 1 94.12 189 GLU B N 1
ATOM 4698 C CA . GLU B 1 189 ? 10.68 -28.828 -12.938 1 94.12 189 GLU B CA 1
ATOM 4699 C C . GLU B 1 189 ? 12.18 -28.516 -12.906 1 94.12 189 GLU B C 1
ATOM 4701 O O . GLU B 1 189 ? 12.609 -27.469 -13.383 1 94.12 189 GLU B O 1
ATOM 4706 N N . LYS B 1 190 ? 12.93 -29.344 -12.312 1 93.88 190 LYS B N 1
ATOM 4707 C CA . LYS B 1 190 ? 14.383 -29.172 -12.281 1 93.88 190 LYS B CA 1
ATOM 4708 C C . LYS B 1 190 ? 14.961 -29.188 -13.695 1 93.88 190 LYS B C 1
ATOM 4710 O O . LYS B 1 190 ? 15.938 -28.484 -13.977 1 93.88 190 LYS B O 1
ATOM 4715 N N . CYS B 1 191 ? 14.367 -29.969 -14.531 1 93.5 191 CYS B N 1
ATOM 4716 C CA . CYS B 1 191 ? 14.789 -30 -15.93 1 93.5 191 CYS B CA 1
ATOM 4717 C C . CYS B 1 191 ? 14.547 -28.656 -16.609 1 93.5 191 CYS B C 1
ATOM 4719 O O . CYS B 1 191 ? 15.344 -28.234 -17.453 1 93.5 191 CYS B O 1
ATOM 4721 N N . ILE B 1 192 ? 13.492 -28.031 -16.234 1 87.44 192 ILE B N 1
ATOM 4722 C CA . ILE B 1 192 ? 13.062 -26.812 -16.922 1 87.44 192 ILE B CA 1
ATOM 4723 C C . ILE B 1 192 ? 13.711 -25.594 -16.266 1 87.44 192 ILE B C 1
ATOM 4725 O O . ILE B 1 192 ? 14.203 -24.703 -16.953 1 87.44 192 ILE B O 1
ATOM 4729 N N . HIS B 1 193 ? 13.719 -25.531 -14.898 1 79.56 193 HIS B N 1
ATOM 4730 C CA . HIS B 1 193 ? 14.102 -24.328 -14.188 1 79.56 193 HIS B CA 1
ATOM 4731 C C . HIS B 1 193 ? 15.422 -24.516 -13.445 1 79.56 193 HIS B C 1
ATOM 4733 O O . HIS B 1 193 ? 16.062 -23.547 -13.047 1 79.56 193 HIS B O 1
ATOM 4739 N N . GLY B 1 194 ? 15.789 -25.641 -13.172 1 76.62 194 GLY B N 1
ATOM 4740 C CA . GLY B 1 194 ? 17 -25.922 -12.43 1 76.62 194 GLY B CA 1
ATOM 4741 C C . GLY B 1 194 ? 16.797 -25.984 -10.93 1 76.62 194 GLY B C 1
ATOM 4742 O O . GLY B 1 194 ? 17.031 -27.016 -10.305 1 76.62 194 GLY B O 1
ATOM 4743 N N . THR B 1 195 ? 16.234 -24.828 -10.281 1 78.44 195 THR B N 1
ATOM 4744 C CA . THR B 1 195 ? 16.094 -24.797 -8.828 1 78.44 195 THR B CA 1
ATOM 4745 C C . THR B 1 195 ? 14.656 -24.453 -8.43 1 78.44 195 THR B C 1
ATOM 4747 O O . THR B 1 195 ? 14.391 -23.375 -7.918 1 78.44 195 THR B O 1
ATOM 4750 N N . PRO B 1 196 ? 13.828 -25.422 -8.539 1 82.44 196 PRO B N 1
ATOM 4751 C CA . PRO B 1 196 ? 12.445 -25.188 -8.133 1 82.44 196 PRO B CA 1
ATOM 4752 C C . PRO B 1 196 ? 12.25 -25.297 -6.621 1 82.44 196 PRO B C 1
ATOM 4754 O O . PRO B 1 196 ? 13.039 -25.953 -5.934 1 82.44 196 PRO B O 1
ATOM 4757 N N . SER B 1 197 ? 11.266 -24.688 -6.07 1 78 197 SER B N 1
ATOM 4758 C CA . SER B 1 197 ? 10.961 -24.719 -4.641 1 78 197 SER B CA 1
ATOM 4759 C C . SER B 1 197 ? 10.109 -25.938 -4.293 1 78 197 SER B C 1
ATOM 4761 O O . SER B 1 197 ? 10.047 -26.344 -3.133 1 78 197 SER B O 1
ATOM 4763 N N . GLY B 1 198 ? 9.391 -26.453 -5.281 1 88.12 198 GLY B N 1
ATOM 4764 C CA . GLY B 1 198 ? 8.516 -27.594 -5.047 1 88.12 198 GLY B CA 1
ATOM 4765 C C . GLY B 1 198 ? 7.07 -27.188 -4.805 1 88.12 198 GLY B C 1
ATOM 4766 O O . GLY B 1 198 ? 6.176 -28.031 -4.828 1 88.12 198 GLY B O 1
ATOM 4767 N N . ILE B 1 199 ? 6.805 -26 -4.648 1 90.25 199 ILE B N 1
ATOM 4768 C CA . ILE B 1 199 ? 5.457 -25.547 -4.309 1 90.25 199 ILE B CA 1
ATOM 4769 C C . ILE B 1 199 ? 4.57 -25.594 -5.551 1 90.25 199 ILE B C 1
ATOM 4771 O O . ILE B 1 199 ? 3.387 -25.938 -5.461 1 90.25 199 ILE B O 1
ATOM 4775 N N . ASP B 1 200 ? 5.094 -25.219 -6.641 1 93.5 200 ASP B N 1
ATOM 4776 C CA . ASP B 1 200 ? 4.301 -25.156 -7.863 1 93.5 200 ASP B CA 1
ATOM 4777 C C . ASP B 1 200 ? 3.779 -26.547 -8.242 1 93.5 200 ASP B C 1
ATOM 4779 O O . ASP B 1 200 ? 2.584 -26.719 -8.492 1 93.5 200 ASP B O 1
ATOM 4783 N N . ASN B 1 201 ? 4.719 -27.516 -8.25 1 95.44 201 ASN B N 1
ATOM 4784 C CA . ASN B 1 201 ? 4.277 -28.859 -8.609 1 95.44 201 ASN B CA 1
ATOM 4785 C C . ASN B 1 201 ? 3.393 -29.469 -7.527 1 95.44 201 ASN B C 1
ATOM 4787 O O . ASN B 1 201 ? 2.502 -30.266 -7.824 1 95.44 201 ASN B O 1
ATOM 4791 N N . ALA B 1 202 ? 3.615 -29.062 -6.289 1 95.06 202 ALA B N 1
ATOM 4792 C CA . ALA B 1 202 ? 2.736 -29.547 -5.227 1 95.06 202 ALA B CA 1
ATOM 4793 C C . ALA B 1 202 ? 1.303 -29.078 -5.441 1 95.06 202 ALA B C 1
ATOM 4795 O O . ALA B 1 202 ? 0.361 -29.875 -5.391 1 95.06 202 ALA B O 1
ATOM 4796 N N . VAL B 1 203 ? 1.158 -27.875 -5.711 1 96.5 203 VAL B N 1
ATOM 4797 C CA . VAL B 1 203 ? -0.171 -27.312 -5.914 1 96.5 203 VAL B CA 1
ATOM 4798 C C . VAL B 1 203 ? -0.802 -27.906 -7.168 1 96.5 203 VAL B C 1
ATOM 4800 O O . VAL B 1 203 ? -1.987 -28.25 -7.172 1 96.5 203 VAL B O 1
ATOM 4803 N N . ALA B 1 204 ? -0.039 -28 -8.18 1 97.19 204 ALA B N 1
ATOM 4804 C CA . ALA B 1 204 ? -0.543 -28.562 -9.43 1 97.19 204 ALA B CA 1
ATOM 4805 C C . ALA B 1 204 ? -0.961 -30.031 -9.242 1 97.19 204 ALA B C 1
ATOM 4807 O O . ALA B 1 204 ? -1.906 -30.5 -9.883 1 97.19 204 ALA B O 1
ATOM 4808 N N . THR B 1 205 ? -0.294 -30.75 -8.414 1 97.56 205 THR B N 1
ATOM 4809 C CA . THR B 1 205 ? -0.569 -32.156 -8.18 1 97.56 205 THR B CA 1
ATOM 4810 C C . THR B 1 205 ? -1.788 -32.344 -7.281 1 97.56 205 THR B C 1
ATOM 4812 O O . THR B 1 205 ? -2.711 -33.094 -7.613 1 97.56 205 THR B O 1
ATOM 4815 N N . TYR B 1 206 ? -1.802 -31.656 -6.227 1 95.88 206 TYR B N 1
ATOM 4816 C CA . TYR B 1 206 ? -2.775 -31.938 -5.18 1 95.88 206 TYR B CA 1
ATOM 4817 C C . TYR B 1 206 ? -4.008 -31.062 -5.324 1 95.88 206 TYR B C 1
ATOM 4819 O O . TYR B 1 206 ? -5.094 -31.422 -4.859 1 95.88 206 TYR B O 1
ATOM 4827 N N . GLY B 1 207 ? -3.865 -29.906 -5.879 1 95.56 207 GLY B N 1
ATOM 4828 C CA . GLY B 1 207 ? -4.969 -28.969 -6.016 1 95.56 207 GLY B CA 1
ATOM 4829 C C . GLY B 1 207 ? -5.234 -28.156 -4.758 1 95.56 207 GLY B C 1
ATOM 4830 O O . GLY B 1 207 ? -4.422 -28.172 -3.83 1 95.56 207 GLY B O 1
ATOM 4831 N N . ASN B 1 208 ? -6.285 -27.422 -4.82 1 95.81 208 ASN B N 1
ATOM 4832 C CA . ASN B 1 208 ? -6.703 -26.578 -3.705 1 95.81 208 ASN B CA 1
ATOM 4833 C C . ASN B 1 208 ? -5.598 -25.625 -3.279 1 95.81 208 ASN B C 1
ATOM 4835 O O . ASN B 1 208 ? -5.121 -24.812 -4.086 1 95.81 208 ASN B O 1
ATOM 4839 N N . ALA B 1 209 ? -5.215 -25.719 -1.963 1 97.12 209 ALA B N 1
ATOM 4840 C CA . ALA B 1 209 ? -4.176 -24.797 -1.507 1 97.12 209 ALA B CA 1
ATOM 4841 C C . ALA B 1 209 ? -3.15 -25.516 -0.634 1 97.12 209 ALA B C 1
ATOM 4843 O O . ALA B 1 209 ? -3.42 -26.594 -0.111 1 97.12 209 ALA B O 1
ATOM 4844 N N . VAL B 1 210 ? -2.01 -24.938 -0.585 1 96.19 210 VAL B N 1
ATOM 4845 C CA . VAL B 1 210 ? -0.919 -25.469 0.219 1 96.19 210 VAL B CA 1
ATOM 4846 C C . VAL B 1 210 ? -0.252 -24.359 1.011 1 96.19 210 VAL B C 1
ATOM 4848 O O . VAL B 1 210 ? 0.088 -23.312 0.452 1 96.19 210 VAL B O 1
ATOM 4851 N N . LEU B 1 211 ? -0.219 -24.516 2.328 1 96.81 211 LEU B N 1
ATOM 4852 C CA . LEU B 1 211 ? 0.63 -23.703 3.18 1 96.81 211 LEU B CA 1
ATOM 4853 C C . LEU B 1 211 ? 2.035 -24.281 3.277 1 96.81 211 LEU B C 1
ATOM 4855 O O . LEU B 1 211 ? 2.199 -25.469 3.561 1 96.81 211 LEU B O 1
ATOM 4859 N N . PHE B 1 212 ? 3.055 -23.469 3.018 1 93.88 212 PHE B N 1
ATOM 4860 C CA . PHE B 1 212 ? 4.406 -24 3.057 1 93.88 212 PHE B CA 1
ATOM 4861 C C . PHE B 1 212 ? 5.355 -23.047 3.764 1 93.88 212 PHE B C 1
ATOM 4863 O O . PHE B 1 212 ? 5.078 -21.844 3.846 1 93.88 212 PHE B O 1
ATOM 4870 N N . LYS B 1 213 ? 6.387 -23.578 4.254 1 94.62 213 LYS B N 1
ATOM 4871 C CA . LYS B 1 213 ? 7.414 -22.812 4.949 1 94.62 213 LYS B CA 1
ATOM 4872 C C . LYS B 1 213 ? 8.773 -23.5 4.836 1 94.62 213 LYS B C 1
ATOM 4874 O O . LYS B 1 213 ? 8.891 -24.703 5.035 1 94.62 213 LYS B O 1
ATOM 4879 N N . LYS B 1 214 ? 9.719 -22.734 4.445 1 90.5 214 LYS B N 1
ATOM 4880 C CA . LYS B 1 214 ? 11.086 -23.234 4.441 1 90.5 214 LYS B CA 1
ATOM 4881 C C . LYS B 1 214 ? 11.648 -23.312 5.855 1 90.5 214 LYS B C 1
ATOM 4883 O O . LYS B 1 214 ? 11.516 -22.375 6.637 1 90.5 214 LYS B O 1
ATOM 4888 N N . GLU B 1 215 ? 12.188 -24.422 6.145 1 88.81 215 GLU B N 1
ATOM 4889 C CA . GLU B 1 215 ? 12.766 -24.641 7.469 1 88.81 215 GLU B CA 1
ATOM 4890 C C . GLU B 1 215 ? 14.25 -24.266 7.484 1 88.81 215 GLU B C 1
ATOM 4892 O O . GLU B 1 215 ? 14.867 -24.109 6.426 1 88.81 215 GLU B O 1
ATOM 4897 N N . ASP B 1 216 ? 14.781 -24.203 8.633 1 86.56 216 ASP B N 1
ATOM 4898 C CA . ASP B 1 216 ? 16.172 -23.812 8.805 1 86.56 216 ASP B CA 1
ATOM 4899 C C . ASP B 1 216 ? 17.109 -24.828 8.172 1 86.56 216 ASP B C 1
ATOM 4901 O O . ASP B 1 216 ? 18.203 -24.484 7.715 1 86.56 216 ASP B O 1
ATOM 4905 N N . ASN B 1 217 ? 16.672 -26.047 8.211 1 83.94 217 ASN B N 1
ATOM 4906 C CA . ASN B 1 217 ? 17.531 -27.109 7.691 1 83.94 217 ASN B CA 1
ATOM 4907 C C . ASN B 1 217 ? 17.484 -27.172 6.168 1 83.94 217 ASN B C 1
ATOM 4909 O O . ASN B 1 217 ? 18.078 -28.062 5.555 1 83.94 217 ASN B O 1
ATOM 4913 N N . GLY B 1 218 ? 16.688 -26.297 5.641 1 78.06 218 GLY B N 1
ATOM 4914 C CA . GLY B 1 218 ? 16.625 -26.219 4.188 1 78.06 218 GLY B CA 1
ATOM 4915 C C . GLY B 1 218 ? 15.445 -26.953 3.594 1 78.06 218 GLY B C 1
ATOM 4916 O O . GLY B 1 218 ? 15.102 -26.75 2.43 1 78.06 218 GLY B O 1
ATOM 4917 N N . SER B 1 219 ? 14.812 -27.703 4.367 1 82.06 219 SER B N 1
ATOM 4918 C CA . SER B 1 219 ? 13.641 -28.422 3.877 1 82.06 219 SER B CA 1
ATOM 4919 C C . SER B 1 219 ? 12.406 -27.516 3.859 1 82.06 219 SER B C 1
ATOM 4921 O O . SER B 1 219 ? 12.383 -26.469 4.504 1 82.06 219 SER B O 1
ATOM 4923 N N . THR B 1 220 ? 11.453 -27.938 3.018 1 85.56 220 THR B N 1
ATOM 4924 C CA . THR B 1 220 ? 10.195 -27.203 2.967 1 85.56 220 THR B CA 1
ATOM 4925 C C . THR B 1 220 ? 9.055 -28.031 3.553 1 85.56 220 THR B C 1
ATOM 4927 O O . THR B 1 220 ? 8.867 -29.203 3.178 1 85.56 220 THR B O 1
ATOM 4930 N N . ASN B 1 221 ? 8.383 -27.469 4.438 1 90.56 221 ASN B N 1
ATOM 4931 C CA . ASN B 1 221 ? 7.207 -28.125 5.02 1 90.56 221 ASN B CA 1
ATOM 4932 C C . ASN B 1 221 ? 5.93 -27.719 4.289 1 90.56 221 ASN B C 1
ATOM 4934 O O . ASN B 1 221 ? 5.723 -26.547 3.98 1 90.56 221 ASN B O 1
ATOM 4938 N N . PHE B 1 222 ? 5.133 -28.781 3.971 1 91.56 222 PHE B N 1
ATOM 4939 C CA . PHE B 1 222 ? 3.877 -28.531 3.27 1 91.56 222 PHE B CA 1
ATOM 4940 C C . PHE B 1 222 ? 2.689 -28.938 4.137 1 91.56 222 PHE B C 1
ATOM 4942 O O . PHE B 1 222 ? 2.705 -29.984 4.777 1 91.56 222 PHE B O 1
ATOM 4949 N N . GLN B 1 223 ? 1.778 -28.078 4.25 1 94.38 223 GLN B N 1
ATOM 4950 C CA . GLN B 1 223 ? 0.474 -28.375 4.832 1 94.38 223 GLN B CA 1
ATOM 4951 C C . GLN B 1 223 ? -0.647 -28.125 3.828 1 94.38 223 GLN B C 1
ATOM 4953 O O . GLN B 1 223 ? -0.936 -26.984 3.477 1 94.38 223 GLN B O 1
ATOM 4958 N N . PHE B 1 224 ? -1.356 -29.203 3.463 1 93.94 224 PHE B N 1
ATOM 4959 C CA . PHE B 1 224 ? -2.383 -29.109 2.43 1 93.94 224 PHE B CA 1
ATOM 4960 C C . PHE B 1 224 ? -3.705 -28.641 3.02 1 93.94 224 PHE B C 1
ATOM 4962 O O . PHE B 1 224 ? -4.078 -29.047 4.125 1 93.94 224 PHE B O 1
ATOM 4969 N N . ILE B 1 225 ? -4.266 -27.781 2.299 1 94.75 225 ILE B N 1
ATOM 4970 C CA . ILE B 1 225 ? -5.609 -27.297 2.607 1 94.75 225 ILE B CA 1
ATOM 4971 C C . ILE B 1 225 ? -6.605 -27.891 1.61 1 94.75 225 ILE B C 1
ATOM 4973 O O . ILE B 1 225 ? -6.832 -27.312 0.542 1 94.75 225 ILE B O 1
ATOM 4977 N N . ASP B 1 226 ? -7.27 -28.969 1.881 1 87 226 ASP B N 1
ATOM 4978 C CA . ASP B 1 226 ? -7.887 -29.875 0.92 1 87 226 ASP B CA 1
ATOM 4979 C C . ASP B 1 226 ? -9.312 -29.438 0.593 1 87 226 ASP B C 1
ATOM 4981 O O . ASP B 1 226 ? -9.836 -29.75 -0.481 1 87 226 ASP B O 1
ATOM 4985 N N . ASN B 1 227 ? -9.914 -28.828 1.511 1 84.56 227 ASN B N 1
ATOM 4986 C CA . ASN B 1 227 ? -11.312 -28.641 1.158 1 84.56 227 ASN B CA 1
ATOM 4987 C C . ASN B 1 227 ? -11.805 -27.25 1.548 1 84.56 227 ASN B C 1
ATOM 4989 O O . ASN B 1 227 ? -11.844 -26.906 2.73 1 84.56 227 ASN B O 1
ATOM 4993 N N . PHE B 1 228 ? -11.984 -26.438 0.475 1 87.44 228 PHE B N 1
ATOM 4994 C CA . PHE B 1 228 ? -12.719 -25.188 0.55 1 87.44 228 PHE B CA 1
ATOM 4995 C C . PHE B 1 228 ? -13.414 -24.875 -0.774 1 87.44 228 PHE B C 1
ATOM 4997 O O . PHE B 1 228 ? -13.023 -25.406 -1.818 1 87.44 228 PHE B O 1
ATOM 5004 N N . PRO B 1 229 ? -14.555 -24.188 -0.688 1 90.25 229 PRO B N 1
ATOM 5005 C CA . PRO B 1 229 ? -15.242 -23.844 -1.939 1 90.25 229 PRO B CA 1
ATOM 5006 C C . PRO B 1 229 ? -14.375 -23.016 -2.881 1 90.25 229 PRO B C 1
ATOM 5008 O O . PRO B 1 229 ? -13.594 -22.172 -2.428 1 90.25 229 PRO B O 1
ATOM 5011 N N . LYS B 1 230 ? -14.57 -23.297 -4.168 1 91.81 230 LYS B N 1
ATOM 5012 C CA . LYS B 1 230 ? -13.883 -22.469 -5.152 1 91.81 230 LYS B CA 1
ATOM 5013 C C . LYS B 1 230 ? -14.25 -21 -4.98 1 91.81 230 LYS B C 1
ATOM 5015 O O . LYS B 1 230 ? -15.414 -20.656 -4.738 1 91.81 230 LYS B O 1
ATOM 5020 N N . ILE B 1 231 ? -13.32 -20.156 -5.039 1 95.56 231 ILE B N 1
ATOM 5021 C CA . ILE B 1 231 ? -13.531 -18.734 -4.832 1 95.56 231 ILE B CA 1
ATOM 5022 C C . ILE B 1 231 ? -13.391 -17.984 -6.16 1 95.56 231 ILE B C 1
ATOM 5024 O O . ILE B 1 231 ? -12.32 -18 -6.773 1 95.56 231 ILE B O 1
ATOM 5028 N N . PRO B 1 232 ? -14.484 -17.344 -6.609 1 96 232 PRO B N 1
ATOM 5029 C CA . PRO B 1 232 ? -14.414 -16.625 -7.891 1 96 232 PRO B CA 1
ATOM 5030 C C . PRO B 1 232 ? -13.359 -15.531 -7.898 1 96 232 PRO B C 1
ATOM 5032 O O . PRO B 1 232 ? -13.297 -14.727 -6.965 1 96 232 PRO B O 1
ATOM 5035 N N . MET B 1 233 ? -12.562 -15.516 -8.93 1 96.81 233 MET B N 1
ATOM 5036 C CA . MET B 1 233 ? -11.508 -14.516 -9.039 1 96.81 233 MET B CA 1
ATOM 5037 C C . MET B 1 233 ? -11.195 -14.219 -10.5 1 96.81 233 MET B C 1
ATOM 5039 O O . MET B 1 233 ? -11.531 -15.008 -11.383 1 96.81 233 MET B O 1
ATOM 5043 N N . ILE B 1 234 ? -10.641 -13.078 -10.773 1 97.25 234 ILE B N 1
ATOM 5044 C CA . ILE B 1 234 ? -10.133 -12.695 -12.086 1 97.25 234 ILE B CA 1
ATOM 5045 C C . ILE B 1 234 ? -8.609 -12.57 -12.031 1 97.25 234 ILE B C 1
ATOM 5047 O O . ILE B 1 234 ? -8.078 -11.82 -11.211 1 97.25 234 ILE B O 1
ATOM 5051 N N . LEU B 1 235 ? -7.992 -13.344 -12.852 1 96.69 235 LEU B N 1
ATOM 5052 C CA . LEU B 1 235 ? -6.559 -13.164 -13.039 1 96.69 235 LEU B CA 1
ATOM 5053 C C . LEU B 1 235 ? -6.273 -12.164 -14.156 1 96.69 235 LEU B C 1
ATOM 5055 O O . LEU B 1 235 ? -6.848 -12.266 -15.242 1 96.69 235 LEU B O 1
ATOM 5059 N N . THR B 1 236 ? -5.484 -11.188 -13.852 1 97.56 236 THR B N 1
ATOM 5060 C CA . THR B 1 236 ? -5.113 -10.195 -14.852 1 97.56 236 THR B CA 1
ATOM 5061 C C . THR B 1 236 ? -3.617 -10.25 -15.141 1 97.56 236 THR B C 1
ATOM 5063 O O . THR B 1 236 ? -2.799 -10.164 -14.227 1 97.56 236 THR B O 1
ATOM 5066 N N . TYR B 1 237 ? -3.303 -10.414 -16.391 1 96.25 237 TYR B N 1
ATOM 5067 C CA . TYR B 1 237 ? -1.924 -10.422 -16.859 1 96.25 237 TYR B CA 1
ATOM 5068 C C . TYR B 1 237 ? -1.56 -9.086 -17.5 1 96.25 237 TYR B C 1
ATOM 5070 O O . TYR B 1 237 ? -2.072 -8.734 -18.562 1 96.25 237 TYR B O 1
ATOM 5078 N N . THR B 1 238 ? -0.603 -8.336 -16.812 1 96.31 238 THR B N 1
ATOM 5079 C CA . THR B 1 238 ? -0.275 -6.98 -17.25 1 96.31 238 THR B CA 1
ATOM 5080 C C . THR B 1 238 ? 0.568 -7 -18.516 1 96.31 238 THR B C 1
ATOM 5082 O O . THR B 1 238 ? 0.692 -5.984 -19.203 1 96.31 238 THR B O 1
ATOM 5085 N N . ARG B 1 239 ? 1.26 -8.133 -18.797 1 94.88 239 ARG B N 1
ATOM 5086 C CA . ARG B 1 239 ? 2.184 -8.305 -19.906 1 94.88 239 ARG B CA 1
ATOM 5087 C C . ARG B 1 239 ? 3.41 -7.414 -19.75 1 94.88 239 ARG B C 1
ATOM 5089 O O . ARG B 1 239 ? 4.145 -7.176 -20.703 1 94.88 239 ARG B O 1
ATOM 5096 N N . ILE B 1 240 ? 3.566 -6.824 -18.547 1 93.88 240 ILE B N 1
ATOM 5097 C CA . ILE B 1 240 ? 4.762 -6.051 -18.219 1 93.88 240 ILE B CA 1
ATOM 5098 C C . ILE B 1 240 ? 5.863 -6.992 -17.734 1 93.88 240 ILE B C 1
ATOM 5100 O O . ILE B 1 240 ? 5.703 -7.676 -16.719 1 93.88 240 ILE B O 1
ATOM 5104 N N . PRO B 1 241 ? 6.926 -7.004 -18.547 1 91.56 241 PRO B N 1
ATOM 5105 C CA . PRO B 1 241 ? 8.016 -7.898 -18.141 1 91.56 241 PRO B CA 1
ATOM 5106 C C . PRO B 1 241 ? 8.648 -7.504 -16.812 1 91.56 241 PRO B C 1
ATOM 5108 O O . PRO B 1 241 ? 8.703 -6.316 -16.484 1 91.56 241 PRO B O 1
ATOM 5111 N N . ARG B 1 242 ? 9.094 -8.484 -16.125 1 90.5 242 ARG B N 1
ATOM 5112 C CA . ARG B 1 242 ? 9.734 -8.273 -14.836 1 90.5 242 ARG B CA 1
ATOM 5113 C C . ARG B 1 242 ? 10.859 -9.266 -14.609 1 90.5 242 ARG B C 1
ATOM 5115 O O . ARG B 1 242 ? 10.969 -10.266 -15.32 1 90.5 242 ARG B O 1
ATOM 5122 N N . SER B 1 243 ? 11.695 -8.953 -13.695 1 91.38 243 SER B N 1
ATOM 5123 C CA . SER B 1 243 ? 12.773 -9.844 -13.273 1 91.38 243 SER B CA 1
ATOM 5124 C C . SER B 1 243 ? 12.641 -10.203 -11.797 1 91.38 243 SER B C 1
ATOM 5126 O O . SER B 1 243 ? 12.852 -9.367 -10.922 1 91.38 243 SER B O 1
ATOM 5128 N N . THR B 1 244 ? 12.352 -11.422 -11.57 1 89.44 244 THR B N 1
ATOM 5129 C CA . THR B 1 244 ? 12.234 -11.914 -10.203 1 89.44 244 THR B CA 1
ATOM 5130 C C . THR B 1 244 ? 13.523 -11.672 -9.422 1 89.44 244 THR B C 1
ATOM 5132 O O . THR B 1 244 ? 13.492 -11.242 -8.273 1 89.44 244 THR B O 1
ATOM 5135 N N . LYS B 1 245 ? 14.617 -11.938 -10.086 1 90.88 245 LYS B N 1
ATOM 5136 C CA . LYS B 1 245 ? 15.922 -11.781 -9.453 1 90.88 245 LYS B CA 1
ATOM 5137 C C . LYS B 1 245 ? 16.125 -10.352 -8.969 1 90.88 245 LYS B C 1
ATOM 5139 O O . LYS B 1 245 ? 16.609 -10.125 -7.852 1 90.88 245 LYS B O 1
ATOM 5144 N N . VAL B 1 246 ? 15.742 -9.414 -9.781 1 95.44 246 VAL B N 1
ATOM 5145 C CA . VAL B 1 246 ? 15.914 -8 -9.445 1 95.44 246 VAL B CA 1
ATOM 5146 C C . VAL B 1 246 ? 15 -7.629 -8.281 1 95.44 246 VAL B C 1
ATOM 5148 O O . VAL B 1 246 ? 15.414 -6.938 -7.348 1 95.44 246 VAL B O 1
ATOM 5151 N N . LEU B 1 247 ? 13.789 -8.055 -8.328 1 96 247 LEU B N 1
ATOM 5152 C CA . LEU B 1 247 ? 12.828 -7.742 -7.273 1 96 247 LEU B CA 1
ATOM 5153 C C . LEU B 1 247 ? 13.281 -8.312 -5.934 1 96 247 LEU B C 1
ATOM 5155 O O . LEU B 1 247 ? 13.219 -7.625 -4.91 1 96 247 LEU B O 1
ATOM 5159 N N . VAL B 1 248 ? 13.797 -9.531 -5.934 1 95.44 248 VAL B N 1
ATOM 5160 C CA . VAL B 1 248 ? 14.258 -10.18 -4.715 1 95.44 248 VAL B CA 1
ATOM 5161 C C . VAL B 1 248 ? 15.492 -9.461 -4.184 1 95.44 248 VAL B C 1
ATOM 5163 O O . VAL B 1 248 ? 15.633 -9.266 -2.973 1 95.44 248 VAL B O 1
ATOM 5166 N N . SER B 1 249 ? 16.344 -9.094 -5.094 1 97.12 249 SER B N 1
ATOM 5167 C CA . SER B 1 249 ? 17.547 -8.367 -4.703 1 97.12 249 SER B CA 1
ATOM 5168 C C . SER B 1 249 ? 17.203 -7.02 -4.082 1 97.12 249 SER B C 1
ATOM 5170 O O . SER B 1 249 ? 17.812 -6.617 -3.088 1 97.12 249 SER B O 1
ATOM 5172 N N . ASN B 1 250 ? 16.234 -6.336 -4.668 1 97.31 250 ASN B N 1
ATOM 5173 C CA . ASN B 1 250 ? 15.82 -5.039 -4.141 1 97.31 250 ASN B CA 1
ATOM 5174 C C . ASN B 1 250 ? 15.25 -5.164 -2.73 1 97.31 250 ASN B C 1
ATOM 5176 O O . ASN B 1 250 ? 15.531 -4.332 -1.866 1 97.31 250 ASN B O 1
ATOM 5180 N N . VAL B 1 251 ? 14.453 -6.16 -2.492 1 98.06 251 VAL B N 1
ATOM 5181 C CA . VAL B 1 251 ? 13.883 -6.383 -1.166 1 98.06 251 VAL B CA 1
ATOM 5182 C C . VAL B 1 251 ? 15.008 -6.688 -0.173 1 98.06 251 VAL B C 1
ATOM 5184 O O . VAL B 1 251 ? 15 -6.188 0.955 1 98.06 251 VAL B O 1
ATOM 5187 N N . ARG B 1 252 ? 15.938 -7.496 -0.621 1 97.75 252 ARG B N 1
ATOM 5188 C CA . ARG B 1 252 ? 17.078 -7.824 0.233 1 97.75 252 ARG B CA 1
ATOM 5189 C C . ARG B 1 252 ? 17.828 -6.562 0.641 1 97.75 252 ARG B C 1
ATOM 5191 O O . ARG B 1 252 ? 18.203 -6.41 1.805 1 97.75 252 ARG B O 1
ATOM 5198 N N . GLU B 1 253 ? 18.062 -5.734 -0.287 1 97.81 253 GLU B N 1
ATOM 5199 C CA . GLU B 1 253 ? 18.75 -4.48 -0.009 1 97.81 253 GLU B CA 1
ATOM 5200 C C . GLU B 1 253 ? 18.016 -3.654 1.033 1 97.81 253 GLU B C 1
ATOM 5202 O O . GLU B 1 253 ? 18.625 -3.066 1.925 1 97.81 253 GLU B O 1
ATOM 5207 N N . LEU B 1 254 ? 16.719 -3.574 0.947 1 97.62 254 LEU B N 1
ATOM 5208 C CA . LEU B 1 254 ? 15.906 -2.826 1.899 1 97.62 254 LEU B CA 1
ATOM 5209 C C . LEU B 1 254 ? 15.984 -3.447 3.289 1 97.62 254 LEU B C 1
ATOM 5211 O O . LEU B 1 254 ? 16.125 -2.732 4.285 1 97.62 254 LEU B O 1
ATOM 5215 N N . VAL B 1 255 ? 15.914 -4.754 3.34 1 98.19 255 VAL B N 1
ATOM 5216 C CA . VAL B 1 255 ? 15.945 -5.473 4.609 1 98.19 255 VAL B CA 1
ATOM 5217 C C . VAL B 1 255 ? 17.297 -5.262 5.281 1 98.19 255 VAL B C 1
ATOM 5219 O O . VAL B 1 255 ? 17.375 -5.098 6.504 1 98.19 255 VAL B O 1
ATOM 5222 N N . GLU B 1 256 ? 18.328 -5.285 4.465 1 98.06 256 GLU B N 1
ATOM 5223 C CA . GLU B 1 256 ? 19.672 -5.086 4.996 1 98.06 256 GLU B CA 1
ATOM 5224 C C . GLU B 1 256 ? 19.875 -3.646 5.453 1 98.06 256 GLU B C 1
ATOM 5226 O O . GLU B 1 256 ? 20.516 -3.398 6.48 1 98.06 256 GLU B O 1
ATOM 5231 N N . LYS B 1 257 ? 19.359 -2.723 4.742 1 97.19 257 LYS B N 1
ATOM 5232 C CA . LYS B 1 257 ? 19.547 -1.303 5.023 1 97.19 257 LYS B CA 1
ATOM 5233 C C . LYS B 1 257 ? 18.703 -0.868 6.227 1 97.19 257 LYS B C 1
ATOM 5235 O O . LYS B 1 257 ? 19.156 -0.049 7.031 1 97.19 257 LYS B O 1
ATOM 5240 N N . TYR B 1 258 ? 17.453 -1.358 6.309 1 97.94 258 TYR B N 1
ATOM 5241 C CA . TYR B 1 258 ? 16.531 -0.982 7.371 1 97.94 258 TYR B CA 1
ATOM 5242 C C . TYR B 1 258 ? 15.922 -2.215 8.031 1 97.94 258 TYR B C 1
ATOM 5244 O O . TYR B 1 258 ? 14.703 -2.402 8.023 1 97.94 258 TYR B O 1
ATOM 5252 N N . PRO B 1 259 ? 16.688 -2.996 8.734 1 98.12 259 PRO B N 1
ATOM 5253 C CA . PRO B 1 259 ? 16.172 -4.242 9.305 1 98.12 259 PRO B CA 1
ATOM 5254 C C . PRO B 1 259 ? 15.062 -4.008 10.328 1 98.12 259 PRO B C 1
ATOM 5256 O O . PRO B 1 259 ? 14.133 -4.809 10.43 1 98.12 259 PRO B O 1
ATOM 5259 N N . SER B 1 260 ? 15.141 -2.955 11.055 1 97.94 260 SER B N 1
ATOM 5260 C CA . SER B 1 260 ? 14.156 -2.693 12.094 1 97.94 260 SER B CA 1
ATOM 5261 C C . SER B 1 260 ? 12.781 -2.402 11.492 1 97.94 260 SER B C 1
ATOM 5263 O O . SER B 1 260 ? 11.758 -2.629 12.133 1 97.94 260 SER B O 1
ATOM 5265 N N . ILE B 1 261 ? 12.766 -1.88 10.273 1 98.5 261 ILE B N 1
ATOM 5266 C CA . ILE B 1 261 ? 11.516 -1.558 9.594 1 98.5 261 ILE B CA 1
ATOM 5267 C C . ILE B 1 261 ? 10.969 -2.801 8.898 1 98.5 261 ILE B C 1
ATOM 5269 O O . ILE B 1 261 ? 9.789 -3.139 9.047 1 98.5 261 ILE B O 1
ATOM 5273 N N . PHE B 1 262 ? 11.828 -3.52 8.211 1 98.62 262 PHE B N 1
ATOM 5274 C CA . PHE B 1 262 ? 11.328 -4.492 7.246 1 98.62 262 PHE B CA 1
ATOM 5275 C C . PHE B 1 262 ? 11.195 -5.871 7.883 1 98.62 262 PHE B C 1
ATOM 5277 O O . PHE B 1 262 ? 10.344 -6.668 7.484 1 98.62 262 PHE B O 1
ATOM 5284 N N . LYS B 1 263 ? 11.969 -6.238 8.906 1 98.12 263 LYS B N 1
ATOM 5285 C CA . LYS B 1 263 ? 11.836 -7.539 9.547 1 98.12 263 LYS B CA 1
ATOM 5286 C C . LYS B 1 263 ? 10.445 -7.711 10.164 1 98.12 263 LYS B C 1
ATOM 5288 O O . LYS B 1 263 ? 9.805 -8.742 9.977 1 98.12 263 LYS B O 1
ATOM 5293 N N . PRO B 1 264 ? 9.961 -6.66 10.852 1 98.31 264 PRO B N 1
ATOM 5294 C CA . PRO B 1 264 ? 8.594 -6.797 11.359 1 98.31 264 PRO B CA 1
ATOM 5295 C C . PRO B 1 264 ? 7.555 -6.922 10.242 1 98.31 264 PRO B C 1
ATOM 5297 O O . PRO B 1 264 ? 6.547 -7.613 10.406 1 98.31 264 PRO B O 1
ATOM 5300 N N . ILE B 1 265 ? 7.762 -6.246 9.148 1 98.5 265 ILE B N 1
ATOM 5301 C CA . ILE B 1 265 ? 6.848 -6.332 8.016 1 98.5 265 ILE B CA 1
ATOM 5302 C C . ILE B 1 265 ? 6.797 -7.77 7.504 1 98.5 265 ILE B C 1
ATOM 5304 O O . ILE B 1 265 ? 5.715 -8.32 7.289 1 98.5 265 ILE B O 1
ATOM 5308 N N . LEU B 1 266 ? 7.992 -8.391 7.363 1 98.5 266 LEU B N 1
ATOM 5309 C CA . LEU B 1 266 ? 8.078 -9.766 6.887 1 98.5 266 LEU B CA 1
ATOM 5310 C C . LEU B 1 266 ? 7.418 -10.727 7.871 1 98.5 266 LEU B C 1
ATOM 5312 O O . LEU B 1 266 ? 6.742 -11.672 7.465 1 98.5 266 LEU B O 1
ATOM 5316 N N . GLN B 1 267 ? 7.578 -10.461 9.109 1 98.06 267 GLN B N 1
ATOM 5317 C CA . GLN B 1 267 ? 6.93 -11.266 10.141 1 98.06 267 GLN B CA 1
ATOM 5318 C C . GLN B 1 267 ? 5.41 -11.156 10.047 1 98.06 267 GLN B C 1
ATOM 5320 O O . GLN B 1 267 ? 4.695 -12.148 10.203 1 98.06 267 GLN B O 1
ATOM 5325 N N . SER B 1 268 ? 4.961 -9.945 9.883 1 98.62 268 SER B N 1
ATOM 5326 C CA . SER B 1 268 ? 3.529 -9.719 9.711 1 98.62 268 SER B CA 1
ATOM 5327 C C . SER B 1 268 ? 2.982 -10.508 8.523 1 98.62 268 SER B C 1
ATOM 5329 O O . SER B 1 268 ? 1.884 -11.062 8.602 1 98.62 268 SER B O 1
ATOM 5331 N N . MET B 1 269 ? 3.713 -10.562 7.469 1 98.62 269 MET B N 1
ATOM 5332 C CA . MET B 1 269 ? 3.299 -11.312 6.285 1 98.62 269 MET B CA 1
ATOM 5333 C C . MET B 1 269 ? 3.197 -12.805 6.598 1 98.62 269 MET B C 1
ATOM 5335 O O . MET B 1 269 ? 2.309 -13.492 6.086 1 98.62 269 MET B O 1
ATOM 5339 N N . GLY B 1 270 ? 4.16 -13.32 7.395 1 98.44 270 GLY B N 1
ATOM 5340 C CA . GLY B 1 270 ? 4.07 -14.703 7.832 1 98.44 270 GLY B CA 1
ATOM 5341 C C . GLY B 1 270 ? 2.811 -15 8.625 1 98.44 270 GLY B C 1
ATOM 5342 O O . GLY B 1 270 ? 2.143 -16.016 8.383 1 98.44 270 GLY B O 1
ATOM 5343 N N . HIS B 1 271 ? 2.523 -14.125 9.562 1 98.62 271 HIS B N 1
ATOM 5344 C CA . HIS B 1 271 ? 1.309 -14.273 10.352 1 98.62 271 HIS B CA 1
ATOM 5345 C C . HIS B 1 271 ? 0.064 -14.188 9.477 1 98.62 271 HIS B C 1
ATOM 5347 O O . HIS B 1 271 ? -0.91 -14.906 9.695 1 98.62 271 HIS B O 1
ATOM 5353 N N . LEU B 1 272 ? 0.146 -13.281 8.555 1 98.69 272 LEU B N 1
ATOM 5354 C CA . LEU B 1 272 ? -0.958 -13.117 7.613 1 98.69 272 LEU B CA 1
ATOM 5355 C C . LEU B 1 272 ? -1.2 -14.398 6.824 1 98.69 272 LEU B C 1
ATOM 5357 O O . LEU B 1 272 ? -2.348 -14.805 6.629 1 98.69 272 LEU B O 1
ATOM 5361 N N . ALA B 1 273 ? -0.147 -15.047 6.379 1 98.38 273 ALA B N 1
ATOM 5362 C CA . ALA B 1 273 ? -0.26 -16.312 5.652 1 98.38 273 ALA B CA 1
ATOM 5363 C C . ALA B 1 273 ? -0.909 -17.391 6.516 1 98.38 273 ALA B C 1
ATOM 5365 O O . ALA B 1 273 ? -1.771 -18.125 6.047 1 98.38 273 ALA B O 1
ATOM 5366 N N . ASN B 1 274 ? -0.503 -17.422 7.738 1 98.19 274 ASN B N 1
ATOM 5367 C CA . ASN B 1 274 ? -1.085 -18.406 8.656 1 98.19 274 ASN B CA 1
ATOM 5368 C C . ASN B 1 274 ? -2.574 -18.141 8.875 1 98.19 274 ASN B C 1
ATOM 5370 O O . ASN B 1 274 ? -3.381 -19.078 8.828 1 98.19 274 ASN B O 1
ATOM 5374 N N . ASP B 1 275 ? -2.885 -16.906 9.172 1 98.19 275 ASP B N 1
ATOM 5375 C CA . ASP B 1 275 ? -4.285 -16.547 9.375 1 98.19 275 ASP B CA 1
ATOM 5376 C C . ASP B 1 275 ? -5.105 -16.797 8.117 1 98.19 275 ASP B C 1
ATOM 5378 O O . ASP B 1 275 ? -6.25 -17.25 8.188 1 98.19 275 ASP B O 1
ATOM 5382 N N . GLY B 1 276 ? -4.527 -16.438 6.934 1 97.81 276 GLY B N 1
ATOM 5383 C CA . GLY B 1 276 ? -5.191 -16.703 5.672 1 97.81 276 GLY B CA 1
ATOM 5384 C C . GLY B 1 276 ? -5.457 -18.188 5.445 1 97.81 276 GLY B C 1
ATOM 5385 O O . GLY B 1 276 ? -6.539 -18.562 4.992 1 97.81 276 GLY B O 1
ATOM 5386 N N . ALA B 1 277 ? -4.449 -19.016 5.738 1 97.38 277 ALA B N 1
ATOM 5387 C CA . ALA B 1 277 ? -4.613 -20.453 5.621 1 97.38 277 ALA B CA 1
ATOM 5388 C C . ALA B 1 277 ? -5.742 -20.953 6.52 1 97.38 277 ALA B C 1
ATOM 5390 O O . ALA B 1 277 ? -6.523 -21.828 6.121 1 97.38 277 ALA B O 1
ATOM 5391 N N . ASP B 1 278 ? -5.797 -20.422 7.703 1 97.19 278 ASP B N 1
ATOM 5392 C CA . ASP B 1 278 ? -6.848 -20.812 8.641 1 97.19 278 ASP B CA 1
ATOM 5393 C C . ASP B 1 278 ? -8.227 -20.422 8.109 1 97.19 278 ASP B C 1
ATOM 5395 O O . ASP B 1 278 ? -9.188 -21.188 8.266 1 97.19 278 ASP B O 1
ATOM 5399 N N . ILE B 1 279 ? -8.32 -19.281 7.578 1 97.38 279 ILE B N 1
ATOM 5400 C CA . ILE B 1 279 ? -9.578 -18.844 6.992 1 97.38 279 ILE B CA 1
ATOM 5401 C C . ILE B 1 279 ? -9.984 -19.797 5.867 1 97.38 279 ILE B C 1
ATOM 5403 O O . ILE B 1 279 ? -11.148 -20.203 5.789 1 97.38 279 ILE B O 1
ATOM 5407 N N . LEU B 1 280 ? -9.055 -20.156 4.992 1 96.81 280 LEU B N 1
ATOM 5408 C CA . LEU B 1 280 ? -9.336 -21.047 3.871 1 96.81 280 LEU B CA 1
ATOM 5409 C C . LEU B 1 280 ? -9.797 -22.406 4.367 1 96.81 280 LEU B C 1
ATOM 5411 O O . LEU B 1 280 ? -10.727 -23 3.801 1 96.81 280 LEU B O 1
ATOM 5415 N N . ARG B 1 281 ? -9.203 -22.906 5.445 1 95.75 281 ARG B N 1
ATOM 5416 C CA . ARG B 1 281 ? -9.547 -24.219 6 1 95.75 281 ARG B CA 1
ATOM 5417 C C . ARG B 1 281 ? -11 -24.25 6.461 1 95.75 281 ARG B C 1
ATOM 5419 O O . ARG B 1 281 ? -11.648 -25.297 6.395 1 95.75 281 ARG B O 1
ATOM 5426 N N . ASN B 1 282 ? -11.461 -23.094 6.812 1 95.19 282 ASN B N 1
ATOM 5427 C CA . ASN B 1 282 ? -12.805 -23.031 7.371 1 95.19 282 ASN B CA 1
ATOM 5428 C C . ASN B 1 282 ? -13.672 -22.016 6.629 1 95.19 282 ASN B C 1
ATOM 5430 O O . ASN B 1 282 ? -14.484 -21.312 7.238 1 95.19 282 ASN B O 1
ATOM 5434 N N . LEU B 1 283 ? -13.477 -21.953 5.402 1 95.25 283 LEU B N 1
ATOM 5435 C CA . LEU B 1 283 ? -14.094 -20.875 4.641 1 95.25 283 LEU B CA 1
ATOM 5436 C C . LEU B 1 283 ? -15.609 -21.031 4.609 1 95.25 283 LEU B C 1
ATOM 5438 O O . LEU B 1 283 ? -16.125 -22.125 4.344 1 95.25 283 LEU B O 1
ATOM 5442 N N . ASN B 1 284 ? -16.297 -20 4.961 1 93.75 284 ASN B N 1
ATOM 5443 C CA . ASN B 1 284 ? -17.766 -19.906 4.883 1 93.75 284 ASN B CA 1
ATOM 5444 C C . ASN B 1 284 ? -18.203 -18.484 4.578 1 93.75 284 ASN B C 1
ATOM 5446 O O . ASN B 1 284 ? -17.391 -17.625 4.266 1 93.75 284 ASN B O 1
ATOM 5450 N N . ASP B 1 285 ? -19.469 -18.234 4.582 1 91.56 285 ASP B N 1
ATOM 5451 C CA . ASP B 1 285 ? -20.016 -16.922 4.211 1 91.56 285 ASP B CA 1
ATOM 5452 C C . ASP B 1 285 ? -19.609 -15.852 5.223 1 91.56 285 ASP B C 1
ATOM 5454 O O . ASP B 1 285 ? -19.422 -14.688 4.859 1 91.56 285 ASP B O 1
ATOM 5458 N N . LYS B 1 286 ? -19.359 -16.25 6.465 1 91 286 LYS B N 1
ATOM 5459 C CA . LYS B 1 286 ? -19.094 -15.305 7.547 1 91 286 LYS B CA 1
ATOM 5460 C C . LYS B 1 286 ? -17.672 -14.781 7.496 1 91 286 LYS B C 1
ATOM 5462 O O . LYS B 1 286 ? -17.406 -13.641 7.875 1 91 286 LYS B O 1
ATOM 5467 N N . ASN B 1 287 ? -16.719 -15.602 7.066 1 94.94 287 ASN B N 1
ATOM 5468 C CA . ASN B 1 287 ? -15.328 -15.18 7.105 1 94.94 287 ASN B CA 1
ATOM 5469 C C . ASN B 1 287 ? -14.789 -14.906 5.707 1 94.94 287 ASN B C 1
ATOM 5471 O O . ASN B 1 287 ? -13.578 -14.766 5.523 1 94.94 287 ASN B O 1
ATOM 5475 N N . TYR B 1 288 ? -15.703 -14.93 4.707 1 97.25 288 TYR B N 1
ATOM 5476 C CA . TYR B 1 288 ? -15.305 -14.594 3.346 1 97.25 288 TYR B CA 1
ATOM 5477 C C . TYR B 1 288 ? -14.734 -13.188 3.271 1 97.25 288 TYR B C 1
ATOM 5479 O O . TYR B 1 288 ? -13.719 -12.953 2.613 1 97.25 288 TYR B O 1
ATOM 5487 N N . ASN B 1 289 ? -15.367 -12.344 3.975 1 96.12 289 ASN B N 1
ATOM 5488 C CA . ASN B 1 289 ? -14.906 -10.961 3.984 1 96.12 289 ASN B CA 1
ATOM 5489 C C . ASN B 1 289 ? -13.555 -10.82 4.68 1 96.12 289 ASN B C 1
ATOM 5491 O O . ASN B 1 289 ? -12.766 -9.93 4.352 1 96.12 289 ASN B O 1
ATOM 5495 N N . ASP B 1 290 ? -13.281 -11.703 5.633 1 97.44 290 ASP B N 1
ATOM 5496 C CA . ASP B 1 290 ? -11.977 -11.711 6.281 1 97.44 290 ASP B CA 1
ATOM 5497 C C . ASP B 1 290 ? -10.867 -12.047 5.281 1 97.44 290 ASP B C 1
ATOM 5499 O O . ASP B 1 290 ? -9.773 -11.484 5.348 1 97.44 290 ASP B O 1
ATOM 5503 N N . LEU B 1 291 ? -11.18 -12.953 4.406 1 97.81 291 LEU B N 1
ATOM 5504 C CA . LEU B 1 291 ? -10.219 -13.305 3.367 1 97.81 291 LEU B CA 1
ATOM 5505 C C . LEU B 1 291 ? -9.922 -12.102 2.477 1 97.81 291 LEU B C 1
ATOM 5507 O O . LEU B 1 291 ? -8.758 -11.812 2.18 1 97.81 291 LEU B O 1
ATOM 5511 N N . LEU B 1 292 ? -11 -11.422 2.074 1 97.75 292 LEU B N 1
ATOM 5512 C CA . LEU B 1 292 ? -10.836 -10.227 1.246 1 97.75 292 LEU B CA 1
ATOM 5513 C C . LEU B 1 292 ? -9.984 -9.188 1.956 1 97.75 292 LEU B C 1
ATOM 5515 O O . LEU B 1 292 ? -9.133 -8.547 1.334 1 97.75 292 LEU B O 1
ATOM 5519 N N . GLU B 1 293 ? -10.195 -9.055 3.227 1 97.31 293 GLU B N 1
ATOM 5520 C CA . GLU B 1 293 ? -9.445 -8.102 4.035 1 97.31 293 GLU B CA 1
ATOM 5521 C C . GLU B 1 293 ? -7.957 -8.445 4.059 1 97.31 293 GLU B C 1
ATOM 5523 O O . GLU B 1 293 ? -7.109 -7.574 3.873 1 97.31 293 GLU B O 1
ATOM 5528 N N . LEU B 1 294 ? -7.641 -9.672 4.234 1 98.38 294 LEU B N 1
ATOM 5529 C CA . LEU B 1 294 ? -6.246 -10.086 4.312 1 98.38 294 LEU B CA 1
ATOM 5530 C C . LEU B 1 294 ? -5.555 -9.922 2.963 1 98.38 294 LEU B C 1
ATOM 5532 O O . LEU B 1 294 ? -4.359 -9.617 2.906 1 98.38 294 LEU B O 1
ATOM 5536 N N . VAL B 1 295 ? -6.309 -10.117 1.904 1 98.38 295 VAL B N 1
ATOM 5537 C CA . VAL B 1 295 ? -5.758 -9.914 0.568 1 98.38 295 VAL B CA 1
ATOM 5538 C C . VAL B 1 295 ? -5.375 -8.453 0.383 1 98.38 295 VAL B C 1
ATOM 5540 O O . VAL B 1 295 ? -4.289 -8.148 -0.117 1 98.38 295 VAL B O 1
ATOM 5543 N N . ARG B 1 296 ? -6.246 -7.609 0.818 1 96.94 296 ARG B N 1
ATOM 5544 C CA . ARG B 1 296 ? -5.965 -6.176 0.747 1 96.94 296 ARG B CA 1
ATOM 5545 C C . ARG B 1 296 ? -4.75 -5.812 1.59 1 96.94 296 ARG B C 1
ATOM 5547 O O . ARG B 1 296 ? -3.881 -5.062 1.144 1 96.94 296 ARG B O 1
ATOM 5554 N N . VAL B 1 297 ? -4.711 -6.305 2.807 1 98.31 297 VAL B N 1
ATOM 5555 C CA . VAL B 1 297 ? -3.605 -6.035 3.719 1 98.31 297 VAL B CA 1
ATOM 5556 C C . VAL B 1 297 ? -2.291 -6.488 3.088 1 98.31 297 VAL B C 1
ATOM 5558 O O . VAL B 1 297 ? -1.297 -5.762 3.113 1 98.31 297 VAL B O 1
ATOM 5561 N N . ASN B 1 298 ? -2.34 -7.66 2.551 1 98.69 298 ASN B N 1
ATOM 5562 C CA . ASN B 1 298 ? -1.13 -8.219 1.963 1 98.69 298 ASN B CA 1
ATOM 5563 C C . ASN B 1 298 ? -0.618 -7.367 0.807 1 98.69 298 ASN B C 1
ATOM 5565 O O . ASN B 1 298 ? 0.591 -7.199 0.642 1 98.69 298 ASN B O 1
ATOM 5569 N N . HIS B 1 299 ? -1.521 -6.898 -0.034 1 98.31 299 HIS B N 1
ATOM 5570 C CA . HIS B 1 299 ? -1.084 -6.047 -1.137 1 98.31 299 HIS B CA 1
ATOM 5571 C C . HIS B 1 299 ? -0.374 -4.801 -0.623 1 98.31 299 HIS B C 1
ATOM 5573 O O . HIS B 1 299 ? 0.637 -4.379 -1.189 1 98.31 299 HIS B O 1
ATOM 5579 N N . GLY B 1 300 ? -0.928 -4.211 0.4 1 97.81 300 GLY B N 1
ATOM 5580 C CA . GLY B 1 300 ? -0.287 -3.051 0.997 1 97.81 300 GLY B CA 1
ATOM 5581 C C . GLY B 1 300 ? 1.122 -3.332 1.484 1 97.81 300 GLY B C 1
ATOM 5582 O O . GLY B 1 300 ? 2.023 -2.51 1.301 1 97.81 300 GLY B O 1
ATOM 5583 N N . LEU B 1 301 ? 1.298 -4.438 2.133 1 98.62 301 LEU B N 1
ATOM 5584 C CA . LEU B 1 301 ? 2.621 -4.816 2.619 1 98.62 301 LEU B CA 1
ATOM 5585 C C . LEU B 1 301 ? 3.592 -5.008 1.458 1 98.62 301 LEU B C 1
ATOM 5587 O O . LEU B 1 301 ? 4.762 -4.629 1.554 1 98.62 301 LEU B O 1
ATOM 5591 N N . LEU B 1 302 ? 3.064 -5.582 0.384 1 98.44 302 LEU B N 1
ATOM 5592 C CA . LEU B 1 302 ? 3.9 -5.77 -0.797 1 98.44 302 LEU B CA 1
ATOM 5593 C C . LEU B 1 302 ? 4.285 -4.426 -1.408 1 98.44 302 LEU B C 1
ATOM 5595 O O . LEU B 1 302 ? 5.402 -4.266 -1.904 1 98.44 302 LEU B O 1
ATOM 5599 N N . VAL B 1 303 ? 3.385 -3.482 -1.397 1 96.94 303 VAL B N 1
ATOM 5600 C CA . VAL B 1 303 ? 3.695 -2.125 -1.835 1 96.94 303 VAL B CA 1
ATOM 5601 C C . VAL B 1 303 ? 4.801 -1.539 -0.959 1 96.94 303 VAL B C 1
ATOM 5603 O O . VAL B 1 303 ? 5.719 -0.889 -1.461 1 96.94 303 VAL B O 1
ATOM 5606 N N . SER B 1 304 ? 4.719 -1.759 0.322 1 97.81 304 SER B N 1
ATOM 5607 C CA . SER B 1 304 ? 5.734 -1.268 1.246 1 97.81 304 SER B CA 1
ATOM 5608 C C . SER B 1 304 ? 7.102 -1.866 0.932 1 97.81 304 SER B C 1
ATOM 5610 O O . SER B 1 304 ? 8.133 -1.207 1.107 1 97.81 304 SER B O 1
ATOM 5612 N N . LEU B 1 305 ? 7.082 -3.082 0.462 1 98.06 305 LEU B N 1
ATOM 5613 C CA . LEU B 1 305 ? 8.328 -3.752 0.111 1 98.06 305 LEU B CA 1
ATOM 5614 C C . LEU B 1 305 ? 8.883 -3.211 -1.201 1 98.06 305 LEU B C 1
ATOM 5616 O O . LEU B 1 305 ? 10.039 -3.471 -1.545 1 98.06 305 LEU B O 1
ATOM 5620 N N . GLY B 1 306 ? 8.07 -2.498 -1.939 1 96.38 306 GLY B N 1
ATOM 5621 C CA . GLY B 1 306 ? 8.523 -1.888 -3.18 1 96.38 306 GLY B CA 1
ATOM 5622 C C . GLY B 1 306 ? 8.422 -2.818 -4.375 1 96.38 306 GLY B C 1
ATOM 5623 O O . GLY B 1 306 ? 9.148 -2.656 -5.359 1 96.38 306 GLY B O 1
ATOM 5624 N N . VAL B 1 307 ? 7.484 -3.807 -4.285 1 97.56 307 VAL B N 1
ATOM 5625 C CA . VAL B 1 307 ? 7.523 -4.82 -5.332 1 97.56 307 VAL B CA 1
ATOM 5626 C C . VAL B 1 307 ? 6.309 -4.668 -6.246 1 97.56 307 VAL B C 1
ATOM 5628 O O . VAL B 1 307 ? 6.164 -5.406 -7.223 1 97.56 307 VAL B O 1
ATOM 5631 N N . SER B 1 308 ? 5.414 -3.756 -5.926 1 96.06 308 SER B N 1
ATOM 5632 C CA . SER B 1 308 ? 4.316 -3.492 -6.852 1 96.06 308 SER B CA 1
ATOM 5633 C C . SER B 1 308 ? 4.809 -2.768 -8.102 1 96.06 308 SER B C 1
ATOM 5635 O O . SER B 1 308 ? 6.008 -2.771 -8.391 1 96.06 308 SER B O 1
ATOM 5637 N N . HIS B 1 309 ? 3.943 -2.318 -8.898 1 94.75 309 HIS B N 1
ATOM 5638 C CA . HIS B 1 309 ? 4.168 -1.605 -10.148 1 94.75 309 HIS B CA 1
ATOM 5639 C C . HIS B 1 309 ? 2.961 -0.752 -10.523 1 94.75 309 HIS B C 1
ATOM 5641 O O . HIS B 1 309 ? 1.819 -1.132 -10.25 1 94.75 309 HIS B O 1
ATOM 5647 N N . PRO B 1 310 ? 3.25 0.45 -11.172 1 92.81 310 PRO B N 1
ATOM 5648 C CA . PRO B 1 310 ? 2.111 1.276 -11.578 1 92.81 310 PRO B CA 1
ATOM 5649 C C . PRO B 1 310 ? 1.07 0.494 -12.375 1 92.81 310 PRO B C 1
ATOM 5651 O O . PRO B 1 310 ? -0.132 0.721 -12.219 1 92.81 310 PRO B O 1
ATOM 5654 N N . GLY B 1 311 ? 1.534 -0.379 -13.234 1 94.44 311 GLY B N 1
ATOM 5655 C CA . GLY B 1 311 ? 0.616 -1.203 -14 1 94.44 311 GLY B CA 1
ATOM 5656 C C . GLY B 1 311 ? -0.258 -2.09 -13.133 1 94.44 311 GLY B C 1
ATOM 5657 O O . GLY B 1 311 ? -1.436 -2.295 -13.438 1 94.44 311 GLY B O 1
ATOM 5658 N N . LEU B 1 312 ? 0.262 -2.635 -12.094 1 96.19 312 LEU B N 1
ATOM 5659 C CA . LEU B 1 312 ? -0.498 -3.453 -11.148 1 96.19 312 LEU B CA 1
ATOM 5660 C C . LEU B 1 312 ? -1.464 -2.596 -10.344 1 96.19 312 LEU B C 1
ATOM 5662 O O . LEU B 1 312 ? -2.592 -3.014 -10.07 1 96.19 312 LEU B O 1
ATOM 5666 N N . GLU B 1 313 ? -1.001 -1.407 -10.008 1 95 313 GLU B N 1
ATOM 5667 C CA . GLU B 1 313 ? -1.823 -0.503 -9.203 1 95 313 GLU B CA 1
ATOM 5668 C C . GLU B 1 313 ? -3.045 -0.031 -9.992 1 95 313 GLU B C 1
ATOM 5670 O O . GLU B 1 313 ? -4.098 0.233 -9.406 1 95 313 GLU B O 1
ATOM 5675 N N . ILE B 1 314 ? -2.93 0.061 -11.242 1 94.12 314 ILE B N 1
ATOM 5676 C CA . ILE B 1 314 ? -4.066 0.409 -12.094 1 94.12 314 ILE B CA 1
ATOM 5677 C C . ILE B 1 314 ? -5.18 -0.618 -11.914 1 94.12 314 ILE B C 1
ATOM 5679 O O . ILE B 1 314 ? -6.352 -0.256 -11.797 1 94.12 314 ILE B O 1
ATOM 5683 N N . ILE B 1 315 ? -4.805 -1.879 -11.875 1 96.88 315 ILE B N 1
ATOM 5684 C CA . ILE B 1 315 ? -5.781 -2.951 -11.719 1 96.88 315 ILE B CA 1
ATOM 5685 C C . ILE B 1 315 ? -6.453 -2.84 -10.352 1 96.88 315 ILE B C 1
ATOM 5687 O O . ILE B 1 315 ? -7.68 -2.916 -10.25 1 96.88 315 ILE B O 1
ATOM 5691 N N . LYS B 1 316 ? -5.625 -2.705 -9.398 1 96.38 316 LYS B N 1
ATOM 5692 C CA . LYS B 1 316 ? -6.133 -2.598 -8.039 1 96.38 316 LYS B CA 1
ATOM 5693 C C . LYS B 1 316 ? -7.074 -1.403 -7.891 1 96.38 316 LYS B C 1
ATOM 5695 O O . LYS B 1 316 ? -8.148 -1.522 -7.305 1 96.38 316 LYS B O 1
ATOM 5700 N N . SER B 1 317 ? -6.637 -0.251 -8.391 1 92.62 317 SER B N 1
ATOM 5701 C CA . SER B 1 317 ? -7.43 0.969 -8.297 1 92.62 317 SER B CA 1
ATOM 5702 C C . SER B 1 317 ? -8.773 0.81 -9 1 92.62 317 SER B C 1
ATOM 5704 O O . SER B 1 317 ? -9.805 1.244 -8.492 1 92.62 317 SER B O 1
ATOM 5706 N N . LEU B 1 318 ? -8.742 0.27 -10.133 1 94.62 318 LEU B N 1
ATOM 5707 C CA . LEU B 1 318 ? -9.969 0.054 -10.883 1 94.62 318 LEU B CA 1
ATOM 5708 C C . LEU B 1 318 ? -10.906 -0.887 -10.133 1 94.62 318 LEU B C 1
ATOM 5710 O O . LEU B 1 318 ? -12.109 -0.636 -10.047 1 94.62 318 LEU B O 1
ATOM 5714 N N . SER B 1 319 ? -10.359 -2.002 -9.641 1 96.94 319 SER B N 1
ATOM 5715 C CA . SER B 1 319 ? -11.141 -2.957 -8.867 1 96.94 319 SER B CA 1
ATOM 5716 C C . SER B 1 319 ? -11.789 -2.289 -7.656 1 96.94 319 SER B C 1
ATOM 5718 O O . SER B 1 319 ? -12.953 -2.535 -7.352 1 96.94 319 SER B O 1
ATOM 5720 N N . ASP B 1 320 ? -11.016 -1.438 -6.984 1 94.44 320 ASP B N 1
ATOM 5721 C CA . ASP B 1 320 ? -11.531 -0.723 -5.816 1 94.44 320 ASP B CA 1
ATOM 5722 C C . ASP B 1 320 ? -12.656 0.229 -6.207 1 94.44 320 ASP B C 1
ATOM 5724 O O . ASP B 1 320 ? -13.695 0.28 -5.539 1 94.44 320 ASP B O 1
ATOM 5728 N N . THR B 1 321 ? -12.391 0.995 -7.234 1 91.94 321 THR B N 1
ATOM 5729 C CA . THR B 1 321 ? -13.359 1.986 -7.68 1 91.94 321 THR B CA 1
ATOM 5730 C C . THR B 1 321 ? -14.68 1.318 -8.062 1 91.94 321 THR B C 1
ATOM 5732 O O . THR B 1 321 ? -15.758 1.865 -7.801 1 91.94 321 THR B O 1
ATOM 5735 N N . MET B 1 322 ? -14.617 0.162 -8.609 1 95.25 322 MET B N 1
ATOM 5736 C CA . MET B 1 322 ? -15.805 -0.554 -9.07 1 95.25 322 MET B CA 1
ATOM 5737 C C . MET B 1 322 ? -16.359 -1.449 -7.965 1 95.25 322 MET B C 1
ATOM 5739 O O . MET B 1 322 ? -17.375 -2.117 -8.156 1 95.25 322 MET B O 1
ATOM 5743 N N . ASP B 1 323 ? -15.688 -1.48 -6.863 1 94.81 323 ASP B N 1
ATOM 5744 C CA . ASP B 1 323 ? -16.094 -2.26 -5.699 1 94.81 323 ASP B CA 1
ATOM 5745 C C . ASP B 1 323 ? -16.266 -3.736 -6.059 1 94.81 323 ASP B C 1
ATOM 5747 O O . ASP B 1 323 ? -17.297 -4.344 -5.742 1 94.81 323 ASP B O 1
ATOM 5751 N N . LEU B 1 324 ? -15.289 -4.328 -6.715 1 97.44 324 LEU B N 1
ATOM 5752 C CA . LEU B 1 324 ? -15.367 -5.695 -7.219 1 97.44 324 LEU B CA 1
ATOM 5753 C C . LEU B 1 324 ? -14.93 -6.695 -6.152 1 97.44 324 LEU B C 1
ATOM 5755 O O . LEU B 1 324 ? -15.344 -7.855 -6.18 1 97.44 324 LEU B O 1
ATOM 5759 N N . GLY B 1 325 ? -14.086 -6.293 -5.27 1 97.25 325 GLY B N 1
ATOM 5760 C CA . GLY B 1 325 ? -13.445 -7.156 -4.289 1 97.25 325 GLY B CA 1
ATOM 5761 C C . GLY B 1 325 ? -12.062 -6.688 -3.889 1 97.25 325 GLY B C 1
ATOM 5762 O O . GLY B 1 325 ? -11.828 -5.484 -3.738 1 97.25 325 GLY B O 1
ATOM 5763 N N . SER B 1 326 ? -11.164 -7.621 -3.613 1 97.75 326 SER B N 1
ATOM 5764 C CA . SER B 1 326 ? -9.805 -7.27 -3.223 1 97.75 326 SER B CA 1
ATOM 5765 C C . SER B 1 326 ? -8.789 -7.762 -4.25 1 97.75 326 SER B C 1
ATOM 5767 O O . SER B 1 326 ? -8.867 -8.898 -4.711 1 97.75 326 SER B O 1
ATOM 5769 N N . THR B 1 327 ? -7.906 -6.859 -4.617 1 98.06 327 THR B N 1
ATOM 5770 C CA . THR B 1 327 ? -6.902 -7.137 -5.641 1 98.06 327 THR B CA 1
ATOM 5771 C C . THR B 1 327 ? -5.5 -7.086 -5.043 1 98.06 327 THR B C 1
ATOM 5773 O O . THR B 1 327 ? -5.199 -6.219 -4.219 1 98.06 327 THR B O 1
ATOM 5776 N N . LYS B 1 328 ? -4.672 -7.973 -5.422 1 98.06 328 LYS B N 1
ATOM 5777 C CA . LYS B 1 328 ? -3.252 -7.93 -5.086 1 98.06 328 LYS B CA 1
ATOM 5778 C C . LYS B 1 328 ? -2.404 -8.523 -6.211 1 98.06 328 LYS B C 1
ATOM 5780 O O . LYS B 1 328 ? -2.9 -9.297 -7.027 1 98.06 328 LYS B O 1
ATOM 5785 N N . LEU B 1 329 ? -1.214 -8.102 -6.18 1 97.75 329 LEU B N 1
ATOM 5786 C CA . LEU B 1 329 ? -0.297 -8.758 -7.102 1 97.75 329 LEU B CA 1
ATOM 5787 C C . LEU B 1 329 ? 0 -10.188 -6.645 1 97.75 329 LEU B C 1
ATOM 5789 O O . LEU B 1 329 ? -0.176 -10.516 -5.469 1 97.75 329 LEU B O 1
ATOM 5793 N N . THR B 1 330 ? 0.38 -11.078 -7.48 1 96.88 330 THR B N 1
ATOM 5794 C CA . THR B 1 330 ? 0.815 -12.43 -7.164 1 96.88 330 THR B CA 1
ATOM 5795 C C . THR B 1 330 ? 2.141 -12.75 -7.852 1 96.88 330 THR B C 1
ATOM 5797 O O . THR B 1 330 ? 2.375 -12.328 -8.984 1 96.88 330 THR B O 1
ATOM 5800 N N . GLY B 1 331 ? 2.979 -13.453 -7.094 1 92.81 331 GLY B N 1
ATOM 5801 C CA . GLY B 1 331 ? 4.32 -13.719 -7.59 1 92.81 331 GLY B CA 1
ATOM 5802 C C . GLY B 1 331 ? 5.336 -12.68 -7.156 1 92.81 331 GLY B C 1
ATOM 5803 O O . GLY B 1 331 ? 5.258 -12.156 -6.043 1 92.81 331 GLY B O 1
ATOM 5804 N N . ALA B 1 332 ? 6.301 -12.414 -8.016 1 91.56 332 ALA B N 1
ATOM 5805 C CA . ALA B 1 332 ? 7.418 -11.547 -7.648 1 91.56 332 ALA B CA 1
ATOM 5806 C C . ALA B 1 332 ? 7.008 -10.078 -7.688 1 91.56 332 ALA B C 1
ATOM 5808 O O . ALA B 1 332 ? 7.578 -9.25 -6.977 1 91.56 332 ALA B O 1
ATOM 5809 N N . GLY B 1 333 ? 6.047 -9.742 -8.477 1 94.5 333 GLY B N 1
ATOM 5810 C CA . GLY B 1 333 ? 5.672 -8.344 -8.664 1 94.5 333 GLY B CA 1
ATOM 5811 C C . GLY B 1 333 ? 6.477 -7.656 -9.75 1 94.5 333 GLY B C 1
ATOM 5812 O O . GLY B 1 333 ? 7.141 -8.312 -10.555 1 94.5 333 GLY B O 1
ATOM 5813 N N . GLY B 1 334 ? 6.336 -6.312 -9.82 1 94.81 334 GLY B N 1
ATOM 5814 C CA . GLY B 1 334 ? 7.023 -5.547 -10.852 1 94.81 334 GLY B CA 1
ATOM 5815 C C . GLY B 1 334 ? 6.34 -5.609 -12.203 1 94.81 334 GLY B C 1
ATOM 5816 O O . GLY B 1 334 ? 6.848 -5.074 -13.188 1 94.81 334 GLY B O 1
ATOM 5817 N N . GLY B 1 335 ? 5.246 -6.098 -12.297 1 95 335 GLY B N 1
ATOM 5818 C CA . GLY B 1 335 ? 4.449 -6.445 -13.461 1 95 335 GLY B CA 1
ATOM 5819 C C . GLY B 1 335 ? 3.777 -7.801 -13.336 1 95 335 GLY B C 1
ATOM 5820 O O . GLY B 1 335 ? 3.199 -8.125 -12.297 1 95 335 GLY B O 1
ATOM 5821 N N . GLY B 1 336 ? 3.723 -8.523 -14.352 1 94.31 336 GLY B N 1
ATOM 5822 C CA . GLY B 1 336 ? 3.176 -9.867 -14.281 1 94.31 336 GLY B CA 1
ATOM 5823 C C . GLY B 1 336 ? 1.682 -9.891 -14.023 1 94.31 336 GLY B C 1
ATOM 5824 O O . GLY B 1 336 ? 0.913 -9.25 -14.742 1 94.31 336 GLY B O 1
ATOM 5825 N N . CYS B 1 337 ? 1.308 -10.586 -12.898 1 96.56 337 CYS B N 1
ATOM 5826 C CA . CYS B 1 337 ? -0.117 -10.859 -12.742 1 96.56 337 CYS B CA 1
ATOM 5827 C C . CYS B 1 337 ? -0.636 -10.312 -11.414 1 96.56 337 CYS B C 1
ATOM 5829 O O . CYS B 1 337 ? 0.133 -10.141 -10.469 1 96.56 337 CYS B O 1
ATOM 5831 N N . SER B 1 338 ? -1.891 -10.039 -11.438 1 97.62 338 SER B N 1
ATOM 5832 C CA . SER B 1 338 ? -2.656 -9.766 -10.227 1 97.62 338 SER B CA 1
ATOM 5833 C C . SER B 1 338 ? -3.871 -10.68 -10.117 1 97.62 338 SER B C 1
ATOM 5835 O O . SER B 1 338 ? -4.336 -11.227 -11.117 1 97.62 338 SER B O 1
ATOM 5837 N N . LEU B 1 339 ? -4.242 -10.938 -8.93 1 98.06 339 LEU B N 1
ATOM 5838 C CA . LEU B 1 339 ? -5.5 -11.641 -8.719 1 98.06 339 LEU B CA 1
ATOM 5839 C C . LEU B 1 339 ? -6.523 -10.742 -8.031 1 98.06 339 LEU B C 1
ATOM 5841 O O . LEU B 1 339 ? -6.168 -9.953 -7.152 1 98.06 339 LEU B O 1
ATOM 5845 N N . THR B 1 340 ? -7.746 -10.734 -8.492 1 98.44 340 THR B N 1
ATOM 5846 C CA . THR B 1 340 ? -8.883 -10.039 -7.898 1 98.44 340 THR B CA 1
ATOM 5847 C C . THR B 1 340 ? -9.922 -11.039 -7.387 1 98.44 340 THR B C 1
ATOM 5849 O O . THR B 1 340 ? -10.664 -11.625 -8.172 1 98.44 340 THR B O 1
ATOM 5852 N N . ILE B 1 341 ? -9.906 -11.25 -6.078 1 98.25 341 ILE B N 1
ATOM 5853 C CA . ILE B 1 341 ? -10.953 -12.07 -5.48 1 98.25 341 ILE B CA 1
ATOM 5854 C C . ILE B 1 341 ? -12.258 -11.281 -5.43 1 98.25 341 ILE B C 1
ATOM 5856 O O . ILE B 1 341 ? -12.312 -10.188 -4.867 1 98.25 341 ILE B O 1
ATOM 5860 N N . LEU B 1 342 ? -13.328 -11.867 -5.984 1 98.19 342 LEU B N 1
ATOM 5861 C CA . LEU B 1 342 ? -14.57 -11.133 -6.18 1 98.19 342 LEU B CA 1
ATOM 5862 C C . LEU B 1 342 ? -15.453 -11.211 -4.938 1 98.19 342 LEU B C 1
ATOM 5864 O O . LEU B 1 342 ? -15.5 -12.25 -4.277 1 98.19 342 LEU B O 1
ATOM 5868 N N . LYS B 1 343 ? -16.125 -10.062 -4.68 1 96.75 343 LYS B N 1
ATOM 5869 C CA . LYS B 1 343 ? -17.203 -10.086 -3.703 1 96.75 343 LYS B CA 1
ATOM 5870 C C . LYS B 1 343 ? -18.344 -10.984 -4.172 1 96.75 343 LYS B C 1
ATOM 5872 O O . LYS B 1 343 ? -18.531 -11.195 -5.375 1 96.75 343 LYS B O 1
ATOM 5877 N N . LYS B 1 344 ? -19.141 -11.414 -3.238 1 94.31 344 LYS B N 1
ATOM 5878 C CA . LYS B 1 344 ? -20.203 -12.375 -3.539 1 94.31 344 LYS B CA 1
ATOM 5879 C C . LYS B 1 344 ? -21.281 -11.742 -4.402 1 94.31 344 LYS B C 1
ATOM 5881 O O . LYS B 1 344 ? -21.938 -12.43 -5.195 1 94.31 344 LYS B O 1
ATOM 5886 N N . ASP B 1 345 ? -21.422 -10.445 -4.367 1 94.56 345 ASP B N 1
ATOM 5887 C CA . ASP B 1 345 ? -22.547 -9.805 -5.023 1 94.56 345 ASP B CA 1
ATOM 5888 C C . ASP B 1 345 ? -22.125 -9.141 -6.328 1 94.56 345 ASP B C 1
ATOM 5890 O O . ASP B 1 345 ? -22.891 -8.383 -6.926 1 94.56 345 ASP B O 1
ATOM 5894 N N . VAL B 1 346 ? -20.969 -9.43 -6.816 1 96.56 346 VAL B N 1
ATOM 5895 C CA . VAL B 1 346 ? -20.5 -8.836 -8.062 1 96.56 346 VAL B CA 1
ATOM 5896 C C . VAL B 1 346 ? -21.312 -9.375 -9.234 1 96.56 346 VAL B C 1
ATOM 5898 O O . VAL B 1 346 ? -21.625 -10.562 -9.289 1 96.56 346 VAL B O 1
ATOM 5901 N N . THR B 1 347 ? -21.672 -8.516 -10.164 1 96.44 347 THR B N 1
ATOM 5902 C CA . THR B 1 347 ? -22.484 -8.914 -11.312 1 96.44 347 THR B CA 1
ATOM 5903 C C . THR B 1 347 ? -21.594 -9.219 -12.523 1 96.44 347 THR B C 1
ATOM 5905 O O . THR B 1 347 ? -20.469 -8.734 -12.602 1 96.44 347 THR B O 1
ATOM 5908 N N . GLN B 1 348 ? -22.125 -9.938 -13.438 1 95.5 348 GLN B N 1
ATOM 5909 C CA . GLN B 1 348 ? -21.422 -10.242 -14.672 1 95.5 348 GLN B CA 1
ATOM 5910 C C . GLN B 1 348 ? -21.141 -8.977 -15.477 1 95.5 348 GLN B C 1
ATOM 5912 O O . GLN B 1 348 ? -20.109 -8.867 -16.141 1 95.5 348 GLN B O 1
ATOM 5917 N N . ASP B 1 349 ? -22 -8.078 -15.352 1 97.06 349 ASP B N 1
ATOM 5918 C CA . ASP B 1 349 ? -21.797 -6.812 -16.062 1 97.06 349 ASP B CA 1
ATOM 5919 C C . ASP B 1 349 ? -20.594 -6.055 -15.516 1 97.06 349 ASP B C 1
ATOM 5921 O O . ASP B 1 349 ? -19.844 -5.445 -16.281 1 97.06 349 ASP B O 1
ATOM 5925 N N . GLN B 1 350 ? -20.469 -6.059 -14.219 1 97.25 350 GLN B N 1
ATOM 5926 C CA . GLN B 1 350 ? -19.312 -5.422 -13.602 1 97.25 350 GLN B CA 1
ATOM 5927 C C . GLN B 1 350 ? -18.016 -6.086 -14.055 1 97.25 350 GLN B C 1
ATOM 5929 O O . GLN B 1 350 ? -17.031 -5.402 -14.352 1 97.25 350 GLN B O 1
ATOM 5934 N N . ILE B 1 351 ? -18.094 -7.352 -14.117 1 97.56 351 ILE B N 1
ATOM 5935 C CA . ILE B 1 351 ? -16.922 -8.117 -14.516 1 97.56 351 ILE B CA 1
ATOM 5936 C C . ILE B 1 351 ? -16.547 -7.801 -15.961 1 97.56 351 ILE B C 1
ATOM 5938 O O . ILE B 1 351 ? -15.391 -7.543 -16.281 1 97.56 351 ILE B O 1
ATOM 5942 N N . LYS B 1 352 ? -17.516 -7.789 -16.797 1 97.44 352 LYS B N 1
ATOM 5943 C CA . LYS B 1 352 ? -17.297 -7.496 -18.219 1 97.44 352 LYS B CA 1
ATOM 5944 C C . LYS B 1 352 ? -16.719 -6.094 -18.406 1 97.44 352 LYS B C 1
ATOM 5946 O O . LYS B 1 352 ? -15.82 -5.895 -19.219 1 97.44 352 LYS B O 1
ATOM 5951 N N . THR B 1 353 ? -17.281 -5.18 -17.703 1 98.06 353 THR B N 1
ATOM 5952 C CA . THR B 1 353 ? -16.797 -3.805 -17.797 1 98.06 353 THR B CA 1
ATOM 5953 C C . THR B 1 353 ? -15.352 -3.701 -17.328 1 98.06 353 THR B C 1
ATOM 5955 O O . THR B 1 353 ? -14.531 -3.047 -17.984 1 98.06 353 THR B O 1
ATOM 5958 N N . PHE B 1 354 ? -15.117 -4.316 -16.219 1 97.69 354 PHE B N 1
ATOM 5959 C CA . PHE B 1 354 ? -13.766 -4.336 -15.672 1 97.69 354 PHE B CA 1
ATOM 5960 C C . PHE B 1 354 ? -12.773 -4.875 -16.703 1 97.69 354 PHE B C 1
ATOM 5962 O O . PHE B 1 354 ? -11.766 -4.23 -16.984 1 97.69 354 PHE B O 1
ATOM 5969 N N . LYS B 1 355 ? -13.094 -5.992 -17.297 1 97.94 355 LYS B N 1
ATOM 5970 C CA . LYS B 1 355 ? -12.227 -6.652 -18.266 1 97.94 355 LYS B CA 1
ATOM 5971 C C . LYS B 1 355 ? -12.062 -5.801 -19.516 1 97.94 355 LYS B C 1
ATOM 5973 O O . LYS B 1 355 ? -10.961 -5.691 -20.062 1 97.94 355 LYS B O 1
ATOM 5978 N N . SER B 1 356 ? -13.094 -5.207 -19.938 1 98.12 356 SER B N 1
ATOM 5979 C CA . SER B 1 356 ? -13.062 -4.391 -21.156 1 98.12 356 SER B CA 1
ATOM 5980 C C . SER B 1 356 ? -12.164 -3.174 -20.984 1 98.12 356 SER B C 1
ATOM 5982 O O . SER B 1 356 ? -11.391 -2.834 -21.875 1 98.12 356 SER B O 1
ATOM 5984 N N . ILE B 1 357 ? -12.25 -2.566 -19.812 1 97.25 357 ILE B N 1
ATOM 5985 C CA . ILE B 1 357 ? -11.445 -1.381 -19.547 1 97.25 357 ILE B CA 1
ATOM 5986 C C . ILE B 1 357 ? -9.961 -1.754 -19.562 1 97.25 357 ILE B C 1
ATOM 5988 O O . ILE B 1 357 ? -9.148 -1.069 -20.188 1 97.25 357 ILE B O 1
ATOM 5992 N N . LEU B 1 358 ? -9.641 -2.812 -18.906 1 97.75 358 LEU B N 1
ATOM 5993 C CA . LEU B 1 358 ? -8.25 -3.23 -18.812 1 97.75 358 LEU B CA 1
ATOM 5994 C C . LEU B 1 358 ? -7.703 -3.617 -20.188 1 97.75 358 LEU B C 1
ATOM 5996 O O . LEU B 1 358 ? -6.547 -3.324 -20.5 1 97.75 358 LEU B O 1
ATOM 6000 N N . LYS B 1 359 ? -8.523 -4.262 -20.969 1 97.5 359 LYS B N 1
ATOM 6001 C CA . LYS B 1 359 ? -8.109 -4.668 -22.312 1 97.5 359 LYS B CA 1
ATOM 6002 C C . LYS B 1 359 ? -7.977 -3.457 -23.234 1 97.5 359 LYS B C 1
ATOM 6004 O O . LYS B 1 359 ? -6.945 -3.279 -23.891 1 97.5 359 LYS B O 1
ATOM 6009 N N . GLU B 1 360 ? -8.938 -2.605 -23.266 1 97.69 360 GLU B N 1
ATOM 6010 C CA . GLU B 1 360 ? -9 -1.507 -24.219 1 97.69 360 GLU B CA 1
ATOM 6011 C C . GLU B 1 360 ? -8 -0.41 -23.875 1 97.69 360 GLU B C 1
ATOM 6013 O O . GLU B 1 360 ? -7.355 0.149 -24.766 1 97.69 360 GLU B O 1
ATOM 6018 N N . LYS B 1 361 ? -7.844 -0.139 -22.625 1 95.19 361 LYS B N 1
ATOM 6019 C CA . LYS B 1 361 ? -7.02 1.005 -22.25 1 95.19 361 LYS B CA 1
ATOM 6020 C C . LYS B 1 361 ? -5.57 0.589 -22.031 1 95.19 361 LYS B C 1
ATOM 6022 O O . LYS B 1 361 ? -4.652 1.393 -22.219 1 95.19 361 LYS B O 1
ATOM 6027 N N . HIS B 1 362 ? -5.387 -0.693 -21.656 1 95.69 362 HIS B N 1
ATOM 6028 C CA . HIS B 1 362 ? -4.035 -1.036 -21.219 1 95.69 362 HIS B CA 1
ATOM 6029 C C . HIS B 1 362 ? -3.529 -2.283 -21.938 1 95.69 362 HIS B C 1
ATOM 6031 O O . HIS B 1 362 ? -2.361 -2.656 -21.797 1 95.69 362 HIS B O 1
ATOM 6037 N N . ASN B 1 363 ? -4.383 -2.998 -22.672 1 97.06 363 ASN B N 1
ATOM 6038 C CA . ASN B 1 363 ? -4.051 -4.23 -23.375 1 97.06 363 ASN B CA 1
ATOM 6039 C C . ASN B 1 363 ? -3.67 -5.348 -22.406 1 97.06 363 ASN B C 1
ATOM 6041 O O . ASN B 1 363 ? -2.756 -6.125 -22.688 1 97.06 363 ASN B O 1
ATOM 6045 N N . TYR B 1 364 ? -4.262 -5.363 -21.266 1 97.25 364 TYR B N 1
ATOM 6046 C CA . TYR B 1 364 ? -4.039 -6.434 -20.297 1 97.25 364 TYR B CA 1
ATOM 6047 C C . TYR B 1 364 ? -4.871 -7.664 -20.641 1 97.25 364 TYR B C 1
ATOM 6049 O O . TYR B 1 364 ? -5.902 -7.555 -21.312 1 97.25 364 TYR B O 1
ATOM 6057 N N . GLY B 1 365 ? -4.355 -8.867 -20.359 1 95.31 365 GLY B N 1
ATOM 6058 C CA . GLY B 1 365 ? -5.129 -10.094 -20.453 1 95.31 365 GLY B CA 1
ATOM 6059 C C . GLY B 1 365 ? -5.887 -10.414 -19.188 1 95.31 365 GLY B C 1
ATOM 6060 O O . GLY B 1 365 ? -5.367 -10.234 -18.078 1 95.31 365 GLY B O 1
ATOM 6061 N N . THR B 1 366 ? -7.141 -10.781 -19.328 1 95.44 366 THR B N 1
ATOM 6062 C CA . THR B 1 366 ? -7.949 -11.125 -18.156 1 95.44 366 THR B CA 1
ATOM 6063 C C . THR B 1 366 ? -8.508 -12.539 -18.297 1 95.44 366 THR B C 1
ATOM 6065 O O . THR B 1 366 ? -8.883 -12.969 -19.391 1 95.44 366 THR B O 1
ATOM 6068 N N . TYR B 1 367 ? -8.531 -13.281 -17.172 1 93.06 367 TYR B N 1
ATOM 6069 C CA . TYR B 1 367 ? -8.977 -14.664 -17.141 1 93.06 367 TYR B CA 1
ATOM 6070 C C . TYR B 1 367 ? -9.93 -14.906 -15.969 1 93.06 367 TYR B C 1
ATOM 6072 O O . TYR B 1 367 ? -9.547 -14.75 -14.805 1 93.06 367 TYR B O 1
ATOM 6080 N N . ASP B 1 368 ? -11.133 -15.297 -16.359 1 92 368 ASP B N 1
ATOM 6081 C CA . ASP B 1 368 ? -12.047 -15.75 -15.312 1 92 368 ASP B CA 1
ATOM 6082 C C . ASP B 1 368 ? -11.648 -17.125 -14.789 1 92 368 ASP B C 1
ATOM 6084 O O . ASP B 1 368 ? -11.43 -18.062 -15.562 1 92 368 ASP B O 1
ATOM 6088 N N . THR B 1 369 ? -11.5 -17.219 -13.516 1 91.88 369 THR B N 1
ATOM 6089 C CA . THR B 1 369 ? -11.164 -18.5 -12.898 1 91.88 369 THR B CA 1
ATOM 6090 C C . THR B 1 369 ? -11.531 -18.5 -11.422 1 91.88 369 THR B C 1
ATOM 6092 O O . THR B 1 369 ? -12.25 -17.609 -10.953 1 91.88 369 THR B O 1
ATOM 6095 N N . ASP B 1 370 ? -11.227 -19.609 -10.797 1 93.56 370 ASP B N 1
ATOM 6096 C CA . ASP B 1 370 ? -11.477 -19.734 -9.367 1 93.56 370 ASP B CA 1
ATOM 6097 C C . ASP B 1 370 ? -10.195 -20.094 -8.617 1 93.56 370 ASP B C 1
ATOM 6099 O O . ASP B 1 370 ? -9.312 -20.75 -9.18 1 93.56 370 ASP B O 1
ATOM 6103 N N . LEU B 1 371 ? -10.203 -19.531 -7.477 1 93.88 371 LEU B N 1
ATOM 6104 C CA . LEU B 1 371 ? -9.164 -19.969 -6.543 1 93.88 371 LEU B CA 1
ATOM 6105 C C . LEU B 1 371 ? -9.492 -21.328 -5.961 1 93.88 371 LEU B C 1
ATOM 6107 O O . LEU B 1 371 ? -10.586 -21.547 -5.422 1 93.88 371 LEU B O 1
ATOM 6111 N N . GLY B 1 372 ? -8.547 -22.203 -6.172 1 93.19 372 GLY B N 1
ATOM 6112 C CA . GLY B 1 372 ? -8.766 -23.578 -5.727 1 93.19 372 GLY B CA 1
ATOM 6113 C C . GLY B 1 372 ? -9.266 -24.484 -6.832 1 93.19 372 GLY B C 1
ATOM 6114 O O . GLY B 1 372 ? -9.484 -24.047 -7.961 1 93.19 372 GLY B O 1
ATOM 6115 N N . GLY B 1 373 ? -9.5 -25.75 -6.48 1 91.25 373 GLY B N 1
ATOM 6116 C CA . GLY B 1 373 ? -9.961 -26.75 -7.434 1 91.25 373 GLY B CA 1
ATOM 6117 C C . GLY B 1 373 ? -9.109 -28 -7.453 1 91.25 373 GLY B C 1
ATOM 6118 O O . GLY B 1 373 ? -8.172 -28.125 -6.66 1 91.25 373 GLY B O 1
ATOM 6119 N N . MET B 1 374 ? -9.43 -28.797 -8.406 1 91.56 374 MET B N 1
ATOM 6120 C CA . MET B 1 374 ? -8.828 -30.125 -8.469 1 91.56 374 MET B CA 1
ATOM 6121 C C . MET B 1 374 ? -7.391 -30.047 -8.961 1 91.56 374 MET B C 1
ATOM 6123 O O . MET B 1 374 ? -7.078 -29.266 -9.867 1 91.56 374 MET B O 1
ATOM 6127 N N . GLY B 1 375 ? -6.523 -30.859 -8.352 1 95.25 375 GLY B N 1
ATOM 6128 C CA . GLY B 1 375 ? -5.164 -31.016 -8.844 1 95.25 375 GLY B CA 1
ATOM 6129 C C . GLY B 1 375 ? -5.074 -31.797 -10.141 1 95.25 375 GLY B C 1
ATOM 6130 O O . GLY B 1 375 ? -5.957 -31.688 -10.992 1 95.25 375 GLY B O 1
ATOM 6131 N N . CYS B 1 376 ? -4.074 -32.531 -10.289 1 97.06 376 CYS B N 1
ATOM 6132 C CA . CYS B 1 376 ? -3.906 -33.281 -11.531 1 97.06 376 CYS B CA 1
ATOM 6133 C C . CYS B 1 376 ? -4.996 -34.344 -11.672 1 97.06 376 CYS B C 1
ATOM 6135 O O . CYS B 1 376 ? -5.512 -34.844 -10.68 1 97.06 376 CYS B O 1
ATOM 6137 N N . SER B 1 377 ? -5.359 -34.594 -12.852 1 95.94 377 SER B N 1
ATOM 6138 C CA . SER B 1 377 ? -6.461 -35.5 -13.172 1 95.94 377 SER B CA 1
ATOM 6139 C C . SER B 1 377 ? -6.25 -36.156 -14.531 1 95.94 377 SER B C 1
ATOM 6141 O O . SER B 1 377 ? -5.391 -35.75 -15.305 1 95.94 377 SER B O 1
ATOM 6143 N N . PHE B 1 378 ? -6.98 -37.219 -14.727 1 95.62 378 PHE B N 1
ATOM 6144 C CA . PHE B 1 378 ? -6.91 -37.938 -16 1 95.62 378 PHE B CA 1
ATOM 6145 C C . PHE B 1 378 ? -8.289 -38.406 -16.422 1 95.62 378 PHE B C 1
ATOM 6147 O O . PHE B 1 378 ? -9.203 -38.5 -15.602 1 95.62 378 PHE B O 1
ATOM 6154 N N . VAL B 1 379 ? -8.469 -38.594 -17.672 1 94.19 379 VAL B N 1
ATOM 6155 C CA . VAL B 1 379 ? -9.711 -39.125 -18.203 1 94.19 379 VAL B CA 1
ATOM 6156 C C . VAL B 1 379 ? -9.422 -39.969 -19.438 1 94.19 379 VAL B C 1
ATOM 6158 O O . VAL B 1 379 ? -8.555 -39.656 -20.25 1 94.19 379 VAL B O 1
ATOM 6161 N N . SER B 1 380 ? -10.062 -41.094 -19.484 1 93.06 380 SER B N 1
ATOM 6162 C CA . SER B 1 380 ? -9.984 -41.938 -20.672 1 93.06 380 SER B CA 1
ATOM 6163 C C . SER B 1 380 ? -10.984 -41.5 -21.734 1 93.06 380 SER B C 1
ATOM 6165 O O . SER B 1 380 ? -12.102 -41.062 -21.422 1 93.06 380 SER B O 1
ATOM 6167 N N . LEU B 1 381 ? -10.648 -41.531 -22.953 1 91.81 381 LEU B N 1
ATOM 6168 C CA . LEU B 1 381 ? -11.531 -41.094 -24.031 1 91.81 381 LEU B CA 1
ATOM 6169 C C . LEU B 1 381 ? -12.438 -42.219 -24.5 1 91.81 381 LEU B C 1
ATOM 6171 O O . LEU B 1 381 ? -13.328 -42 -25.328 1 91.81 381 LEU B O 1
ATOM 6175 N N . ASP B 1 382 ? -12.25 -43.375 -23.969 1 87.88 382 ASP B N 1
ATOM 6176 C CA . ASP B 1 382 ? -13.133 -44.469 -24.312 1 87.88 382 ASP B CA 1
ATOM 6177 C C . ASP B 1 382 ? -14.492 -44.344 -23.641 1 87.88 382 ASP B C 1
ATOM 6179 O O . ASP B 1 382 ? -15.461 -45 -24.031 1 87.88 382 ASP B O 1
ATOM 6183 N N . SER B 1 383 ? -14.523 -43.406 -22.688 1 80.12 383 SER B N 1
ATOM 6184 C CA . SER B 1 383 ? -15.742 -43.25 -21.906 1 80.12 383 SER B CA 1
ATOM 6185 C C . SER B 1 383 ? -16.688 -42.219 -22.562 1 80.12 383 SER B C 1
ATOM 6187 O O . SER B 1 383 ? -17.812 -42.031 -22.109 1 80.12 383 SER B O 1
ATOM 6189 N N . ILE B 1 384 ? -16.25 -41.656 -23.688 1 85.75 384 ILE B N 1
ATOM 6190 C CA . ILE B 1 384 ? -17.094 -40.656 -24.328 1 85.75 384 ILE B CA 1
ATOM 6191 C C . ILE B 1 384 ? -17.406 -41.062 -25.75 1 85.75 384 ILE B C 1
ATOM 6193 O O . ILE B 1 384 ? -16.75 -41.938 -26.312 1 85.75 384 ILE B O 1
ATOM 6197 N N . PRO B 1 385 ? -18.469 -40.438 -26.328 1 88.5 385 PRO B N 1
ATOM 6198 C CA . PRO B 1 385 ? -18.781 -40.719 -27.719 1 88.5 385 PRO B CA 1
ATOM 6199 C C . PRO B 1 385 ? -17.625 -40.406 -28.656 1 88.5 385 PRO B C 1
ATOM 6201 O O . PRO B 1 385 ? -16.906 -39.438 -28.469 1 88.5 385 PRO B O 1
ATOM 6204 N N . GLU B 1 386 ? -17.562 -41.188 -29.641 1 90.69 386 GLU B N 1
ATOM 6205 C CA . GLU B 1 386 ? -16.453 -41.062 -30.594 1 90.69 386 GLU B CA 1
ATOM 6206 C C . GLU B 1 386 ? -16.422 -39.688 -31.234 1 90.69 386 GLU B C 1
ATOM 6208 O O . GLU B 1 386 ? -15.352 -39.156 -31.484 1 90.69 386 GLU B O 1
ATOM 6213 N N . LYS B 1 387 ? -17.562 -39.156 -31.562 1 90.94 387 LYS B N 1
ATOM 6214 C CA . LYS B 1 387 ? -17.625 -37.844 -32.188 1 90.94 387 LYS B CA 1
ATOM 6215 C C . LYS B 1 387 ? -17 -36.781 -31.281 1 90.94 387 LYS B C 1
ATOM 6217 O O . LYS B 1 387 ? -16.312 -35.875 -31.766 1 90.94 387 LYS B O 1
ATOM 6222 N N . ASP B 1 388 ? -17.25 -36.906 -30.047 1 89.69 388 ASP B N 1
ATOM 6223 C CA . ASP B 1 388 ? -16.703 -35.969 -29.078 1 89.69 388 ASP B CA 1
ATOM 6224 C C . ASP B 1 388 ? -15.188 -36.156 -28.938 1 89.69 388 ASP B C 1
ATOM 6226 O O . ASP B 1 388 ? -14.445 -35.188 -28.812 1 89.69 388 ASP B O 1
ATOM 6230 N N . ALA B 1 389 ? -14.82 -37.344 -28.969 1 90.44 389 ALA B N 1
ATOM 6231 C CA . ALA B 1 389 ? -13.398 -37.656 -28.859 1 90.44 389 ALA B CA 1
ATOM 6232 C C . ALA B 1 389 ? -12.625 -37.031 -30.031 1 90.44 389 ALA B C 1
ATOM 6234 O O . ALA B 1 389 ? -11.523 -36.531 -29.844 1 90.44 389 ALA B O 1
ATOM 6235 N N . ILE B 1 390 ? -13.18 -37.094 -31.188 1 90.31 390 ILE B N 1
ATOM 6236 C CA . ILE B 1 390 ? -12.555 -36.562 -32.375 1 90.31 390 ILE B CA 1
ATOM 6237 C C . ILE B 1 390 ? -12.414 -35.062 -32.25 1 90.31 390 ILE B C 1
ATOM 6239 O O . ILE B 1 390 ? -11.367 -34.5 -32.594 1 90.31 390 ILE B O 1
ATOM 6243 N N . VAL B 1 391 ? -13.406 -34.469 -31.734 1 87.44 391 VAL B N 1
ATOM 6244 C CA . VAL B 1 391 ? -13.406 -33 -31.578 1 87.44 391 VAL B CA 1
ATOM 6245 C C . VAL B 1 391 ? -12.344 -32.625 -30.547 1 87.44 391 VAL B C 1
ATOM 6247 O O . VAL B 1 391 ? -11.594 -31.656 -30.766 1 87.44 391 VAL B O 1
ATOM 6250 N N . ILE B 1 392 ? -12.289 -33.312 -29.5 1 89.56 392 ILE B N 1
ATOM 6251 C CA . ILE B 1 392 ? -11.352 -33.031 -28.422 1 89.56 392 ILE B CA 1
ATOM 6252 C C . ILE B 1 392 ? -9.914 -33.156 -28.938 1 89.56 392 ILE B C 1
ATOM 6254 O O . ILE B 1 392 ? -9.078 -32.312 -28.672 1 89.56 392 ILE B O 1
ATOM 6258 N N . LYS B 1 393 ? -9.68 -34.188 -29.656 1 90.56 393 LYS B N 1
ATOM 6259 C CA . LYS B 1 393 ? -8.352 -34.406 -30.219 1 90.56 393 LYS B CA 1
ATOM 6260 C C . LYS B 1 393 ? -7.973 -33.281 -31.172 1 90.56 393 LYS B C 1
ATOM 6262 O O . LYS B 1 393 ? -6.84 -32.781 -31.141 1 90.56 393 LYS B O 1
ATOM 6267 N N . ALA B 1 394 ? -8.922 -32.812 -31.906 1 88.5 394 ALA B N 1
ATOM 6268 C CA . ALA B 1 394 ? -8.68 -31.734 -32.875 1 88.5 394 ALA B CA 1
ATOM 6269 C C . ALA B 1 394 ? -8.344 -30.438 -32.156 1 88.5 394 ALA B C 1
ATOM 6271 O O . ALA B 1 394 ? -7.461 -29.688 -32.594 1 88.5 394 ALA B O 1
ATOM 6272 N N . ILE B 1 395 ? -8.992 -30.25 -31.094 1 87.75 395 ILE B N 1
ATOM 6273 C CA . ILE B 1 395 ? -8.797 -29.016 -30.344 1 87.75 395 ILE B CA 1
ATOM 6274 C C . ILE B 1 395 ? -7.414 -29.016 -29.688 1 87.75 395 ILE B C 1
ATOM 6276 O O . ILE B 1 395 ? -6.719 -28 -29.672 1 87.75 395 ILE B O 1
ATOM 6280 N N . LEU B 1 396 ? -7.004 -30.141 -29.172 1 90.69 396 LEU B N 1
ATOM 6281 C CA . LEU B 1 396 ? -5.758 -30.25 -28.422 1 90.69 396 LEU B CA 1
ATOM 6282 C C . LEU B 1 396 ? -4.555 -30.234 -29.359 1 90.69 396 LEU B C 1
ATOM 6284 O O . LEU B 1 396 ? -3.441 -29.922 -28.938 1 90.69 396 LEU B O 1
ATOM 6288 N N . GLU B 1 397 ? -4.832 -30.484 -30.656 1 89 397 GLU B N 1
ATOM 6289 C CA . GLU B 1 397 ? -3.73 -30.547 -31.609 1 89 397 GLU B CA 1
ATOM 6290 C C . GLU B 1 397 ? -3.666 -29.281 -32.469 1 89 397 GLU B C 1
ATOM 6292 O O . GLU B 1 397 ? -2.67 -29.047 -33.156 1 89 397 GLU B O 1
ATOM 6297 N N . ALA B 1 398 ? -4.688 -28.516 -32.312 1 85.44 398 ALA B N 1
ATOM 6298 C CA . ALA B 1 398 ? -4.746 -27.312 -33.125 1 85.44 398 ALA B CA 1
ATOM 6299 C C . ALA B 1 398 ? -3.822 -26.234 -32.562 1 85.44 398 ALA B C 1
ATOM 6301 O O . ALA B 1 398 ? -3.686 -26.094 -31.328 1 85.44 398 ALA B O 1
ATOM 6302 N N . ARG B 1 399 ? -3.236 -25.469 -33.469 1 81.44 399 ARG B N 1
ATOM 6303 C CA . ARG B 1 399 ? -2.371 -24.375 -33.062 1 81.44 399 ARG B CA 1
ATOM 6304 C C . ARG B 1 399 ? -3.172 -23.266 -32.375 1 81.44 399 ARG B C 1
ATOM 6306 O O . ARG B 1 399 ? -2.732 -22.719 -31.375 1 81.44 399 ARG B O 1
ATOM 6313 N N . GLU B 1 400 ? -4.293 -23.031 -33 1 78.5 400 GLU B N 1
ATOM 6314 C CA . GLU B 1 400 ? -5.125 -21.984 -32.406 1 78.5 400 GLU B CA 1
ATOM 6315 C C . GLU B 1 400 ? -6.406 -22.578 -31.828 1 78.5 400 GLU B C 1
ATOM 6317 O O . GLU B 1 400 ? -7.145 -23.281 -32.531 1 78.5 400 GLU B O 1
ATOM 6322 N N . SER B 1 401 ? -6.516 -22.609 -30.609 1 76.94 401 SER B N 1
ATOM 6323 C CA . SER B 1 401 ? -7.73 -22.969 -29.875 1 76.94 401 SER B CA 1
ATOM 6324 C C . SER B 1 401 ? -8.008 -21.969 -28.766 1 76.94 401 SER B C 1
ATOM 6326 O O . SER B 1 401 ? -7.254 -21.875 -27.797 1 76.94 401 SER B O 1
ATOM 6328 N N . PRO B 1 402 ? -9.133 -21.234 -28.969 1 76.69 402 PRO B N 1
ATOM 6329 C CA . PRO B 1 402 ? -9.43 -20.25 -27.922 1 76.69 402 PRO B CA 1
ATOM 6330 C C . PRO B 1 402 ? -9.562 -20.891 -26.531 1 76.69 402 PRO B C 1
ATOM 6332 O O . PRO B 1 402 ? -10.117 -21.984 -26.406 1 76.69 402 PRO B O 1
ATOM 6335 N N . ARG B 1 403 ? -9.055 -20.328 -25.547 1 78.5 403 ARG B N 1
ATOM 6336 C CA . ARG B 1 403 ? -9.07 -20.797 -24.156 1 78.5 403 ARG B CA 1
ATOM 6337 C C . ARG B 1 403 ? -10.484 -21.125 -23.703 1 78.5 403 ARG B C 1
ATOM 6339 O O . ARG B 1 403 ? -10.711 -22.109 -23.016 1 78.5 403 ARG B O 1
ATOM 6346 N N . GLU B 1 404 ? -11.352 -20.297 -24.062 1 74.19 404 GLU B N 1
ATOM 6347 C CA . GLU B 1 404 ? -12.742 -20.469 -23.656 1 74.19 404 GLU B CA 1
ATOM 6348 C C . GLU B 1 404 ? -13.305 -21.797 -24.172 1 74.19 404 GLU B C 1
ATOM 6350 O O . GLU B 1 404 ? -14.062 -22.469 -23.469 1 74.19 404 GLU B O 1
ATOM 6355 N N . GLN B 1 405 ? -12.883 -22.078 -25.297 1 74.25 405 GLN B N 1
ATOM 6356 C CA . GLN B 1 405 ? -13.352 -23.328 -25.906 1 74.25 405 GLN B CA 1
ATOM 6357 C C . GLN B 1 405 ? -12.75 -24.547 -25.203 1 74.25 405 GLN B C 1
ATOM 6359 O O . GLN B 1 405 ? -13.438 -25.531 -24.938 1 74.25 405 GLN B O 1
ATOM 6364 N N . LEU B 1 406 ? -11.539 -24.406 -24.906 1 80.62 406 LEU B N 1
ATOM 6365 C CA . LEU B 1 406 ? -10.828 -25.484 -24.234 1 80.62 406 LEU B CA 1
ATOM 6366 C C . LEU B 1 406 ? -11.43 -25.766 -22.859 1 80.62 406 LEU B C 1
ATOM 6368 O O . LEU B 1 406 ? -11.727 -26.922 -22.531 1 80.62 406 LEU B O 1
ATOM 6372 N N . THR B 1 407 ? -11.648 -24.719 -22.141 1 76.12 407 THR B N 1
ATOM 6373 C CA . THR B 1 407 ? -12.164 -24.891 -20.797 1 76.12 407 THR B CA 1
ATOM 6374 C C . THR B 1 407 ? -13.602 -25.406 -20.812 1 76.12 407 THR B C 1
ATOM 6376 O O . THR B 1 407 ? -13.961 -26.266 -20.016 1 76.12 407 THR B O 1
ATOM 6379 N N . LYS B 1 408 ? -14.359 -24.922 -21.688 1 73.56 408 LYS B N 1
ATOM 6380 C CA . LYS B 1 408 ? -15.75 -25.359 -21.797 1 73.56 408 LYS B CA 1
ATOM 6381 C C . LYS B 1 408 ? -15.836 -26.828 -22.188 1 73.56 408 LYS B C 1
ATOM 6383 O O . LYS B 1 408 ? -16.594 -27.594 -21.594 1 73.56 408 LYS B O 1
ATOM 6388 N N . PHE B 1 409 ? -14.984 -27.234 -23.062 1 78 409 PHE B N 1
ATOM 6389 C CA . PHE B 1 409 ? -15.086 -28.578 -23.625 1 78 409 PHE B CA 1
ATOM 6390 C C . PHE B 1 409 ? -14.352 -29.594 -22.734 1 78 409 PHE B C 1
ATOM 6392 O O . PHE B 1 409 ? -14.742 -30.75 -22.656 1 78 409 PHE B O 1
ATOM 6399 N N . LEU B 1 410 ? -13.391 -29.016 -22.062 1 81.94 410 LEU B N 1
ATOM 6400 C CA . LEU B 1 410 ? -12.516 -29.984 -21.406 1 81.94 410 LEU B CA 1
ATOM 6401 C C . LEU B 1 410 ? -12.727 -29.984 -19.906 1 81.94 410 LEU B C 1
ATOM 6403 O O . LEU B 1 410 ? -12.438 -30.984 -19.234 1 81.94 410 LEU B O 1
ATOM 6407 N N . PHE B 1 411 ? -13.188 -28.859 -19.266 1 78.38 411 PHE B N 1
ATOM 6408 C CA . PHE B 1 411 ? -13.141 -28.875 -17.812 1 78.38 411 PHE B CA 1
ATOM 6409 C C . PHE B 1 411 ? -14.312 -28.094 -17.234 1 78.38 411 PHE B C 1
ATOM 6411 O O . PHE B 1 411 ? -14.477 -28.031 -16.016 1 78.38 411 PHE B O 1
ATOM 6418 N N . SER B 1 412 ? -15.367 -27.766 -17.875 1 73.44 412 SER B N 1
ATOM 6419 C CA . SER B 1 412 ? -16.531 -27.078 -17.312 1 73.44 412 SER B CA 1
ATOM 6420 C C . SER B 1 412 ? -17.547 -28.078 -16.781 1 73.44 412 SER B C 1
ATOM 6422 O O . SER B 1 412 ? -17.406 -29.297 -17 1 73.44 412 SER B O 1
ATOM 6424 N N . ASP B 1 413 ? -18.391 -27.609 -15.906 1 71.88 413 ASP B N 1
ATOM 6425 C CA . ASP B 1 413 ? -19.469 -28.453 -15.406 1 71.88 413 ASP B CA 1
ATOM 6426 C C . ASP B 1 413 ? -20.266 -29.062 -16.562 1 71.88 413 ASP B C 1
ATOM 6428 O O . ASP B 1 413 ? -20.906 -30.094 -16.406 1 71.88 413 ASP B O 1
ATOM 6432 N N . GLU B 1 414 ? -20.125 -28.469 -17.688 1 72.19 414 GLU B N 1
ATOM 6433 C CA . GLU B 1 414 ? -20.875 -28.922 -18.859 1 72.19 414 GLU B CA 1
ATOM 6434 C C . GLU B 1 414 ? -20.047 -29.828 -19.75 1 72.19 414 GLU B C 1
ATOM 6436 O O . GLU B 1 414 ? -20.5 -30.281 -20.797 1 72.19 414 GLU B O 1
ATOM 6441 N N . SER B 1 415 ? -18.875 -30.125 -19.25 1 78.19 415 SER B N 1
ATOM 6442 C CA . SER B 1 415 ? -17.984 -30.922 -20.078 1 78.19 415 SER B CA 1
ATOM 6443 C C . SER B 1 415 ? -18.469 -32.375 -20.172 1 78.19 415 SER B C 1
ATOM 6445 O O . SER B 1 415 ? -19.078 -32.875 -19.234 1 78.19 415 SER B O 1
ATOM 6447 N N . VAL B 1 416 ? -18.234 -32.969 -21.297 1 75.25 416 VAL B N 1
ATOM 6448 C CA . VAL B 1 416 ? -18.594 -34.375 -21.516 1 75.25 416 VAL B CA 1
ATOM 6449 C C . VAL B 1 416 ? -17.625 -35.281 -20.766 1 75.25 416 VAL B C 1
ATOM 6451 O O . VAL B 1 416 ? -17.875 -36.5 -20.625 1 75.25 416 VAL B O 1
ATOM 6454 N N . LEU B 1 417 ? -16.594 -34.625 -20.328 1 86.25 417 LEU B N 1
ATOM 6455 C CA . LEU B 1 417 ? -15.547 -35.406 -19.688 1 86.25 417 LEU B CA 1
ATOM 6456 C C . LEU B 1 417 ? -15.773 -35.5 -18.188 1 86.25 417 LEU B C 1
ATOM 6458 O O . LEU B 1 417 ? -16.172 -34.5 -17.562 1 86.25 417 LEU B O 1
ATOM 6462 N N . THR B 1 418 ? -15.594 -36.719 -17.656 1 85 418 THR B N 1
ATOM 6463 C CA . THR B 1 418 ? -15.602 -36.938 -16.219 1 85 418 THR B CA 1
ATOM 6464 C C . THR B 1 418 ? -14.188 -37.188 -15.695 1 85 418 THR B C 1
ATOM 6466 O O . THR B 1 418 ? -13.703 -38.312 -15.734 1 85 418 THR B O 1
ATOM 6469 N N . TRP B 1 419 ? -13.602 -36.219 -15.156 1 88.94 419 TRP B N 1
ATOM 6470 C CA . TRP B 1 419 ? -12.203 -36.281 -14.734 1 88.94 419 TRP B CA 1
ATOM 6471 C C . TRP B 1 419 ? -12.055 -37.094 -13.453 1 88.94 419 TRP B C 1
ATOM 6473 O O . TRP B 1 419 ? -12.906 -37 -12.562 1 88.94 419 TRP B O 1
ATOM 6483 N N . LYS B 1 420 ? -10.984 -37.844 -13.422 1 88.31 420 LYS B N 1
ATOM 6484 C CA . LYS B 1 420 ? -10.609 -38.625 -12.234 1 88.31 420 LYS B CA 1
ATOM 6485 C C . LYS B 1 420 ? -9.445 -37.969 -11.508 1 88.31 420 LYS B C 1
ATOM 6487 O O . LYS B 1 420 ? -8.445 -37.594 -12.125 1 88.31 420 LYS B O 1
ATOM 6492 N N . PHE B 1 421 ? -9.578 -37.75 -10.227 1 89.06 421 PHE B N 1
ATOM 6493 C CA . PHE B 1 421 ? -8.555 -37.031 -9.492 1 89.06 421 PHE B CA 1
ATOM 6494 C C . PHE B 1 421 ? -8.344 -37.625 -8.109 1 89.06 421 PHE B C 1
ATOM 6496 O O . PHE B 1 421 ? -9.219 -38.312 -7.598 1 89.06 421 PHE B O 1
#

Secondary structure (DSSP, 8-state):
---EEEEEEEEEEEE-TTGGGGT--EEEEEEEEEEEEEEEEE-SSTTEEEEEEGGGTEEEEEEHHHHHHHHHHHHHTTHHHHHHH-SSS--HHHHHHHHHHTSGGGTTSTTHHHHHHHHHHHHHH-TT--SEEEEEEE-SPTTSSS-HHHHHHHHHHHHHHHHHTS---SS---HHHHHHHHHHHHHHHHHHHSS--SHHHHHHHHBSEEEEEE-TTS-EEEEEE-----EEEEEEE------HHHHHHHHHHHHHH-HHHHHHHHHHHHHHHHHHHHHHHT--TTTHHHHHHHHHHHHHHHHHHT---HHHHHHHHHHHHTT-EEEEEESS-SSSEEEEEEPTT--HHHHHHHHHHHHHHH--EEEEEEEB-B-SEEEEGGGS-HHHHHHHHHHHH-S---HHHHHHHHTSTT-S---B-/---EEEEEEEEEEEE-TTGGGGT--EEEEEEEEEEEEEEEEE-SSTTEEEEEEGGGTEEEEEEHHHHHHHHHHHHHTTHHHHHHH-TTS--HHHHHHHHHHTSGGGTTSTTHHHHHHHHHHHHHH-TT--SEEEEEEE-SPTTSSS-HHHHHHHHHHHHHHHHHTS---SS---HHHHHHHHHHHHHHHHHHHSS--SHHHHHHHHBSEEEEEE-TTS-EEEEEE-----EEEEEEE------HHHHHHHHHHHHHH-HHHHHHHHHHHHHHHHHHHHHHHT--TTTHHHHHHHHHHHHHHHHHHT---HHHHHHHHHHHHTT-EEEEEESS-SSSEEEEEEPTT--HHHHHHHHHHHHHHH--EEEEEEEB-B-SEEEEGGGS-HHHHHHHHHHHH-S---HHHHHHHHTSTT-S---B-

Nearest PDB structures (foldseek):
  1kvk-assembly1_A-2  TM=8.882E-01  e=6.657E-33  Rattus norvegicus
  2r42-assembly1_A-2  TM=8.870E-01  e=7.710E-31  unclassified
  2r3v-assembly6_D  TM=8.810E-01  e=4.228E-31  unclassified
  2r3v-assembly5_B  TM=8.250E-01  e=9.592E-31  unclassified
  2hfu-assembly1_A  TM=7.898E-01  e=1.280E-19  Leishmania major